Protein 4Z7F (pdb70)

InterPro domains:
  IPR024529 ECF transporter, substrate-specific component [PF12822] (9-159)
  IPR030949 ECF transporter S component, folate family [TIGR04518] (5-163)

Structure (mmCIF, N/CA/C/O backbone):
data_4Z7F
#
_entry.id   4Z7F
#
_cell.length_a   92.752
_cell.length_b   92.752
_cell.length_c   183.445
_cell.angle_alpha   90.00
_cell.angle_beta   90.00
_cell.angle_gamma   120.00
#
_symmetry.space_group_name_H-M   'P 31'
#
loop_
_entity.id
_entity.type
_entity.pdbx_description
1 polymer 'Folate ECF transporter'
2 non-polymer 'FOLIC ACID'
#
loop_
_atom_site.group_PDB
_atom_site.id
_atom_site.type_symbol
_atom_site.label_atom_id
_atom_site.label_alt_id
_atom_site.label_comp_id
_atom_site.label_asym_id
_atom_site.label_entity_id
_atom_site.label_seq_id
_atom_site.pdbx_PDB_ins_code
_atom_site.Cartn_x
_atom_site.Cartn_y
_atom_site.Cartn_z
_atom_site.occupancy
_atom_site.B_iso_or_equiv
_atom_site.auth_seq_id
_atom_site.auth_comp_id
_atom_site.auth_asym_id
_atom_site.auth_atom_id
_atom_site.pdbx_PDB_model_num
ATOM 1 N N . GLY A 1 27 ? -0.523 18.356 80.681 1.00 54.76 7 GLY A N 1
ATOM 2 C CA . GLY A 1 27 ? -0.702 19.760 80.330 1.00 64.83 7 GLY A CA 1
ATOM 3 C C . GLY A 1 27 ? -2.102 20.026 79.800 1.00 91.68 7 GLY A C 1
ATOM 4 O O . GLY A 1 27 ? -2.526 19.347 78.867 1.00 116.53 7 GLY A O 1
ATOM 5 N N . THR A 1 28 ? -2.793 20.996 80.377 1.00 96.30 8 THR A N 1
ATOM 6 C CA . THR A 1 28 ? -4.149 21.289 79.968 1.00 103.63 8 THR A CA 1
ATOM 7 C C . THR A 1 28 ? -4.156 22.039 78.658 1.00 103.74 8 THR A C 1
ATOM 8 O O . THR A 1 28 ? -4.855 21.671 77.727 1.00 104.70 8 THR A O 1
ATOM 12 N N . LYS A 1 29 ? -3.386 23.110 78.581 1.00 92.42 9 LYS A N 1
ATOM 13 C CA . LYS A 1 29 ? -3.508 23.979 77.423 1.00 82.06 9 LYS A CA 1
ATOM 14 C C . LYS A 1 29 ? -3.323 23.099 76.228 1.00 102.81 9 LYS A C 1
ATOM 15 O O . LYS A 1 29 ? -4.039 23.186 75.219 1.00 129.68 9 LYS A O 1
ATOM 21 N N . SER A 1 30 ? -2.360 22.210 76.364 1.00 117.29 10 SER A N 1
ATOM 22 C CA . SER A 1 30 ? -2.044 21.319 75.295 1.00 105.13 10 SER A CA 1
ATOM 23 C C . SER A 1 30 ? -3.270 20.488 75.043 1.00 97.20 10 SER A C 1
ATOM 24 O O . SER A 1 30 ? -3.632 20.254 73.912 1.00 101.79 10 SER A O 1
ATOM 27 N N . ILE A 1 31 ? -3.933 20.059 76.099 1.00 107.67 11 ILE A N 1
ATOM 28 C CA . ILE A 1 31 ? -5.116 19.241 75.929 1.00 105.84 11 ILE A CA 1
ATOM 29 C C . ILE A 1 31 ? -6.256 19.967 75.217 1.00 105.00 11 ILE A C 1
ATOM 30 O O . ILE A 1 31 ? -6.960 19.366 74.438 1.00 97.53 11 ILE A O 1
ATOM 35 N N . ALA A 1 32 ? -6.469 21.238 75.505 1.00 94.20 12 ALA A N 1
ATOM 36 C CA . ALA A 1 32 ? -7.538 21.972 74.859 1.00 98.81 12 ALA A CA 1
ATOM 37 C C . ALA A 1 32 ? -7.238 21.998 73.402 1.00 92.16 12 ALA A C 1
ATOM 38 O O . ALA A 1 32 ? -8.108 21.768 72.550 1.00 84.72 12 ALA A O 1
ATOM 40 N N . LEU A 1 33 ? -5.972 22.249 73.111 1.00 99.79 13 LEU A N 1
ATOM 41 C CA . LEU A 1 33 ? -5.599 22.370 71.723 1.00 87.23 13 LEU A CA 1
ATOM 42 C C . LEU A 1 33 ? -5.888 21.066 71.065 1.00 80.42 13 LEU A C 1
ATOM 43 O O . LEU A 1 33 ? -6.498 21.007 70.027 1.00 92.93 13 LEU A O 1
ATOM 48 N N . MET A 1 34 ? -5.489 20.002 71.718 1.00 75.18 14 MET A N 1
ATOM 49 C CA . MET A 1 34 ? -5.597 18.707 71.134 1.00 68.47 14 MET A CA 1
ATOM 50 C C . MET A 1 34 ? -7.026 18.367 70.884 1.00 57.25 14 MET A C 1
ATOM 51 O O . MET A 1 34 ? -7.339 17.773 69.899 1.00 76.82 14 MET A O 1
ATOM 56 N N . GLY A 1 35 ? -7.894 18.710 71.808 1.00 76.57 15 GLY A N 1
ATOM 57 C CA . GLY A 1 35 ? -9.283 18.366 71.673 1.00 82.25 15 GLY A CA 1
ATOM 58 C C . GLY A 1 35 ? -9.838 19.056 70.477 1.00 79.75 15 GLY A C 1
ATOM 59 O O . GLY A 1 35 ? -10.440 18.410 69.639 1.00 89.24 15 GLY A O 1
ATOM 60 N N . VAL A 1 36 ? -9.556 20.343 70.338 1.00 76.18 16 VAL A N 1
ATOM 61 C CA . VAL A 1 36 ? -10.100 21.045 69.181 1.00 76.69 16 VAL A CA 1
ATOM 62 C C . VAL A 1 36 ? -9.536 20.457 67.895 1.00 75.95 16 VAL A C 1
ATOM 63 O O . VAL A 1 36 ? -10.249 20.350 66.915 1.00 78.95 16 VAL A O 1
ATOM 67 N N . LEU A 1 37 ? -8.251 20.135 67.878 1.00 77.48 17 LEU A N 1
ATOM 68 C CA . LEU A 1 37 ? -7.663 19.600 66.660 1.00 68.25 17 LEU A CA 1
ATOM 69 C C . LEU A 1 37 ? -8.205 18.239 66.297 1.00 68.07 17 LEU A C 1
ATOM 70 O O . LEU A 1 37 ? -8.424 17.933 65.146 1.00 80.02 17 LEU A O 1
ATOM 75 N N . ILE A 1 38 ? -8.407 17.416 67.298 1.00 60.46 18 ILE A N 1
ATOM 76 C CA . ILE A 1 38 ? -8.943 16.106 67.069 1.00 69.94 18 ILE A CA 1
ATOM 77 C C . ILE A 1 38 ? -10.322 16.323 66.517 1.00 72.13 18 ILE A C 1
ATOM 78 O O . ILE A 1 38 ? -10.797 15.558 65.718 1.00 92.51 18 ILE A O 1
ATOM 83 N N . ALA A 1 39 ? -10.990 17.340 67.010 1.00 57.85 19 ALA A N 1
ATOM 84 C CA . ALA A 1 39 ? -12.308 17.671 66.547 1.00 77.56 19 ALA A CA 1
ATOM 85 C C . ALA A 1 39 ? -12.341 18.057 65.082 1.00 99.97 19 ALA A C 1
ATOM 86 O O . ALA A 1 39 ? -13.243 17.667 64.358 1.00 110.07 19 ALA A O 1
ATOM 88 N N . VAL A 1 40 ? -11.392 18.867 64.645 1.00 89.17 20 VAL A N 1
ATOM 89 C CA . VAL A 1 40 ? -11.352 19.242 63.238 1.00 77.58 20 VAL A CA 1
ATOM 90 C C . VAL A 1 40 ? -11.033 18.099 62.294 1.00 79.78 20 VAL A C 1
ATOM 91 O O . VAL A 1 40 ? -11.653 17.951 61.267 1.00 91.66 20 VAL A O 1
ATOM 95 N N . VAL A 1 41 ? -10.075 17.271 62.651 1.00 75.31 21 VAL A N 1
ATOM 96 C CA . VAL A 1 41 ? -9.763 16.121 61.843 1.00 68.29 21 VAL A CA 1
ATOM 97 C C . VAL A 1 41 ? -11.042 15.358 61.666 1.00 82.19 21 VAL A C 1
ATOM 98 O O . VAL A 1 41 ? -11.391 14.932 60.562 1.00 114.57 21 VAL A O 1
ATOM 102 N N . VAL A 1 42 ? -11.770 15.222 62.754 1.00 69.03 22 VAL A N 1
ATOM 103 C CA . VAL A 1 42 ? -12.976 14.450 62.689 1.00 82.62 22 VAL A CA 1
ATOM 104 C C . VAL A 1 42 ? -13.884 15.124 61.712 1.00 111.64 22 VAL A C 1
ATOM 105 O O . VAL A 1 42 ? -14.445 14.481 60.880 1.00 116.80 22 VAL A O 1
ATOM 109 N N . VAL A 1 43 ? -13.975 16.436 61.769 1.00 126.28 23 VAL A N 1
ATOM 110 C CA . VAL A 1 43 ? -14.883 17.149 60.893 1.00 125.47 23 VAL A CA 1
ATOM 111 C C . VAL A 1 43 ? -14.537 16.936 59.438 1.00 114.12 23 VAL A C 1
ATOM 112 O O . VAL A 1 43 ? -15.430 16.717 58.612 1.00 114.37 23 VAL A O 1
ATOM 116 N N . PHE A 1 44 ? -13.252 16.995 59.097 1.00 117.71 24 PHE A N 1
ATOM 117 C CA . PHE A 1 44 ? -12.913 16.870 57.688 1.00 101.89 24 PHE A CA 1
ATOM 118 C C . PHE A 1 44 ? -13.378 15.497 57.271 1.00 102.73 24 PHE A C 1
ATOM 119 O O . PHE A 1 44 ? -14.300 15.389 56.454 1.00 123.82 24 PHE A O 1
ATOM 127 N N . SER A 1 45 ? -12.970 14.478 58.013 1.00 78.65 25 SER A N 1
ATOM 128 C CA . SER A 1 45 ? -13.290 13.134 57.539 1.00 66.02 25 SER A CA 1
ATOM 129 C C . SER A 1 45 ? -14.786 12.948 57.507 1.00 76.36 25 SER A C 1
ATOM 130 O O . SER A 1 45 ? -15.331 12.128 56.814 1.00 60.65 25 SER A O 1
ATOM 133 N N . ARG A 1 46 ? -15.412 13.685 58.381 1.00 75.13 26 ARG A N 1
ATOM 134 C CA . ARG A 1 46 ? -16.807 13.682 58.667 1.00 88.52 26 ARG A CA 1
ATOM 135 C C . ARG A 1 46 ? -17.763 14.112 57.584 1.00 97.86 26 ARG A C 1
ATOM 136 O O . ARG A 1 46 ? -18.686 13.353 57.305 1.00 105.42 26 ARG A O 1
ATOM 144 N N . PHE A 1 47 ? -17.566 15.279 56.958 1.00 130.11 27 PHE A N 1
ATOM 145 C CA . PHE A 1 47 ? -18.736 15.801 56.177 1.00 134.75 27 PHE A CA 1
ATOM 146 C C . PHE A 1 47 ? -18.580 16.220 54.744 1.00 118.95 27 PHE A C 1
ATOM 147 O O . PHE A 1 47 ? -19.532 16.488 54.033 1.00 102.77 27 PHE A O 1
ATOM 155 N N . PHE A 1 48 ? -17.343 16.248 54.358 1.00 115.93 28 PHE A N 1
ATOM 156 C CA . PHE A 1 48 ? -16.782 16.934 53.193 1.00 125.13 28 PHE A CA 1
ATOM 157 C C . PHE A 1 48 ? -15.656 16.130 52.569 1.00 108.78 28 PHE A C 1
ATOM 158 O O . PHE A 1 48 ? -14.692 16.670 52.031 1.00 112.45 28 PHE A O 1
ATOM 166 N N . ALA A 1 49 ? -15.767 14.824 52.717 1.00 97.84 29 ALA A N 1
ATOM 167 C CA . ALA A 1 49 ? -14.913 13.896 52.013 1.00 97.11 29 ALA A CA 1
ATOM 168 C C . ALA A 1 49 ? -15.715 13.355 50.843 1.00 97.51 29 ALA A C 1
ATOM 169 O O . ALA A 1 49 ? -16.943 13.499 50.831 1.00 102.69 29 ALA A O 1
ATOM 171 N N . TYR A 1 50 ? -15.031 12.826 49.827 1.00 99.33 30 TYR A N 1
ATOM 172 C CA . TYR A 1 50 ? -15.629 11.995 48.789 1.00 93.01 30 TYR A CA 1
ATOM 173 C C . TYR A 1 50 ? -15.540 10.543 49.295 1.00 80.31 30 TYR A C 1
ATOM 174 O O . TYR A 1 50 ? -14.535 9.876 49.103 1.00 70.62 30 TYR A O 1
ATOM 183 N N . GLU A 1 51 ? -16.589 10.016 49.920 1.00 71.75 31 GLU A N 1
ATOM 184 C CA . GLU A 1 51 ? -16.427 8.639 50.407 1.00 75.60 31 GLU A CA 1
ATOM 185 C C . GLU A 1 51 ? -17.311 7.598 49.748 1.00 84.54 31 GLU A C 1
ATOM 186 O O . GLU A 1 51 ? -18.541 7.572 49.888 1.00 103.37 31 GLU A O 1
ATOM 192 N N . THR A 1 52 ? -16.621 6.677 49.088 1.00 71.78 32 THR A N 1
ATOM 193 C CA . THR A 1 52 ? -17.240 5.537 48.444 1.00 84.67 32 THR A CA 1
ATOM 194 C C . THR A 1 52 ? -16.438 4.308 48.828 1.00 84.11 32 THR A C 1
ATOM 195 O O . THR A 1 52 ? -15.290 4.422 49.261 1.00 94.92 32 THR A O 1
ATOM 199 N N . THR A 1 53 ? -17.005 3.142 48.548 1.00 80.70 33 THR A N 1
ATOM 200 C CA . THR A 1 53 ? -16.572 1.875 49.133 1.00 72.34 33 THR A CA 1
ATOM 201 C C . THR A 1 53 ? -15.067 1.578 49.114 1.00 80.88 33 THR A C 1
ATOM 202 O O . THR A 1 53 ? -14.531 1.169 50.143 1.00 94.65 33 THR A O 1
ATOM 206 N N . PHE A 1 54 ? -14.371 1.820 47.998 1.00 78.19 34 PHE A N 1
ATOM 207 C CA . PHE A 1 54 ? -12.906 1.617 47.939 1.00 72.30 34 PHE A CA 1
ATOM 208 C C . PHE A 1 54 ? -12.087 2.896 47.657 1.00 66.75 34 PHE A C 1
ATOM 209 O O . PHE A 1 54 ? -10.928 2.803 47.208 1.00 55.88 34 PHE A O 1
ATOM 217 N N . LEU A 1 55 ? -12.681 4.073 47.908 1.00 75.75 35 LEU A N 1
ATOM 218 C CA . LEU A 1 55 ? -11.901 5.316 47.895 1.00 57.61 35 LEU A CA 1
ATOM 219 C C . LEU A 1 55 ? -12.514 6.468 48.754 1.00 84.72 35 LEU A C 1
ATOM 220 O O . LEU A 1 55 ? -13.740 6.701 48.715 1.00 65.36 35 LEU A O 1
ATOM 225 N N . LYS A 1 56 ? -11.658 7.203 49.486 1.00 86.43 36 LYS A N 1
ATOM 226 C CA . LYS A 1 56 ? -12.080 8.449 50.151 1.00 94.64 36 LYS A CA 1
ATOM 227 C C . LYS A 1 56 ? -11.186 9.570 49.651 1.00 97.42 36 LYS A C 1
ATOM 228 O O . LYS A 1 56 ? -9.988 9.397 49.504 1.00 101.11 36 LYS A O 1
ATOM 234 N N . ILE A 1 57 ? -11.791 10.706 49.336 1.00 105.19 37 ILE A N 1
ATOM 235 C CA . ILE A 1 57 ? -11.024 11.906 49.046 1.00 109.36 37 ILE A CA 1
ATOM 236 C C . ILE A 1 57 ? -11.346 12.956 50.063 1.00 93.31 37 ILE A C 1
ATOM 237 O O . ILE A 1 57 ? -12.401 13.553 50.012 1.00 102.10 37 ILE A O 1
ATOM 242 N N . SER A 1 58 ? -10.469 13.180 51.022 1.00 83.76 38 SER A N 1
ATOM 243 C CA . SER A 1 58 ? -10.821 14.202 51.972 1.00 88.46 38 SER A CA 1
ATOM 244 C C . SER A 1 58 ? -9.676 15.162 52.097 1.00 84.38 38 SER A C 1
ATOM 245 O O . SER A 1 58 ? -8.667 15.022 51.433 1.00 50.71 38 SER A O 1
ATOM 248 N N . PHE A 1 59 ? -9.797 16.086 53.027 1.00 83.46 39 PHE A N 1
ATOM 249 C CA . PHE A 1 59 ? -8.702 16.983 53.353 1.00 98.58 39 PHE A CA 1
ATOM 250 C C . PHE A 1 59 ? -8.285 16.767 54.823 1.00 88.56 39 PHE A C 1
ATOM 251 O O . PHE A 1 59 ? -8.134 17.706 55.597 1.00 80.95 39 PHE A O 1
ATOM 259 N N . THR A 1 60 ? -7.990 15.507 55.140 1.00 94.92 40 THR A N 1
ATOM 260 C CA . THR A 1 60 ? -7.707 15.057 56.490 1.00 89.41 40 THR A CA 1
ATOM 261 C C . THR A 1 60 ? -6.202 15.122 56.773 1.00 86.60 40 THR A C 1
ATOM 262 O O . THR A 1 60 ? -5.751 14.832 57.879 1.00 74.59 40 THR A O 1
ATOM 266 N N . PHE A 1 61 ? -5.450 15.492 55.737 1.00 98.56 41 PHE A N 1
ATOM 267 C CA . PHE A 1 61 ? -4.016 15.799 55.772 1.00 104.39 41 PHE A CA 1
ATOM 268 C C . PHE A 1 61 ? -3.674 17.154 56.369 1.00 92.73 41 PHE A C 1
ATOM 269 O O . PHE A 1 61 ? -2.587 17.300 56.912 1.00 73.44 41 PHE A O 1
ATOM 277 N N . ILE A 1 62 ? -4.535 18.162 56.197 1.00 72.51 42 ILE A N 1
ATOM 278 C CA . ILE A 1 62 ? -4.216 19.508 56.701 1.00 85.07 42 ILE A CA 1
ATOM 279 C C . ILE A 1 62 ? -4.236 19.657 58.215 1.00 100.64 42 ILE A C 1
ATOM 280 O O . ILE A 1 62 ? -3.240 20.116 58.787 1.00 126.99 42 ILE A O 1
ATOM 285 N N . PRO A 1 63 ? -5.357 19.303 58.875 1.00 110.61 43 PRO A N 1
ATOM 286 C CA . PRO A 1 63 ? -5.201 19.446 60.319 1.00 80.31 43 PRO A CA 1
ATOM 287 C C . PRO A 1 63 ? -4.089 18.555 60.860 1.00 62.42 43 PRO A C 1
ATOM 288 O O . PRO A 1 63 ? -3.251 19.055 61.610 1.00 74.79 43 PRO A O 1
ATOM 292 N N . GLU A 1 64 ? -3.964 17.339 60.349 1.00 51.67 44 GLU A N 1
ATOM 293 C CA . GLU A 1 64 ? -2.950 16.433 60.856 1.00 58.58 44 GLU A CA 1
ATOM 294 C C . GLU A 1 64 ? -1.499 16.843 60.684 1.00 87.99 44 GLU A C 1
ATOM 295 O O . GLU A 1 64 ? -0.622 16.337 61.382 1.00 108.55 44 GLU A O 1
ATOM 301 N N . SER A 1 65 ? -1.208 17.758 59.785 1.00 89.70 45 SER A N 1
ATOM 302 C CA . SER A 1 65 ? 0.185 18.151 59.675 1.00 100.53 45 SER A CA 1
ATOM 303 C C . SER A 1 65 ? 0.494 19.331 60.589 1.00 89.58 45 SER A C 1
ATOM 304 O O . SER A 1 65 ? 1.624 19.526 61.036 1.00 89.60 45 SER A O 1
ATOM 307 N N . LEU A 1 66 ? -0.543 20.100 60.883 1.00 91.06 46 LEU A N 1
ATOM 308 C CA . LEU A 1 66 ? -0.469 21.122 61.901 1.00 82.97 46 LEU A CA 1
ATOM 309 C C . LEU A 1 66 ? -0.270 20.416 63.244 1.00 89.86 46 LEU A C 1
ATOM 310 O O . LEU A 1 66 ? 0.551 20.808 64.066 1.00 88.66 46 LEU A O 1
ATOM 315 N N . ILE A 1 67 ? -0.991 19.318 63.414 1.00 84.27 47 ILE A N 1
ATOM 316 C CA . ILE A 1 67 ? -0.914 18.510 64.610 1.00 60.57 47 ILE A CA 1
ATOM 317 C C . ILE A 1 67 ? 0.420 17.794 64.684 1.00 66.99 47 ILE A C 1
ATOM 318 O O . ILE A 1 67 ? 0.964 17.540 65.766 1.00 84.15 47 ILE A O 1
ATOM 323 N N . GLY A 1 68 ? 1.026 17.585 63.527 1.00 68.63 48 GLY A N 1
ATOM 324 C CA . GLY A 1 68 ? 2.353 17.003 63.521 1.00 86.26 48 GLY A CA 1
ATOM 325 C C . GLY A 1 68 ? 3.404 18.018 63.914 1.00 114.60 48 GLY A C 1
ATOM 326 O O . GLY A 1 68 ? 4.361 17.700 64.627 1.00 118.01 48 GLY A O 1
ATOM 327 N N . MET A 1 69 ? 3.222 19.235 63.416 1.00 120.72 49 MET A N 1
ATOM 328 C CA . MET A 1 69 ? 4.040 20.411 63.742 1.00 122.58 49 MET A CA 1
ATOM 329 C C . MET A 1 69 ? 4.049 20.891 65.216 1.00 88.63 49 MET A C 1
ATOM 330 O O . MET A 1 69 ? 5.100 21.206 65.807 1.00 89.29 49 MET A O 1
ATOM 335 N N . ILE A 1 70 ? 2.864 21.038 65.765 1.00 107.41 50 ILE A N 1
ATOM 336 C CA . ILE A 1 70 ? 2.739 21.380 67.156 1.00 82.26 50 ILE A CA 1
ATOM 337 C C . ILE A 1 70 ? 3.146 20.316 68.167 1.00 76.79 50 ILE A C 1
ATOM 338 O O . ILE A 1 70 ? 3.832 20.596 69.121 1.00 87.36 50 ILE A O 1
ATOM 343 N N . PHE A 1 71 ? 2.715 19.087 67.958 1.00 69.69 51 PHE A N 1
ATOM 344 C CA . PHE A 1 71 ? 2.861 18.068 68.971 1.00 52.35 51 PHE A CA 1
ATOM 345 C C . PHE A 1 71 ? 3.899 17.004 68.743 1.00 86.05 51 PHE A C 1
ATOM 346 O O . PHE A 1 71 ? 4.105 16.182 69.606 1.00 107.78 51 PHE A O 1
ATOM 354 N N . GLY A 1 72 ? 4.517 16.973 67.582 1.00 79.22 52 GLY A N 1
ATOM 355 C CA . GLY A 1 72 ? 5.586 16.027 67.354 1.00 83.29 52 GLY A CA 1
ATOM 356 C C . GLY A 1 72 ? 5.135 14.622 67.047 1.00 81.15 52 GLY A C 1
ATOM 357 O O . GLY A 1 72 ? 3.941 14.335 67.024 1.00 83.21 52 GLY A O 1
ATOM 358 N N . PRO A 1 73 ? 6.174 13.708 66.810 1.00 75.21 53 PRO A N 1
ATOM 359 C CA . PRO A 1 73 ? 5.697 12.419 66.303 1.00 68.69 53 PRO A CA 1
ATOM 360 C C . PRO A 1 73 ? 4.818 11.528 67.185 1.00 74.96 53 PRO A C 1
ATOM 361 O O . PRO A 1 73 ? 3.803 11.046 66.689 1.00 68.08 53 PRO A O 1
ATOM 365 N N . PHE A 1 74 ? 5.177 11.289 68.438 1.00 89.53 54 PHE A N 1
ATOM 366 C CA . PHE A 1 74 ? 4.395 10.356 69.229 1.00 90.86 54 PHE A CA 1
ATOM 367 C C . PHE A 1 74 ? 3.011 10.894 69.507 1.00 94.77 54 PHE A C 1
ATOM 368 O O . PHE A 1 74 ? 2.036 10.198 69.336 1.00 110.55 54 PHE A O 1
ATOM 376 N N . TRP A 1 75 ? 2.913 12.152 69.889 1.00 87.75 55 TRP A N 1
ATOM 377 C CA . TRP A 1 75 ? 1.611 12.663 70.287 1.00 91.17 55 TRP A CA 1
ATOM 378 C C . TRP A 1 75 ? 0.748 13.122 69.121 1.00 109.84 55 TRP A C 1
ATOM 379 O O . TRP A 1 75 ? -0.468 13.251 69.271 1.00 117.87 55 TRP A O 1
ATOM 390 N N . ALA A 1 76 ? 1.357 13.343 67.955 1.00 112.48 56 ALA A N 1
ATOM 391 C CA . ALA A 1 76 ? 0.557 13.571 66.756 1.00 92.74 56 ALA A CA 1
ATOM 392 C C . ALA A 1 76 ? 0.035 12.209 66.322 1.00 86.36 56 ALA A C 1
ATOM 393 O O . ALA A 1 76 ? -1.124 12.078 65.910 1.00 90.48 56 ALA A O 1
ATOM 395 N N . GLY A 1 77 ? 0.888 11.193 66.448 1.00 78.64 57 GLY A N 1
ATOM 396 C CA . GLY A 1 77 ? 0.482 9.825 66.187 1.00 74.67 57 GLY A CA 1
ATOM 397 C C . GLY A 1 77 ? -0.731 9.405 67.008 1.00 74.93 57 GLY A C 1
ATOM 398 O O . GLY A 1 77 ? -1.766 8.962 66.460 1.00 73.31 57 GLY A O 1
ATOM 399 N N . ILE A 1 78 ? -0.619 9.536 68.326 1.00 84.26 58 ILE A N 1
ATOM 400 C CA . ILE A 1 78 ? -1.749 9.200 69.189 1.00 82.89 58 ILE A CA 1
ATOM 401 C C . ILE A 1 78 ? -2.919 10.152 68.906 1.00 66.25 58 ILE A C 1
ATOM 402 O O . ILE A 1 78 ? -4.094 9.715 68.869 1.00 64.78 58 ILE A O 1
ATOM 407 N N . GLY A 1 79 ? -2.591 11.415 68.612 1.00 53.14 59 GLY A N 1
ATOM 408 C CA . GLY A 1 79 ? -3.612 12.420 68.402 1.00 52.96 59 GLY A CA 1
ATOM 409 C C . GLY A 1 79 ? -4.590 11.982 67.346 1.00 86.07 59 GLY A C 1
ATOM 410 O O . GLY A 1 79 ? -5.809 11.862 67.580 1.00 91.17 59 GLY A O 1
ATOM 411 N N . THR A 1 80 ? -4.021 11.635 66.198 1.00 88.02 60 THR A N 1
ATOM 412 C CA . THR A 1 80 ? -4.825 11.267 65.055 1.00 82.51 60 THR A CA 1
ATOM 413 C C . THR A 1 80 ? -5.388 9.867 65.100 1.00 70.95 60 THR A C 1
ATOM 414 O O . THR A 1 80 ? -6.506 9.645 64.622 1.00 60.89 60 THR A O 1
ATOM 418 N N . ALA A 1 81 ? -4.683 8.939 65.739 1.00 57.76 61 ALA A N 1
ATOM 419 C CA . ALA A 1 81 ? -5.266 7.609 65.870 1.00 72.06 61 ALA A CA 1
ATOM 420 C C . ALA A 1 81 ? -6.593 7.676 66.632 1.00 80.70 61 ALA A C 1
ATOM 421 O O . ALA A 1 81 ? -7.649 7.193 66.148 1.00 80.24 61 ALA A O 1
ATOM 423 N N . VAL A 1 82 ? -6.553 8.315 67.807 1.00 78.47 62 VAL A N 1
ATOM 424 C CA . VAL A 1 82 ? -7.785 8.481 68.588 1.00 88.44 62 VAL A CA 1
ATOM 425 C C . VAL A 1 82 ? -8.787 9.385 67.879 1.00 91.09 62 VAL A C 1
ATOM 426 O O . VAL A 1 82 ? -9.994 9.265 68.106 1.00 92.81 62 VAL A O 1
ATOM 430 N N . ALA A 1 83 ? -8.296 10.286 67.029 1.00 114.56 63 ALA A N 1
ATOM 431 C CA . ALA A 1 83 ? -9.214 11.100 66.240 1.00 72.22 63 ALA A CA 1
ATOM 432 C C . ALA A 1 83 ? -10.024 10.213 65.297 1.00 54.64 63 ALA A C 1
ATOM 433 O O . ALA A 1 83 ? -11.233 10.424 65.108 1.00 54.96 63 ALA A O 1
ATOM 435 N N . ASP A 1 84 ? -9.380 9.166 64.778 1.00 54.68 64 ASP A N 1
ATOM 436 C CA . ASP A 1 84 ? -10.092 8.229 63.922 1.00 68.46 64 ASP A CA 1
ATOM 437 C C . ASP A 1 84 ? -11.113 7.473 64.762 1.00 74.18 64 ASP A C 1
ATOM 438 O O . ASP A 1 84 ? -12.272 7.363 64.360 1.00 65.42 64 ASP A O 1
ATOM 443 N N . VAL A 1 85 ? -10.704 6.978 65.934 1.00 82.44 65 VAL A N 1
ATOM 444 C CA . VAL A 1 85 ? -11.608 6.112 66.717 1.00 74.90 65 VAL A CA 1
ATOM 445 C C . VAL A 1 85 ? -12.823 6.898 67.273 1.00 86.91 65 VAL A C 1
ATOM 446 O O . VAL A 1 85 ? -13.935 6.353 67.415 1.00 92.94 65 VAL A O 1
ATOM 450 N N . VAL A 1 86 ? -12.620 8.191 67.521 1.00 76.55 66 VAL A N 1
ATOM 451 C CA . VAL A 1 86 ? -13.719 9.081 67.869 1.00 70.66 66 VAL A CA 1
ATOM 452 C C . VAL A 1 86 ? -14.621 9.241 66.665 1.00 86.47 66 VAL A C 1
ATOM 453 O O . VAL A 1 86 ? -15.856 9.199 66.787 1.00 84.18 66 VAL A O 1
ATOM 457 N N . GLY A 1 87 ? -13.960 9.382 65.506 1.00 85.13 67 GLY A N 1
ATOM 458 C CA . GLY A 1 87 ? -14.579 9.401 64.196 1.00 75.70 67 GLY A CA 1
ATOM 459 C C . GLY A 1 87 ? -15.548 8.268 63.941 1.00 80.59 67 GLY A C 1
ATOM 460 O O . GLY A 1 87 ? -16.709 8.517 63.646 1.00 91.65 67 GLY A O 1
ATOM 461 N N . MET A 1 88 ? -15.104 7.025 64.112 1.00 76.34 68 MET A N 1
ATOM 462 C CA . MET A 1 88 ? -15.986 5.895 63.855 1.00 84.55 68 MET A CA 1
ATOM 463 C C . MET A 1 88 ? -16.980 5.622 64.970 1.00 96.40 68 MET A C 1
ATOM 464 O O . MET A 1 88 ? -18.109 5.224 64.680 1.00 108.38 68 MET A O 1
ATOM 469 N N . LEU A 1 89 ? -16.604 5.866 66.227 1.00 95.51 69 LEU A N 1
ATOM 470 C CA . LEU A 1 89 ? -17.577 5.751 67.322 1.00 92.95 69 LEU A CA 1
ATOM 471 C C . LEU A 1 89 ? -18.753 6.673 67.065 1.00 79.56 69 LEU A C 1
ATOM 472 O O . LEU A 1 89 ? -19.904 6.301 67.287 1.00 87.19 69 LEU A O 1
ATOM 477 N N . LEU A 1 90 ? -18.501 7.888 66.630 1.00 60.65 70 LEU A N 1
ATOM 478 C CA . LEU A 1 90 ? -19.591 8.766 66.243 1.00 80.98 70 LEU A CA 1
ATOM 479 C C . LEU A 1 90 ? -20.357 8.416 64.977 1.00 95.69 70 LEU A C 1
ATOM 480 O O . LEU A 1 90 ? -21.572 8.509 64.943 1.00 90.07 70 LEU A O 1
ATOM 485 N N . PHE A 1 91 ? -19.636 8.024 63.933 1.00 107.02 71 PHE A N 1
ATOM 486 C CA . PHE A 1 91 ? -20.197 7.866 62.596 1.00 100.73 71 PHE A CA 1
ATOM 487 C C . PHE A 1 91 ? -19.801 6.507 62.095 1.00 95.75 71 PHE A C 1
ATOM 488 O O . PHE A 1 91 ? -18.892 6.375 61.295 1.00 102.69 71 PHE A O 1
ATOM 496 N N . PRO A 1 92 ? -20.539 5.452 62.633 1.00 95.94 72 PRO A N 1
ATOM 497 C CA . PRO A 1 92 ? -19.946 4.143 62.369 1.00 108.54 72 PRO A CA 1
ATOM 498 C C . PRO A 1 92 ? -20.416 3.397 61.139 1.00 127.01 72 PRO A C 1
ATOM 499 O O . PRO A 1 92 ? -19.831 2.376 60.856 1.00 139.11 72 PRO A O 1
ATOM 503 N N . LYS A 1 93 ? -21.375 3.897 60.387 1.00 122.61 73 LYS A N 1
ATOM 504 C CA . LYS A 1 93 ? -22.101 3.063 59.452 1.00 117.74 73 LYS A CA 1
ATOM 505 C C . LYS A 1 93 ? -21.126 2.458 58.492 1.00 120.22 73 LYS A C 1
ATOM 506 O O . LYS A 1 93 ? -21.376 1.414 57.930 1.00 140.79 73 LYS A O 1
ATOM 512 N N . ALA A 1 94 ? -20.003 3.122 58.316 1.00 113.07 74 ALA A N 1
ATOM 513 C CA . ALA A 1 94 ? -18.960 2.654 57.431 1.00 120.94 74 ALA A CA 1
ATOM 514 C C . ALA A 1 94 ? -18.396 1.314 57.861 1.00 118.54 74 ALA A C 1
ATOM 515 O O . ALA A 1 94 ? -18.043 0.500 57.035 1.00 108.41 74 ALA A O 1
ATOM 517 N N . GLY A 1 95 ? -18.268 1.101 59.157 1.00 120.47 75 GLY A N 1
ATOM 518 C CA . GLY A 1 95 ? -17.811 -0.163 59.686 1.00 111.87 75 GLY A CA 1
ATOM 519 C C . GLY A 1 95 ? -16.441 0.088 60.224 1.00 103.90 75 GLY A C 1
ATOM 520 O O . GLY A 1 95 ? -15.769 0.985 59.770 1.00 116.47 75 GLY A O 1
ATOM 521 N N . TYR A 1 96 ? -16.013 -0.692 61.195 1.00 88.63 76 TYR A N 1
ATOM 522 C CA . TYR A 1 96 ? -14.709 -0.439 61.769 1.00 79.36 76 TYR A CA 1
ATOM 523 C C . TYR A 1 96 ? -13.705 -1.482 61.414 1.00 80.55 76 TYR A C 1
ATOM 524 O O . TYR A 1 96 ? -13.893 -2.655 61.677 1.00 73.62 76 TYR A O 1
ATOM 533 N N . PHE A 1 97 ? -12.613 -1.030 60.837 1.00 87.33 77 PHE A N 1
ATOM 534 C CA . PHE A 1 97 ? -11.529 -1.912 60.571 1.00 80.02 77 PHE A CA 1
ATOM 535 C C . PHE A 1 97 ? -10.309 -1.389 61.254 1.00 83.26 77 PHE A C 1
ATOM 536 O O . PHE A 1 97 ? -9.903 -0.265 61.055 1.00 84.80 77 PHE A O 1
ATOM 544 N N . PRO A 1 98 ? -9.717 -2.242 62.057 1.00 92.22 78 PRO A N 1
ATOM 545 C CA . PRO A 1 98 ? -8.530 -1.904 62.854 1.00 90.46 78 PRO A CA 1
ATOM 546 C C . PRO A 1 98 ? -7.432 -1.182 62.099 1.00 95.09 78 PRO A C 1
ATOM 547 O O . PRO A 1 98 ? -7.038 -0.086 62.503 1.00 83.80 78 PRO A O 1
ATOM 551 N N . GLY A 1 99 ? -6.945 -1.763 61.016 1.00 86.62 79 GLY A N 1
ATOM 552 C CA . GLY A 1 99 ? -5.804 -1.161 60.370 1.00 80.91 79 GLY A CA 1
ATOM 553 C C . GLY A 1 99 ? -5.940 0.279 59.921 1.00 81.63 79 GLY A C 1
ATOM 554 O O . GLY A 1 99 ? -4.925 0.981 59.849 1.00 89.94 79 GLY A O 1
ATOM 555 N N . PHE A 1 100 ? -7.158 0.795 59.785 1.00 79.07 80 PHE A N 1
ATOM 556 C CA . PHE A 1 100 ? -7.262 2.205 59.415 1.00 75.38 80 PHE A CA 1
ATOM 557 C C . PHE A 1 100 ? -6.791 3.147 60.493 1.00 93.93 80 PHE A C 1
ATOM 558 O O . PHE A 1 100 ? -6.255 4.210 60.161 1.00 86.57 80 PHE A O 1
ATOM 566 N N . THR A 1 101 ? -6.884 2.738 61.763 1.00 83.88 81 THR A N 1
ATOM 567 C CA . THR A 1 101 ? -6.480 3.653 62.823 1.00 85.43 81 THR A CA 1
ATOM 568 C C . THR A 1 101 ? -4.962 3.610 62.865 1.00 86.13 81 THR A C 1
ATOM 569 O O . THR A 1 101 ? -4.329 4.622 63.185 1.00 113.77 81 THR A O 1
ATOM 573 N N . LEU A 1 102 ? -4.368 2.492 62.442 1.00 76.70 82 LEU A N 1
ATOM 574 C CA . LEU A 1 102 ? -2.921 2.496 62.331 1.00 74.36 82 LEU A CA 1
ATOM 575 C C . LEU A 1 102 ? -2.516 3.518 61.280 1.00 75.84 82 LEU A C 1
ATOM 576 O O . LEU A 1 102 ? -1.545 4.277 61.466 1.00 75.59 82 LEU A O 1
ATOM 581 N N . ASN A 1 103 ? -3.339 3.626 60.237 1.00 78.19 83 ASN A N 1
ATOM 582 C CA . ASN A 1 103 ? -3.049 4.605 59.223 1.00 81.76 83 ASN A CA 1
ATOM 583 C C . ASN A 1 103 ? -2.991 5.973 59.858 1.00 83.17 83 ASN A C 1
ATOM 584 O O . ASN A 1 103 ? -2.004 6.697 59.672 1.00 100.56 83 ASN A O 1
ATOM 589 N N . ALA A 1 104 ? -3.963 6.268 60.716 1.00 81.82 84 ALA A N 1
ATOM 590 C CA . ALA A 1 104 ? -4.056 7.613 61.256 1.00 76.48 84 ALA A CA 1
ATOM 591 C C . ALA A 1 104 ? -2.779 7.911 61.997 1.00 72.73 84 ALA A C 1
ATOM 592 O O . ALA A 1 104 ? -2.122 8.955 61.787 1.00 73.56 84 ALA A O 1
ATOM 594 N N . PHE A 1 105 ? -2.367 6.913 62.767 1.00 79.60 85 PHE A N 1
ATOM 595 C CA . PHE A 1 105 ? -1.203 7.082 63.599 1.00 82.42 85 PHE A CA 1
ATOM 596 C C . PHE A 1 105 ? 0.032 7.371 62.755 1.00 89.63 85 PHE A C 1
ATOM 597 O O . PHE A 1 105 ? 0.767 8.343 63.012 1.00 82.05 85 PHE A O 1
ATOM 605 N N . LEU A 1 106 ? 0.170 6.636 61.659 1.00 79.44 86 LEU A N 1
ATOM 606 C CA . LEU A 1 106 ? 1.364 6.783 60.856 1.00 67.92 86 LEU A CA 1
ATOM 607 C C . LEU A 1 106 ? 1.409 8.170 60.287 1.00 68.18 86 LEU A C 1
ATOM 608 O O . LEU A 1 106 ? 2.467 8.804 60.301 1.00 71.18 86 LEU A O 1
ATOM 613 N N . ALA A 1 107 ? 0.247 8.690 59.908 1.00 71.08 87 ALA A N 1
ATOM 614 C CA . ALA A 1 107 ? 0.231 10.015 59.319 1.00 74.43 87 ALA A CA 1
ATOM 615 C C . ALA A 1 107 ? 0.838 10.992 60.307 1.00 84.51 87 ALA A C 1
ATOM 616 O O . ALA A 1 107 ? 1.825 11.698 59.973 1.00 75.19 87 ALA A O 1
ATOM 618 N N . GLY A 1 108 ? 0.327 10.924 61.547 1.00 74.05 88 GLY A N 1
ATOM 619 C CA . GLY A 1 108 ? 0.753 11.824 62.601 1.00 68.27 88 GLY A CA 1
ATOM 620 C C . GLY A 1 108 ? 2.255 11.726 62.729 1.00 69.49 88 GLY A C 1
ATOM 621 O O . GLY A 1 108 ? 2.968 12.738 62.593 1.00 81.49 88 GLY A O 1
ATOM 622 N N . ALA A 1 109 ? 2.743 10.494 62.846 1.00 51.65 89 ALA A N 1
ATOM 623 C CA . ALA A 1 109 ? 4.143 10.316 63.150 1.00 51.74 89 ALA A CA 1
ATOM 624 C C . ALA A 1 109 ? 4.947 10.943 62.047 1.00 75.12 89 ALA A C 1
ATOM 625 O O . ALA A 1 109 ? 5.754 11.851 62.319 1.00 64.18 89 ALA A O 1
ATOM 627 N N . ILE A 1 110 ? 4.552 10.603 60.807 1.00 79.87 90 ILE A N 1
ATOM 628 C CA . ILE A 1 110 ? 5.255 11.022 59.598 1.00 52.25 90 ILE A CA 1
ATOM 629 C C . ILE A 1 110 ? 5.246 12.515 59.554 1.00 51.76 90 ILE A C 1
ATOM 630 O O . ILE A 1 110 ? 6.322 13.113 59.485 1.00 51.59 90 ILE A O 1
ATOM 635 N N . TYR A 1 111 ? 4.067 13.115 59.747 1.00 61.23 91 TYR A N 1
ATOM 636 C CA . TYR A 1 111 ? 3.971 14.560 59.605 1.00 64.52 91 TYR A CA 1
ATOM 637 C C . TYR A 1 111 ? 4.929 15.144 60.596 1.00 74.57 91 TYR A C 1
ATOM 638 O O . TYR A 1 111 ? 5.945 15.771 60.219 1.00 80.47 91 TYR A O 1
ATOM 647 N N . GLY A 1 112 ? 4.723 14.686 61.831 1.00 82.20 92 GLY A N 1
ATOM 648 C CA . GLY A 1 112 ? 5.456 15.154 62.974 1.00 72.05 92 GLY A CA 1
ATOM 649 C C . GLY A 1 112 ? 6.914 14.929 62.733 1.00 77.23 92 GLY A C 1
ATOM 650 O O . GLY A 1 112 ? 7.694 15.852 62.863 1.00 90.18 92 GLY A O 1
ATOM 651 N N . TYR A 1 113 ? 7.286 13.747 62.267 1.00 77.34 93 TYR A N 1
ATOM 652 C CA . TYR A 1 113 ? 8.703 13.462 62.230 1.00 85.25 93 TYR A CA 1
ATOM 653 C C . TYR A 1 113 ? 9.376 14.266 61.138 1.00 94.87 93 TYR A C 1
ATOM 654 O O . TYR A 1 113 ? 10.503 14.736 61.337 1.00 101.53 93 TYR A O 1
ATOM 663 N N . PHE A 1 114 ? 8.709 14.446 59.993 1.00 96.17 94 PHE A N 1
ATOM 664 C CA . PHE A 1 114 ? 9.355 15.255 58.950 1.00 94.93 94 PHE A CA 1
ATOM 665 C C . PHE A 1 114 ? 9.278 16.712 59.316 1.00 88.16 94 PHE A C 1
ATOM 666 O O . PHE A 1 114 ? 10.260 17.456 59.279 1.00 87.39 94 PHE A O 1
ATOM 674 N N . TYR A 1 115 ? 8.137 17.088 59.847 1.00 78.41 95 TYR A N 1
ATOM 675 C CA . TYR A 1 115 ? 7.795 18.488 59.949 1.00 90.15 95 TYR A CA 1
ATOM 676 C C . TYR A 1 115 ? 7.986 19.078 61.367 1.00 110.32 95 TYR A C 1
ATOM 677 O O . TYR A 1 115 ? 8.102 20.291 61.476 1.00 106.76 95 TYR A O 1
ATOM 686 N N . TYR A 1 116 ? 7.989 18.286 62.426 1.00 107.50 96 TYR A N 1
ATOM 687 C CA . TYR A 1 116 ? 8.196 18.894 63.729 1.00 94.29 96 TYR A CA 1
ATOM 688 C C . TYR A 1 116 ? 9.641 18.770 64.101 1.00 79.99 96 TYR A C 1
ATOM 689 O O . TYR A 1 116 ? 10.114 17.676 64.319 1.00 86.31 96 TYR A O 1
ATOM 698 N N . LYS A 1 117 ? 10.338 19.883 64.210 1.00 54.07 97 LYS A N 1
ATOM 699 C CA . LYS A 1 117 ? 9.887 21.118 63.647 1.00 75.61 97 LYS A CA 1
ATOM 700 C C . LYS A 1 117 ? 11.027 21.786 62.937 1.00 87.20 97 LYS A C 1
ATOM 701 O O . LYS A 1 117 ? 11.648 22.668 63.482 1.00 61.78 97 LYS A O 1
ATOM 707 N N . LYS A 1 118 ? 11.361 21.282 61.764 1.00 102.78 98 LYS A N 1
ATOM 708 C CA . LYS A 1 118 ? 12.225 21.970 60.833 1.00 95.41 98 LYS A CA 1
ATOM 709 C C . LYS A 1 118 ? 11.365 22.919 60.044 1.00 84.58 98 LYS A C 1
ATOM 710 O O . LYS A 1 118 ? 10.151 22.796 60.046 1.00 73.72 98 LYS A O 1
ATOM 716 N N . GLU A 1 119 ? 11.978 23.886 59.395 1.00 93.44 99 GLU A N 1
ATOM 717 C CA . GLU A 1 119 ? 11.206 24.799 58.587 1.00 98.97 99 GLU A CA 1
ATOM 718 C C . GLU A 1 119 ? 10.763 24.035 57.358 1.00 106.14 99 GLU A C 1
ATOM 719 O O . GLU A 1 119 ? 11.462 23.135 56.913 1.00 94.35 99 GLU A O 1
ATOM 725 N N . MET A 1 120 ? 9.593 24.367 56.825 1.00 107.57 100 MET A N 1
ATOM 726 C CA . MET A 1 120 ? 9.068 23.654 55.682 1.00 125.54 100 MET A CA 1
ATOM 727 C C . MET A 1 120 ? 10.017 23.901 54.527 1.00 121.23 100 MET A C 1
ATOM 728 O O . MET A 1 120 ? 10.428 25.033 54.276 1.00 125.07 100 MET A O 1
ATOM 733 N N . THR A 1 121 ? 10.357 22.833 53.820 1.00 118.51 101 THR A N 1
ATOM 734 C CA . THR A 1 121 ? 11.190 22.949 52.632 1.00 102.28 101 THR A CA 1
ATOM 735 C C . THR A 1 121 ? 10.633 22.152 51.465 1.00 108.27 101 THR A C 1
ATOM 736 O O . THR A 1 121 ? 10.387 20.954 51.561 1.00 118.05 101 THR A O 1
ATOM 740 N N . TRP A 1 122 ? 10.476 22.797 50.330 1.00 100.89 102 TRP A N 1
ATOM 741 C CA . TRP A 1 122 ? 9.839 22.125 49.237 1.00 83.85 102 TRP A CA 1
ATOM 742 C C . TRP A 1 122 ? 10.326 20.708 49.249 1.00 67.66 102 TRP A C 1
ATOM 743 O O . TRP A 1 122 ? 9.589 19.789 48.979 1.00 76.51 102 TRP A O 1
ATOM 754 N N . GLN A 1 123 ? 11.584 20.533 49.575 1.00 55.04 103 GLN A N 1
ATOM 755 C CA . GLN A 1 123 ? 12.184 19.231 49.480 1.00 71.55 103 GLN A CA 1
ATOM 756 C C . GLN A 1 123 ? 11.446 18.291 50.384 1.00 94.68 103 GLN A C 1
ATOM 757 O O . GLN A 1 123 ? 11.292 17.117 50.105 1.00 94.82 103 GLN A O 1
ATOM 763 N N . ARG A 1 124 ? 11.026 18.802 51.512 1.00 88.52 104 ARG A N 1
ATOM 764 C CA . ARG A 1 124 ? 10.591 17.945 52.590 1.00 93.86 104 ARG A CA 1
ATOM 765 C C . ARG A 1 124 ? 9.080 17.992 52.799 1.00 84.78 104 ARG A C 1
ATOM 766 O O . ARG A 1 124 ? 8.505 17.034 53.327 1.00 87.31 104 ARG A O 1
ATOM 774 N N . VAL A 1 125 ? 8.421 19.060 52.350 1.00 84.23 105 VAL A N 1
ATOM 775 C CA . VAL A 1 125 ? 6.975 18.961 52.243 1.00 85.10 105 VAL A CA 1
ATOM 776 C C . VAL A 1 125 ? 6.829 17.825 51.243 1.00 86.45 105 VAL A C 1
ATOM 777 O O . VAL A 1 125 ? 6.050 16.889 51.460 1.00 71.69 105 VAL A O 1
ATOM 781 N N . ILE A 1 126 ? 7.657 17.880 50.191 1.00 99.68 106 ILE A N 1
ATOM 782 C CA . ILE A 1 126 ? 7.645 16.874 49.126 1.00 101.26 106 ILE A CA 1
ATOM 783 C C . ILE A 1 126 ? 7.935 15.447 49.591 1.00 98.17 106 ILE A C 1
ATOM 784 O O . ILE A 1 126 ? 7.187 14.542 49.235 1.00 98.76 106 ILE A O 1
ATOM 789 N N . LEU A 1 127 ? 8.991 15.221 50.378 1.00 101.96 107 LEU A N 1
ATOM 790 C CA . LEU A 1 127 ? 9.295 13.821 50.714 1.00 99.96 107 LEU A CA 1
ATOM 791 C C . LEU A 1 127 ? 8.542 13.303 51.942 1.00 98.19 107 LEU A C 1
ATOM 792 O O . LEU A 1 127 ? 8.402 12.070 52.152 1.00 95.93 107 LEU A O 1
ATOM 797 N N . ALA A 1 128 ? 8.003 14.218 52.730 1.00 97.62 108 ALA A N 1
ATOM 798 C CA . ALA A 1 128 ? 7.061 13.743 53.704 1.00 101.04 108 ALA A CA 1
ATOM 799 C C . ALA A 1 128 ? 5.889 13.222 52.886 1.00 86.76 108 ALA A C 1
ATOM 800 O O . ALA A 1 128 ? 5.600 12.014 52.887 1.00 83.77 108 ALA A O 1
ATOM 802 N N . THR A 1 129 ? 5.298 14.131 52.113 1.00 77.65 109 THR A N 1
ATOM 803 C CA . THR A 1 129 ? 4.122 13.845 51.315 1.00 81.82 109 THR A CA 1
ATOM 804 C C . THR A 1 129 ? 4.302 12.607 50.419 1.00 71.60 109 THR A C 1
ATOM 805 O O . THR A 1 129 ? 3.358 11.836 50.160 1.00 56.73 109 THR A O 1
ATOM 809 N N . LEU A 1 130 ? 5.520 12.361 49.981 1.00 70.66 110 LEU A N 1
ATOM 810 C CA . LEU A 1 130 ? 5.696 11.171 49.195 1.00 82.20 110 LEU A CA 1
ATOM 811 C C . LEU A 1 130 ? 5.637 9.969 50.130 1.00 73.57 110 LEU A C 1
ATOM 812 O O . LEU A 1 130 ? 4.913 9.003 49.850 1.00 50.23 110 LEU A O 1
ATOM 817 N N . LEU A 1 131 ? 6.290 10.061 51.289 1.00 76.92 111 LEU A N 1
ATOM 818 C CA . LEU A 1 131 ? 6.393 8.846 52.076 1.00 85.45 111 LEU A CA 1
ATOM 819 C C . LEU A 1 131 ? 4.991 8.491 52.571 1.00 86.08 111 LEU A C 1
ATOM 820 O O . LEU A 1 131 ? 4.624 7.292 52.681 1.00 57.44 111 LEU A O 1
ATOM 825 N N . VAL A 1 132 ? 4.175 9.521 52.786 1.00 98.79 112 VAL A N 1
ATOM 826 C CA . VAL A 1 132 ? 2.799 9.243 53.143 1.00 96.70 112 VAL A CA 1
ATOM 827 C C . VAL A 1 132 ? 2.086 8.604 51.959 1.00 98.53 112 VAL A C 1
ATOM 828 O O . VAL A 1 132 ? 1.626 7.493 52.127 1.00 93.74 112 VAL A O 1
ATOM 832 N N . THR A 1 133 ? 2.088 9.193 50.751 1.00 95.20 113 THR A N 1
ATOM 833 C CA . THR A 1 133 ? 1.295 8.564 49.668 1.00 77.50 113 THR A CA 1
ATOM 834 C C . THR A 1 133 ? 1.729 7.148 49.283 1.00 64.66 113 THR A C 1
ATOM 835 O O . THR A 1 133 ? 0.892 6.235 49.206 1.00 72.81 113 THR A O 1
ATOM 839 N N . VAL A 1 134 ? 3.030 6.933 49.111 1.00 51.07 114 VAL A N 1
ATOM 840 C CA . VAL A 1 134 ? 3.464 5.610 48.696 1.00 64.29 114 VAL A CA 1
ATOM 841 C C . VAL A 1 134 ? 3.237 4.639 49.821 1.00 81.16 114 VAL A C 1
ATOM 842 O O . VAL A 1 134 ? 2.621 3.600 49.577 1.00 52.64 114 VAL A O 1
ATOM 846 N N . LEU A 1 135 ? 3.672 4.994 51.048 1.00 99.24 115 LEU A N 1
ATOM 847 C CA . LEU A 1 135 ? 3.611 4.040 52.173 1.00 93.60 115 LEU A CA 1
ATOM 848 C C . LEU A 1 135 ? 2.237 3.823 52.854 1.00 66.89 115 LEU A C 1
ATOM 849 O O . LEU A 1 135 ? 1.960 2.706 53.310 1.00 67.58 115 LEU A O 1
ATOM 854 N N . ILE A 1 136 ? 1.371 4.824 52.958 1.00 52.47 116 ILE A N 1
ATOM 855 C CA . ILE A 1 136 ? 0.040 4.471 53.470 1.00 74.66 116 ILE A CA 1
ATOM 856 C C . ILE A 1 136 ? -1.024 4.315 52.334 1.00 88.57 116 ILE A C 1
ATOM 857 O O . ILE A 1 136 ? -1.961 3.516 52.476 1.00 85.29 116 ILE A O 1
ATOM 862 N N . ASN A 1 137 ? -0.939 5.082 51.242 1.00 89.03 117 ASN A N 1
ATOM 863 C CA . ASN A 1 137 ? -2.043 5.013 50.274 1.00 94.65 117 ASN A CA 1
ATOM 864 C C . ASN A 1 137 ? -2.004 3.944 49.211 1.00 77.13 117 ASN A C 1
ATOM 865 O O . ASN A 1 137 ? -3.053 3.531 48.713 1.00 69.70 117 ASN A O 1
ATOM 870 N N . ILE A 1 138 ? -0.834 3.455 48.859 1.00 75.21 118 ILE A N 1
ATOM 871 C CA . ILE A 1 138 ? -0.852 2.488 47.790 1.00 79.32 118 ILE A CA 1
ATOM 872 C C . ILE A 1 138 ? -0.322 1.194 48.327 1.00 83.45 118 ILE A C 1
ATOM 873 O O . ILE A 1 138 ? -0.500 0.149 47.693 1.00 90.18 118 ILE A O 1
ATOM 878 N N . ILE A 1 139 ? 0.393 1.248 49.450 1.00 62.38 119 ILE A N 1
ATOM 879 C CA . ILE A 1 139 ? 0.853 -0.021 49.969 1.00 74.32 119 ILE A CA 1
ATOM 880 C C . ILE A 1 139 ? -0.175 -0.614 50.948 1.00 98.22 119 ILE A C 1
ATOM 881 O O . ILE A 1 139 ? -0.481 -1.805 50.896 1.00 112.36 119 ILE A O 1
ATOM 886 N N . LEU A 1 140 ? -0.752 0.225 51.807 1.00 98.86 120 LEU A N 1
ATOM 887 C CA . LEU A 1 140 ? -1.514 -0.290 52.955 1.00 81.29 120 LEU A CA 1
ATOM 888 C C . LEU A 1 140 ? -3.026 -0.221 52.871 1.00 70.89 120 LEU A C 1
ATOM 889 O O . LEU A 1 140 ? -3.704 -1.174 53.211 1.00 67.31 120 LEU A O 1
ATOM 894 N N . THR A 1 141 ? -3.569 0.899 52.437 1.00 64.60 121 THR A N 1
ATOM 895 C CA . THR A 1 141 ? -5.010 0.983 52.339 1.00 71.14 121 THR A CA 1
ATOM 896 C C . THR A 1 141 ? -5.489 -0.061 51.322 1.00 73.93 121 THR A C 1
ATOM 897 O O . THR A 1 141 ? -6.523 -0.740 51.541 1.00 68.67 121 THR A O 1
ATOM 901 N N . PRO A 1 142 ? -4.727 -0.231 50.211 1.00 77.36 122 PRO A N 1
ATOM 902 C CA . PRO A 1 142 ? -5.270 -1.296 49.383 1.00 84.85 122 PRO A CA 1
ATOM 903 C C . PRO A 1 142 ? -5.169 -2.602 50.127 1.00 74.03 122 PRO A C 1
ATOM 904 O O . PRO A 1 142 ? -6.033 -3.445 49.978 1.00 81.14 122 PRO A O 1
ATOM 908 N N . LEU A 1 143 ? -4.190 -2.697 50.999 1.00 57.03 123 LEU A N 1
ATOM 909 C CA . LEU A 1 143 ? -4.053 -3.889 51.787 1.00 79.00 123 LEU A CA 1
ATOM 910 C C . LEU A 1 143 ? -5.219 -4.137 52.720 1.00 117.05 123 LEU A C 1
ATOM 911 O O . LEU A 1 143 ? -5.700 -5.252 52.798 1.00 117.30 123 LEU A O 1
ATOM 916 N N . TRP A 1 144 ? -5.693 -3.114 53.423 1.00 106.71 124 TRP A N 1
ATOM 917 C CA . TRP A 1 144 ? -6.745 -3.339 54.397 1.00 79.13 124 TRP A CA 1
ATOM 918 C C . TRP A 1 144 ? -7.998 -3.813 53.726 1.00 86.86 124 TRP A C 1
ATOM 919 O O . TRP A 1 144 ? -8.612 -4.761 54.148 1.00 92.55 124 TRP A O 1
ATOM 930 N N . LEU A 1 145 ? -8.379 -3.149 52.654 1.00 89.03 125 LEU A N 1
ATOM 931 C CA . LEU A 1 145 ? -9.631 -3.464 52.006 1.00 72.31 125 LEU A CA 1
ATOM 932 C C . LEU A 1 145 ? -9.520 -4.836 51.467 1.00 64.56 125 LEU A C 1
ATOM 933 O O . LEU A 1 145 ? -10.447 -5.609 51.495 1.00 65.34 125 LEU A O 1
ATOM 938 N N . SER A 1 146 ? -8.355 -5.124 50.940 1.00 78.84 126 SER A N 1
ATOM 939 C CA . SER A 1 146 ? -8.108 -6.415 50.385 1.00 83.68 126 SER A CA 1
ATOM 940 C C . SER A 1 146 ? -8.220 -7.375 51.497 1.00 85.60 126 SER A C 1
ATOM 941 O O . SER A 1 146 ? -8.768 -8.443 51.347 1.00 83.24 126 SER A O 1
ATOM 944 N N . LEU A 1 147 ? -7.663 -6.997 52.628 1.00 85.88 127 LEU A N 1
ATOM 945 C CA . LEU A 1 147 ? -7.609 -7.920 53.728 1.00 96.68 127 LEU A CA 1
ATOM 946 C C . LEU A 1 147 ? -8.944 -8.310 54.271 1.00 95.64 127 LEU A C 1
ATOM 947 O O . LEU A 1 147 ? -9.140 -9.463 54.577 1.00 119.23 127 LEU A O 1
ATOM 952 N N . MET A 1 148 ? -9.857 -7.368 54.419 1.00 94.37 128 MET A N 1
ATOM 953 C CA . MET A 1 148 ? -11.170 -7.720 54.927 1.00 117.10 128 MET A CA 1
ATOM 954 C C . MET A 1 148 ? -12.334 -7.191 54.113 1.00 132.13 128 MET A C 1
ATOM 955 O O . MET A 1 148 ? -13.370 -6.847 54.657 1.00 165.25 128 MET A O 1
ATOM 960 N N . TYR A 1 149 ? -12.142 -7.109 52.809 1.00 128.53 129 TYR A N 1
ATOM 961 C CA . TYR A 1 149 ? -13.218 -6.968 51.855 1.00 96.51 129 TYR A CA 1
ATOM 962 C C . TYR A 1 149 ? -12.745 -8.038 50.942 1.00 87.72 129 TYR A C 1
ATOM 963 O O . TYR A 1 149 ? -11.553 -8.304 50.939 1.00 103.00 129 TYR A O 1
ATOM 972 N N . GLY A 1 150 ? -13.621 -8.664 50.174 1.00 98.56 130 GLY A N 1
ATOM 973 C CA . GLY A 1 150 ? -13.169 -9.769 49.354 1.00 109.65 130 GLY A CA 1
ATOM 974 C C . GLY A 1 150 ? -12.651 -9.218 48.058 1.00 108.99 130 GLY A C 1
ATOM 975 O O . GLY A 1 150 ? -13.433 -8.861 47.187 1.00 102.58 130 GLY A O 1
ATOM 976 N N . VAL A 1 151 ? -11.332 -9.166 47.904 1.00 107.85 131 VAL A N 1
ATOM 977 C CA . VAL A 1 151 ? -10.820 -8.559 46.687 1.00 120.79 131 VAL A CA 1
ATOM 978 C C . VAL A 1 151 ? -9.964 -9.433 45.821 1.00 145.13 131 VAL A C 1
ATOM 979 O O . VAL A 1 151 ? -9.042 -10.092 46.277 1.00 144.93 131 VAL A O 1
ATOM 983 N N . ASN A 1 152 ? -10.258 -9.363 44.538 1.00 138.37 132 ASN A N 1
ATOM 984 C CA . ASN A 1 152 ? -9.405 -9.902 43.533 1.00 145.54 132 ASN A CA 1
ATOM 985 C C . ASN A 1 152 ? -8.432 -8.773 43.363 1.00 163.22 132 ASN A C 1
ATOM 986 O O . ASN A 1 152 ? -8.718 -7.806 42.682 1.00 181.59 132 ASN A O 1
ATOM 991 N N . LEU A 1 153 ? -7.275 -8.893 43.991 1.00 153.06 133 LEU A N 1
ATOM 992 C CA . LEU A 1 153 ? -6.261 -7.863 43.905 1.00 148.36 133 LEU A CA 1
ATOM 993 C C . LEU A 1 153 ? -5.884 -7.794 42.446 1.00 145.65 133 LEU A C 1
ATOM 994 O O . LEU A 1 153 ? -5.573 -6.756 41.895 1.00 139.53 133 LEU A O 1
ATOM 999 N N . ALA A 1 154 ? -5.903 -8.961 41.844 1.00 153.51 134 ALA A N 1
ATOM 1000 C CA . ALA A 1 154 ? -5.456 -9.235 40.462 1.00 127.31 134 ALA A CA 1
ATOM 1001 C C . ALA A 1 154 ? -6.046 -8.246 39.480 1.00 98.57 134 ALA A C 1
ATOM 1002 O O . ALA A 1 154 ? -5.405 -7.890 38.513 1.00 66.72 134 ALA A O 1
ATOM 1004 N N . ASN A 1 155 ? -7.304 -7.879 39.681 1.00 104.23 135 ASN A N 1
ATOM 1005 C CA . ASN A 1 155 ? -7.897 -6.802 38.913 1.00 110.59 135 ASN A CA 1
ATOM 1006 C C . ASN A 1 155 ? -6.962 -5.604 39.089 1.00 107.26 135 ASN A C 1
ATOM 1007 O O . ASN A 1 155 ? -6.946 -5.005 40.154 1.00 133.16 135 ASN A O 1
ATOM 1012 N N . PHE A 1 156 ? -6.180 -5.253 38.071 1.00 97.07 136 PHE A N 1
ATOM 1013 C CA . PHE A 1 156 ? -5.406 -4.019 38.168 1.00 95.69 136 PHE A CA 1
ATOM 1014 C C . PHE A 1 156 ? -6.137 -2.994 37.332 1.00 110.97 136 PHE A C 1
ATOM 1015 O O . PHE A 1 156 ? -5.538 -2.084 36.754 1.00 119.45 136 PHE A O 1
ATOM 1023 N N . ALA A 1 157 ? -7.447 -3.182 37.247 1.00 106.04 137 ALA A N 1
ATOM 1024 C CA . ALA A 1 157 ? -8.353 -2.127 36.852 1.00 109.43 137 ALA A CA 1
ATOM 1025 C C . ALA A 1 157 ? -9.160 -1.769 38.083 1.00 98.84 137 ALA A C 1
ATOM 1026 O O . ALA A 1 157 ? -10.141 -1.019 38.012 1.00 78.87 137 ALA A O 1
ATOM 1028 N N . TRP A 1 158 ? -8.726 -2.356 39.201 1.00 98.98 138 TRP A N 1
ATOM 1029 C CA . TRP A 1 158 ? -9.155 -2.017 40.564 1.00 100.87 138 TRP A CA 1
ATOM 1030 C C . TRP A 1 158 ? -8.409 -0.779 41.010 1.00 81.93 138 TRP A C 1
ATOM 1031 O O . TRP A 1 158 ? -8.926 0.071 41.743 1.00 83.52 138 TRP A O 1
ATOM 1042 N N . TRP A 1 159 ? -7.187 -0.691 40.509 1.00 90.52 139 TRP A N 1
ATOM 1043 C CA . TRP A 1 159 ? -6.219 0.302 40.905 1.00 87.79 139 TRP A CA 1
ATOM 1044 C C . TRP A 1 159 ? -6.337 1.590 40.143 1.00 93.86 139 TRP A C 1
ATOM 1045 O O . TRP A 1 159 ? -5.610 2.528 40.428 1.00 89.30 139 TRP A O 1
ATOM 1056 N N . VAL A 1 160 ? -7.158 1.610 39.101 1.00 85.65 140 VAL A N 1
ATOM 1057 C CA . VAL A 1 160 ? -7.154 2.774 38.226 1.00 90.71 140 VAL A CA 1
ATOM 1058 C C . VAL A 1 160 ? -7.746 4.047 38.871 1.00 90.73 140 VAL A C 1
ATOM 1059 O O . VAL A 1 160 ? -7.150 5.121 38.739 1.00 96.32 140 VAL A O 1
ATOM 1063 N N . PRO A 1 161 ? -8.903 3.950 39.564 1.00 84.10 141 PRO A N 1
ATOM 1064 C CA . PRO A 1 161 ? -9.318 5.197 40.230 1.00 99.76 141 PRO A CA 1
ATOM 1065 C C . PRO A 1 161 ? -8.290 5.620 41.279 1.00 114.66 141 PRO A C 1
ATOM 1066 O O . PRO A 1 161 ? -7.959 6.808 41.395 1.00 130.08 141 PRO A O 1
ATOM 1070 N N . ARG A 1 162 ? -7.804 4.624 42.023 1.00 108.41 142 ARG A N 1
ATOM 1071 C CA . ARG A 1 162 ? -6.820 4.794 43.094 1.00 93.22 142 ARG A CA 1
ATOM 1072 C C . ARG A 1 162 ? -5.531 5.487 42.600 1.00 92.15 142 ARG A C 1
ATOM 1073 O O . ARG A 1 162 ? -4.932 6.266 43.335 1.00 86.77 142 ARG A O 1
ATOM 1081 N N . LEU A 1 163 ? -5.071 5.121 41.400 1.00 92.56 143 LEU A N 1
ATOM 1082 C CA . LEU A 1 163 ? -3.858 5.679 40.790 1.00 80.78 143 LEU A CA 1
ATOM 1083 C C . LEU A 1 163 ? -4.107 7.010 40.094 1.00 76.23 143 LEU A C 1
ATOM 1084 O O . LEU A 1 163 ? -3.216 7.879 40.063 1.00 66.92 143 LEU A O 1
ATOM 1089 N N . ILE A 1 164 ? -5.314 7.186 39.558 1.00 59.76 144 ILE A N 1
ATOM 1090 C CA . ILE A 1 164 ? -5.652 8.486 39.017 1.00 71.69 144 ILE A CA 1
ATOM 1091 C C . ILE A 1 164 ? -5.557 9.473 40.145 1.00 68.03 144 ILE A C 1
ATOM 1092 O O . ILE A 1 164 ? -4.887 10.493 40.006 1.00 51.34 144 ILE A O 1
ATOM 1097 N N . LYS A 1 165 ? -6.138 9.086 41.288 1.00 75.15 145 LYS A N 1
ATOM 1098 C CA . LYS A 1 165 ? -6.216 9.917 42.502 1.00 65.60 145 LYS A CA 1
ATOM 1099 C C . LYS A 1 165 ? -4.851 10.121 43.159 1.00 59.63 145 LYS A C 1
ATOM 1100 O O . LYS A 1 165 ? -4.423 11.265 43.431 1.00 62.65 145 LYS A O 1
ATOM 1106 N N . THR A 1 166 ? -4.193 8.993 43.434 1.00 53.91 146 THR A N 1
ATOM 1107 C CA . THR A 1 166 ? -2.840 8.948 43.978 1.00 62.96 146 THR A CA 1
ATOM 1108 C C . THR A 1 166 ? -1.916 9.888 43.221 1.00 77.85 146 THR A C 1
ATOM 1109 O O . THR A 1 166 ? -1.050 10.538 43.788 1.00 60.09 146 THR A O 1
ATOM 1113 N N . VAL A 1 167 ? -2.115 9.990 41.918 1.00 98.70 147 VAL A N 1
ATOM 1114 C CA . VAL A 1 167 ? -1.240 10.877 41.181 1.00 84.00 147 VAL A CA 1
ATOM 1115 C C . VAL A 1 167 ? -1.757 12.326 40.974 1.00 89.95 147 VAL A C 1
ATOM 1116 O O . VAL A 1 167 ? -0.961 13.261 40.942 1.00 97.38 147 VAL A O 1
ATOM 1120 N N . ILE A 1 168 ? -3.074 12.526 40.938 1.00 82.44 148 ILE A N 1
ATOM 1121 C CA . ILE A 1 168 ? -3.642 13.873 40.857 1.00 81.41 148 ILE A CA 1
ATOM 1122 C C . ILE A 1 168 ? -3.407 14.714 42.103 1.00 77.41 148 ILE A C 1
ATOM 1123 O O . ILE A 1 168 ? -3.098 15.901 41.976 1.00 77.06 148 ILE A O 1
ATOM 1128 N N . PHE A 1 169 ? -3.493 14.121 43.298 1.00 77.60 149 PHE A N 1
ATOM 1129 C CA . PHE A 1 169 ? -3.683 14.967 44.498 1.00 87.91 149 PHE A CA 1
ATOM 1130 C C . PHE A 1 169 ? -2.396 15.309 45.272 1.00 71.32 149 PHE A C 1
ATOM 1131 O O . PHE A 1 169 ? -2.322 16.365 45.910 1.00 62.52 149 PHE A O 1
ATOM 1139 N N . PHE A 1 170 ? -1.391 14.483 45.050 1.00 76.27 150 PHE A N 1
ATOM 1140 C CA . PHE A 1 170 ? -0.046 14.751 45.476 1.00 67.88 150 PHE A CA 1
ATOM 1141 C C . PHE A 1 170 ? 0.316 16.181 45.179 1.00 69.52 150 PHE A C 1
ATOM 1142 O O . PHE A 1 170 ? 0.845 16.849 46.031 1.00 65.00 150 PHE A O 1
ATOM 1150 N N . PRO A 1 171 ? 0.042 16.633 43.880 1.00 85.73 151 PRO A N 1
ATOM 1151 C CA . PRO A 1 171 ? 0.308 18.061 43.693 1.00 78.80 151 PRO A CA 1
ATOM 1152 C C . PRO A 1 171 ? -0.547 18.910 44.583 1.00 78.58 151 PRO A C 1
ATOM 1153 O O . PRO A 1 171 ? -0.033 19.855 45.156 1.00 75.91 151 PRO A O 1
ATOM 1157 N N . ILE A 1 172 ? -1.825 18.592 44.733 1.00 72.70 152 ILE A N 1
ATOM 1158 C CA . ILE A 1 172 ? -2.674 19.447 45.533 1.00 82.78 152 ILE A CA 1
ATOM 1159 C C . ILE A 1 172 ? -2.119 19.408 46.903 1.00 88.18 152 ILE A C 1
ATOM 1160 O O . ILE A 1 172 ? -1.979 20.427 47.536 1.00 97.68 152 ILE A O 1
ATOM 1165 N N . GLN A 1 173 ? -1.773 18.215 47.343 1.00 88.65 153 GLN A N 1
ATOM 1166 C CA . GLN A 1 173 ? -1.379 18.072 48.718 1.00 84.32 153 GLN A CA 1
ATOM 1167 C C . GLN A 1 173 ? -0.150 18.890 48.950 1.00 69.94 153 GLN A C 1
ATOM 1168 O O . GLN A 1 173 ? -0.082 19.618 49.914 1.00 59.28 153 GLN A O 1
ATOM 1174 N N . VAL A 1 174 ? 0.808 18.814 48.045 1.00 65.40 154 VAL A N 1
ATOM 1175 C CA . VAL A 1 174 ? 2.047 19.514 48.257 1.00 68.08 154 VAL A CA 1
ATOM 1176 C C . VAL A 1 174 ? 1.829 20.992 48.272 1.00 60.49 154 VAL A C 1
ATOM 1177 O O . VAL A 1 174 ? 2.309 21.654 49.169 1.00 86.96 154 VAL A O 1
ATOM 1181 N N . ILE A 1 175 ? 1.036 21.504 47.346 1.00 69.53 155 ILE A N 1
ATOM 1182 C CA . ILE A 1 175 ? 0.852 22.937 47.305 1.00 79.42 155 ILE A CA 1
ATOM 1183 C C . ILE A 1 175 ? 0.211 23.350 48.608 1.00 63.29 155 ILE A C 1
ATOM 1184 O O . ILE A 1 175 ? 0.679 24.277 49.266 1.00 66.19 155 ILE A O 1
ATOM 1189 N N . ALA A 1 176 ? -0.811 22.629 49.023 1.00 46.94 156 ALA A N 1
ATOM 1190 C CA . ALA A 1 176 ? -1.543 23.061 50.191 1.00 76.26 156 ALA A CA 1
ATOM 1191 C C . ALA A 1 176 ? -0.668 23.012 51.417 1.00 85.20 156 ALA A C 1
ATOM 1192 O O . ALA A 1 176 ? -0.688 23.906 52.229 1.00 66.91 156 ALA A O 1
ATOM 1194 N N . THR A 1 177 ? 0.099 21.950 51.551 1.00 88.69 157 THR A N 1
ATOM 1195 C CA . THR A 1 177 ? 0.890 21.773 52.738 1.00 69.47 157 THR A CA 1
ATOM 1196 C C . THR A 1 177 ? 1.938 22.831 52.789 1.00 59.11 157 THR A C 1
ATOM 1197 O O . THR A 1 177 ? 2.178 23.388 53.822 1.00 84.35 157 THR A O 1
ATOM 1201 N N . TYR A 1 178 ? 2.535 23.151 51.657 1.00 46.78 158 TYR A N 1
ATOM 1202 C CA . TYR A 1 178 ? 3.592 24.128 51.648 1.00 72.50 158 TYR A CA 1
ATOM 1203 C C . TYR A 1 178 ? 2.997 25.399 52.138 1.00 60.57 158 TYR A C 1
ATOM 1204 O O . TYR A 1 178 ? 3.537 26.057 52.996 1.00 64.01 158 TYR A O 1
ATOM 1213 N N . TYR A 1 179 ? 1.855 25.746 51.595 1.00 72.73 159 TYR A N 1
ATOM 1214 C CA . TYR A 1 179 ? 1.232 27.000 51.911 1.00 82.95 159 TYR A CA 1
ATOM 1215 C C . TYR A 1 179 ? 0.890 27.065 53.361 1.00 85.99 159 TYR A C 1
ATOM 1216 O O . TYR A 1 179 ? 1.127 28.057 54.018 1.00 75.33 159 TYR A O 1
ATOM 1225 N N . LEU A 1 180 ? 0.299 26.003 53.866 1.00 99.28 160 LEU A N 1
ATOM 1226 C CA . LEU A 1 180 ? -0.114 25.991 55.246 1.00 80.13 160 LEU A CA 1
ATOM 1227 C C . LEU A 1 180 ? 1.125 26.116 56.052 1.00 65.32 160 LEU A C 1
ATOM 1228 O O . LEU A 1 180 ? 1.166 26.817 57.030 1.00 77.26 160 LEU A O 1
ATOM 1233 N N . GLY A 1 181 ? 2.154 25.428 55.621 1.00 59.15 161 GLY A N 1
ATOM 1234 C CA . GLY A 1 181 ? 3.364 25.363 56.391 1.00 78.78 161 GLY A CA 1
ATOM 1235 C C . GLY A 1 181 ? 3.862 26.766 56.544 1.00 104.05 161 GLY A C 1
ATOM 1236 O O . GLY A 1 181 ? 4.383 27.128 57.579 1.00 125.23 161 GLY A O 1
ATOM 1237 N N . ASN A 1 182 ? 3.689 27.562 55.501 1.00 93.36 162 ASN A N 1
ATOM 1238 C CA . ASN A 1 182 ? 4.241 28.912 55.456 1.00 106.15 162 ASN A CA 1
ATOM 1239 C C . ASN A 1 182 ? 3.118 29.845 55.111 1.00 132.52 162 ASN A C 1
ATOM 1240 O O . ASN A 1 182 ? 3.049 30.389 54.017 1.00 98.21 162 ASN A O 1
ATOM 1245 N N . LYS A 1 183 ? 2.222 29.965 56.082 1.00 124.88 163 LYS A N 1
ATOM 1246 C CA . LYS A 1 183 ? 1.022 30.786 56.029 1.00 135.77 163 LYS A CA 1
ATOM 1247 C C . LYS A 1 183 ? 1.122 31.951 55.080 1.00 143.09 163 LYS A C 1
ATOM 1248 O O . LYS A 1 183 ? 0.477 32.974 55.289 1.00 152.61 163 LYS A O 1
ATOM 1254 N N . LEU A 1 189 ? 6.655 30.073 66.885 1.00 150.15 169 LEU A N 1
ATOM 1255 C CA . LEU A 1 189 ? 5.883 29.660 68.039 1.00 150.44 169 LEU A CA 1
ATOM 1256 C C . LEU A 1 189 ? 4.668 28.911 67.547 1.00 145.09 169 LEU A C 1
ATOM 1257 O O . LEU A 1 189 ? 3.933 29.413 66.714 1.00 143.60 169 LEU A O 1
ATOM 1262 N N . PHE A 1 190 ? 4.474 27.692 68.031 1.00 142.27 170 PHE A N 1
ATOM 1263 C CA . PHE A 1 190 ? 3.312 26.910 67.648 1.00 139.41 170 PHE A CA 1
ATOM 1264 C C . PHE A 1 190 ? 2.217 26.847 68.703 1.00 143.87 170 PHE A C 1
ATOM 1265 O O . PHE A 1 190 ? 1.051 27.045 68.404 1.00 129.66 170 PHE A O 1
ATOM 1273 N N . GLY A 1 191 ? 2.599 26.562 69.939 1.00 117.44 171 GLY A N 1
ATOM 1274 C CA . GLY A 1 191 ? 1.641 26.327 71.005 1.00 127.20 171 GLY A CA 1
ATOM 1275 C C . GLY A 1 191 ? 2.320 25.516 72.090 1.00 136.67 171 GLY A C 1
ATOM 1276 O O . GLY A 1 191 ? 3.547 25.446 72.113 1.00 165.33 171 GLY A O 1
ATOM 1277 N N . LYS A 1 192 ? 1.544 24.887 72.960 1.00 157.88 172 LYS A N 1
ATOM 1278 C CA . LYS A 1 192 ? 2.143 23.980 73.913 1.00 120.39 172 LYS A CA 1
ATOM 1279 C C . LYS A 1 192 ? 2.459 22.499 73.829 1.00 99.41 172 LYS A C 1
ATOM 1280 O O . LYS A 1 192 ? 1.999 21.707 74.652 1.00 70.74 172 LYS A O 1
ATOM 1286 N N . PRO A 1 193 ? 3.253 22.128 72.832 1.00 96.24 173 PRO A N 1
ATOM 1287 C CA . PRO A 1 193 ? 3.345 20.777 72.264 1.00 85.78 173 PRO A CA 1
ATOM 1288 C C . PRO A 1 193 ? 4.513 19.955 72.802 1.00 51.74 173 PRO A C 1
ATOM 1289 O O . PRO A 1 193 ? 5.642 20.446 72.836 1.00 51.62 173 PRO A O 1
ATOM 1293 N N . LEU A 1 194 ? 4.246 18.714 73.203 1.00 53.78 174 LEU A N 1
ATOM 1294 C CA . LEU A 1 194 ? 5.315 17.800 73.587 1.00 53.98 174 LEU A CA 1
ATOM 1295 C C . LEU A 1 194 ? 4.979 17.072 74.884 1.00 54.49 174 LEU A C 1
ATOM 1296 O O . LEU A 1 194 ? 4.878 15.845 74.910 1.00 54.78 174 LEU A O 1
ATOM 1301 N N . PHE B 1 26 ? 4.541 15.845 -0.105 1.00 103.67 6 PHE B N 1
ATOM 1302 C CA . PHE B 1 26 ? 3.593 16.944 0.030 1.00 108.41 6 PHE B CA 1
ATOM 1303 C C . PHE B 1 26 ? 4.022 17.742 1.196 1.00 108.06 6 PHE B C 1
ATOM 1304 O O . PHE B 1 26 ? 3.473 18.796 1.540 1.00 130.54 6 PHE B O 1
ATOM 1312 N N . GLY B 1 27 ? 5.065 17.200 1.781 1.00 107.18 7 GLY B N 1
ATOM 1313 C CA . GLY B 1 27 ? 5.834 17.913 2.749 1.00 111.33 7 GLY B CA 1
ATOM 1314 C C . GLY B 1 27 ? 7.137 18.114 2.021 1.00 98.01 7 GLY B C 1
ATOM 1315 O O . GLY B 1 27 ? 7.667 17.182 1.404 1.00 102.23 7 GLY B O 1
ATOM 1316 N N . THR B 1 28 ? 7.568 19.362 1.966 1.00 87.56 8 THR B N 1
ATOM 1317 C CA . THR B 1 28 ? 8.843 19.697 1.363 1.00 111.51 8 THR B CA 1
ATOM 1318 C C . THR B 1 28 ? 9.838 20.046 2.464 1.00 107.79 8 THR B C 1
ATOM 1319 O O . THR B 1 28 ? 11.002 19.645 2.420 1.00 101.44 8 THR B O 1
ATOM 1323 N N . LYS B 1 29 ? 9.331 20.762 3.462 1.00 100.84 9 LYS B N 1
ATOM 1324 C CA . LYS B 1 29 ? 10.108 21.135 4.628 1.00 101.34 9 LYS B CA 1
ATOM 1325 C C . LYS B 1 29 ? 9.613 20.422 5.885 1.00 109.39 9 LYS B C 1
ATOM 1326 O O . LYS B 1 29 ? 10.324 20.385 6.889 1.00 113.10 9 LYS B O 1
ATOM 1332 N N . SER B 1 30 ? 8.405 19.856 5.850 1.00 106.21 10 SER B N 1
ATOM 1333 C CA . SER B 1 30 ? 7.933 19.200 7.016 1.00 102.05 10 SER B CA 1
ATOM 1334 C C . SER B 1 30 ? 8.912 18.075 7.198 1.00 100.00 10 SER B C 1
ATOM 1335 O O . SER B 1 30 ? 9.303 17.803 8.313 1.00 96.12 10 SER B O 1
ATOM 1338 N N . ILE B 1 31 ? 9.348 17.449 6.114 1.00 103.60 11 ILE B N 1
ATOM 1339 C CA . ILE B 1 31 ? 10.283 16.362 6.256 1.00 98.58 11 ILE B CA 1
ATOM 1340 C C . ILE B 1 31 ? 11.568 16.834 6.903 1.00 88.30 11 ILE B C 1
ATOM 1341 O O . ILE B 1 31 ? 12.031 16.194 7.804 1.00 91.35 11 ILE B O 1
ATOM 1346 N N . ALA B 1 32 ? 12.144 17.949 6.476 1.00 80.73 12 ALA B N 1
ATOM 1347 C CA . ALA B 1 32 ? 13.471 18.326 6.968 1.00 90.30 12 ALA B CA 1
ATOM 1348 C C . ALA B 1 32 ? 13.499 18.679 8.419 1.00 102.40 12 ALA B C 1
ATOM 1349 O O . ALA B 1 32 ? 14.356 18.255 9.196 1.00 112.13 12 ALA B O 1
ATOM 1351 N N . LEU B 1 33 ? 12.524 19.481 8.774 1.00 113.05 13 LEU B N 1
ATOM 1352 C CA . LEU B 1 33 ? 12.363 19.916 10.128 1.00 86.41 13 LEU B CA 1
ATOM 1353 C C . LEU B 1 33 ? 12.003 18.742 10.995 1.00 56.24 13 LEU B C 1
ATOM 1354 O O . LEU B 1 33 ? 12.391 18.668 12.128 1.00 48.91 13 LEU B O 1
ATOM 1359 N N . MET B 1 34 ? 11.196 17.848 10.464 1.00 54.44 14 MET B N 1
ATOM 1360 C CA . MET B 1 34 ? 10.819 16.675 11.201 1.00 54.64 14 MET B CA 1
ATOM 1361 C C . MET B 1 34 ? 12.004 15.808 11.428 1.00 54.97 14 MET B C 1
ATOM 1362 O O . MET B 1 34 ? 12.107 15.166 12.428 1.00 57.70 14 MET B O 1
ATOM 1367 N N . GLY B 1 35 ? 12.894 15.752 10.468 1.00 76.97 15 GLY B N 1
ATOM 1368 C CA . GLY B 1 35 ? 14.085 14.960 10.606 1.00 76.31 15 GLY B CA 1
ATOM 1369 C C . GLY B 1 35 ? 14.823 15.546 11.758 1.00 54.18 15 GLY B C 1
ATOM 1370 O O . GLY B 1 35 ? 15.242 14.837 12.647 1.00 76.29 15 GLY B O 1
ATOM 1371 N N . VAL B 1 36 ? 14.881 16.864 11.799 1.00 49.83 16 VAL B N 1
ATOM 1372 C CA . VAL B 1 36 ? 15.574 17.521 12.900 1.00 78.36 16 VAL B CA 1
ATOM 1373 C C . VAL B 1 36 ? 14.950 17.197 14.265 1.00 85.92 16 VAL B C 1
ATOM 1374 O O . VAL B 1 36 ? 15.650 16.932 15.242 1.00 49.36 16 VAL B O 1
ATOM 1378 N N . LEU B 1 37 ? 13.630 17.220 14.340 1.00 81.73 17 LEU B N 1
ATOM 1379 C CA . LEU B 1 37 ? 12.940 16.897 15.583 1.00 52.27 17 LEU B CA 1
ATOM 1380 C C . LEU B 1 37 ? 13.080 15.459 15.999 1.00 57.09 17 LEU B C 1
ATOM 1381 O O . LEU B 1 37 ? 13.106 15.143 17.166 1.00 88.30 17 LEU B O 1
ATOM 1386 N N . ILE B 1 38 ? 13.083 14.575 15.029 1.00 63.09 18 ILE B N 1
ATOM 1387 C CA . ILE B 1 38 ? 13.241 13.185 15.309 1.00 67.95 18 ILE B CA 1
ATOM 1388 C C . ILE B 1 38 ? 14.605 13.047 15.899 1.00 72.74 18 ILE B C 1
ATOM 1389 O O . ILE B 1 38 ? 14.816 12.250 16.769 1.00 82.90 18 ILE B O 1
ATOM 1394 N N . ALA B 1 39 ? 15.555 13.789 15.375 1.00 60.30 19 ALA B N 1
ATOM 1395 C CA . ALA B 1 39 ? 16.899 13.741 15.903 1.00 68.42 19 ALA B CA 1
ATOM 1396 C C . ALA B 1 39 ? 16.948 14.222 17.321 1.00 83.96 19 ALA B C 1
ATOM 1397 O O . ALA B 1 39 ? 17.653 13.667 18.145 1.00 95.13 19 ALA B O 1
ATOM 1399 N N . VAL B 1 40 ? 16.205 15.270 17.616 1.00 82.89 20 VAL B N 1
ATOM 1400 C CA . VAL B 1 40 ? 16.192 15.780 18.969 1.00 81.33 20 VAL B CA 1
ATOM 1401 C C . VAL B 1 40 ? 15.682 14.673 19.837 1.00 79.62 20 VAL B C 1
ATOM 1402 O O . VAL B 1 40 ? 16.226 14.402 20.880 1.00 76.02 20 VAL B O 1
ATOM 1406 N N . VAL B 1 41 ? 14.649 13.994 19.376 1.00 70.01 21 VAL B N 1
ATOM 1407 C CA . VAL B 1 41 ? 14.066 12.940 20.173 1.00 69.60 21 VAL B CA 1
ATOM 1408 C C . VAL B 1 41 ? 15.069 11.850 20.408 1.00 76.68 21 VAL B C 1
ATOM 1409 O O . VAL B 1 41 ? 15.192 11.391 21.524 1.00 91.44 21 VAL B O 1
ATOM 1413 N N . VAL B 1 42 ? 15.797 11.447 19.380 1.00 75.11 22 VAL B N 1
ATOM 1414 C CA . VAL B 1 42 ? 16.712 10.348 19.559 1.00 78.90 22 VAL B CA 1
ATOM 1415 C C . VAL B 1 42 ? 17.744 10.759 20.586 1.00 85.31 22 VAL B C 1
ATOM 1416 O O . VAL B 1 42 ? 18.026 9.990 21.498 1.00 114.96 22 VAL B O 1
ATOM 1420 N N . VAL B 1 43 ? 18.260 11.982 20.501 1.00 86.64 23 VAL B N 1
ATOM 1421 C CA . VAL B 1 43 ? 19.287 12.370 21.464 1.00 88.77 23 VAL B CA 1
ATOM 1422 C C . VAL B 1 43 ? 18.728 12.367 22.861 1.00 98.22 23 VAL B C 1
ATOM 1423 O O . VAL B 1 43 ? 19.301 11.783 23.763 1.00 81.39 23 VAL B O 1
ATOM 1427 N N . PHE B 1 44 ? 17.554 12.943 23.026 1.00 111.01 24 PHE B N 1
ATOM 1428 C CA . PHE B 1 44 ? 17.011 13.119 24.354 1.00 95.30 24 PHE B CA 1
ATOM 1429 C C . PHE B 1 44 ? 16.840 11.756 24.937 1.00 89.87 24 PHE B C 1
ATOM 1430 O O . PHE B 1 44 ? 17.050 11.546 26.108 1.00 102.08 24 PHE B O 1
ATOM 1438 N N . SER B 1 45 ? 16.385 10.844 24.101 1.00 71.01 25 SER B N 1
ATOM 1439 C CA . SER B 1 45 ? 16.148 9.479 24.490 1.00 84.40 25 SER B CA 1
ATOM 1440 C C . SER B 1 45 ? 17.348 8.640 24.855 1.00 99.32 25 SER B C 1
ATOM 1441 O O . SER B 1 45 ? 17.259 7.872 25.797 1.00 115.42 25 SER B O 1
ATOM 1444 N N . ARG B 1 46 ? 18.388 8.687 24.023 1.00 91.31 26 ARG B N 1
ATOM 1445 C CA . ARG B 1 46 ? 19.555 7.822 24.182 1.00 90.80 26 ARG B CA 1
ATOM 1446 C C . ARG B 1 46 ? 20.722 8.490 24.900 1.00 93.48 26 ARG B C 1
ATOM 1447 O O . ARG B 1 46 ? 21.329 7.896 25.791 1.00 122.51 26 ARG B O 1
ATOM 1455 N N . PHE B 1 47 ? 21.032 9.725 24.518 1.00 91.27 27 PHE B N 1
ATOM 1456 C CA . PHE B 1 47 ? 22.104 10.470 25.200 1.00 108.94 27 PHE B CA 1
ATOM 1457 C C . PHE B 1 47 ? 21.843 11.134 26.568 1.00 123.69 27 PHE B C 1
ATOM 1458 O O . PHE B 1 47 ? 22.752 11.204 27.392 1.00 135.31 27 PHE B O 1
ATOM 1466 N N . PHE B 1 48 ? 20.639 11.621 26.835 1.00 119.89 28 PHE B N 1
ATOM 1467 C CA . PHE B 1 48 ? 20.507 12.599 27.916 1.00 116.36 28 PHE B CA 1
ATOM 1468 C C . PHE B 1 48 ? 19.720 12.185 29.118 1.00 116.25 28 PHE B C 1
ATOM 1469 O O . PHE B 1 48 ? 19.695 12.883 30.128 1.00 123.06 28 PHE B O 1
ATOM 1477 N N . ALA B 1 49 ? 19.111 11.003 29.101 1.00 112.88 29 ALA B N 1
ATOM 1478 C CA . ALA B 1 49 ? 18.213 10.634 30.201 1.00 114.50 29 ALA B CA 1
ATOM 1479 C C . ALA B 1 49 ? 18.508 9.350 30.978 1.00 122.79 29 ALA B C 1
ATOM 1480 O O . ALA B 1 49 ? 19.174 8.458 30.488 1.00 113.13 29 ALA B O 1
ATOM 1482 N N . TYR B 1 50 ? 17.992 9.294 32.205 1.00 131.28 30 TYR B N 1
ATOM 1483 C CA . TYR B 1 50 ? 18.235 8.226 33.188 1.00 138.07 30 TYR B CA 1
ATOM 1484 C C . TYR B 1 50 ? 17.774 6.851 32.730 1.00 132.01 30 TYR B C 1
ATOM 1485 O O . TYR B 1 50 ? 16.650 6.713 32.247 1.00 142.61 30 TYR B O 1
ATOM 1494 N N . GLU B 1 51 ? 18.590 5.821 32.929 1.00 123.63 31 GLU B N 1
ATOM 1495 C CA . GLU B 1 51 ? 18.054 4.482 32.828 1.00 104.01 31 GLU B CA 1
ATOM 1496 C C . GLU B 1 51 ? 18.760 3.321 33.510 1.00 99.48 31 GLU B C 1
ATOM 1497 O O . GLU B 1 51 ? 19.969 3.251 33.616 1.00 105.84 31 GLU B O 1
ATOM 1503 N N . THR B 1 52 ? 17.901 2.419 33.941 1.00 92.90 32 THR B N 1
ATOM 1504 C CA . THR B 1 52 ? 18.093 1.067 34.431 1.00 97.32 32 THR B CA 1
ATOM 1505 C C . THR B 1 52 ? 16.978 0.121 33.969 1.00 82.53 32 THR B C 1
ATOM 1506 O O . THR B 1 52 ? 15.863 0.557 33.669 1.00 72.54 32 THR B O 1
ATOM 1510 N N . THR B 1 53 ? 17.262 -1.177 34.024 1.00 83.82 33 THR B N 1
ATOM 1511 C CA . THR B 1 53 ? 16.323 -2.205 33.593 1.00 86.70 33 THR B CA 1
ATOM 1512 C C . THR B 1 53 ? 15.020 -2.009 34.359 1.00 99.10 33 THR B C 1
ATOM 1513 O O . THR B 1 53 ? 15.054 -1.808 35.565 1.00 114.89 33 THR B O 1
ATOM 1517 N N . PHE B 1 54 ? 13.895 -2.039 33.647 1.00 99.15 34 PHE B N 1
ATOM 1518 C CA . PHE B 1 54 ? 12.530 -1.972 34.206 1.00 92.79 34 PHE B CA 1
ATOM 1519 C C . PHE B 1 54 ? 12.059 -0.552 34.580 1.00 81.35 34 PHE B C 1
ATOM 1520 O O . PHE B 1 54 ? 10.903 -0.384 35.003 1.00 72.26 34 PHE B O 1
ATOM 1528 N N . LEU B 1 55 ? 12.897 0.469 34.411 1.00 68.01 35 LEU B N 1
ATOM 1529 C CA . LEU B 1 55 ? 12.414 1.818 34.693 1.00 71.92 35 LEU B CA 1
ATOM 1530 C C . LEU B 1 55 ? 13.074 2.941 33.923 1.00 80.93 35 LEU B C 1
ATOM 1531 O O . LEU B 1 55 ? 14.289 2.894 33.724 1.00 83.19 35 LEU B O 1
ATOM 1536 N N . LYS B 1 56 ? 12.279 3.926 33.471 1.00 64.36 36 LYS B N 1
ATOM 1537 C CA . LYS B 1 56 ? 12.883 5.179 33.053 1.00 84.83 36 LYS B CA 1
ATOM 1538 C C . LYS B 1 56 ? 12.089 6.501 32.922 1.00 94.58 36 LYS B C 1
ATOM 1539 O O . LYS B 1 56 ? 10.926 6.520 32.566 1.00 74.60 36 LYS B O 1
ATOM 1545 N N . ILE B 1 57 ? 12.908 7.522 33.116 1.00 131.23 37 ILE B N 1
ATOM 1546 C CA . ILE B 1 57 ? 12.594 8.914 33.007 1.00 148.08 37 ILE B CA 1
ATOM 1547 C C . ILE B 1 57 ? 13.037 9.386 31.636 1.00 78.04 37 ILE B C 1
ATOM 1548 O O . ILE B 1 57 ? 14.204 9.718 31.457 1.00 68.54 37 ILE B O 1
ATOM 1553 N N . SER B 1 58 ? 12.135 9.480 30.660 1.00 77.28 38 SER B N 1
ATOM 1554 C CA . SER B 1 58 ? 12.652 10.107 29.453 1.00 95.07 38 SER B CA 1
ATOM 1555 C C . SER B 1 58 ? 12.419 11.592 29.595 1.00 83.84 38 SER B C 1
ATOM 1556 O O . SER B 1 58 ? 11.451 11.999 30.222 1.00 82.21 38 SER B O 1
ATOM 1559 N N . PHE B 1 59 ? 13.297 12.417 29.053 1.00 77.06 39 PHE B N 1
ATOM 1560 C CA . PHE B 1 59 ? 12.883 13.800 28.889 1.00 88.64 39 PHE B CA 1
ATOM 1561 C C . PHE B 1 59 ? 12.633 14.050 27.422 1.00 97.19 39 PHE B C 1
ATOM 1562 O O . PHE B 1 59 ? 12.991 15.084 26.881 1.00 95.97 39 PHE B O 1
ATOM 1570 N N . THR B 1 60 ? 11.904 13.121 26.820 1.00 98.04 40 THR B N 1
ATOM 1571 C CA . THR B 1 60 ? 11.585 13.202 25.414 1.00 85.40 40 THR B CA 1
ATOM 1572 C C . THR B 1 60 ? 10.184 13.707 25.279 1.00 74.51 40 THR B C 1
ATOM 1573 O O . THR B 1 60 ? 9.703 13.895 24.170 1.00 94.16 40 THR B O 1
ATOM 1577 N N . PHE B 1 61 ? 9.533 13.949 26.405 1.00 62.14 41 PHE B N 1
ATOM 1578 C CA . PHE B 1 61 ? 8.201 14.503 26.349 1.00 70.29 41 PHE B CA 1
ATOM 1579 C C . PHE B 1 61 ? 8.285 15.932 25.838 1.00 80.61 41 PHE B C 1
ATOM 1580 O O . PHE B 1 61 ? 7.318 16.414 25.281 1.00 83.77 41 PHE B O 1
ATOM 1588 N N . ILE B 1 62 ? 9.406 16.628 26.039 1.00 87.62 42 ILE B N 1
ATOM 1589 C CA . ILE B 1 62 ? 9.482 18.027 25.574 1.00 99.32 42 ILE B CA 1
ATOM 1590 C C . ILE B 1 62 ? 9.473 18.068 24.019 1.00 67.81 42 ILE B C 1
ATOM 1591 O O . ILE B 1 62 ? 8.574 18.670 23.417 1.00 68.15 42 ILE B O 1
ATOM 1596 N N . PRO B 1 63 ? 10.444 17.398 23.363 1.00 58.52 43 PRO B N 1
ATOM 1597 C CA . PRO B 1 63 ? 10.336 17.341 21.916 1.00 65.33 43 PRO B CA 1
ATOM 1598 C C . PRO B 1 63 ? 9.113 16.567 21.404 1.00 77.77 43 PRO B C 1
ATOM 1599 O O . PRO B 1 63 ? 8.563 16.969 20.377 1.00 83.19 43 PRO B O 1
ATOM 1603 N N . GLU B 1 64 ? 8.651 15.530 22.092 1.00 64.46 44 GLU B N 1
ATOM 1604 C CA . GLU B 1 64 ? 7.497 14.811 21.563 1.00 56.08 44 GLU B CA 1
ATOM 1605 C C . GLU B 1 64 ? 6.227 15.613 21.725 1.00 62.31 44 GLU B C 1
ATOM 1606 O O . GLU B 1 64 ? 5.256 15.430 20.978 1.00 74.45 44 GLU B O 1
ATOM 1612 N N . SER B 1 65 ? 6.247 16.563 22.646 1.00 61.89 45 SER B N 1
ATOM 1613 C CA . SER B 1 65 ? 5.086 17.417 22.809 1.00 82.09 45 SER B CA 1
ATOM 1614 C C . SER B 1 65 ? 5.183 18.572 21.846 1.00 110.09 45 SER B C 1
ATOM 1615 O O . SER B 1 65 ? 4.165 19.059 21.392 1.00 141.30 45 SER B O 1
ATOM 1618 N N . LEU B 1 66 ? 6.382 18.936 21.420 1.00 116.76 46 LEU B N 1
ATOM 1619 C CA . LEU B 1 66 ? 6.452 19.950 20.394 1.00 81.86 46 LEU B CA 1
ATOM 1620 C C . LEU B 1 66 ? 5.762 19.403 19.174 1.00 73.14 46 LEU B C 1
ATOM 1621 O O . LEU B 1 66 ? 4.943 20.051 18.562 1.00 69.54 46 LEU B O 1
ATOM 1626 N N . ILE B 1 67 ? 6.039 18.156 18.861 1.00 74.68 47 ILE B N 1
ATOM 1627 C CA . ILE B 1 67 ? 5.404 17.515 17.732 1.00 69.28 47 ILE B CA 1
ATOM 1628 C C . ILE B 1 67 ? 3.921 17.329 17.902 1.00 76.65 47 ILE B C 1
ATOM 1629 O O . ILE B 1 67 ? 3.234 17.114 16.952 1.00 69.67 47 ILE B O 1
ATOM 1634 N N . GLY B 1 68 ? 3.414 17.324 19.109 1.00 87.71 48 GLY B N 1
ATOM 1635 C CA . GLY B 1 68 ? 1.982 17.322 19.227 1.00 88.88 48 GLY B CA 1
ATOM 1636 C C . GLY B 1 68 ? 1.492 18.648 18.727 1.00 80.51 48 GLY B C 1
ATOM 1637 O O . GLY B 1 68 ? 0.495 18.739 18.044 1.00 63.19 48 GLY B O 1
ATOM 1638 N N . MET B 1 69 ? 2.204 19.685 19.151 1.00 80.49 49 MET B N 1
ATOM 1639 C CA . MET B 1 69 ? 1.893 21.083 18.855 1.00 92.83 49 MET B CA 1
ATOM 1640 C C . MET B 1 69 ? 2.075 21.428 17.387 1.00 95.62 49 MET B C 1
ATOM 1641 O O . MET B 1 69 ? 1.294 22.173 16.798 1.00 96.11 49 MET B O 1
ATOM 1646 N N . ILE B 1 70 ? 3.197 21.020 16.816 1.00 78.37 50 ILE B N 1
ATOM 1647 C CA . ILE B 1 70 ? 3.395 21.222 15.389 1.00 80.48 50 ILE B CA 1
ATOM 1648 C C . ILE B 1 70 ? 2.594 20.365 14.384 1.00 67.15 50 ILE B C 1
ATOM 1649 O O . ILE B 1 70 ? 2.050 20.899 13.445 1.00 69.63 50 ILE B O 1
ATOM 1654 N N . PHE B 1 71 ? 2.513 19.056 14.568 1.00 73.89 51 PHE B N 1
ATOM 1655 C CA . PHE B 1 71 ? 2.028 18.192 13.494 1.00 52.27 51 PHE B CA 1
ATOM 1656 C C . PHE B 1 71 ? 0.635 17.611 13.583 1.00 60.65 51 PHE B C 1
ATOM 1657 O O . PHE B 1 71 ? 0.310 16.738 12.802 1.00 67.48 51 PHE B O 1
ATOM 1665 N N . GLY B 1 72 ? -0.140 17.977 14.578 1.00 66.81 52 GLY B N 1
ATOM 1666 C CA . GLY B 1 72 ? -1.474 17.441 14.693 1.00 65.11 52 GLY B CA 1
ATOM 1667 C C . GLY B 1 72 ? -1.240 16.040 15.167 1.00 49.99 52 GLY B C 1
ATOM 1668 O O . GLY B 1 72 ? -0.090 15.639 15.277 1.00 49.87 52 GLY B O 1
ATOM 1669 N N . PRO B 1 73 ? -2.384 15.272 15.432 1.00 50.46 53 PRO B N 1
ATOM 1670 C CA . PRO B 1 73 ? -2.073 13.979 16.035 1.00 50.71 53 PRO B CA 1
ATOM 1671 C C . PRO B 1 73 ? -1.407 12.939 15.165 1.00 83.57 53 PRO B C 1
ATOM 1672 O O . PRO B 1 73 ? -0.399 12.392 15.547 1.00 51.03 53 PRO B O 1
ATOM 1676 N N . PHE B 1 74 ? -1.925 12.690 13.981 1.00 85.49 54 PHE B N 1
ATOM 1677 C CA . PHE B 1 74 ? -1.538 11.477 13.278 1.00 92.36 54 PHE B CA 1
ATOM 1678 C C . PHE B 1 74 ? -0.074 11.395 12.889 1.00 89.80 54 PHE B C 1
ATOM 1679 O O . PHE B 1 74 ? 0.568 10.392 13.095 1.00 69.18 54 PHE B O 1
ATOM 1687 N N . TRP B 1 75 ? 0.472 12.464 12.360 1.00 84.99 55 TRP B N 1
ATOM 1688 C CA . TRP B 1 75 ? 1.862 12.461 11.971 1.00 89.17 55 TRP B CA 1
ATOM 1689 C C . TRP B 1 75 ? 2.777 12.479 13.155 1.00 84.89 55 TRP B C 1
ATOM 1690 O O . TRP B 1 75 ? 3.821 11.873 13.139 1.00 86.48 55 TRP B O 1
ATOM 1701 N N . ALA B 1 76 ? 2.382 13.188 14.192 1.00 95.26 56 ALA B N 1
ATOM 1702 C CA . ALA B 1 76 ? 3.198 13.211 15.407 1.00 76.98 56 ALA B CA 1
ATOM 1703 C C . ALA B 1 76 ? 3.348 11.801 15.948 1.00 60.58 56 ALA B C 1
ATOM 1704 O O . ALA B 1 76 ? 4.424 11.430 16.412 1.00 68.45 56 ALA B O 1
ATOM 1706 N N . GLY B 1 77 ? 2.254 11.036 15.898 1.00 58.09 57 GLY B N 1
ATOM 1707 C CA . GLY B 1 77 ? 2.244 9.618 16.242 1.00 63.88 57 GLY B CA 1
ATOM 1708 C C . GLY B 1 77 ? 3.248 8.824 15.420 1.00 66.75 57 GLY B C 1
ATOM 1709 O O . GLY B 1 77 ? 4.113 8.130 15.983 1.00 82.15 57 GLY B O 1
ATOM 1710 N N . ILE B 1 78 ? 3.130 8.905 14.091 1.00 52.21 58 ILE B N 1
ATOM 1711 C CA . ILE B 1 78 ? 4.097 8.245 13.221 1.00 65.96 58 ILE B CA 1
ATOM 1712 C C . ILE B 1 78 ? 5.456 8.877 13.383 1.00 76.00 58 ILE B C 1
ATOM 1713 O O . ILE B 1 78 ? 6.484 8.191 13.332 1.00 69.71 58 ILE B O 1
ATOM 1718 N N . GLY B 1 79 ? 5.454 10.183 13.617 1.00 51.55 59 GLY B N 1
ATOM 1719 C CA . GLY B 1 79 ? 6.701 10.894 13.765 1.00 75.61 59 GLY B CA 1
ATOM 1720 C C . GLY B 1 79 ? 7.584 10.295 14.831 1.00 83.14 59 GLY B C 1
ATOM 1721 O O . GLY B 1 79 ? 8.732 9.910 14.554 1.00 65.93 59 GLY B O 1
ATOM 1722 N N . THR B 1 80 ? 7.021 10.154 16.034 1.00 92.12 60 THR B N 1
ATOM 1723 C CA . THR B 1 80 ? 7.778 9.632 17.166 1.00 108.22 60 THR B CA 1
ATOM 1724 C C . THR B 1 80 ? 7.891 8.109 17.109 1.00 103.87 60 THR B C 1
ATOM 1725 O O . THR B 1 80 ? 8.820 7.546 17.682 1.00 129.61 60 THR B O 1
ATOM 1729 N N . ALA B 1 81 ? 6.961 7.439 16.431 1.00 87.32 61 ALA B N 1
ATOM 1730 C CA . ALA B 1 81 ? 7.132 6.005 16.188 1.00 75.78 61 ALA B CA 1
ATOM 1731 C C . ALA B 1 81 ? 8.417 5.745 15.393 1.00 71.09 61 ALA B C 1
ATOM 1732 O O . ALA B 1 81 ? 9.240 4.892 15.747 1.00 69.19 61 ALA B O 1
ATOM 1734 N N . VAL B 1 82 ? 8.589 6.454 14.289 1.00 87.19 62 VAL B N 1
ATOM 1735 C CA . VAL B 1 82 ? 9.845 6.292 13.583 1.00 95.09 62 VAL B CA 1
ATOM 1736 C C . VAL B 1 82 ? 11.005 6.856 14.412 1.00 103.91 62 VAL B C 1
ATOM 1737 O O . VAL B 1 82 ? 12.098 6.322 14.315 1.00 102.12 62 VAL B O 1
ATOM 1741 N N . ALA B 1 83 ? 10.767 7.861 15.273 1.00 101.50 63 ALA B N 1
ATOM 1742 C CA . ALA B 1 83 ? 11.855 8.413 16.128 1.00 85.75 63 ALA B CA 1
ATOM 1743 C C . ALA B 1 83 ? 12.387 7.336 17.070 1.00 72.86 63 ALA B C 1
ATOM 1744 O O . ALA B 1 83 ? 13.601 7.225 17.325 1.00 67.82 63 ALA B O 1
ATOM 1746 N N . ASP B 1 84 ? 11.471 6.485 17.502 1.00 69.93 64 ASP B N 1
ATOM 1747 C CA . ASP B 1 84 ? 11.822 5.309 18.256 1.00 53.17 64 ASP B CA 1
ATOM 1748 C C . ASP B 1 84 ? 12.600 4.358 17.394 1.00 77.94 64 ASP B C 1
ATOM 1749 O O . ASP B 1 84 ? 13.617 3.833 17.844 1.00 54.23 64 ASP B O 1
ATOM 1754 N N . VAL B 1 85 ? 12.100 4.084 16.182 1.00 87.90 65 VAL B N 1
ATOM 1755 C CA . VAL B 1 85 ? 12.711 2.993 15.425 1.00 75.89 65 VAL B CA 1
ATOM 1756 C C . VAL B 1 85 ? 14.107 3.355 14.879 1.00 69.19 65 VAL B C 1
ATOM 1757 O O . VAL B 1 85 ? 14.933 2.457 14.769 1.00 62.11 65 VAL B O 1
ATOM 1761 N N . VAL B 1 86 ? 14.391 4.623 14.537 1.00 55.64 66 VAL B N 1
ATOM 1762 C CA . VAL B 1 86 ? 15.775 4.986 14.173 1.00 61.25 66 VAL B CA 1
ATOM 1763 C C . VAL B 1 86 ? 16.579 5.016 15.444 1.00 87.37 66 VAL B C 1
ATOM 1764 O O . VAL B 1 86 ? 17.791 4.737 15.422 1.00 76.58 66 VAL B O 1
ATOM 1768 N N . GLY B 1 87 ? 15.871 5.362 16.535 1.00 97.88 67 GLY B N 1
ATOM 1769 C CA . GLY B 1 87 ? 16.370 5.270 17.899 1.00 74.22 67 GLY B CA 1
ATOM 1770 C C . GLY B 1 87 ? 17.022 3.919 18.091 1.00 75.30 67 GLY B C 1
ATOM 1771 O O . GLY B 1 87 ? 18.115 3.830 18.641 1.00 70.03 67 GLY B O 1
ATOM 1772 N N . MET B 1 88 ? 16.304 2.857 17.734 1.00 67.43 68 MET B N 1
ATOM 1773 C CA . MET B 1 88 ? 16.878 1.517 17.780 1.00 84.16 68 MET B CA 1
ATOM 1774 C C . MET B 1 88 ? 17.622 0.955 16.585 1.00 89.59 68 MET B C 1
ATOM 1775 O O . MET B 1 88 ? 18.301 -0.049 16.734 1.00 90.68 68 MET B O 1
ATOM 1780 N N . LEU B 1 89 ? 17.494 1.538 15.409 1.00 93.56 69 LEU B N 1
ATOM 1781 C CA . LEU B 1 89 ? 18.361 1.105 14.331 1.00 90.72 69 LEU B CA 1
ATOM 1782 C C . LEU B 1 89 ? 19.778 1.371 14.842 1.00 75.74 69 LEU B C 1
ATOM 1783 O O . LEU B 1 89 ? 20.649 0.484 14.798 1.00 79.51 69 LEU B O 1
ATOM 1788 N N . LEU B 1 90 ? 19.973 2.598 15.334 1.00 62.49 70 LEU B N 1
ATOM 1789 C CA . LEU B 1 90 ? 21.200 3.023 16.005 1.00 71.92 70 LEU B CA 1
ATOM 1790 C C . LEU B 1 90 ? 21.010 2.483 17.409 1.00 103.58 70 LEU B C 1
ATOM 1791 O O . LEU B 1 90 ? 19.914 2.053 17.704 1.00 118.23 70 LEU B O 1
ATOM 1796 N N . PHE B 1 91 ? 22.014 2.493 18.283 1.00 102.53 71 PHE B N 1
ATOM 1797 C CA . PHE B 1 91 ? 21.778 2.094 19.694 1.00 113.70 71 PHE B CA 1
ATOM 1798 C C . PHE B 1 91 ? 21.035 0.736 19.849 1.00 95.13 71 PHE B C 1
ATOM 1799 O O . PHE B 1 91 ? 19.895 0.707 20.342 1.00 83.79 71 PHE B O 1
ATOM 1807 N N . PRO B 1 92 ? 21.669 -0.298 19.327 1.00 94.35 72 PRO B N 1
ATOM 1808 C CA . PRO B 1 92 ? 21.155 -1.667 19.277 1.00 101.86 72 PRO B CA 1
ATOM 1809 C C . PRO B 1 92 ? 20.967 -2.415 20.586 1.00 106.65 72 PRO B C 1
ATOM 1810 O O . PRO B 1 92 ? 19.959 -3.075 20.722 1.00 92.01 72 PRO B O 1
ATOM 1814 N N . LYS B 1 93 ? 21.895 -2.331 21.528 1.00 108.19 73 LYS B N 1
ATOM 1815 C CA . LYS B 1 93 ? 21.784 -3.162 22.716 1.00 118.32 73 LYS B CA 1
ATOM 1816 C C . LYS B 1 93 ? 20.552 -2.784 23.473 1.00 105.46 73 LYS B C 1
ATOM 1817 O O . LYS B 1 93 ? 20.134 -1.641 23.444 1.00 114.54 73 LYS B O 1
ATOM 1823 N N . ALA B 1 94 ? 20.030 -3.613 24.278 1.00 101.60 74 ALA B N 1
ATOM 1824 C CA . ALA B 1 94 ? 18.658 -3.614 24.752 1.00 94.73 74 ALA B CA 1
ATOM 1825 C C . ALA B 1 94 ? 17.582 -4.094 23.777 1.00 105.84 74 ALA B C 1
ATOM 1826 O O . ALA B 1 94 ? 16.393 -4.056 24.095 1.00 103.43 74 ALA B O 1
ATOM 1828 N N . GLY B 1 95 ? 17.995 -4.564 22.600 1.00 115.85 75 GLY B N 1
ATOM 1829 C CA . GLY B 1 95 ? 17.071 -5.242 21.711 1.00 112.90 75 GLY B CA 1
ATOM 1830 C C . GLY B 1 95 ? 16.006 -4.339 21.137 1.00 101.95 75 GLY B C 1
ATOM 1831 O O . GLY B 1 95 ? 16.013 -3.153 21.395 1.00 110.19 75 GLY B O 1
ATOM 1832 N N . TYR B 1 96 ? 15.074 -4.903 20.381 1.00 105.62 76 TYR B N 1
ATOM 1833 C CA . TYR B 1 96 ? 13.930 -4.153 19.902 1.00 93.34 76 TYR B CA 1
ATOM 1834 C C . TYR B 1 96 ? 12.680 -4.832 20.367 1.00 79.88 76 TYR B C 1
ATOM 1835 O O . TYR B 1 96 ? 12.563 -6.031 20.286 1.00 82.24 76 TYR B O 1
ATOM 1844 N N . PHE B 1 97 ? 11.715 -4.056 20.807 1.00 58.29 77 PHE B N 1
ATOM 1845 C CA . PHE B 1 97 ? 10.468 -4.690 21.175 1.00 78.54 77 PHE B CA 1
ATOM 1846 C C . PHE B 1 97 ? 9.339 -3.790 20.678 1.00 72.41 77 PHE B C 1
ATOM 1847 O O . PHE B 1 97 ? 9.292 -2.595 20.996 1.00 57.10 77 PHE B O 1
ATOM 1855 N N . PRO B 1 98 ? 8.431 -4.367 19.877 1.00 91.05 78 PRO B N 1
ATOM 1856 C CA . PRO B 1 98 ? 7.346 -3.661 19.183 1.00 82.43 78 PRO B CA 1
ATOM 1857 C C . PRO B 1 98 ? 6.473 -2.797 20.090 1.00 82.61 78 PRO B C 1
ATOM 1858 O O . PRO B 1 98 ? 6.350 -1.586 19.866 1.00 76.63 78 PRO B O 1
ATOM 1862 N N . GLY B 1 99 ? 5.885 -3.400 21.117 1.00 84.55 79 GLY B N 1
ATOM 1863 C CA . GLY B 1 99 ? 4.955 -2.664 21.948 1.00 86.29 79 GLY B CA 1
ATOM 1864 C C . GLY B 1 99 ? 5.542 -1.408 22.557 1.00 83.82 79 GLY B C 1
ATOM 1865 O O . GLY B 1 99 ? 4.793 -0.512 22.962 1.00 85.99 79 GLY B O 1
ATOM 1866 N N . PHE B 1 100 ? 6.868 -1.284 22.565 1.00 75.70 80 PHE B N 1
ATOM 1867 C CA . PHE B 1 100 ? 7.447 -0.017 23.007 1.00 85.19 80 PHE B CA 1
ATOM 1868 C C . PHE B 1 100 ? 7.201 1.051 21.957 1.00 101.45 80 PHE B C 1
ATOM 1869 O O . PHE B 1 100 ? 6.957 2.210 22.299 1.00 127.98 80 PHE B O 1
ATOM 1877 N N . THR B 1 101 ? 7.168 0.661 20.685 1.00 95.61 81 THR B N 1
ATOM 1878 C CA . THR B 1 101 ? 6.999 1.654 19.631 1.00 75.23 81 THR B CA 1
ATOM 1879 C C . THR B 1 101 ? 5.500 1.891 19.526 1.00 69.49 81 THR B C 1
ATOM 1880 O O . THR B 1 101 ? 5.061 2.929 19.020 1.00 54.13 81 THR B O 1
ATOM 1884 N N . LEU B 1 102 ? 4.716 0.915 19.996 1.00 82.26 82 LEU B N 1
ATOM 1885 C CA . LEU B 1 102 ? 3.281 1.155 20.217 1.00 71.30 82 LEU B CA 1
ATOM 1886 C C . LEU B 1 102 ? 3.076 2.224 21.291 1.00 54.30 82 LEU B C 1
ATOM 1887 O O . LEU B 1 102 ? 2.225 3.122 21.168 1.00 53.92 82 LEU B O 1
ATOM 1892 N N . ASN B 1 103 ? 3.925 2.196 22.303 1.00 54.10 83 ASN B N 1
ATOM 1893 C CA . ASN B 1 103 ? 3.896 3.306 23.220 1.00 70.95 83 ASN B CA 1
ATOM 1894 C C . ASN B 1 103 ? 4.221 4.592 22.465 1.00 73.98 83 ASN B C 1
ATOM 1895 O O . ASN B 1 103 ? 3.420 5.532 22.500 1.00 52.37 83 ASN B O 1
ATOM 1900 N N . ALA B 1 104 ? 5.281 4.565 21.650 1.00 73.99 84 ALA B N 1
ATOM 1901 C CA . ALA B 1 104 ? 5.798 5.787 20.998 1.00 73.57 84 ALA B CA 1
ATOM 1902 C C . ALA B 1 104 ? 4.747 6.474 20.112 1.00 93.28 84 ALA B C 1
ATOM 1903 O O . ALA B 1 104 ? 4.534 7.719 20.191 1.00 87.49 84 ALA B O 1
ATOM 1905 N N . PHE B 1 105 ? 4.058 5.664 19.307 1.00 91.25 85 PHE B N 1
ATOM 1906 C CA . PHE B 1 105 ? 2.982 6.205 18.511 1.00 81.14 85 PHE B CA 1
ATOM 1907 C C . PHE B 1 105 ? 1.890 6.782 19.412 1.00 109.66 85 PHE B C 1
ATOM 1908 O O . PHE B 1 105 ? 1.368 7.877 19.117 1.00 114.59 85 PHE B O 1
ATOM 1916 N N . LEU B 1 106 ? 1.550 6.092 20.517 1.00 119.27 86 LEU B N 1
ATOM 1917 C CA . LEU B 1 106 ? 0.472 6.660 21.336 1.00 72.91 86 LEU B CA 1
ATOM 1918 C C . LEU B 1 106 ? 0.866 7.973 21.965 1.00 87.33 86 LEU B C 1
ATOM 1919 O O . LEU B 1 106 ? 0.041 8.892 22.010 1.00 73.28 86 LEU B O 1
ATOM 1924 N N . ALA B 1 107 ? 2.113 8.087 22.410 1.00 51.67 87 ALA B N 1
ATOM 1925 C CA . ALA B 1 107 ? 2.552 9.333 23.029 1.00 81.77 87 ALA B CA 1
ATOM 1926 C C . ALA B 1 107 ? 2.382 10.448 22.003 1.00 80.81 87 ALA B C 1
ATOM 1927 O O . ALA B 1 107 ? 1.711 11.482 22.272 1.00 82.36 87 ALA B O 1
ATOM 1929 N N . GLY B 1 108 ? 2.910 10.197 20.802 1.00 73.05 88 GLY B N 1
ATOM 1930 C CA . GLY B 1 108 ? 2.875 11.234 19.796 1.00 74.67 88 GLY B CA 1
ATOM 1931 C C . GLY B 1 108 ? 1.446 11.702 19.600 1.00 85.56 88 GLY B C 1
ATOM 1932 O O . GLY B 1 108 ? 1.158 12.915 19.696 1.00 64.52 88 GLY B O 1
ATOM 1933 N N . ALA B 1 109 ? 0.556 10.729 19.377 1.00 88.87 89 ALA B N 1
ATOM 1934 C CA . ALA B 1 109 ? -0.840 11.004 19.043 1.00 83.73 89 ALA B CA 1
ATOM 1935 C C . ALA B 1 109 ? -1.560 11.758 20.178 1.00 93.99 89 ALA B C 1
ATOM 1936 O O . ALA B 1 109 ? -2.359 12.654 19.886 1.00 92.87 89 ALA B O 1
ATOM 1938 N N . ILE B 1 110 ? -1.314 11.391 21.447 1.00 93.80 90 ILE B N 1
ATOM 1939 C CA . ILE B 1 110 ? -1.942 12.098 22.580 1.00 98.33 90 ILE B CA 1
ATOM 1940 C C . ILE B 1 110 ? -1.521 13.574 22.615 1.00 78.51 90 ILE B C 1
ATOM 1941 O O . ILE B 1 110 ? -2.390 14.473 22.629 1.00 49.59 90 ILE B O 1
ATOM 1946 N N . TYR B 1 111 ? -0.204 13.830 22.570 1.00 65.28 91 TYR B N 1
ATOM 1947 C CA . TYR B 1 111 ? 0.266 15.222 22.677 1.00 72.10 91 TYR B CA 1
ATOM 1948 C C . TYR B 1 111 ? -0.315 15.972 21.487 1.00 93.01 91 TYR B C 1
ATOM 1949 O O . TYR B 1 111 ? -0.718 17.128 21.606 1.00 109.35 91 TYR B O 1
ATOM 1958 N N . GLY B 1 112 ? -0.380 15.274 20.349 1.00 85.82 92 GLY B N 1
ATOM 1959 C CA . GLY B 1 112 ? -0.919 15.817 19.126 1.00 67.44 92 GLY B CA 1
ATOM 1960 C C . GLY B 1 112 ? -2.354 16.261 19.314 1.00 75.49 92 GLY B C 1
ATOM 1961 O O . GLY B 1 112 ? -2.691 17.387 18.960 1.00 86.55 92 GLY B O 1
ATOM 1962 N N . TYR B 1 113 ? -3.179 15.413 19.925 1.00 79.05 93 TYR B N 1
ATOM 1963 C CA . TYR B 1 113 ? -4.614 15.680 20.064 1.00 87.62 93 TYR B CA 1
ATOM 1964 C C . TYR B 1 113 ? -4.887 16.788 21.072 1.00 80.36 93 TYR B C 1
ATOM 1965 O O . TYR B 1 113 ? -5.800 17.606 20.874 1.00 87.19 93 TYR B O 1
ATOM 1974 N N . PHE B 1 114 ? -4.120 16.835 22.153 1.00 80.75 94 PHE B N 1
ATOM 1975 C CA . PHE B 1 114 ? -4.384 17.906 23.095 1.00 69.09 94 PHE B CA 1
ATOM 1976 C C . PHE B 1 114 ? -3.754 19.260 22.714 1.00 89.01 94 PHE B C 1
ATOM 1977 O O . PHE B 1 114 ? -4.380 20.300 22.883 1.00 82.63 94 PHE B O 1
ATOM 1985 N N . TYR B 1 115 ? -2.582 19.268 22.096 1.00 94.03 95 TYR B N 1
ATOM 1986 C CA . TYR B 1 115 ? -1.836 20.528 22.025 1.00 120.24 95 TYR B CA 1
ATOM 1987 C C . TYR B 1 115 ? -1.910 21.216 20.648 1.00 129.44 95 TYR B C 1
ATOM 1988 O O . TYR B 1 115 ? -1.647 22.420 20.541 1.00 155.07 95 TYR B O 1
ATOM 1997 N N . TYR B 1 116 ? -2.341 20.486 19.635 1.00 137.16 96 TYR B N 1
ATOM 1998 C CA . TYR B 1 116 ? -2.388 21.060 18.313 1.00 110.54 96 TYR B CA 1
ATOM 1999 C C . TYR B 1 116 ? -3.688 21.791 18.102 1.00 82.33 96 TYR B C 1
ATOM 2000 O O . TYR B 1 116 ? -4.749 21.208 18.124 1.00 88.38 96 TYR B O 1
ATOM 2009 N N . LYS B 1 117 ? -3.594 23.087 17.877 1.00 83.21 97 LYS B N 1
ATOM 2010 C CA . LYS B 1 117 ? -4.722 23.886 17.442 1.00 94.66 97 LYS B CA 1
ATOM 2011 C C . LYS B 1 117 ? -5.626 24.298 18.563 1.00 104.55 97 LYS B C 1
ATOM 2012 O O . LYS B 1 117 ? -6.632 24.945 18.333 1.00 110.24 97 LYS B O 1
ATOM 2018 N N . LYS B 1 118 ? -5.275 23.934 19.781 1.00 114.61 98 LYS B N 1
ATOM 2019 C CA . LYS B 1 118 ? -6.058 24.354 20.933 1.00 115.85 98 LYS B CA 1
ATOM 2020 C C . LYS B 1 118 ? -5.092 24.874 21.978 1.00 120.97 98 LYS B C 1
ATOM 2021 O O . LYS B 1 118 ? -3.982 24.387 22.086 1.00 124.06 98 LYS B O 1
ATOM 2027 N N . GLU B 1 119 ? -5.495 25.875 22.738 1.00 115.42 99 GLU B N 1
ATOM 2028 C CA . GLU B 1 119 ? -4.577 26.480 23.696 1.00 132.83 99 GLU B CA 1
ATOM 2029 C C . GLU B 1 119 ? -4.152 25.526 24.795 1.00 122.51 99 GLU B C 1
ATOM 2030 O O . GLU B 1 119 ? -4.959 24.776 25.306 1.00 131.04 99 GLU B O 1
ATOM 2036 N N . MET B 1 120 ? -2.890 25.582 25.187 1.00 117.55 100 MET B N 1
ATOM 2037 C CA . MET B 1 120 ? -2.436 24.755 26.275 1.00 103.05 100 MET B CA 1
ATOM 2038 C C . MET B 1 120 ? -2.610 25.553 27.533 1.00 115.18 100 MET B C 1
ATOM 2039 O O . MET B 1 120 ? -1.968 26.578 27.733 1.00 105.10 100 MET B O 1
ATOM 2044 N N . THR B 1 121 ? -3.500 25.039 28.366 1.00 111.13 101 THR B N 1
ATOM 2045 C CA . THR B 1 121 ? -3.854 25.521 29.705 1.00 126.71 101 THR B CA 1
ATOM 2046 C C . THR B 1 121 ? -3.578 24.414 30.725 1.00 114.74 101 THR B C 1
ATOM 2047 O O . THR B 1 121 ? -3.362 23.255 30.350 1.00 110.60 101 THR B O 1
ATOM 2051 N N . TRP B 1 122 ? -3.575 24.767 32.007 1.00 126.10 102 TRP B N 1
ATOM 2052 C CA . TRP B 1 122 ? -3.377 23.763 33.046 1.00 109.40 102 TRP B CA 1
ATOM 2053 C C . TRP B 1 122 ? -4.365 22.607 32.877 1.00 96.01 102 TRP B C 1
ATOM 2054 O O . TRP B 1 122 ? -3.966 21.424 32.800 1.00 89.88 102 TRP B O 1
ATOM 2065 N N . GLN B 1 123 ? -5.616 22.984 32.625 1.00 88.44 103 GLN B N 1
ATOM 2066 C CA . GLN B 1 123 ? -6.752 22.066 32.638 1.00 92.81 103 GLN B CA 1
ATOM 2067 C C . GLN B 1 123 ? -6.578 20.936 31.631 1.00 101.17 103 GLN B C 1
ATOM 2068 O O . GLN B 1 123 ? -7.365 19.985 31.612 1.00 103.91 103 GLN B O 1
ATOM 2074 N N . ARG B 1 124 ? -5.649 21.119 30.697 1.00 97.50 104 ARG B N 1
ATOM 2075 C CA . ARG B 1 124 ? -5.470 20.139 29.628 1.00 107.36 104 ARG B CA 1
ATOM 2076 C C . ARG B 1 124 ? -4.063 19.544 29.470 1.00 95.93 104 ARG B C 1
ATOM 2077 O O . ARG B 1 124 ? -3.912 18.399 29.018 1.00 103.59 104 ARG B O 1
ATOM 2085 N N . VAL B 1 125 ? -3.043 20.286 29.884 1.00 85.29 105 VAL B N 1
ATOM 2086 C CA . VAL B 1 125 ? -1.732 19.680 29.998 1.00 82.64 105 VAL B CA 1
ATOM 2087 C C . VAL B 1 125 ? -1.886 18.541 30.990 1.00 72.99 105 VAL B C 1
ATOM 2088 O O . VAL B 1 125 ? -1.380 17.425 30.769 1.00 60.34 105 VAL B O 1
ATOM 2092 N N . ILE B 1 126 ? -2.623 18.816 32.070 1.00 83.45 106 ILE B N 1
ATOM 2093 C CA . ILE B 1 126 ? -2.842 17.780 33.076 1.00 89.80 106 ILE B CA 1
ATOM 2094 C C . ILE B 1 126 ? -3.549 16.565 32.460 1.00 87.22 106 ILE B C 1
ATOM 2095 O O . ILE B 1 126 ? -3.096 15.456 32.663 1.00 93.55 106 ILE B O 1
ATOM 2100 N N . LEU B 1 127 ? -4.575 16.739 31.636 1.00 82.08 107 LEU B N 1
ATOM 2101 C CA . LEU B 1 127 ? -5.308 15.545 31.211 1.00 92.14 107 LEU B CA 1
ATOM 2102 C C . LEU B 1 127 ? -4.586 14.759 30.113 1.00 90.89 107 LEU B C 1
ATOM 2103 O O . LEU B 1 127 ? -4.740 13.522 30.008 1.00 87.70 107 LEU B O 1
ATOM 2108 N N . ALA B 1 128 ? -3.723 15.440 29.362 1.00 91.90 108 ALA B N 1
ATOM 2109 C CA . ALA B 1 128 ? -2.845 14.714 28.455 1.00 88.42 108 ALA B CA 1
ATOM 2110 C C . ALA B 1 128 ? -1.813 13.935 29.253 1.00 87.14 108 ALA B C 1
ATOM 2111 O O . ALA B 1 128 ? -1.779 12.701 29.197 1.00 78.33 108 ALA B O 1
ATOM 2113 N N . THR B 1 129 ? -1.010 14.661 30.029 1.00 76.81 109 THR B N 1
ATOM 2114 C CA . THR B 1 129 ? 0.059 14.045 30.785 1.00 67.35 109 THR B CA 1
ATOM 2115 C C . THR B 1 129 ? -0.524 12.912 31.638 1.00 67.26 109 THR B C 1
ATOM 2116 O O . THR B 1 129 ? 0.131 11.897 31.897 1.00 62.53 109 THR B O 1
ATOM 2120 N N . LEU B 1 130 ? -1.786 13.058 32.018 1.00 69.09 110 LEU B N 1
ATOM 2121 C CA . LEU B 1 130 ? -2.445 12.034 32.822 1.00 63.16 110 LEU B CA 1
ATOM 2122 C C . LEU B 1 130 ? -2.772 10.814 31.972 1.00 70.46 110 LEU B C 1
ATOM 2123 O O . LEU B 1 130 ? -2.562 9.681 32.411 1.00 51.00 110 LEU B O 1
ATOM 2128 N N . LEU B 1 131 ? -3.281 11.021 30.756 1.00 85.15 111 LEU B N 1
ATOM 2129 C CA . LEU B 1 131 ? -3.607 9.840 29.961 1.00 71.75 111 LEU B CA 1
ATOM 2130 C C . LEU B 1 131 ? -2.359 9.127 29.430 1.00 59.93 111 LEU B C 1
ATOM 2131 O O . LEU B 1 131 ? -2.335 7.884 29.350 1.00 58.24 111 LEU B O 1
ATOM 2136 N N . VAL B 1 132 ? -1.298 9.884 29.158 1.00 52.32 112 VAL B N 1
ATOM 2137 C CA . VAL B 1 132 ? -0.052 9.248 28.761 1.00 66.56 112 VAL B CA 1
ATOM 2138 C C . VAL B 1 132 ? 0.440 8.433 29.934 1.00 73.11 112 VAL B C 1
ATOM 2139 O O . VAL B 1 132 ? 0.771 7.251 29.791 1.00 53.05 112 VAL B O 1
ATOM 2143 N N . THR B 1 133 ? 0.454 9.065 31.105 1.00 80.53 113 THR B N 1
ATOM 2144 C CA . THR B 1 133 ? 0.985 8.404 32.272 1.00 65.54 113 THR B CA 1
ATOM 2145 C C . THR B 1 133 ? 0.219 7.149 32.655 1.00 64.28 113 THR B C 1
ATOM 2146 O O . THR B 1 133 ? 0.824 6.079 32.766 1.00 61.56 113 THR B O 1
ATOM 2150 N N . VAL B 1 134 ? -1.103 7.234 32.764 1.00 72.79 114 VAL B N 1
ATOM 2151 C CA . VAL B 1 134 ? -1.845 6.054 33.201 1.00 82.39 114 VAL B CA 1
ATOM 2152 C C . VAL B 1 134 ? -1.889 5.011 32.104 1.00 91.03 114 VAL B C 1
ATOM 2153 O O . VAL B 1 134 ? -1.513 3.855 32.311 1.00 97.68 114 VAL B O 1
ATOM 2157 N N . LEU B 1 135 ? -2.261 5.430 30.907 1.00 88.06 115 LEU B N 1
ATOM 2158 C CA . LEU B 1 135 ? -2.476 4.443 29.877 1.00 86.11 115 LEU B CA 1
ATOM 2159 C C . LEU B 1 135 ? -1.170 3.862 29.332 1.00 77.94 115 LEU B C 1
ATOM 2160 O O . LEU B 1 135 ? -1.127 2.683 28.963 1.00 77.79 115 LEU B O 1
ATOM 2165 N N . ILE B 1 136 ? -0.111 4.667 29.282 1.00 71.23 116 ILE B N 1
ATOM 2166 C CA . ILE B 1 136 ? 1.170 4.165 28.762 1.00 79.51 116 ILE B CA 1
ATOM 2167 C C . ILE B 1 136 ? 2.187 3.719 29.808 1.00 77.16 116 ILE B C 1
ATOM 2168 O O . ILE B 1 136 ? 2.759 2.623 29.709 1.00 88.48 116 ILE B O 1
ATOM 2173 N N . ASN B 1 137 ? 2.375 4.538 30.836 1.00 84.19 117 ASN B N 1
ATOM 2174 C CA . ASN B 1 137 ? 3.469 4.294 31.764 1.00 72.34 117 ASN B CA 1
ATOM 2175 C C . ASN B 1 137 ? 3.077 3.298 32.800 1.00 73.16 117 ASN B C 1
ATOM 2176 O O . ASN B 1 137 ? 3.930 2.605 33.354 1.00 75.59 117 ASN B O 1
ATOM 2181 N N . ILE B 1 138 ? 1.778 3.154 33.001 1.00 73.56 118 ILE B N 1
ATOM 2182 C CA . ILE B 1 138 ? 1.343 2.206 33.991 1.00 82.85 118 ILE B CA 1
ATOM 2183 C C . ILE B 1 138 ? 0.477 1.095 33.456 1.00 86.44 118 ILE B C 1
ATOM 2184 O O . ILE B 1 138 ? 0.589 -0.040 33.909 1.00 98.42 118 ILE B O 1
ATOM 2189 N N . ILE B 1 139 ? -0.317 1.361 32.436 1.00 70.41 119 ILE B N 1
ATOM 2190 C CA . ILE B 1 139 ? -1.154 0.275 31.953 1.00 69.78 119 ILE B CA 1
ATOM 2191 C C . ILE B 1 139 ? -0.342 -0.566 30.981 1.00 77.48 119 ILE B C 1
ATOM 2192 O O . ILE B 1 139 ? -0.390 -1.803 31.014 1.00 83.74 119 ILE B O 1
ATOM 2197 N N . LEU B 1 140 ? 0.470 0.108 30.171 1.00 86.22 120 LEU B N 1
ATOM 2198 C CA . LEU B 1 140 ? 1.086 -0.563 29.049 1.00 79.83 120 LEU B CA 1
ATOM 2199 C C . LEU B 1 140 ? 2.568 -0.902 29.167 1.00 76.43 120 LEU B C 1
ATOM 2200 O O . LEU B 1 140 ? 2.956 -2.036 28.921 1.00 79.86 120 LEU B O 1
ATOM 2205 N N . THR B 1 141 ? 3.397 0.036 29.592 1.00 67.96 121 THR B N 1
ATOM 2206 C CA . THR B 1 141 ? 4.824 -0.259 29.608 1.00 74.82 121 THR B CA 1
ATOM 2207 C C . THR B 1 141 ? 5.215 -1.415 30.537 1.00 88.14 121 THR B C 1
ATOM 2208 O O . THR B 1 141 ? 6.004 -2.311 30.147 1.00 82.80 121 THR B O 1
ATOM 2212 N N . PRO B 1 142 ? 4.632 -1.449 31.754 1.00 101.22 122 PRO B N 1
ATOM 2213 C CA . PRO B 1 142 ? 5.034 -2.605 32.558 1.00 94.86 122 PRO B CA 1
ATOM 2214 C C . PRO B 1 142 ? 4.526 -3.887 31.934 1.00 89.05 122 PRO B C 1
ATOM 2215 O O . PRO B 1 142 ? 5.161 -4.921 32.087 1.00 89.37 122 PRO B O 1
ATOM 2219 N N . LEU B 1 143 ? 3.445 -3.795 31.169 1.00 89.25 123 LEU B N 1
ATOM 2220 C CA . LEU B 1 143 ? 2.907 -4.959 30.494 1.00 83.39 123 LEU B CA 1
ATOM 2221 C C . LEU B 1 143 ? 3.849 -5.466 29.364 1.00 93.15 123 LEU B C 1
ATOM 2222 O O . LEU B 1 143 ? 3.715 -6.616 28.948 1.00 85.02 123 LEU B O 1
ATOM 2227 N N . TRP B 1 144 ? 4.787 -4.643 28.862 1.00 106.32 124 TRP B N 1
ATOM 2228 C CA . TRP B 1 144 ? 5.768 -5.152 27.870 1.00 105.38 124 TRP B CA 1
ATOM 2229 C C . TRP B 1 144 ? 6.948 -5.699 28.637 1.00 114.42 124 TRP B C 1
ATOM 2230 O O . TRP B 1 144 ? 7.634 -6.631 28.175 1.00 131.02 124 TRP B O 1
ATOM 2241 N N . LEU B 1 145 ? 7.112 -5.198 29.866 1.00 101.52 125 LEU B N 1
ATOM 2242 C CA . LEU B 1 145 ? 8.275 -5.600 30.650 1.00 81.47 125 LEU B CA 1
ATOM 2243 C C . LEU B 1 145 ? 7.962 -6.954 31.189 1.00 81.61 125 LEU B C 1
ATOM 2244 O O . LEU B 1 145 ? 8.854 -7.737 31.502 1.00 83.37 125 LEU B O 1
ATOM 2249 N N . SER B 1 146 ? 6.667 -7.234 31.220 1.00 76.03 126 SER B N 1
ATOM 2250 C CA . SER B 1 146 ? 6.151 -8.534 31.593 1.00 91.84 126 SER B CA 1
ATOM 2251 C C . SER B 1 146 ? 6.538 -9.596 30.587 1.00 94.22 126 SER B C 1
ATOM 2252 O O . SER B 1 146 ? 6.959 -10.690 30.948 1.00 97.28 126 SER B O 1
ATOM 2255 N N . LEU B 1 147 ? 6.385 -9.275 29.314 1.00 93.85 127 LEU B N 1
ATOM 2256 C CA . LEU B 1 147 ? 6.640 -10.260 28.296 1.00 88.13 127 LEU B CA 1
ATOM 2257 C C . LEU B 1 147 ? 8.139 -10.461 28.022 1.00 76.42 127 LEU B C 1
ATOM 2258 O O . LEU B 1 147 ? 8.614 -11.602 27.958 1.00 75.50 127 LEU B O 1
ATOM 2263 N N . MET B 1 148 ? 8.913 -9.377 28.002 1.00 70.31 128 MET B N 1
ATOM 2264 C CA . MET B 1 148 ? 10.321 -9.539 27.618 1.00 76.47 128 MET B CA 1
ATOM 2265 C C . MET B 1 148 ? 11.221 -10.115 28.718 1.00 81.72 128 MET B C 1
ATOM 2266 O O . MET B 1 148 ? 11.822 -11.176 28.512 1.00 86.93 128 MET B O 1
ATOM 2271 N N . TYR B 1 149 ? 11.261 -9.485 29.878 1.00 91.71 129 TYR B N 1
ATOM 2272 C CA . TYR B 1 149 ? 12.102 -9.972 30.954 1.00 97.49 129 TYR B CA 1
ATOM 2273 C C . TYR B 1 149 ? 11.456 -11.059 31.808 1.00 111.60 129 TYR B C 1
ATOM 2274 O O . TYR B 1 149 ? 12.111 -11.667 32.645 1.00 118.62 129 TYR B O 1
ATOM 2283 N N . GLY B 1 150 ? 10.174 -11.311 31.591 1.00 111.13 130 GLY B N 1
ATOM 2284 C CA . GLY B 1 150 ? 9.504 -12.447 32.196 1.00 121.47 130 GLY B CA 1
ATOM 2285 C C . GLY B 1 150 ? 8.928 -12.361 33.590 1.00 127.21 130 GLY B C 1
ATOM 2286 O O . GLY B 1 150 ? 8.435 -13.356 34.096 1.00 123.42 130 GLY B O 1
ATOM 2287 N N . VAL B 1 151 ? 8.976 -11.197 34.219 1.00 114.57 131 VAL B N 1
ATOM 2288 C CA . VAL B 1 151 ? 8.343 -11.023 35.524 1.00 152.95 131 VAL B CA 1
ATOM 2289 C C . VAL B 1 151 ? 6.877 -10.582 35.444 1.00 191.06 131 VAL B C 1
ATOM 2290 O O . VAL B 1 151 ? 6.570 -9.440 35.719 1.00 184.97 131 VAL B O 1
ATOM 2294 N N . ASN B 1 152 ? 5.962 -11.478 35.096 1.00 197.85 132 ASN B N 1
ATOM 2295 C CA . ASN B 1 152 ? 4.550 -11.099 34.934 1.00 182.19 132 ASN B CA 1
ATOM 2296 C C . ASN B 1 152 ? 3.888 -10.580 36.218 1.00 153.03 132 ASN B C 1
ATOM 2297 O O . ASN B 1 152 ? 3.143 -9.608 36.197 1.00 154.56 132 ASN B O 1
ATOM 2302 N N . LEU B 1 153 ? 4.175 -11.236 37.327 1.00 186.36 133 LEU B N 1
ATOM 2303 C CA . LEU B 1 153 ? 3.455 -11.040 38.569 1.00 158.50 133 LEU B CA 1
ATOM 2304 C C . LEU B 1 153 ? 3.634 -9.643 39.139 1.00 146.45 133 LEU B C 1
ATOM 2305 O O . LEU B 1 153 ? 4.645 -9.005 38.907 1.00 141.85 133 LEU B O 1
ATOM 2310 N N . ALA B 1 154 ? 2.623 -9.167 39.859 1.00 136.31 134 ALA B N 1
ATOM 2311 C CA . ALA B 1 154 ? 2.720 -7.938 40.634 1.00 136.29 134 ALA B CA 1
ATOM 2312 C C . ALA B 1 154 ? 3.354 -8.144 42.009 1.00 125.10 134 ALA B C 1
ATOM 2313 O O . ALA B 1 154 ? 3.023 -9.081 42.714 1.00 114.36 134 ALA B O 1
ATOM 2315 N N . ASN B 1 155 ? 4.286 -7.273 42.375 1.00 133.73 135 ASN B N 1
ATOM 2316 C CA . ASN B 1 155 ? 4.907 -7.334 43.679 1.00 93.40 135 ASN B CA 1
ATOM 2317 C C . ASN B 1 155 ? 4.931 -6.051 44.453 1.00 92.90 135 ASN B C 1
ATOM 2318 O O . ASN B 1 155 ? 5.597 -5.111 44.072 1.00 77.12 135 ASN B O 1
ATOM 2323 N N . PHE B 1 156 ? 4.317 -6.067 45.617 1.00 102.84 136 PHE B N 1
ATOM 2324 C CA . PHE B 1 156 ? 4.480 -4.981 46.531 1.00 110.40 136 PHE B CA 1
ATOM 2325 C C . PHE B 1 156 ? 5.801 -5.406 47.123 1.00 130.29 136 PHE B C 1
ATOM 2326 O O . PHE B 1 156 ? 5.840 -6.354 47.906 1.00 163.88 136 PHE B O 1
ATOM 2334 N N . ALA B 1 157 ? 6.895 -4.747 46.757 1.00 120.30 137 ALA B N 1
ATOM 2335 C CA . ALA B 1 157 ? 6.880 -3.566 45.938 1.00 95.11 137 ALA B CA 1
ATOM 2336 C C . ALA B 1 157 ? 7.829 -3.779 44.802 1.00 107.75 137 ALA B C 1
ATOM 2337 O O . ALA B 1 157 ? 8.919 -3.231 44.775 1.00 119.29 137 ALA B O 1
ATOM 2339 N N . TRP B 1 158 ? 7.435 -4.634 43.874 1.00 101.35 138 TRP B N 1
ATOM 2340 C CA . TRP B 1 158 ? 8.125 -4.679 42.600 1.00 113.40 138 TRP B CA 1
ATOM 2341 C C . TRP B 1 158 ? 7.869 -3.406 41.820 1.00 89.90 138 TRP B C 1
ATOM 2342 O O . TRP B 1 158 ? 8.735 -2.857 41.156 1.00 82.92 138 TRP B O 1
ATOM 2353 N N . TRP B 1 159 ? 6.620 -2.997 41.867 1.00 105.28 139 TRP B N 1
ATOM 2354 C CA . TRP B 1 159 ? 6.166 -1.858 41.136 1.00 93.00 139 TRP B CA 1
ATOM 2355 C C . TRP B 1 159 ? 6.850 -0.647 41.653 1.00 93.56 139 TRP B C 1
ATOM 2356 O O . TRP B 1 159 ? 7.181 0.248 40.911 1.00 100.37 139 TRP B O 1
ATOM 2367 N N . VAL B 1 160 ? 7.057 -0.597 42.948 1.00 74.54 140 VAL B N 1
ATOM 2368 C CA . VAL B 1 160 ? 7.050 0.659 43.628 1.00 87.91 140 VAL B CA 1
ATOM 2369 C C . VAL B 1 160 ? 8.067 1.637 43.073 1.00 84.25 140 VAL B C 1
ATOM 2370 O O . VAL B 1 160 ? 7.704 2.775 42.793 1.00 81.97 140 VAL B O 1
ATOM 2374 N N . PRO B 1 161 ? 9.304 1.250 42.834 1.00 81.05 141 PRO B N 1
ATOM 2375 C CA . PRO B 1 161 ? 10.160 2.331 42.311 1.00 81.69 141 PRO B CA 1
ATOM 2376 C C . PRO B 1 161 ? 9.446 3.079 41.157 1.00 90.36 141 PRO B C 1
ATOM 2377 O O . PRO B 1 161 ? 9.556 4.308 40.991 1.00 86.18 141 PRO B O 1
ATOM 2381 N N . ARG B 1 162 ? 8.714 2.307 40.364 1.00 88.32 142 ARG B N 1
ATOM 2382 C CA . ARG B 1 162 ? 7.948 2.844 39.258 1.00 93.62 142 ARG B CA 1
ATOM 2383 C C . ARG B 1 162 ? 6.960 3.902 39.743 1.00 90.14 142 ARG B C 1
ATOM 2384 O O . ARG B 1 162 ? 6.932 5.014 39.236 1.00 85.48 142 ARG B O 1
ATOM 2392 N N . LEU B 1 163 ? 6.217 3.567 40.789 1.00 82.43 143 LEU B N 1
ATOM 2393 C CA . LEU B 1 163 ? 5.083 4.352 41.227 1.00 72.06 143 LEU B CA 1
ATOM 2394 C C . LEU B 1 163 ? 5.582 5.593 41.918 1.00 62.99 143 LEU B C 1
ATOM 2395 O O . LEU B 1 163 ? 4.928 6.640 41.906 1.00 50.73 143 LEU B O 1
ATOM 2400 N N . ILE B 1 164 ? 6.745 5.443 42.540 1.00 69.33 144 ILE B N 1
ATOM 2401 C CA . ILE B 1 164 ? 7.493 6.554 43.096 1.00 74.70 144 ILE B CA 1
ATOM 2402 C C . ILE B 1 164 ? 7.877 7.512 42.006 1.00 73.59 144 ILE B C 1
ATOM 2403 O O . ILE B 1 164 ? 7.758 8.729 42.189 1.00 66.92 144 ILE B O 1
ATOM 2408 N N . LYS B 1 165 ? 8.284 6.955 40.859 1.00 91.45 145 LYS B N 1
ATOM 2409 C CA . LYS B 1 165 ? 8.766 7.768 39.745 1.00 87.60 145 LYS B CA 1
ATOM 2410 C C . LYS B 1 165 ? 7.597 8.470 39.069 1.00 51.96 145 LYS B C 1
ATOM 2411 O O . LYS B 1 165 ? 7.672 9.653 38.775 1.00 51.47 145 LYS B O 1
ATOM 2417 N N . THR B 1 166 ? 6.471 7.783 38.952 1.00 52.72 146 THR B N 1
ATOM 2418 C CA . THR B 1 166 ? 5.331 8.387 38.311 1.00 52.47 146 THR B CA 1
ATOM 2419 C C . THR B 1 166 ? 4.716 9.479 39.178 1.00 62.84 146 THR B C 1
ATOM 2420 O O . THR B 1 166 ? 4.401 10.580 38.680 1.00 51.62 146 THR B O 1
ATOM 2424 N N . VAL B 1 167 ? 4.698 9.262 40.492 1.00 85.61 147 VAL B N 1
ATOM 2425 C CA . VAL B 1 167 ? 4.077 10.264 41.364 1.00 79.54 147 VAL B CA 1
ATOM 2426 C C . VAL B 1 167 ? 4.987 11.421 41.734 1.00 78.08 147 VAL B C 1
ATOM 2427 O O . VAL B 1 167 ? 4.502 12.528 41.935 1.00 86.96 147 VAL B O 1
ATOM 2431 N N . ILE B 1 168 ? 6.292 11.202 41.801 1.00 74.88 148 ILE B N 1
ATOM 2432 C CA . ILE B 1 168 ? 7.169 12.341 41.949 1.00 82.09 148 ILE B CA 1
ATOM 2433 C C . ILE B 1 168 ? 7.267 13.141 40.642 1.00 82.52 148 ILE B C 1
ATOM 2434 O O . ILE B 1 168 ? 7.376 14.368 40.705 1.00 64.29 148 ILE B O 1
ATOM 2439 N N . PHE B 1 169 ? 7.240 12.499 39.464 1.00 85.49 149 PHE B N 1
ATOM 2440 C CA . PHE B 1 169 ? 7.653 13.254 38.266 1.00 80.93 149 PHE B CA 1
ATOM 2441 C C . PHE B 1 169 ? 6.495 13.850 37.445 1.00 53.73 149 PHE B C 1
ATOM 2442 O O . PHE B 1 169 ? 6.699 14.910 36.872 1.00 47.52 149 PHE B O 1
ATOM 2450 N N . PHE B 1 170 ? 5.279 13.286 37.488 1.00 48.06 150 PHE B N 1
ATOM 2451 C CA . PHE B 1 170 ? 4.121 13.903 36.775 1.00 47.91 150 PHE B CA 1
ATOM 2452 C C . PHE B 1 170 ? 3.915 15.462 36.901 1.00 62.35 150 PHE B C 1
ATOM 2453 O O . PHE B 1 170 ? 3.573 16.156 35.912 1.00 47.26 150 PHE B O 1
ATOM 2461 N N . PRO B 1 171 ? 4.181 16.038 38.088 1.00 81.02 151 PRO B N 1
ATOM 2462 C CA . PRO B 1 171 ? 4.159 17.510 38.088 1.00 76.09 151 PRO B CA 1
ATOM 2463 C C . PRO B 1 171 ? 5.250 18.139 37.219 1.00 60.82 151 PRO B C 1
ATOM 2464 O O . PRO B 1 171 ? 5.027 19.218 36.680 1.00 60.56 151 PRO B O 1
ATOM 2468 N N . ILE B 1 172 ? 6.413 17.505 37.126 1.00 50.93 152 ILE B N 1
ATOM 2469 C CA . ILE B 1 172 ? 7.503 18.036 36.316 1.00 69.96 152 ILE B CA 1
ATOM 2470 C C . ILE B 1 172 ? 7.101 18.146 34.837 1.00 78.03 152 ILE B C 1
ATOM 2471 O O . ILE B 1 172 ? 7.484 19.075 34.121 1.00 80.25 152 ILE B O 1
ATOM 2476 N N . GLN B 1 173 ? 6.311 17.188 34.381 1.00 77.67 153 GLN B N 1
ATOM 2477 C CA . GLN B 1 173 ? 5.827 17.258 33.027 1.00 62.00 153 GLN B CA 1
ATOM 2478 C C . GLN B 1 173 ? 4.656 18.227 32.834 1.00 62.13 153 GLN B C 1
ATOM 2479 O O . GLN B 1 173 ? 4.542 18.838 31.769 1.00 73.99 153 GLN B O 1
ATOM 2485 N N . VAL B 1 174 ? 3.805 18.407 33.842 1.00 64.79 154 VAL B N 1
ATOM 2486 C CA . VAL B 1 174 ? 2.725 19.384 33.663 1.00 55.74 154 VAL B CA 1
ATOM 2487 C C . VAL B 1 174 ? 3.310 20.807 33.794 1.00 50.06 154 VAL B C 1
ATOM 2488 O O . VAL B 1 174 ? 2.685 21.809 33.464 1.00 48.59 154 VAL B O 1
ATOM 2492 N N . ILE B 1 175 ? 4.462 20.910 34.419 1.00 59.79 155 ILE B N 1
ATOM 2493 C CA . ILE B 1 175 ? 5.089 22.218 34.564 1.00 70.83 155 ILE B CA 1
ATOM 2494 C C . ILE B 1 175 ? 6.112 22.473 33.471 1.00 58.54 155 ILE B C 1
ATOM 2495 O O . ILE B 1 175 ? 6.489 23.618 33.209 1.00 60.63 155 ILE B O 1
ATOM 2500 N N . ALA B 1 176 ? 6.527 21.424 32.786 1.00 61.43 156 ALA B N 1
ATOM 2501 C CA . ALA B 1 176 ? 7.473 21.655 31.704 1.00 73.58 156 ALA B CA 1
ATOM 2502 C C . ALA B 1 176 ? 6.738 21.789 30.353 1.00 75.49 156 ALA B C 1
ATOM 2503 O O . ALA B 1 176 ? 6.983 22.751 29.643 1.00 48.23 156 ALA B O 1
ATOM 2505 N N . THR B 1 177 ? 5.799 20.901 30.018 1.00 50.96 157 THR B N 1
ATOM 2506 C CA . THR B 1 177 ? 5.111 21.089 28.751 1.00 63.66 157 THR B CA 1
ATOM 2507 C C . THR B 1 177 ? 4.131 22.264 28.733 1.00 76.07 157 THR B C 1
ATOM 2508 O O . THR B 1 177 ? 3.870 22.827 27.673 1.00 105.29 157 THR B O 1
ATOM 2512 N N . TYR B 1 178 ? 3.622 22.667 29.884 1.00 45.88 158 TYR B N 1
ATOM 2513 C CA . TYR B 1 178 ? 2.837 23.897 29.988 1.00 60.55 158 TYR B CA 1
ATOM 2514 C C . TYR B 1 178 ? 3.718 25.088 29.602 1.00 67.99 158 TYR B C 1
ATOM 2515 O O . TYR B 1 178 ? 3.263 26.026 28.937 1.00 69.23 158 TYR B O 1
ATOM 2524 N N . TYR B 1 179 ? 4.963 25.086 30.067 1.00 66.16 159 TYR B N 1
ATOM 2525 C CA . TYR B 1 179 ? 5.859 26.198 29.777 1.00 78.19 159 TYR B CA 1
ATOM 2526 C C . TYR B 1 179 ? 6.436 26.111 28.379 1.00 101.54 159 TYR B C 1
ATOM 2527 O O . TYR B 1 179 ? 6.830 27.117 27.787 1.00 134.35 159 TYR B O 1
ATOM 2536 N N . LEU B 1 180 ? 6.480 24.895 27.852 1.00 92.11 160 LEU B N 1
ATOM 2537 C CA . LEU B 1 180 ? 6.793 24.660 26.462 1.00 65.90 160 LEU B CA 1
ATOM 2538 C C . LEU B 1 180 ? 5.697 25.356 25.693 1.00 68.88 160 LEU B C 1
ATOM 2539 O O . LEU B 1 180 ? 5.952 25.941 24.649 1.00 83.87 160 LEU B O 1
ATOM 2544 N N . GLY B 1 181 ? 4.518 25.377 26.283 1.00 57.39 161 GLY B N 1
ATOM 2545 C CA . GLY B 1 181 ? 3.364 25.949 25.639 1.00 62.56 161 GLY B CA 1
ATOM 2546 C C . GLY B 1 181 ? 3.181 27.411 25.917 1.00 75.62 161 GLY B C 1
ATOM 2547 O O . GLY B 1 181 ? 2.345 28.051 25.319 1.00 63.12 161 GLY B O 1
ATOM 2548 N N . ASN B 1 182 ? 3.933 27.932 26.869 1.00 81.94 162 ASN B N 1
ATOM 2549 C CA . ASN B 1 182 ? 3.975 29.356 27.103 1.00 68.21 162 ASN B CA 1
ATOM 2550 C C . ASN B 1 182 ? 5.413 29.719 27.398 1.00 76.61 162 ASN B C 1
ATOM 2551 O O . ASN B 1 182 ? 5.915 29.439 28.462 1.00 78.42 162 ASN B O 1
ATOM 2556 N N . LYS B 1 183 ? 6.041 30.374 26.432 1.00 89.67 163 LYS B N 1
ATOM 2557 C CA . LYS B 1 183 ? 7.475 30.333 26.142 1.00 91.87 163 LYS B CA 1
ATOM 2558 C C . LYS B 1 183 ? 8.423 31.357 26.740 1.00 88.64 163 LYS B C 1
ATOM 2559 O O . LYS B 1 183 ? 8.031 32.206 27.508 1.00 68.95 163 LYS B O 1
ATOM 2565 N N . ILE B 1 184 ? 9.690 31.228 26.351 1.00 87.71 164 ILE B N 1
ATOM 2566 C CA . ILE B 1 184 ? 10.813 32.088 26.754 1.00 127.46 164 ILE B CA 1
ATOM 2567 C C . ILE B 1 184 ? 11.602 32.534 25.521 1.00 136.62 164 ILE B C 1
ATOM 2568 O O . ILE B 1 184 ? 11.594 31.819 24.533 1.00 140.02 164 ILE B O 1
ATOM 2573 N N . PRO B 1 185 ? 12.333 33.738 25.608 1.00 172.23 165 PRO B N 1
ATOM 2574 C CA . PRO B 1 185 ? 13.003 34.106 24.341 1.00 140.44 165 PRO B CA 1
ATOM 2575 C C . PRO B 1 185 ? 14.203 33.220 24.042 1.00 128.69 165 PRO B C 1
ATOM 2576 O O . PRO B 1 185 ? 14.106 31.997 24.119 1.00 118.35 165 PRO B O 1
ATOM 2580 N N . LEU B 1 189 ? 6.766 30.986 17.435 1.00 51.54 169 LEU B N 1
ATOM 2581 C CA . LEU B 1 189 ? 6.119 32.052 18.168 1.00 94.76 169 LEU B CA 1
ATOM 2582 C C . LEU B 1 189 ? 6.590 33.334 17.537 1.00 102.67 169 LEU B C 1
ATOM 2583 O O . LEU B 1 189 ? 5.793 34.149 17.096 1.00 66.15 169 LEU B O 1
ATOM 2588 N N . PHE B 1 190 ? 7.904 33.506 17.495 1.00 94.95 170 PHE B N 1
ATOM 2589 C CA . PHE B 1 190 ? 8.494 34.726 16.982 1.00 100.68 170 PHE B CA 1
ATOM 2590 C C . PHE B 1 190 ? 8.168 34.900 15.527 1.00 102.77 170 PHE B C 1
ATOM 2591 O O . PHE B 1 190 ? 7.884 36.005 15.108 1.00 114.57 170 PHE B O 1
ATOM 2599 N N . GLY B 1 191 ? 8.205 33.819 14.753 1.00 105.14 171 GLY B N 1
ATOM 2600 C CA . GLY B 1 191 ? 7.889 33.922 13.349 1.00 63.53 171 GLY B CA 1
ATOM 2601 C C . GLY B 1 191 ? 6.459 33.539 13.059 1.00 66.94 171 GLY B C 1
ATOM 2602 O O . GLY B 1 191 ? 5.629 34.402 12.894 1.00 63.12 171 GLY B O 1
ATOM 2603 N N . LYS B 1 192 ? 6.142 32.254 13.039 1.00 69.18 172 LYS B N 1
ATOM 2604 C CA . LYS B 1 192 ? 4.790 31.841 12.675 1.00 82.38 172 LYS B CA 1
ATOM 2605 C C . LYS B 1 192 ? 4.202 30.607 13.303 1.00 69.78 172 LYS B C 1
ATOM 2606 O O . LYS B 1 192 ? 4.845 29.581 13.381 1.00 69.20 172 LYS B O 1
ATOM 2612 N N . PRO B 1 193 ? 2.898 30.756 13.774 1.00 59.96 173 PRO B N 1
ATOM 2613 C CA . PRO B 1 193 ? 2.476 29.691 14.661 1.00 83.92 173 PRO B CA 1
ATOM 2614 C C . PRO B 1 193 ? 1.765 28.543 13.992 1.00 74.78 173 PRO B C 1
ATOM 2615 O O . PRO B 1 193 ? 1.005 28.786 13.069 1.00 67.75 173 PRO B O 1
ATOM 2619 N N . LEU B 1 194 ? 1.933 27.324 14.491 1.00 78.68 174 LEU B N 1
ATOM 2620 C CA . LEU B 1 194 ? 1.020 26.215 14.268 1.00 92.25 174 LEU B CA 1
ATOM 2621 C C . LEU B 1 194 ? 0.896 25.861 12.805 1.00 106.88 174 LEU B C 1
ATOM 2622 O O . LEU B 1 194 ? 0.033 25.096 12.401 1.00 99.11 174 LEU B O 1
ATOM 2627 N N . SER B 1 195 ? 1.755 26.473 12.013 1.00 105.58 175 SER B N 1
ATOM 2628 C CA . SER B 1 195 ? 2.099 26.004 10.707 1.00 101.36 175 SER B CA 1
ATOM 2629 C C . SER B 1 195 ? 3.591 26.249 10.617 1.00 110.56 175 SER B C 1
ATOM 2630 O O . SER B 1 195 ? 4.037 27.323 10.949 1.00 122.20 175 SER B O 1
ATOM 2633 N N . GLU B 1 196 ? 4.362 25.264 10.174 1.00 123.41 176 GLU B N 1
ATOM 2634 C CA . GLU B 1 196 ? 5.808 25.403 10.047 1.00 113.37 176 GLU B CA 1
ATOM 2635 C C . GLU B 1 196 ? 6.446 24.055 9.837 1.00 113.42 176 GLU B C 1
ATOM 2636 O O . GLU B 1 196 ? 6.059 23.333 8.925 1.00 115.23 176 GLU B O 1
ATOM 2642 N N . GLY C 1 27 ? 15.329 63.309 -18.018 1.00 67.93 7 GLY C N 1
ATOM 2643 C CA . GLY C 1 27 ? 16.668 63.637 -17.554 1.00 83.15 7 GLY C CA 1
ATOM 2644 C C . GLY C 1 27 ? 17.578 62.428 -17.625 1.00 83.97 7 GLY C C 1
ATOM 2645 O O . GLY C 1 27 ? 17.145 61.316 -17.324 1.00 62.63 7 GLY C O 1
ATOM 2646 N N . THR C 1 28 ? 18.839 62.640 -18.001 1.00 85.91 8 THR C N 1
ATOM 2647 C CA . THR C 1 28 ? 19.658 61.537 -18.507 1.00 109.81 8 THR C CA 1
ATOM 2648 C C . THR C 1 28 ? 20.420 60.800 -17.407 1.00 124.11 8 THR C C 1
ATOM 2649 O O . THR C 1 28 ? 20.283 59.581 -17.296 1.00 125.44 8 THR C O 1
ATOM 2653 N N . LYS C 1 29 ? 21.212 61.500 -16.593 1.00 122.12 9 LYS C N 1
ATOM 2654 C CA . LYS C 1 29 ? 21.924 60.836 -15.499 1.00 133.25 9 LYS C CA 1
ATOM 2655 C C . LYS C 1 29 ? 21.422 61.366 -14.168 1.00 150.92 9 LYS C C 1
ATOM 2656 O O . LYS C 1 29 ? 22.127 61.314 -13.164 1.00 169.60 9 LYS C O 1
ATOM 2662 N N . SER C 1 30 ? 20.183 61.837 -14.175 1.00 138.12 10 SER C N 1
ATOM 2663 C CA . SER C 1 30 ? 19.417 61.972 -12.962 1.00 115.70 10 SER C CA 1
ATOM 2664 C C . SER C 1 30 ? 19.293 60.535 -12.487 1.00 103.84 10 SER C C 1
ATOM 2665 O O . SER C 1 30 ? 19.349 60.248 -11.291 1.00 123.84 10 SER C O 1
ATOM 2668 N N . ILE C 1 31 ? 19.123 59.633 -13.452 1.00 106.27 11 ILE C N 1
ATOM 2669 C CA . ILE C 1 31 ? 18.978 58.209 -13.169 1.00 101.32 11 ILE C CA 1
ATOM 2670 C C . ILE C 1 31 ? 20.270 57.612 -12.588 1.00 116.27 11 ILE C C 1
ATOM 2671 O O . ILE C 1 31 ? 20.248 56.549 -11.962 1.00 118.96 11 ILE C O 1
ATOM 2676 N N . ALA C 1 32 ? 21.401 58.278 -12.813 1.00 112.55 12 ALA C N 1
ATOM 2677 C CA . ALA C 1 32 ? 22.668 57.810 -12.255 1.00 106.87 12 ALA C CA 1
ATOM 2678 C C . ALA C 1 32 ? 22.672 58.011 -10.741 1.00 104.70 12 ALA C C 1
ATOM 2679 O O . ALA C 1 32 ? 22.821 57.058 -9.953 1.00 100.62 12 ALA C O 1
ATOM 2681 N N . LEU C 1 33 ? 22.490 59.263 -10.338 1.00 108.60 13 LEU C N 1
ATOM 2682 C CA . LEU C 1 33 ? 22.485 59.574 -8.931 1.00 91.01 13 LEU C CA 1
ATOM 2683 C C . LEU C 1 33 ? 21.232 58.978 -8.269 1.00 83.39 13 LEU C C 1
ATOM 2684 O O . LEU C 1 33 ? 21.356 58.413 -7.178 1.00 98.55 13 LEU C O 1
ATOM 2689 N N . MET C 1 34 ? 20.054 59.032 -8.906 1.00 63.60 14 MET C N 1
ATOM 2690 C CA . MET C 1 34 ? 18.913 58.303 -8.323 1.00 68.64 14 MET C CA 1
ATOM 2691 C C . MET C 1 34 ? 19.197 56.790 -8.220 1.00 66.58 14 MET C C 1
ATOM 2692 O O . MET C 1 34 ? 18.692 56.078 -7.339 1.00 54.74 14 MET C O 1
ATOM 2697 N N . GLY C 1 35 ? 20.032 56.308 -9.123 1.00 74.07 15 GLY C N 1
ATOM 2698 C CA . GLY C 1 35 ? 20.363 54.903 -9.152 1.00 84.79 15 GLY C CA 1
ATOM 2699 C C . GLY C 1 35 ? 21.118 54.564 -7.897 1.00 90.63 15 GLY C C 1
ATOM 2700 O O . GLY C 1 35 ? 20.739 53.656 -7.141 1.00 93.72 15 GLY C O 1
ATOM 2701 N N . VAL C 1 36 ? 22.175 55.329 -7.647 1.00 89.00 16 VAL C N 1
ATOM 2702 C CA . VAL C 1 36 ? 23.031 55.033 -6.496 1.00 101.38 16 VAL C CA 1
ATOM 2703 C C . VAL C 1 36 ? 22.377 55.373 -5.146 1.00 79.42 16 VAL C C 1
ATOM 2704 O O . VAL C 1 36 ? 22.657 54.714 -4.177 1.00 60.17 16 VAL C O 1
ATOM 2708 N N . LEU C 1 37 ? 21.507 56.381 -5.081 1.00 81.21 17 LEU C N 1
ATOM 2709 C CA . LEU C 1 37 ? 20.785 56.663 -3.840 1.00 57.63 17 LEU C CA 1
ATOM 2710 C C . LEU C 1 37 ? 19.813 55.538 -3.538 1.00 63.31 17 LEU C C 1
ATOM 2711 O O . LEU C 1 37 ? 19.662 55.145 -2.399 1.00 90.35 17 LEU C O 1
ATOM 2716 N N . ILE C 1 38 ? 19.155 55.015 -4.558 1.00 66.62 18 ILE C N 1
ATOM 2717 C CA . ILE C 1 38 ? 18.335 53.824 -4.391 1.00 69.52 18 ILE C CA 1
ATOM 2718 C C . ILE C 1 38 ? 19.222 52.652 -3.948 1.00 72.54 18 ILE C C 1
ATOM 2719 O O . ILE C 1 38 ? 18.766 51.755 -3.210 1.00 75.23 18 ILE C O 1
ATOM 2724 N N . ALA C 1 39 ? 20.497 52.680 -4.345 1.00 65.21 19 ALA C N 1
ATOM 2725 C CA . ALA C 1 39 ? 21.457 51.664 -3.871 1.00 74.84 19 ALA C CA 1
ATOM 2726 C C . ALA C 1 39 ? 21.890 51.850 -2.366 1.00 94.20 19 ALA C C 1
ATOM 2727 O O . ALA C 1 39 ? 22.035 50.883 -1.586 1.00 85.55 19 ALA C O 1
ATOM 2729 N N . VAL C 1 40 ? 22.090 53.105 -1.979 1.00 85.12 20 VAL C N 1
ATOM 2730 C CA . VAL C 1 40 ? 22.396 53.503 -0.613 1.00 73.65 20 VAL C CA 1
ATOM 2731 C C . VAL C 1 40 ? 21.259 53.105 0.311 1.00 67.65 20 VAL C C 1
ATOM 2732 O O . VAL C 1 40 ? 21.474 52.431 1.319 1.00 78.75 20 VAL C O 1
ATOM 2736 N N . VAL C 1 41 ? 20.043 53.511 -0.031 1.00 52.48 21 VAL C N 1
ATOM 2737 C CA . VAL C 1 41 ? 18.897 53.078 0.739 1.00 51.95 21 VAL C CA 1
ATOM 2738 C C . VAL C 1 41 ? 18.729 51.555 0.742 1.00 51.51 21 VAL C C 1
ATOM 2739 O O . VAL C 1 41 ? 18.366 51.004 1.775 1.00 83.98 21 VAL C O 1
ATOM 2743 N N . VAL C 1 42 ? 19.035 50.844 -0.340 1.00 57.48 22 VAL C N 1
ATOM 2744 C CA . VAL C 1 42 ? 18.904 49.383 -0.226 1.00 75.40 22 VAL C CA 1
ATOM 2745 C C . VAL C 1 42 ? 19.919 48.744 0.741 1.00 88.14 22 VAL C C 1
ATOM 2746 O O . VAL C 1 42 ? 19.543 47.813 1.482 1.00 101.41 22 VAL C O 1
ATOM 2750 N N . VAL C 1 43 ? 21.171 49.225 0.789 1.00 106.21 23 VAL C N 1
ATOM 2751 C CA . VAL C 1 43 ? 22.091 48.663 1.803 1.00 108.81 23 VAL C CA 1
ATOM 2752 C C . VAL C 1 43 ? 21.611 49.051 3.184 1.00 89.44 23 VAL C C 1
ATOM 2753 O O . VAL C 1 43 ? 21.430 48.195 4.050 1.00 66.51 23 VAL C O 1
ATOM 2757 N N . PHE C 1 44 ? 21.325 50.322 3.366 1.00 76.00 24 PHE C N 1
ATOM 2758 C CA . PHE C 1 44 ? 21.046 50.834 4.678 1.00 98.00 24 PHE C CA 1
ATOM 2759 C C . PHE C 1 44 ? 19.887 50.043 5.161 1.00 88.16 24 PHE C C 1
ATOM 2760 O O . PHE C 1 44 ? 19.807 49.710 6.313 1.00 92.82 24 PHE C O 1
ATOM 2768 N N . SER C 1 45 ? 18.936 49.815 4.285 1.00 57.33 25 SER C N 1
ATOM 2769 C CA . SER C 1 45 ? 17.779 49.041 4.657 1.00 65.21 25 SER C CA 1
ATOM 2770 C C . SER C 1 45 ? 18.092 47.608 4.916 1.00 83.52 25 SER C C 1
ATOM 2771 O O . SER C 1 45 ? 17.425 46.972 5.707 1.00 105.04 25 SER C O 1
ATOM 2774 N N . ARG C 1 46 ? 19.013 47.061 4.148 1.00 77.13 26 ARG C N 1
ATOM 2775 C CA . ARG C 1 46 ? 19.150 45.632 4.124 1.00 93.82 26 ARG C CA 1
ATOM 2776 C C . ARG C 1 46 ? 20.330 45.026 4.818 1.00 97.15 26 ARG C C 1
ATOM 2777 O O . ARG C 1 46 ? 20.260 43.877 5.216 1.00 79.50 26 ARG C O 1
ATOM 2785 N N . PHE C 1 47 ? 21.399 45.796 4.970 1.00 95.66 27 PHE C N 1
ATOM 2786 C CA . PHE C 1 47 ? 22.574 45.343 5.701 1.00 110.96 27 PHE C CA 1
ATOM 2787 C C . PHE C 1 47 ? 22.754 45.999 7.069 1.00 116.37 27 PHE C C 1
ATOM 2788 O O . PHE C 1 47 ? 23.453 45.473 7.918 1.00 116.60 27 PHE C O 1
ATOM 2796 N N . PHE C 1 48 ? 22.138 47.148 7.286 1.00 125.93 28 PHE C N 1
ATOM 2797 C CA . PHE C 1 48 ? 22.215 47.800 8.585 1.00 128.16 28 PHE C CA 1
ATOM 2798 C C . PHE C 1 48 ? 20.806 47.911 9.124 1.00 117.23 28 PHE C C 1
ATOM 2799 O O . PHE C 1 48 ? 20.028 48.719 8.652 1.00 116.82 28 PHE C O 1
ATOM 2807 N N . ALA C 1 49 ? 20.475 47.055 10.073 1.00 122.14 29 ALA C N 1
ATOM 2808 C CA . ALA C 1 49 ? 19.101 46.889 10.449 1.00 106.79 29 ALA C CA 1
ATOM 2809 C C . ALA C 1 49 ? 19.008 46.393 11.845 1.00 91.67 29 ALA C C 1
ATOM 2810 O O . ALA C 1 49 ? 19.943 45.798 12.329 1.00 87.07 29 ALA C O 1
ATOM 2812 N N . TYR C 1 50 ? 17.868 46.588 12.483 1.00 75.00 30 TYR C N 1
ATOM 2813 C CA . TYR C 1 50 ? 17.638 45.911 13.736 1.00 94.01 30 TYR C CA 1
ATOM 2814 C C . TYR C 1 50 ? 17.518 44.397 13.681 1.00 104.18 30 TYR C C 1
ATOM 2815 O O . TYR C 1 50 ? 18.012 43.756 14.583 1.00 167.71 30 TYR C O 1
ATOM 2824 N N . GLU C 1 51 ? 16.823 43.876 12.675 1.00 66.90 31 GLU C N 1
ATOM 2825 C CA . GLU C 1 51 ? 16.641 42.440 12.516 1.00 83.12 31 GLU C CA 1
ATOM 2826 C C . GLU C 1 51 ? 15.620 41.834 13.481 1.00 102.08 31 GLU C C 1
ATOM 2827 O O . GLU C 1 51 ? 15.857 40.759 14.032 1.00 126.77 31 GLU C O 1
ATOM 2833 N N . THR C 1 52 ? 14.485 42.502 13.684 1.00 92.01 32 THR C N 1
ATOM 2834 C CA . THR C 1 52 ? 13.428 41.900 14.497 1.00 95.92 32 THR C CA 1
ATOM 2835 C C . THR C 1 52 ? 12.067 41.926 13.860 1.00 90.62 32 THR C C 1
ATOM 2836 O O . THR C 1 52 ? 11.781 42.800 13.088 1.00 102.55 32 THR C O 1
ATOM 2840 N N . THR C 1 53 ? 11.235 40.945 14.173 1.00 82.46 33 THR C N 1
ATOM 2841 C CA . THR C 1 53 ? 9.836 40.997 13.826 1.00 78.37 33 THR C CA 1
ATOM 2842 C C . THR C 1 53 ? 9.165 41.989 14.723 1.00 93.35 33 THR C C 1
ATOM 2843 O O . THR C 1 53 ? 9.540 42.145 15.868 1.00 92.69 33 THR C O 1
ATOM 2847 N N . PHE C 1 54 ? 8.188 42.688 14.182 1.00 95.43 34 PHE C N 1
ATOM 2848 C CA . PHE C 1 54 ? 7.315 43.546 14.955 1.00 77.32 34 PHE C CA 1
ATOM 2849 C C . PHE C 1 54 ? 8.059 44.794 15.349 1.00 66.73 34 PHE C C 1
ATOM 2850 O O . PHE C 1 54 ? 7.509 45.649 16.000 1.00 59.83 34 PHE C O 1
ATOM 2858 N N . LEU C 1 55 ? 9.290 44.926 14.857 1.00 67.25 35 LEU C N 1
ATOM 2859 C CA . LEU C 1 55 ? 10.069 46.117 15.049 1.00 71.83 35 LEU C CA 1
ATOM 2860 C C . LEU C 1 55 ? 11.340 46.051 14.227 1.00 88.11 35 LEU C C 1
ATOM 2861 O O . LEU C 1 55 ? 12.022 45.051 14.258 1.00 76.18 35 LEU C O 1
ATOM 2866 N N . LYS C 1 56 ? 11.709 47.144 13.567 1.00 92.37 36 LYS C N 1
ATOM 2867 C CA . LYS C 1 56 ? 12.959 47.233 12.808 1.00 96.83 36 LYS C CA 1
ATOM 2868 C C . LYS C 1 56 ? 13.638 48.539 13.130 1.00 82.48 36 LYS C C 1
ATOM 2869 O O . LYS C 1 56 ? 12.968 49.530 13.285 1.00 82.60 36 LYS C O 1
ATOM 2875 N N . ILE C 1 57 ? 14.957 48.566 13.205 1.00 55.74 37 ILE C N 1
ATOM 2876 C CA . ILE C 1 57 ? 15.653 49.830 13.387 1.00 69.18 37 ILE C CA 1
ATOM 2877 C C . ILE C 1 57 ? 16.725 50.000 12.350 1.00 61.60 37 ILE C C 1
ATOM 2878 O O . ILE C 1 57 ? 17.470 49.074 12.102 1.00 56.40 37 ILE C O 1
ATOM 2883 N N . SER C 1 58 ? 16.822 51.188 11.769 1.00 57.54 38 SER C N 1
ATOM 2884 C CA . SER C 1 58 ? 17.866 51.443 10.788 1.00 76.12 38 SER C CA 1
ATOM 2885 C C . SER C 1 58 ? 18.051 52.929 10.564 1.00 67.80 38 SER C C 1
ATOM 2886 O O . SER C 1 58 ? 17.450 53.745 11.247 1.00 77.30 38 SER C O 1
ATOM 2889 N N . PHE C 1 59 ? 18.870 53.274 9.576 1.00 74.10 39 PHE C N 1
ATOM 2890 C CA . PHE C 1 59 ? 19.100 54.672 9.247 1.00 92.74 39 PHE C CA 1
ATOM 2891 C C . PHE C 1 59 ? 18.854 54.966 7.750 1.00 109.63 39 PHE C C 1
ATOM 2892 O O . PHE C 1 59 ? 19.606 55.693 7.100 1.00 137.00 39 PHE C O 1
ATOM 2900 N N . THR C 1 60 ? 17.777 54.408 7.215 1.00 85.89 40 THR C N 1
ATOM 2901 C CA . THR C 1 60 ? 17.365 54.690 5.851 1.00 75.85 40 THR C CA 1
ATOM 2902 C C . THR C 1 60 ? 16.818 56.117 5.691 1.00 78.24 40 THR C C 1
ATOM 2903 O O . THR C 1 60 ? 16.880 56.727 4.606 1.00 104.45 40 THR C O 1
ATOM 2907 N N . PHE C 1 61 ? 16.269 56.645 6.776 1.00 83.31 41 PHE C N 1
ATOM 2908 C CA . PHE C 1 61 ? 15.627 57.962 6.768 1.00 80.24 41 PHE C CA 1
ATOM 2909 C C . PHE C 1 61 ? 16.562 59.080 6.290 1.00 74.84 41 PHE C C 1
ATOM 2910 O O . PHE C 1 61 ? 16.103 60.074 5.713 1.00 69.59 41 PHE C O 1
ATOM 2918 N N . ILE C 1 62 ? 17.863 58.919 6.544 1.00 69.55 42 ILE C N 1
ATOM 2919 C CA . ILE C 1 62 ? 18.840 59.971 6.260 1.00 70.35 42 ILE C CA 1
ATOM 2920 C C . ILE C 1 62 ? 18.919 60.193 4.737 1.00 92.21 42 ILE C C 1
ATOM 2921 O O . ILE C 1 62 ? 18.595 61.317 4.237 1.00 108.60 42 ILE C O 1
ATOM 2926 N N . PRO C 1 63 ? 19.306 59.126 3.981 1.00 94.90 43 PRO C N 1
ATOM 2927 C CA . PRO C 1 63 ? 19.255 59.295 2.526 1.00 85.01 43 PRO C CA 1
ATOM 2928 C C . PRO C 1 63 ? 17.856 59.685 2.096 1.00 69.31 43 PRO C C 1
ATOM 2929 O O . PRO C 1 63 ? 17.731 60.792 1.575 1.00 55.62 43 PRO C O 1
ATOM 2933 N N . GLU C 1 64 ? 16.840 58.862 2.380 1.00 54.84 44 GLU C N 1
ATOM 2934 C CA . GLU C 1 64 ? 15.482 59.171 1.927 1.00 54.86 44 GLU C CA 1
ATOM 2935 C C . GLU C 1 64 ? 15.075 60.633 2.139 1.00 71.39 44 GLU C C 1
ATOM 2936 O O . GLU C 1 64 ? 14.238 61.179 1.426 1.00 69.82 44 GLU C O 1
ATOM 2942 N N . SER C 1 65 ? 15.675 61.270 3.131 1.00 90.63 45 SER C N 1
ATOM 2943 C CA . SER C 1 65 ? 15.462 62.691 3.333 1.00 90.54 45 SER C CA 1
ATOM 2944 C C . SER C 1 65 ? 16.188 63.509 2.257 1.00 81.89 45 SER C C 1
ATOM 2945 O O . SER C 1 65 ? 15.614 64.464 1.687 1.00 82.51 45 SER C O 1
ATOM 2948 N N . LEU C 1 66 ? 17.439 63.170 1.953 1.00 57.13 46 LEU C N 1
ATOM 2949 C CA . LEU C 1 66 ? 18.052 64.038 0.947 1.00 88.88 46 LEU C CA 1
ATOM 2950 C C . LEU C 1 66 ? 17.743 63.645 -0.544 1.00 83.91 46 LEU C C 1
ATOM 2951 O O . LEU C 1 66 ? 17.714 64.512 -1.424 1.00 58.47 46 LEU C O 1
ATOM 2956 N N . ILE C 1 67 ? 17.469 62.373 -0.821 1.00 90.44 47 ILE C N 1
ATOM 2957 C CA . ILE C 1 67 ? 16.641 62.024 -1.973 1.00 55.35 47 ILE C CA 1
ATOM 2958 C C . ILE C 1 67 ? 15.397 62.903 -1.956 1.00 55.59 47 ILE C C 1
ATOM 2959 O O . ILE C 1 67 ? 14.952 63.426 -2.960 1.00 56.01 47 ILE C O 1
ATOM 2964 N N . GLY C 1 68 ? 14.835 63.059 -0.771 1.00 78.35 48 GLY C N 1
ATOM 2965 C CA . GLY C 1 68 ? 13.657 63.880 -0.579 1.00 93.77 48 GLY C CA 1
ATOM 2966 C C . GLY C 1 68 ? 13.827 65.303 -1.055 1.00 86.34 48 GLY C C 1
ATOM 2967 O O . GLY C 1 68 ? 12.881 65.911 -1.513 1.00 71.29 48 GLY C O 1
ATOM 2968 N N . MET C 1 69 ? 15.006 65.864 -0.784 1.00 76.90 49 MET C N 1
ATOM 2969 C CA . MET C 1 69 ? 15.441 67.173 -1.290 1.00 85.76 49 MET C CA 1
ATOM 2970 C C . MET C 1 69 ? 15.740 67.291 -2.794 1.00 88.30 49 MET C C 1
ATOM 2971 O O . MET C 1 69 ? 15.367 68.275 -3.433 1.00 91.35 49 MET C O 1
ATOM 2976 N N . ILE C 1 70 ? 16.424 66.289 -3.344 1.00 94.00 50 ILE C N 1
ATOM 2977 C CA . ILE C 1 70 ? 16.926 66.334 -4.687 1.00 77.95 50 ILE C CA 1
ATOM 2978 C C . ILE C 1 70 ? 15.732 66.170 -5.621 1.00 72.75 50 ILE C C 1
ATOM 2979 O O . ILE C 1 70 ? 15.401 67.105 -6.337 1.00 98.12 50 ILE C O 1
ATOM 2984 N N . PHE C 1 71 ? 15.032 65.042 -5.572 1.00 63.07 51 PHE C N 1
ATOM 2985 C CA . PHE C 1 71 ? 13.981 64.806 -6.573 1.00 66.14 51 PHE C CA 1
ATOM 2986 C C . PHE C 1 71 ? 12.572 65.254 -6.167 1.00 72.88 51 PHE C C 1
ATOM 2987 O O . PHE C 1 71 ? 11.677 65.415 -7.021 1.00 57.79 51 PHE C O 1
ATOM 2995 N N . GLY C 1 72 ? 12.382 65.423 -4.862 1.00 70.58 52 GLY C N 1
ATOM 2996 C CA . GLY C 1 72 ? 11.069 65.341 -4.245 1.00 57.05 52 GLY C CA 1
ATOM 2997 C C . GLY C 1 72 ? 10.127 66.450 -4.612 1.00 65.76 52 GLY C C 1
ATOM 2998 O O . GLY C 1 72 ? 10.553 67.440 -5.219 1.00 116.70 52 GLY C O 1
ATOM 2999 N N . PRO C 1 73 ? 8.830 66.283 -4.287 1.00 57.61 53 PRO C N 1
ATOM 3000 C CA . PRO C 1 73 ? 8.088 65.115 -3.780 1.00 56.95 53 PRO C CA 1
ATOM 3001 C C . PRO C 1 73 ? 8.181 63.798 -4.555 1.00 71.73 53 PRO C C 1
ATOM 3002 O O . PRO C 1 73 ? 8.621 62.771 -4.015 1.00 55.86 53 PRO C O 1
ATOM 3006 N N . PHE C 1 74 ? 7.755 63.854 -5.822 1.00 106.48 54 PHE C N 1
ATOM 3007 C CA . PHE C 1 74 ? 7.273 62.673 -6.541 1.00 78.73 54 PHE C CA 1
ATOM 3008 C C . PHE C 1 74 ? 8.328 61.682 -7.049 1.00 58.79 54 PHE C C 1
ATOM 3009 O O . PHE C 1 74 ? 8.119 60.449 -7.014 1.00 55.69 54 PHE C O 1
ATOM 3017 N N . TRP C 1 75 ? 9.468 62.184 -7.493 1.00 56.47 55 TRP C N 1
ATOM 3018 C CA . TRP C 1 75 ? 10.500 61.241 -7.876 1.00 73.51 55 TRP C CA 1
ATOM 3019 C C . TRP C 1 75 ? 11.297 60.753 -6.672 1.00 90.49 55 TRP C C 1
ATOM 3020 O O . TRP C 1 75 ? 11.837 59.648 -6.689 1.00 92.00 55 TRP C O 1
ATOM 3031 N N . ALA C 1 76 ? 11.299 61.546 -5.601 1.00 97.36 56 ALA C N 1
ATOM 3032 C CA . ALA C 1 76 ? 11.794 61.081 -4.303 1.00 83.14 56 ALA C CA 1
ATOM 3033 C C . ALA C 1 76 ? 10.868 60.010 -3.737 1.00 73.99 56 ALA C C 1
ATOM 3034 O O . ALA C 1 76 ? 11.334 59.011 -3.193 1.00 68.69 56 ALA C O 1
ATOM 3036 N N . GLY C 1 77 ? 9.562 60.217 -3.868 1.00 54.69 57 GLY C N 1
ATOM 3037 C CA . GLY C 1 77 ? 8.623 59.196 -3.469 1.00 54.23 57 GLY C CA 1
ATOM 3038 C C . GLY C 1 77 ? 8.872 57.871 -4.178 1.00 79.78 57 GLY C C 1
ATOM 3039 O O . GLY C 1 77 ? 9.028 56.797 -3.525 1.00 53.34 57 GLY C O 1
ATOM 3040 N N . ILE C 1 78 ? 8.902 57.932 -5.517 1.00 80.72 58 ILE C N 1
ATOM 3041 C CA . ILE C 1 78 ? 8.941 56.695 -6.308 1.00 75.69 58 ILE C CA 1
ATOM 3042 C C . ILE C 1 78 ? 10.319 56.018 -6.286 1.00 72.12 58 ILE C C 1
ATOM 3043 O O . ILE C 1 78 ? 10.415 54.771 -6.298 1.00 67.57 58 ILE C O 1
ATOM 3048 N N . GLY C 1 79 ? 11.374 56.835 -6.219 1.00 63.42 59 GLY C N 1
ATOM 3049 C CA . GLY C 1 79 ? 12.731 56.326 -6.094 1.00 73.01 59 GLY C CA 1
ATOM 3050 C C . GLY C 1 79 ? 12.800 55.350 -4.944 1.00 91.94 59 GLY C C 1
ATOM 3051 O O . GLY C 1 79 ? 13.261 54.213 -5.071 1.00 105.08 59 GLY C O 1
ATOM 3052 N N . THR C 1 80 ? 12.288 55.796 -3.807 1.00 97.14 60 THR C N 1
ATOM 3053 C CA . THR C 1 80 ? 12.374 55.005 -2.600 1.00 74.86 60 THR C CA 1
ATOM 3054 C C . THR C 1 80 ? 11.419 53.833 -2.611 1.00 64.44 60 THR C C 1
ATOM 3055 O O . THR C 1 80 ? 11.808 52.752 -2.172 1.00 63.59 60 THR C O 1
ATOM 3059 N N . ALA C 1 81 ? 10.178 54.009 -3.080 1.00 63.61 61 ALA C N 1
ATOM 3060 C CA . ALA C 1 81 ? 9.293 52.835 -3.064 1.00 62.25 61 ALA C CA 1
ATOM 3061 C C . ALA C 1 81 ? 9.891 51.709 -3.953 1.00 51.88 61 ALA C C 1
ATOM 3062 O O . ALA C 1 81 ? 9.739 50.492 -3.686 1.00 51.51 61 ALA C O 1
ATOM 3064 N N . VAL C 1 82 ? 10.648 52.105 -4.971 1.00 56.63 62 VAL C N 1
ATOM 3065 C CA . VAL C 1 82 ? 11.327 51.081 -5.751 1.00 77.88 62 VAL C CA 1
ATOM 3066 C C . VAL C 1 82 ? 12.643 50.665 -5.105 1.00 88.12 62 VAL C C 1
ATOM 3067 O O . VAL C 1 82 ? 13.248 49.679 -5.520 1.00 85.27 62 VAL C O 1
ATOM 3071 N N . ALA C 1 83 ? 13.085 51.413 -4.092 1.00 92.51 63 ALA C N 1
ATOM 3072 C CA . ALA C 1 83 ? 14.263 51.007 -3.308 1.00 71.03 63 ALA C CA 1
ATOM 3073 C C . ALA C 1 83 ? 13.863 49.923 -2.296 1.00 70.68 63 ALA C C 1
ATOM 3074 O O . ALA C 1 83 ? 14.658 49.045 -1.939 1.00 50.93 63 ALA C O 1
ATOM 3076 N N . ASP C 1 84 ? 12.606 50.004 -1.868 1.00 50.97 64 ASP C N 1
ATOM 3077 C CA . ASP C 1 84 ? 11.940 48.939 -1.140 1.00 50.53 64 ASP C CA 1
ATOM 3078 C C . ASP C 1 84 ? 11.854 47.692 -1.997 1.00 79.21 64 ASP C C 1
ATOM 3079 O O . ASP C 1 84 ? 12.268 46.606 -1.574 1.00 50.20 64 ASP C O 1
ATOM 3084 N N . VAL C 1 85 ? 11.284 47.866 -3.199 1.00 75.90 65 VAL C N 1
ATOM 3085 C CA . VAL C 1 85 ? 10.971 46.719 -4.062 1.00 75.90 65 VAL C CA 1
ATOM 3086 C C . VAL C 1 85 ? 12.208 46.052 -4.683 1.00 69.44 65 VAL C C 1
ATOM 3087 O O . VAL C 1 85 ? 12.293 44.822 -4.726 1.00 67.82 65 VAL C O 1
ATOM 3091 N N . VAL C 1 86 ? 13.164 46.846 -5.156 1.00 65.99 66 VAL C N 1
ATOM 3092 C CA . VAL C 1 86 ? 14.496 46.318 -5.446 1.00 63.35 66 VAL C CA 1
ATOM 3093 C C . VAL C 1 86 ? 15.019 45.646 -4.209 1.00 78.17 66 VAL C C 1
ATOM 3094 O O . VAL C 1 86 ? 15.574 44.527 -4.262 1.00 76.73 66 VAL C O 1
ATOM 3098 N N . GLY C 1 87 ? 14.852 46.297 -3.069 1.00 96.89 67 GLY C N 1
ATOM 3099 C CA . GLY C 1 87 ? 15.413 45.774 -1.843 1.00 97.41 67 GLY C CA 1
ATOM 3100 C C . GLY C 1 87 ? 14.936 44.476 -1.242 1.00 73.45 67 GLY C C 1
ATOM 3101 O O . GLY C 1 87 ? 15.759 43.662 -0.924 1.00 51.63 67 GLY C O 1
ATOM 3102 N N . MET C 1 88 ? 13.635 44.287 -1.091 1.00 83.63 68 MET C N 1
ATOM 3103 C CA . MET C 1 88 ? 13.125 43.008 -0.623 1.00 93.04 68 MET C CA 1
ATOM 3104 C C . MET C 1 88 ? 13.508 41.962 -1.660 1.00 91.51 68 MET C C 1
ATOM 3105 O O . MET C 1 88 ? 13.818 40.814 -1.340 1.00 99.43 68 MET C O 1
ATOM 3110 N N . LEU C 1 89 ? 13.461 42.394 -2.913 1.00 99.60 69 LEU C N 1
ATOM 3111 C CA . LEU C 1 89 ? 13.489 41.536 -4.088 1.00 80.71 69 LEU C CA 1
ATOM 3112 C C . LEU C 1 89 ? 14.653 40.588 -4.162 1.00 71.25 69 LEU C C 1
ATOM 3113 O O . LEU C 1 89 ? 14.493 39.456 -4.548 1.00 67.68 69 LEU C O 1
ATOM 3118 N N . LEU C 1 90 ? 15.830 41.068 -3.828 1.00 74.02 70 LEU C N 1
ATOM 3119 C CA . LEU C 1 90 ? 16.922 40.222 -3.437 1.00 84.96 70 LEU C CA 1
ATOM 3120 C C . LEU C 1 90 ? 16.730 40.366 -1.958 1.00 114.33 70 LEU C C 1
ATOM 3121 O O . LEU C 1 90 ? 15.952 41.210 -1.577 1.00 127.23 70 LEU C O 1
ATOM 3126 N N . PHE C 1 91 ? 17.399 39.600 -1.110 1.00 122.45 71 PHE C N 1
ATOM 3127 C CA . PHE C 1 91 ? 17.084 39.678 0.311 1.00 102.42 71 PHE C CA 1
ATOM 3128 C C . PHE C 1 91 ? 15.639 39.311 0.502 1.00 87.57 71 PHE C C 1
ATOM 3129 O O . PHE C 1 91 ? 14.898 39.944 1.230 1.00 87.86 71 PHE C O 1
ATOM 3137 N N . PRO C 1 92 ? 15.276 38.143 0.051 1.00 79.79 72 PRO C N 1
ATOM 3138 C CA . PRO C 1 92 ? 13.889 37.739 0.020 1.00 90.07 72 PRO C CA 1
ATOM 3139 C C . PRO C 1 92 ? 13.383 37.051 1.285 1.00 108.87 72 PRO C C 1
ATOM 3140 O O . PRO C 1 92 ? 12.283 36.531 1.271 1.00 106.99 72 PRO C O 1
ATOM 3144 N N . LYS C 1 93 ? 14.155 37.015 2.356 1.00 108.92 73 LYS C N 1
ATOM 3145 C CA . LYS C 1 93 ? 13.737 36.276 3.535 1.00 89.58 73 LYS C CA 1
ATOM 3146 C C . LYS C 1 93 ? 12.442 36.766 4.158 1.00 72.75 73 LYS C C 1
ATOM 3147 O O . LYS C 1 93 ? 11.643 35.971 4.614 1.00 66.12 73 LYS C O 1
ATOM 3153 N N . ALA C 1 94 ? 12.249 38.072 4.204 1.00 68.87 74 ALA C N 1
ATOM 3154 C CA . ALA C 1 94 ? 11.110 38.669 4.893 1.00 70.79 74 ALA C CA 1
ATOM 3155 C C . ALA C 1 94 ? 9.748 38.312 4.322 1.00 88.62 74 ALA C C 1
ATOM 3156 O O . ALA C 1 94 ? 8.777 38.212 5.049 1.00 84.47 74 ALA C O 1
ATOM 3158 N N . GLY C 1 95 ? 9.662 38.183 3.009 1.00 89.72 75 GLY C N 1
ATOM 3159 C CA . GLY C 1 95 ? 8.391 37.972 2.348 1.00 92.76 75 GLY C CA 1
ATOM 3160 C C . GLY C 1 95 ? 7.991 39.361 1.957 1.00 105.77 75 GLY C C 1
ATOM 3161 O O . GLY C 1 95 ? 8.487 40.294 2.554 1.00 123.95 75 GLY C O 1
ATOM 3162 N N . TYR C 1 96 ? 7.132 39.543 0.967 1.00 95.24 76 TYR C N 1
ATOM 3163 C CA . TYR C 1 96 ? 6.943 40.899 0.528 1.00 79.07 76 TYR C CA 1
ATOM 3164 C C . TYR C 1 96 ? 5.564 41.281 0.910 1.00 62.23 76 TYR C C 1
ATOM 3165 O O . TYR C 1 96 ? 4.614 40.616 0.574 1.00 59.27 76 TYR C O 1
ATOM 3174 N N . PHE C 1 97 ? 5.460 42.380 1.612 1.00 73.24 77 PHE C N 1
ATOM 3175 C CA . PHE C 1 97 ? 4.159 42.943 1.928 1.00 78.10 77 PHE C CA 1
ATOM 3176 C C . PHE C 1 97 ? 3.993 44.341 1.339 1.00 74.39 77 PHE C C 1
ATOM 3177 O O . PHE C 1 97 ? 4.711 45.271 1.697 1.00 75.26 77 PHE C O 1
ATOM 3185 N N . PRO C 1 98 ? 2.999 44.487 0.455 1.00 74.90 78 PRO C N 1
ATOM 3186 C CA . PRO C 1 98 ? 2.727 45.629 -0.442 1.00 83.44 78 PRO C CA 1
ATOM 3187 C C . PRO C 1 98 ? 2.634 46.952 0.301 1.00 86.72 78 PRO C C 1
ATOM 3188 O O . PRO C 1 98 ? 2.985 48.058 -0.191 1.00 104.44 78 PRO C O 1
ATOM 3192 N N . GLY C 1 99 ? 2.136 46.819 1.519 1.00 77.11 79 GLY C N 1
ATOM 3193 C CA . GLY C 1 99 ? 1.974 47.962 2.365 1.00 51.13 79 GLY C CA 1
ATOM 3194 C C . GLY C 1 99 ? 3.308 48.603 2.653 1.00 63.53 79 GLY C C 1
ATOM 3195 O O . GLY C 1 99 ? 3.379 49.820 2.700 1.00 55.49 79 GLY C O 1
ATOM 3196 N N . PHE C 1 100 ? 4.310 47.800 2.894 1.00 53.13 80 PHE C N 1
ATOM 3197 C CA . PHE C 1 100 ? 5.522 48.354 3.378 1.00 62.20 80 PHE C CA 1
ATOM 3198 C C . PHE C 1 100 ? 6.034 49.262 2.337 1.00 74.07 80 PHE C C 1
ATOM 3199 O O . PHE C 1 100 ? 6.617 50.258 2.637 1.00 53.49 80 PHE C O 1
ATOM 3207 N N . THR C 1 101 ? 5.827 48.874 1.082 1.00 73.44 81 THR C N 1
ATOM 3208 C CA . THR C 1 101 ? 6.285 49.652 -0.059 1.00 85.92 81 THR C CA 1
ATOM 3209 C C . THR C 1 101 ? 5.577 50.996 -0.093 1.00 91.60 81 THR C C 1
ATOM 3210 O O . THR C 1 101 ? 6.215 52.039 -0.227 1.00 108.27 81 THR C O 1
ATOM 3214 N N . LEU C 1 102 ? 4.254 50.969 0.034 1.00 80.99 82 LEU C N 1
ATOM 3215 C CA . LEU C 1 102 ? 3.495 52.207 0.067 1.00 78.51 82 LEU C CA 1
ATOM 3216 C C . LEU C 1 102 ? 4.080 53.009 1.179 1.00 73.67 82 LEU C C 1
ATOM 3217 O O . LEU C 1 102 ? 4.111 54.210 1.124 1.00 72.04 82 LEU C O 1
ATOM 3222 N N . ASN C 1 103 ? 4.515 52.339 2.226 1.00 77.46 83 ASN C N 1
ATOM 3223 C CA . ASN C 1 103 ? 5.053 53.021 3.359 1.00 51.54 83 ASN C CA 1
ATOM 3224 C C . ASN C 1 103 ? 6.224 53.795 2.869 1.00 60.11 83 ASN C C 1
ATOM 3225 O O . ASN C 1 103 ? 6.348 54.975 3.112 1.00 60.05 83 ASN C O 1
ATOM 3230 N N . ALA C 1 104 ? 7.032 53.143 2.067 1.00 73.79 84 ALA C N 1
ATOM 3231 C CA . ALA C 1 104 ? 8.249 53.757 1.628 1.00 65.99 84 ALA C CA 1
ATOM 3232 C C . ALA C 1 104 ? 7.943 54.964 0.815 1.00 51.74 84 ALA C C 1
ATOM 3233 O O . ALA C 1 104 ? 8.518 56.019 1.019 1.00 52.02 84 ALA C O 1
ATOM 3235 N N . PHE C 1 105 ? 7.001 54.823 -0.093 1.00 51.97 85 PHE C N 1
ATOM 3236 C CA . PHE C 1 105 ? 6.701 55.931 -0.973 1.00 91.40 85 PHE C CA 1
ATOM 3237 C C . PHE C 1 105 ? 6.149 57.087 -0.201 1.00 76.99 85 PHE C C 1
ATOM 3238 O O . PHE C 1 105 ? 6.499 58.212 -0.451 1.00 58.72 85 PHE C O 1
ATOM 3246 N N . LEU C 1 106 ? 5.272 56.810 0.735 1.00 76.17 86 LEU C N 1
ATOM 3247 C CA . LEU C 1 106 ? 4.613 57.870 1.441 1.00 81.77 86 LEU C CA 1
ATOM 3248 C C . LEU C 1 106 ? 5.691 58.638 2.149 1.00 89.55 86 LEU C C 1
ATOM 3249 O O . LEU C 1 106 ? 5.701 59.851 2.136 1.00 96.40 86 LEU C O 1
ATOM 3254 N N . ALA C 1 107 ? 6.631 57.924 2.736 1.00 88.41 87 ALA C N 1
ATOM 3255 C CA . ALA C 1 107 ? 7.681 58.587 3.473 1.00 81.13 87 ALA C CA 1
ATOM 3256 C C . ALA C 1 107 ? 8.537 59.439 2.611 1.00 70.80 87 ALA C C 1
ATOM 3257 O O . ALA C 1 107 ? 8.907 60.533 2.991 1.00 53.32 87 ALA C O 1
ATOM 3259 N N . GLY C 1 108 ? 8.871 58.938 1.441 1.00 76.69 88 GLY C N 1
ATOM 3260 C CA . GLY C 1 108 ? 9.662 59.728 0.523 1.00 69.42 88 GLY C CA 1
ATOM 3261 C C . GLY C 1 108 ? 8.946 60.989 0.096 1.00 62.50 88 GLY C C 1
ATOM 3262 O O . GLY C 1 108 ? 9.527 62.070 0.049 1.00 71.75 88 GLY C O 1
ATOM 3263 N N . ALA C 1 109 ? 7.659 60.869 -0.173 1.00 54.19 89 ALA C N 1
ATOM 3264 C CA . ALA C 1 109 ? 6.912 62.012 -0.615 1.00 54.85 89 ALA C CA 1
ATOM 3265 C C . ALA C 1 109 ? 6.970 63.004 0.495 1.00 102.59 89 ALA C C 1
ATOM 3266 O O . ALA C 1 109 ? 7.247 64.163 0.278 1.00 105.83 89 ALA C O 1
ATOM 3268 N N . ILE C 1 110 ? 6.787 62.532 1.714 1.00 90.47 90 ILE C N 1
ATOM 3269 C CA . ILE C 1 110 ? 6.723 63.446 2.831 1.00 54.80 90 ILE C CA 1
ATOM 3270 C C . ILE C 1 110 ? 8.032 64.194 2.976 1.00 55.03 90 ILE C C 1
ATOM 3271 O O . ILE C 1 110 ? 8.034 65.414 3.101 1.00 55.61 90 ILE C O 1
ATOM 3276 N N . TYR C 1 111 ? 9.144 63.479 2.896 1.00 55.00 91 TYR C N 1
ATOM 3277 C CA . TYR C 1 111 ? 10.412 64.137 3.125 1.00 55.24 91 TYR C CA 1
ATOM 3278 C C . TYR C 1 111 ? 10.614 65.179 2.083 1.00 82.54 91 TYR C C 1
ATOM 3279 O O . TYR C 1 111 ? 10.940 66.314 2.384 1.00 60.56 91 TYR C O 1
ATOM 3288 N N . GLY C 1 112 ? 10.353 64.806 0.844 1.00 84.15 92 GLY C N 1
ATOM 3289 C CA . GLY C 1 112 ? 10.656 65.705 -0.234 1.00 62.66 92 GLY C CA 1
ATOM 3290 C C . GLY C 1 112 ? 9.816 66.931 -0.068 1.00 69.38 92 GLY C C 1
ATOM 3291 O O . GLY C 1 112 ? 10.303 68.029 -0.252 1.00 68.71 92 GLY C O 1
ATOM 3292 N N . TYR C 1 113 ? 8.550 66.751 0.279 1.00 69.41 93 TYR C N 1
ATOM 3293 C CA . TYR C 1 113 ? 7.671 67.892 0.352 1.00 76.83 93 TYR C CA 1
ATOM 3294 C C . TYR C 1 113 ? 8.132 68.845 1.404 1.00 87.78 93 TYR C C 1
ATOM 3295 O O . TYR C 1 113 ? 8.193 70.034 1.147 1.00 88.01 93 TYR C O 1
ATOM 3304 N N . PHE C 1 114 ? 8.396 68.335 2.602 1.00 78.57 94 PHE C N 1
ATOM 3305 C CA . PHE C 1 114 ? 8.652 69.265 3.688 1.00 88.57 94 PHE C CA 1
ATOM 3306 C C . PHE C 1 114 ? 9.967 69.909 3.399 1.00 76.62 94 PHE C C 1
ATOM 3307 O O . PHE C 1 114 ? 10.107 71.102 3.363 1.00 79.98 94 PHE C O 1
ATOM 3315 N N . TYR C 1 115 ? 10.919 69.074 3.082 1.00 67.69 95 TYR C N 1
ATOM 3316 C CA . TYR C 1 115 ? 12.274 69.527 2.829 1.00 63.73 95 TYR C CA 1
ATOM 3317 C C . TYR C 1 115 ? 12.360 70.382 1.518 1.00 76.62 95 TYR C C 1
ATOM 3318 O O . TYR C 1 115 ? 12.707 71.551 1.637 1.00 65.94 95 TYR C O 1
ATOM 3327 N N . TYR C 1 116 ? 12.013 69.851 0.356 1.00 94.34 96 TYR C N 1
ATOM 3328 C CA . TYR C 1 116 ? 12.602 70.286 -0.899 1.00 77.33 96 TYR C CA 1
ATOM 3329 C C . TYR C 1 116 ? 12.541 71.772 -1.202 1.00 69.94 96 TYR C C 1
ATOM 3330 O O . TYR C 1 116 ? 11.497 72.397 -1.214 1.00 70.07 96 TYR C O 1
ATOM 3339 N N . LYS C 1 117 ? 13.717 72.318 -1.462 1.00 68.79 97 LYS C N 1
ATOM 3340 C CA . LYS C 1 117 ? 13.885 73.680 -1.904 1.00 76.87 97 LYS C CA 1
ATOM 3341 C C . LYS C 1 117 ? 13.146 74.551 -0.940 1.00 89.78 97 LYS C C 1
ATOM 3342 O O . LYS C 1 117 ? 12.625 75.580 -1.314 1.00 63.25 97 LYS C O 1
ATOM 3348 N N . LYS C 1 118 ? 13.119 74.141 0.314 1.00 94.73 98 LYS C N 1
ATOM 3349 C CA . LYS C 1 118 ? 12.548 74.936 1.376 1.00 92.97 98 LYS C CA 1
ATOM 3350 C C . LYS C 1 118 ? 13.576 74.773 2.428 1.00 82.89 98 LYS C C 1
ATOM 3351 O O . LYS C 1 118 ? 14.295 73.793 2.409 1.00 79.27 98 LYS C O 1
ATOM 3357 N N . GLU C 1 119 ? 13.710 75.723 3.330 1.00 97.53 99 GLU C N 1
ATOM 3358 C CA . GLU C 1 119 ? 14.843 75.603 4.225 1.00 98.74 99 GLU C CA 1
ATOM 3359 C C . GLU C 1 119 ? 14.536 74.652 5.349 1.00 60.73 99 GLU C C 1
ATOM 3360 O O . GLU C 1 119 ? 13.406 74.570 5.797 1.00 60.53 99 GLU C O 1
ATOM 3366 N N . MET C 1 120 ? 15.548 73.938 5.818 1.00 76.33 100 MET C N 1
ATOM 3367 C CA . MET C 1 120 ? 15.379 73.080 6.968 1.00 87.95 100 MET C CA 1
ATOM 3368 C C . MET C 1 120 ? 15.708 73.875 8.208 1.00 98.92 100 MET C C 1
ATOM 3369 O O . MET C 1 120 ? 16.861 73.994 8.588 1.00 61.86 100 MET C O 1
ATOM 3374 N N . THR C 1 121 ? 14.667 74.403 8.830 1.00 72.20 101 THR C N 1
ATOM 3375 C CA . THR C 1 121 ? 14.715 75.044 10.118 1.00 92.06 101 THR C CA 1
ATOM 3376 C C . THR C 1 121 ? 14.699 73.906 11.098 1.00 99.87 101 THR C C 1
ATOM 3377 O O . THR C 1 121 ? 14.492 72.783 10.684 1.00 112.05 101 THR C O 1
ATOM 3381 N N . TRP C 1 122 ? 14.898 74.150 12.389 1.00 91.09 102 TRP C N 1
ATOM 3382 C CA . TRP C 1 122 ? 14.741 73.071 13.358 1.00 92.04 102 TRP C CA 1
ATOM 3383 C C . TRP C 1 122 ? 13.301 72.629 13.226 1.00 76.19 102 TRP C C 1
ATOM 3384 O O . TRP C 1 122 ? 12.957 71.468 13.215 1.00 81.45 102 TRP C O 1
ATOM 3395 N N . GLN C 1 123 ? 12.463 73.613 13.073 1.00 70.27 103 GLN C N 1
ATOM 3396 C CA . GLN C 1 123 ? 11.038 73.461 13.189 1.00 89.80 103 GLN C CA 1
ATOM 3397 C C . GLN C 1 123 ? 10.559 72.561 12.093 1.00 90.51 103 GLN C C 1
ATOM 3398 O O . GLN C 1 123 ? 9.754 71.674 12.301 1.00 85.45 103 GLN C O 1
ATOM 3404 N N . ARG C 1 124 ? 11.073 72.798 10.904 1.00 96.22 104 ARG C N 1
ATOM 3405 C CA . ARG C 1 124 ? 10.582 72.111 9.740 1.00 92.07 104 ARG C CA 1
ATOM 3406 C C . ARG C 1 124 ? 10.840 70.656 9.943 1.00 95.31 104 ARG C C 1
ATOM 3407 O O . ARG C 1 124 ? 9.944 69.834 9.807 1.00 98.06 104 ARG C O 1
ATOM 3415 N N . VAL C 1 125 ? 12.052 70.349 10.373 1.00 102.66 105 VAL C N 1
ATOM 3416 C CA . VAL C 1 125 ? 12.474 68.977 10.458 1.00 84.54 105 VAL C CA 1
ATOM 3417 C C . VAL C 1 125 ? 11.567 68.329 11.428 1.00 79.70 105 VAL C C 1
ATOM 3418 O O . VAL C 1 125 ? 11.116 67.215 11.235 1.00 70.52 105 VAL C O 1
ATOM 3422 N N . ILE C 1 126 ? 11.289 69.048 12.491 1.00 80.91 106 ILE C N 1
ATOM 3423 C CA . ILE C 1 126 ? 10.539 68.428 13.538 1.00 97.64 106 ILE C CA 1
ATOM 3424 C C . ILE C 1 126 ? 9.146 68.159 13.064 1.00 108.86 106 ILE C C 1
ATOM 3425 O O . ILE C 1 126 ? 8.675 67.044 13.188 1.00 124.56 106 ILE C O 1
ATOM 3430 N N . LEU C 1 127 ? 8.521 69.140 12.429 1.00 112.24 107 LEU C N 1
ATOM 3431 C CA . LEU C 1 127 ? 7.142 68.943 12.040 1.00 102.89 107 LEU C CA 1
ATOM 3432 C C . LEU C 1 127 ? 7.102 67.791 11.079 1.00 91.15 107 LEU C C 1
ATOM 3433 O O . LEU C 1 127 ? 6.287 66.883 11.212 1.00 97.28 107 LEU C O 1
ATOM 3438 N N . ALA C 1 128 ? 8.012 67.804 10.123 1.00 85.15 108 ALA C N 1
ATOM 3439 C CA . ALA C 1 128 ? 7.916 66.836 9.057 1.00 83.45 108 ALA C CA 1
ATOM 3440 C C . ALA C 1 128 ? 8.099 65.457 9.591 1.00 74.76 108 ALA C C 1
ATOM 3441 O O . ALA C 1 128 ? 7.408 64.545 9.224 1.00 71.55 108 ALA C O 1
ATOM 3443 N N . THR C 1 129 ? 9.078 65.319 10.450 1.00 68.37 109 THR C N 1
ATOM 3444 C CA . THR C 1 129 ? 9.459 64.041 10.988 1.00 85.49 109 THR C CA 1
ATOM 3445 C C . THR C 1 129 ? 8.374 63.501 11.875 1.00 106.12 109 THR C C 1
ATOM 3446 O O . THR C 1 129 ? 8.112 62.309 11.937 1.00 122.80 109 THR C O 1
ATOM 3450 N N . LEU C 1 130 ? 7.755 64.409 12.595 1.00 103.14 110 LEU C N 1
ATOM 3451 C CA . LEU C 1 130 ? 6.691 64.067 13.489 1.00 99.84 110 LEU C CA 1
ATOM 3452 C C . LEU C 1 130 ? 5.598 63.485 12.652 1.00 93.23 110 LEU C C 1
ATOM 3453 O O . LEU C 1 130 ? 5.032 62.463 12.984 1.00 79.44 110 LEU C O 1
ATOM 3458 N N . LEU C 1 131 ? 5.347 64.102 11.516 1.00 105.59 111 LEU C N 1
ATOM 3459 C CA . LEU C 1 131 ? 4.308 63.611 10.642 1.00 87.66 111 LEU C CA 1
ATOM 3460 C C . LEU C 1 131 ? 4.574 62.213 10.146 1.00 82.89 111 LEU C C 1
ATOM 3461 O O . LEU C 1 131 ? 3.682 61.395 10.075 1.00 80.82 111 LEU C O 1
ATOM 3466 N N . VAL C 1 132 ? 5.812 61.936 9.802 1.00 78.18 112 VAL C N 1
ATOM 3467 C CA . VAL C 1 132 ? 6.175 60.653 9.263 1.00 85.96 112 VAL C CA 1
ATOM 3468 C C . VAL C 1 132 ? 5.949 59.643 10.346 1.00 86.53 112 VAL C C 1
ATOM 3469 O O . VAL C 1 132 ? 5.319 58.606 10.150 1.00 71.79 112 VAL C O 1
ATOM 3473 N N . THR C 1 133 ? 6.451 59.987 11.513 1.00 100.90 113 THR C N 1
ATOM 3474 C CA . THR C 1 133 ? 6.488 59.063 12.598 1.00 81.96 113 THR C CA 1
ATOM 3475 C C . THR C 1 133 ? 5.104 58.728 13.076 1.00 79.28 113 THR C C 1
ATOM 3476 O O . THR C 1 133 ? 4.802 57.582 13.313 1.00 80.70 113 THR C O 1
ATOM 3480 N N . VAL C 1 134 ? 4.244 59.724 13.178 1.00 72.94 114 VAL C N 1
ATOM 3481 C CA . VAL C 1 134 ? 2.903 59.475 13.637 1.00 78.05 114 VAL C CA 1
ATOM 3482 C C . VAL C 1 134 ? 2.292 58.609 12.604 1.00 83.26 114 VAL C C 1
ATOM 3483 O O . VAL C 1 134 ? 1.587 57.675 12.900 1.00 69.22 114 VAL C O 1
ATOM 3487 N N . LEU C 1 135 ? 2.398 59.046 11.373 1.00 87.69 115 LEU C N 1
ATOM 3488 C CA . LEU C 1 135 ? 1.502 58.464 10.446 1.00 73.22 115 LEU C CA 1
ATOM 3489 C C . LEU C 1 135 ? 2.083 57.191 10.073 1.00 65.79 115 LEU C C 1
ATOM 3490 O O . LEU C 1 135 ? 1.571 56.131 10.425 1.00 91.24 115 LEU C O 1
ATOM 3495 N N . ILE C 1 136 ? 3.228 57.288 9.432 1.00 51.44 116 ILE C N 1
ATOM 3496 C CA . ILE C 1 136 ? 3.659 56.146 8.723 1.00 96.62 116 ILE C CA 1
ATOM 3497 C C . ILE C 1 136 ? 3.961 55.083 9.713 1.00 102.00 116 ILE C C 1
ATOM 3498 O O . ILE C 1 136 ? 3.184 54.147 9.796 1.00 104.42 116 ILE C O 1
ATOM 3503 N N . ASN C 1 137 ? 4.895 55.347 10.621 1.00 86.52 117 ASN C N 1
ATOM 3504 C CA . ASN C 1 137 ? 5.468 54.240 11.335 1.00 107.08 117 ASN C CA 1
ATOM 3505 C C . ASN C 1 137 ? 4.389 53.623 12.126 1.00 129.48 117 ASN C C 1
ATOM 3506 O O . ASN C 1 137 ? 3.888 52.589 11.692 1.00 151.44 117 ASN C O 1
ATOM 3511 N N . ILE C 1 138 ? 3.804 54.415 13.012 1.00 123.42 118 ILE C N 1
ATOM 3512 C CA . ILE C 1 138 ? 2.938 53.822 13.974 1.00 101.73 118 ILE C CA 1
ATOM 3513 C C . ILE C 1 138 ? 1.790 53.229 13.233 1.00 108.41 118 ILE C C 1
ATOM 3514 O O . ILE C 1 138 ? 1.727 52.013 13.175 1.00 126.63 118 ILE C O 1
ATOM 3519 N N . ILE C 1 139 ? 1.088 54.025 12.444 1.00 83.25 119 ILE C N 1
ATOM 3520 C CA . ILE C 1 139 ? -0.225 53.534 12.112 1.00 76.47 119 ILE C CA 1
ATOM 3521 C C . ILE C 1 139 ? -0.017 52.389 11.178 1.00 87.05 119 ILE C C 1
ATOM 3522 O O . ILE C 1 139 ? -0.338 51.224 11.429 1.00 88.21 119 ILE C O 1
ATOM 3527 N N . LEU C 1 140 ? 0.786 52.718 10.212 1.00 95.69 120 LEU C N 1
ATOM 3528 C CA . LEU C 1 140 ? 0.794 51.908 9.072 1.00 91.51 120 LEU C CA 1
ATOM 3529 C C . LEU C 1 140 ? 1.411 50.634 9.421 1.00 71.89 120 LEU C C 1
ATOM 3530 O O . LEU C 1 140 ? 1.016 49.611 8.931 1.00 60.13 120 LEU C O 1
ATOM 3535 N N . THR C 1 141 ? 2.452 50.720 10.213 1.00 69.74 121 THR C N 1
ATOM 3536 C CA . THR C 1 141 ? 3.256 49.565 10.424 1.00 73.55 121 THR C CA 1
ATOM 3537 C C . THR C 1 141 ? 2.514 48.544 11.256 1.00 83.28 121 THR C C 1
ATOM 3538 O O . THR C 1 141 ? 2.450 47.391 10.848 1.00 102.70 121 THR C O 1
ATOM 3542 N N . PRO C 1 142 ? 1.883 48.992 12.462 1.00 68.00 122 PRO C N 1
ATOM 3543 C CA . PRO C 1 142 ? 0.913 48.017 12.965 1.00 87.40 122 PRO C CA 1
ATOM 3544 C C . PRO C 1 142 ? -0.144 47.508 12.021 1.00 88.75 122 PRO C C 1
ATOM 3545 O O . PRO C 1 142 ? -0.425 46.313 12.060 1.00 88.61 122 PRO C O 1
ATOM 3549 N N . LEU C 1 143 ? -0.709 48.348 11.183 1.00 92.95 123 LEU C N 1
ATOM 3550 C CA . LEU C 1 143 ? -1.768 47.890 10.323 1.00 79.37 123 LEU C CA 1
ATOM 3551 C C . LEU C 1 143 ? -1.229 46.766 9.487 1.00 71.22 123 LEU C C 1
ATOM 3552 O O . LEU C 1 143 ? -1.881 45.758 9.313 1.00 61.43 123 LEU C O 1
ATOM 3557 N N . TRP C 1 144 ? -0.031 46.932 8.961 1.00 74.25 124 TRP C N 1
ATOM 3558 C CA . TRP C 1 144 ? 0.554 45.895 8.144 1.00 73.28 124 TRP C CA 1
ATOM 3559 C C . TRP C 1 144 ? 0.849 44.634 8.887 1.00 70.37 124 TRP C C 1
ATOM 3560 O O . TRP C 1 144 ? 0.528 43.570 8.413 1.00 48.50 124 TRP C O 1
ATOM 3571 N N . LEU C 1 145 ? 1.487 44.737 10.043 1.00 83.66 125 LEU C N 1
ATOM 3572 C CA . LEU C 1 145 ? 1.787 43.527 10.804 1.00 67.56 125 LEU C CA 1
ATOM 3573 C C . LEU C 1 145 ? 0.540 42.939 11.359 1.00 68.49 125 LEU C C 1
ATOM 3574 O O . LEU C 1 145 ? 0.318 41.745 11.305 1.00 53.98 125 LEU C O 1
ATOM 3579 N N . SER C 1 146 ? -0.300 43.806 11.882 1.00 65.88 126 SER C N 1
ATOM 3580 C CA . SER C 1 146 ? -1.650 43.359 12.254 1.00 79.15 126 SER C CA 1
ATOM 3581 C C . SER C 1 146 ? -2.221 42.467 11.171 1.00 78.08 126 SER C C 1
ATOM 3582 O O . SER C 1 146 ? -2.837 41.434 11.454 1.00 72.79 126 SER C O 1
ATOM 3585 N N . LEU C 1 147 ? -2.122 42.871 9.918 1.00 66.75 127 LEU C N 1
ATOM 3586 C CA . LEU C 1 147 ? -2.508 41.958 8.860 1.00 53.24 127 LEU C CA 1
ATOM 3587 C C . LEU C 1 147 ? -1.555 40.814 8.584 1.00 58.90 127 LEU C C 1
ATOM 3588 O O . LEU C 1 147 ? -1.952 39.671 8.567 1.00 56.50 127 LEU C O 1
ATOM 3593 N N . MET C 1 148 ? -0.262 41.046 8.430 1.00 61.57 128 MET C N 1
ATOM 3594 C CA . MET C 1 148 ? 0.598 39.923 8.024 1.00 74.13 128 MET C CA 1
ATOM 3595 C C . MET C 1 148 ? 0.765 38.685 8.917 1.00 89.58 128 MET C C 1
ATOM 3596 O O . MET C 1 148 ? 0.683 37.575 8.446 1.00 104.63 128 MET C O 1
ATOM 3601 N N . TYR C 1 149 ? 0.982 38.875 10.197 1.00 84.81 129 TYR C N 1
ATOM 3602 C CA . TYR C 1 149 ? 1.311 37.866 11.124 1.00 100.25 129 TYR C CA 1
ATOM 3603 C C . TYR C 1 149 ? 0.083 38.130 11.893 1.00 118.16 129 TYR C C 1
ATOM 3604 O O . TYR C 1 149 ? -0.572 39.126 11.655 1.00 119.89 129 TYR C O 1
ATOM 3613 N N . GLY C 1 150 ? -0.315 37.235 12.766 1.00 118.49 130 GLY C N 1
ATOM 3614 C CA . GLY C 1 150 ? -1.573 37.469 13.416 1.00 118.34 130 GLY C CA 1
ATOM 3615 C C . GLY C 1 150 ? -1.361 38.023 14.789 1.00 121.30 130 GLY C C 1
ATOM 3616 O O . GLY C 1 150 ? -0.885 37.326 15.675 1.00 127.24 130 GLY C O 1
ATOM 3617 N N . VAL C 1 151 ? -1.731 39.285 14.956 1.00 118.79 131 VAL C N 1
ATOM 3618 C CA . VAL C 1 151 ? -1.736 39.925 16.256 1.00 125.54 131 VAL C CA 1
ATOM 3619 C C . VAL C 1 151 ? -2.939 40.823 16.333 1.00 129.88 131 VAL C C 1
ATOM 3620 O O . VAL C 1 151 ? -3.357 41.380 15.344 1.00 127.88 131 VAL C O 1
ATOM 3624 N N . ASN C 1 152 ? -3.470 40.978 17.525 1.00 134.79 132 ASN C N 1
ATOM 3625 C CA . ASN C 1 152 ? -4.659 41.761 17.716 1.00 131.83 132 ASN C CA 1
ATOM 3626 C C . ASN C 1 152 ? -4.187 43.119 18.128 1.00 127.78 132 ASN C C 1
ATOM 3627 O O . ASN C 1 152 ? -3.299 43.231 18.959 1.00 134.36 132 ASN C O 1
ATOM 3632 N N . LEU C 1 153 ? -4.741 44.161 17.532 1.00 128.37 133 LEU C N 1
ATOM 3633 C CA . LEU C 1 153 ? -4.177 45.487 17.727 1.00 125.97 133 LEU C CA 1
ATOM 3634 C C . LEU C 1 153 ? -4.214 45.914 19.186 1.00 190.19 133 LEU C C 1
ATOM 3635 O O . LEU C 1 153 ? -3.264 46.502 19.684 1.00 171.93 133 LEU C O 1
ATOM 3640 N N . ALA C 1 154 ? -5.321 45.611 19.853 1.00 178.01 134 ALA C N 1
ATOM 3641 C CA . ALA C 1 154 ? -5.612 46.061 21.224 1.00 178.88 134 ALA C CA 1
ATOM 3642 C C . ALA C 1 154 ? -4.734 45.587 22.398 1.00 90.26 134 ALA C C 1
ATOM 3643 O O . ALA C 1 154 ? -4.422 46.372 23.296 1.00 81.65 134 ALA C O 1
ATOM 3645 N N . ASN C 1 155 ? -4.348 44.320 22.407 1.00 92.27 135 ASN C N 1
ATOM 3646 C CA . ASN C 1 155 ? -3.679 43.792 23.573 1.00 85.86 135 ASN C CA 1
ATOM 3647 C C . ASN C 1 155 ? -2.246 44.224 23.518 1.00 92.05 135 ASN C C 1
ATOM 3648 O O . ASN C 1 155 ? -1.499 43.822 22.655 1.00 92.45 135 ASN C O 1
ATOM 3653 N N . PHE C 1 156 ? -1.875 45.028 24.498 1.00 84.78 136 PHE C N 1
ATOM 3654 C CA . PHE C 1 156 ? -0.803 45.998 24.390 1.00 101.46 136 PHE C CA 1
ATOM 3655 C C . PHE C 1 156 ? 0.583 45.569 24.840 1.00 108.78 136 PHE C C 1
ATOM 3656 O O . PHE C 1 156 ? 1.481 46.385 24.876 1.00 126.26 136 PHE C O 1
ATOM 3664 N N . ALA C 1 157 ? 0.752 44.319 25.216 1.00 101.22 137 ALA C N 1
ATOM 3665 C CA . ALA C 1 157 ? 2.064 43.851 25.609 1.00 106.03 137 ALA C CA 1
ATOM 3666 C C . ALA C 1 157 ? 2.965 44.054 24.412 1.00 104.48 137 ALA C C 1
ATOM 3667 O O . ALA C 1 157 ? 4.151 44.299 24.545 1.00 80.12 137 ALA C O 1
ATOM 3669 N N . TRP C 1 158 ? 2.381 43.877 23.238 1.00 118.44 138 TRP C N 1
ATOM 3670 C CA . TRP C 1 158 ? 3.021 44.086 21.949 1.00 118.00 138 TRP C CA 1
ATOM 3671 C C . TRP C 1 158 ? 3.467 45.519 21.629 1.00 113.80 138 TRP C C 1
ATOM 3672 O O . TRP C 1 158 ? 4.549 45.723 21.109 1.00 129.94 138 TRP C O 1
ATOM 3683 N N . TRP C 1 159 ? 2.649 46.509 21.954 1.00 95.90 139 TRP C N 1
ATOM 3684 C CA . TRP C 1 159 ? 2.934 47.884 21.568 1.00 88.06 139 TRP C CA 1
ATOM 3685 C C . TRP C 1 159 ? 4.204 48.390 22.170 1.00 94.74 139 TRP C C 1
ATOM 3686 O O . TRP C 1 159 ? 4.944 49.145 21.566 1.00 98.01 139 TRP C O 1
ATOM 3697 N N . VAL C 1 160 ? 4.415 48.000 23.403 1.00 107.11 140 VAL C N 1
ATOM 3698 C CA . VAL C 1 160 ? 5.416 48.608 24.284 1.00 82.47 140 VAL C CA 1
ATOM 3699 C C . VAL C 1 160 ? 6.779 48.871 23.635 1.00 74.61 140 VAL C C 1
ATOM 3700 O O . VAL C 1 160 ? 7.312 49.969 23.784 1.00 59.10 140 VAL C O 1
ATOM 3704 N N . PRO C 1 161 ? 7.341 47.890 22.901 1.00 74.88 141 PRO C N 1
ATOM 3705 C CA . PRO C 1 161 ? 8.650 48.183 22.299 1.00 84.33 141 PRO C CA 1
ATOM 3706 C C . PRO C 1 161 ? 8.563 49.192 21.137 1.00 79.15 141 PRO C C 1
ATOM 3707 O O . PRO C 1 161 ? 9.510 49.969 20.903 1.00 81.31 141 PRO C O 1
ATOM 3711 N N . ARG C 1 162 ? 7.434 49.189 20.434 1.00 65.05 142 ARG C N 1
ATOM 3712 C CA . ARG C 1 162 ? 7.203 50.196 19.411 1.00 77.75 142 ARG C CA 1
ATOM 3713 C C . ARG C 1 162 ? 7.115 51.577 20.057 1.00 73.28 142 ARG C C 1
ATOM 3714 O O . ARG C 1 162 ? 7.696 52.549 19.558 1.00 66.17 142 ARG C O 1
ATOM 3722 N N . LEU C 1 163 ? 6.423 51.634 21.189 1.00 78.19 143 LEU C N 1
ATOM 3723 C CA . LEU C 1 163 ? 6.217 52.871 21.919 1.00 66.44 143 LEU C CA 1
ATOM 3724 C C . LEU C 1 163 ? 7.472 53.409 22.602 1.00 62.86 143 LEU C C 1
ATOM 3725 O O . LEU C 1 163 ? 7.577 54.623 22.748 1.00 55.07 143 LEU C O 1
ATOM 3730 N N . ILE C 1 164 ? 8.398 52.526 23.008 1.00 54.90 144 ILE C N 1
ATOM 3731 C CA . ILE C 1 164 ? 9.715 52.925 23.552 1.00 72.54 144 ILE C CA 1
ATOM 3732 C C . ILE C 1 164 ? 10.623 53.453 22.462 1.00 89.61 144 ILE C C 1
ATOM 3733 O O . ILE C 1 164 ? 11.231 54.550 22.590 1.00 48.70 144 ILE C O 1
ATOM 3738 N N . LYS C 1 165 ? 10.746 52.620 21.413 1.00 85.49 145 LYS C N 1
ATOM 3739 C CA . LYS C 1 165 ? 11.681 52.877 20.321 1.00 77.99 145 LYS C CA 1
ATOM 3740 C C . LYS C 1 165 ? 11.304 54.141 19.576 1.00 72.63 145 LYS C C 1
ATOM 3741 O O . LYS C 1 165 ? 12.177 54.898 19.180 1.00 63.11 145 LYS C O 1
ATOM 3747 N N . THR C 1 166 ? 10.005 54.364 19.379 1.00 60.78 146 THR C N 1
ATOM 3748 C CA . THR C 1 166 ? 9.547 55.595 18.734 1.00 72.84 146 THR C CA 1
ATOM 3749 C C . THR C 1 166 ? 10.079 56.848 19.453 1.00 88.59 146 THR C C 1
ATOM 3750 O O . THR C 1 166 ? 10.726 57.696 18.833 1.00 99.26 146 THR C O 1
ATOM 3754 N N . VAL C 1 167 ? 9.840 56.938 20.762 1.00 102.43 147 VAL C N 1
ATOM 3755 C CA . VAL C 1 167 ? 10.218 58.121 21.552 1.00 82.34 147 VAL C CA 1
ATOM 3756 C C . VAL C 1 167 ? 11.722 58.272 21.808 1.00 74.69 147 VAL C C 1
ATOM 3757 O O . VAL C 1 167 ? 12.182 59.398 21.988 1.00 66.37 147 VAL C O 1
ATOM 3761 N N . ILE C 1 168 ? 12.487 57.173 21.825 1.00 78.58 148 ILE C N 1
ATOM 3762 C CA . ILE C 1 168 ? 13.959 57.321 21.833 1.00 77.31 148 ILE C CA 1
ATOM 3763 C C . ILE C 1 168 ? 14.559 57.615 20.439 1.00 77.82 148 ILE C C 1
ATOM 3764 O O . ILE C 1 168 ? 15.337 58.548 20.259 1.00 70.89 148 ILE C O 1
ATOM 3769 N N . PHE C 1 169 ? 14.152 56.933 19.398 1.00 77.43 149 PHE C N 1
ATOM 3770 C CA . PHE C 1 169 ? 14.774 57.247 18.116 1.00 93.19 149 PHE C CA 1
ATOM 3771 C C . PHE C 1 169 ? 14.575 58.683 17.617 1.00 91.82 149 PHE C C 1
ATOM 3772 O O . PHE C 1 169 ? 15.473 59.308 17.062 1.00 93.44 149 PHE C O 1
ATOM 3780 N N . PHE C 1 170 ? 13.401 59.220 17.861 1.00 101.74 150 PHE C N 1
ATOM 3781 C CA . PHE C 1 170 ? 12.932 60.403 17.194 1.00 93.65 150 PHE C CA 1
ATOM 3782 C C . PHE C 1 170 ? 13.928 61.516 17.431 1.00 86.67 150 PHE C C 1
ATOM 3783 O O . PHE C 1 170 ? 14.201 62.324 16.534 1.00 54.09 150 PHE C O 1
ATOM 3791 N N . PRO C 1 171 ? 14.482 61.547 18.718 1.00 91.62 151 PRO C N 1
ATOM 3792 C CA . PRO C 1 171 ? 15.429 62.649 18.907 1.00 95.99 151 PRO C CA 1
ATOM 3793 C C . PRO C 1 171 ? 16.575 62.430 17.955 1.00 92.58 151 PRO C C 1
ATOM 3794 O O . PRO C 1 171 ? 17.098 63.353 17.352 1.00 91.68 151 PRO C O 1
ATOM 3798 N N . ILE C 1 172 ? 16.939 61.174 17.795 1.00 87.90 152 ILE C N 1
ATOM 3799 C CA . ILE C 1 172 ? 18.077 60.861 16.979 1.00 87.29 152 ILE C CA 1
ATOM 3800 C C . ILE C 1 172 ? 17.820 61.323 15.580 1.00 103.97 152 ILE C C 1
ATOM 3801 O O . ILE C 1 172 ? 18.674 61.939 14.966 1.00 107.81 152 ILE C O 1
ATOM 3806 N N . GLN C 1 173 ? 16.630 61.002 15.084 1.00 103.10 153 GLN C N 1
ATOM 3807 C CA . GLN C 1 173 ? 16.241 61.311 13.718 1.00 87.56 153 GLN C CA 1
ATOM 3808 C C . GLN C 1 173 ? 16.244 62.807 13.444 1.00 77.99 153 GLN C C 1
ATOM 3809 O O . GLN C 1 173 ? 16.593 63.236 12.344 1.00 71.17 153 GLN C O 1
ATOM 3815 N N . VAL C 1 174 ? 15.854 63.608 14.432 1.00 79.85 154 VAL C N 1
ATOM 3816 C CA . VAL C 1 174 ? 15.798 65.032 14.201 1.00 71.20 154 VAL C CA 1
ATOM 3817 C C . VAL C 1 174 ? 17.223 65.530 14.179 1.00 81.03 154 VAL C C 1
ATOM 3818 O O . VAL C 1 174 ? 17.640 66.181 13.230 1.00 95.07 154 VAL C O 1
ATOM 3822 N N . ILE C 1 175 ? 18.009 65.092 15.145 1.00 77.13 155 ILE C N 1
ATOM 3823 C CA . ILE C 1 175 ? 19.319 65.664 15.280 1.00 92.74 155 ILE C CA 1
ATOM 3824 C C . ILE C 1 175 ? 20.089 65.362 14.025 1.00 95.21 155 ILE C C 1
ATOM 3825 O O . ILE C 1 175 ? 20.672 66.246 13.404 1.00 104.80 155 ILE C O 1
ATOM 3830 N N . ALA C 1 176 ? 20.028 64.121 13.593 1.00 85.26 156 ALA C N 1
ATOM 3831 C CA . ALA C 1 176 ? 20.806 63.725 12.441 1.00 93.25 156 ALA C CA 1
ATOM 3832 C C . ALA C 1 176 ? 20.407 64.389 11.131 1.00 99.69 156 ALA C C 1
ATOM 3833 O O . ALA C 1 176 ? 21.282 64.800 10.375 1.00 82.00 156 ALA C O 1
ATOM 3835 N N . THR C 1 177 ? 19.109 64.508 10.848 1.00 97.48 157 THR C N 1
ATOM 3836 C CA . THR C 1 177 ? 18.723 65.092 9.575 1.00 66.22 157 THR C CA 1
ATOM 3837 C C . THR C 1 177 ? 19.198 66.488 9.625 1.00 61.78 157 THR C C 1
ATOM 3838 O O . THR C 1 177 ? 19.792 66.976 8.696 1.00 93.40 157 THR C O 1
ATOM 3842 N N . TYR C 1 178 ? 18.985 67.122 10.762 1.00 66.95 158 TYR C N 1
ATOM 3843 C CA . TYR C 1 178 ? 19.232 68.537 10.826 1.00 81.30 158 TYR C CA 1
ATOM 3844 C C . TYR C 1 178 ? 20.680 68.747 10.536 1.00 95.87 158 TYR C C 1
ATOM 3845 O O . TYR C 1 178 ? 21.025 69.633 9.791 1.00 101.97 158 TYR C O 1
ATOM 3854 N N . TYR C 1 179 ? 21.533 67.900 11.090 1.00 96.71 159 TYR C N 1
ATOM 3855 C CA . TYR C 1 179 ? 22.955 68.042 10.825 1.00 96.11 159 TYR C CA 1
ATOM 3856 C C . TYR C 1 179 ? 23.235 67.837 9.350 1.00 104.25 159 TYR C C 1
ATOM 3857 O O . TYR C 1 179 ? 24.010 68.558 8.760 1.00 129.04 159 TYR C O 1
ATOM 3866 N N . LEU C 1 180 ? 22.599 66.838 8.772 1.00 110.18 160 LEU C N 1
ATOM 3867 C CA . LEU C 1 180 ? 22.654 66.562 7.345 1.00 99.68 160 LEU C CA 1
ATOM 3868 C C . LEU C 1 180 ? 22.293 67.796 6.493 1.00 89.65 160 LEU C C 1
ATOM 3869 O O . LEU C 1 180 ? 23.142 68.319 5.783 1.00 94.56 160 LEU C O 1
ATOM 3874 N N . GLY C 1 181 ? 21.048 68.269 6.591 1.00 88.36 161 GLY C N 1
ATOM 3875 C CA . GLY C 1 181 ? 20.577 69.453 5.874 1.00 98.99 161 GLY C CA 1
ATOM 3876 C C . GLY C 1 181 ? 21.408 70.733 5.975 1.00 109.73 161 GLY C C 1
ATOM 3877 O O . GLY C 1 181 ? 21.258 71.640 5.135 1.00 113.63 161 GLY C O 1
ATOM 3878 N N . ASN C 1 182 ? 22.265 70.820 6.998 1.00 106.84 162 ASN C N 1
ATOM 3879 C CA . ASN C 1 182 ? 23.172 71.962 7.164 1.00 106.24 162 ASN C CA 1
ATOM 3880 C C . ASN C 1 182 ? 24.626 71.488 7.297 1.00 110.44 162 ASN C C 1
ATOM 3881 O O . ASN C 1 182 ? 25.280 71.746 8.301 1.00 103.85 162 ASN C O 1
ATOM 3886 N N . LYS C 1 183 ? 25.096 70.745 6.311 1.00 112.60 163 LYS C N 1
ATOM 3887 C CA . LYS C 1 183 ? 26.394 70.121 6.439 1.00 129.27 163 LYS C CA 1
ATOM 3888 C C . LYS C 1 183 ? 27.007 70.623 7.724 1.00 161.54 163 LYS C C 1
ATOM 3889 O O . LYS C 1 183 ? 28.125 70.259 8.055 1.00 186.18 163 LYS C O 1
ATOM 3895 N N . PHE C 1 186 ? 26.204 70.749 -1.202 1.00 30.00 166 PHE C N 1
ATOM 3896 C CA . PHE C 1 186 ? 26.012 72.180 -1.077 1.00 30.00 166 PHE C CA 1
ATOM 3897 C C . PHE C 1 186 ? 25.649 72.854 -2.398 1.00 30.00 166 PHE C C 1
ATOM 3898 O O . PHE C 1 186 ? 25.159 73.987 -2.405 1.00 30.00 166 PHE C O 1
ATOM 3906 N N . LYS C 1 187 ? 25.940 72.169 -3.507 1.00 209.11 167 LYS C N 1
ATOM 3907 C CA . LYS C 1 187 ? 25.736 72.663 -4.893 1.00 183.63 167 LYS C CA 1
ATOM 3908 C C . LYS C 1 187 ? 24.370 72.931 -5.597 1.00 176.29 167 LYS C C 1
ATOM 3909 O O . LYS C 1 187 ? 24.276 73.894 -6.349 1.00 190.03 167 LYS C O 1
ATOM 3915 N N . ARG C 1 188 ? 23.347 72.091 -5.438 1.00 169.91 168 ARG C N 1
ATOM 3916 C CA . ARG C 1 188 ? 22.348 72.007 -6.508 1.00 160.12 168 ARG C CA 1
ATOM 3917 C C . ARG C 1 188 ? 20.921 71.490 -6.312 1.00 166.11 168 ARG C C 1
ATOM 3918 O O . ARG C 1 188 ? 20.461 71.271 -5.196 1.00 154.51 168 ARG C O 1
ATOM 3926 N N . LEU C 1 189 ? 20.245 71.290 -7.456 1.00 163.50 169 LEU C N 1
ATOM 3927 C CA . LEU C 1 189 ? 18.901 70.691 -7.480 1.00 156.16 169 LEU C CA 1
ATOM 3928 C C . LEU C 1 189 ? 18.582 69.844 -8.743 1.00 148.76 169 LEU C C 1
ATOM 3929 O O . LEU C 1 189 ? 19.079 70.148 -9.824 1.00 148.72 169 LEU C O 1
ATOM 3934 N N . PHE C 1 190 ? 17.752 68.798 -8.592 1.00 143.78 170 PHE C N 1
ATOM 3935 C CA . PHE C 1 190 ? 17.380 67.905 -9.678 1.00 116.40 170 PHE C CA 1
ATOM 3936 C C . PHE C 1 190 ? 15.890 67.714 -9.688 1.00 81.44 170 PHE C C 1
ATOM 3937 O O . PHE C 1 190 ? 15.403 66.672 -10.064 1.00 59.41 170 PHE C O 1
ATOM 3945 N N . GLY C 1 191 ? 15.164 68.752 -9.335 1.00 84.48 171 GLY C N 1
ATOM 3946 C CA . GLY C 1 191 ? 13.763 68.635 -9.020 1.00 81.74 171 GLY C CA 1
ATOM 3947 C C . GLY C 1 191 ? 13.050 68.161 -10.243 1.00 71.19 171 GLY C C 1
ATOM 3948 O O . GLY C 1 191 ? 13.640 68.121 -11.290 1.00 96.14 171 GLY C O 1
ATOM 3949 N N . LYS C 1 192 ? 11.847 67.653 -10.090 1.00 65.52 172 LYS C N 1
ATOM 3950 C CA . LYS C 1 192 ? 11.136 67.102 -11.214 1.00 59.81 172 LYS C CA 1
ATOM 3951 C C . LYS C 1 192 ? 9.707 67.547 -11.156 1.00 94.52 172 LYS C C 1
ATOM 3952 O O . LYS C 1 192 ? 9.283 68.062 -10.139 1.00 113.66 172 LYS C O 1
ATOM 3958 N N . PRO C 1 193 ? 8.975 67.424 -12.344 1.00 124.17 173 PRO C N 1
ATOM 3959 C CA . PRO C 1 193 ? 7.643 68.049 -12.280 1.00 115.16 173 PRO C CA 1
ATOM 3960 C C . PRO C 1 193 ? 6.621 67.384 -11.395 1.00 79.90 173 PRO C C 1
ATOM 3961 O O . PRO C 1 193 ? 5.929 68.069 -10.666 1.00 64.58 173 PRO C O 1
ATOM 3965 N N . LEU C 1 194 ? 6.532 66.068 -11.485 1.00 69.85 174 LEU C N 1
ATOM 3966 C CA . LEU C 1 194 ? 5.404 65.300 -11.000 1.00 65.09 174 LEU C CA 1
ATOM 3967 C C . LEU C 1 194 ? 5.255 64.118 -11.927 1.00 73.98 174 LEU C C 1
ATOM 3968 O O . LEU C 1 194 ? 4.237 63.943 -12.583 1.00 84.69 174 LEU C O 1
ATOM 3973 N N . PHE D 1 26 ? 12.995 64.835 62.305 1.00 118.32 6 PHE D N 1
ATOM 3974 C CA . PHE D 1 26 ? 12.725 65.569 61.062 1.00 112.11 6 PHE D CA 1
ATOM 3975 C C . PHE D 1 26 ? 12.481 67.037 61.272 1.00 99.94 6 PHE D C 1
ATOM 3976 O O . PHE D 1 26 ? 12.231 67.504 62.388 1.00 124.41 6 PHE D O 1
ATOM 3984 N N . GLY D 1 27 ? 12.535 67.758 60.167 1.00 88.21 7 GLY D N 1
ATOM 3985 C CA . GLY D 1 27 ? 12.167 69.153 60.164 1.00 83.45 7 GLY D CA 1
ATOM 3986 C C . GLY D 1 27 ? 13.377 69.837 60.719 1.00 83.97 7 GLY D C 1
ATOM 3987 O O . GLY D 1 27 ? 14.452 69.239 60.763 1.00 84.21 7 GLY D O 1
ATOM 3988 N N . THR D 1 28 ? 13.230 71.088 61.122 1.00 86.22 8 THR D N 1
ATOM 3989 C CA . THR D 1 28 ? 12.038 71.886 60.894 1.00 100.76 8 THR D CA 1
ATOM 3990 C C . THR D 1 28 ? 12.245 72.531 59.509 1.00 113.02 8 THR D C 1
ATOM 3991 O O . THR D 1 28 ? 11.311 73.029 58.877 1.00 114.37 8 THR D O 1
ATOM 3995 N N . LYS D 1 29 ? 13.496 72.504 59.052 1.00 111.41 9 LYS D N 1
ATOM 3996 C CA . LYS D 1 29 ? 13.867 72.989 57.725 1.00 117.58 9 LYS D CA 1
ATOM 3997 C C . LYS D 1 29 ? 13.362 72.100 56.575 1.00 140.15 9 LYS D C 1
ATOM 3998 O O . LYS D 1 29 ? 12.935 72.599 55.506 1.00 181.28 9 LYS D O 1
ATOM 4004 N N . SER D 1 30 ? 13.379 70.788 56.800 1.00 117.90 10 SER D N 1
ATOM 4005 C CA . SER D 1 30 ? 12.877 69.852 55.806 1.00 101.96 10 SER D CA 1
ATOM 4006 C C . SER D 1 30 ? 11.439 70.096 55.402 1.00 104.34 10 SER D C 1
ATOM 4007 O O . SER D 1 30 ? 11.118 70.115 54.211 1.00 118.24 10 SER D O 1
ATOM 4010 N N . ILE D 1 31 ? 10.596 70.375 56.387 1.00 95.09 11 ILE D N 1
ATOM 4011 C CA . ILE D 1 31 ? 9.185 70.601 56.118 1.00 112.89 11 ILE D CA 1
ATOM 4012 C C . ILE D 1 31 ? 8.915 71.987 55.516 1.00 147.35 11 ILE D C 1
ATOM 4013 O O . ILE D 1 31 ? 7.852 72.229 54.938 1.00 148.26 11 ILE D O 1
ATOM 4018 N N . ALA D 1 32 ? 9.875 72.894 55.668 1.00 135.51 12 ALA D N 1
ATOM 4019 C CA . ALA D 1 32 ? 9.813 74.219 55.050 1.00 127.46 12 ALA D CA 1
ATOM 4020 C C . ALA D 1 32 ? 10.039 74.082 53.568 1.00 113.38 12 ALA D C 1
ATOM 4021 O O . ALA D 1 32 ? 9.300 74.638 52.737 1.00 112.65 12 ALA D O 1
ATOM 4023 N N . LEU D 1 33 ? 11.090 73.335 53.237 1.00 125.64 13 LEU D N 1
ATOM 4024 C CA . LEU D 1 33 ? 11.409 73.129 51.833 1.00 105.00 13 LEU D CA 1
ATOM 4025 C C . LEU D 1 33 ? 10.337 72.294 51.183 1.00 83.93 13 LEU D C 1
ATOM 4026 O O . LEU D 1 33 ? 9.913 72.602 50.084 1.00 95.92 13 LEU D O 1
ATOM 4031 N N . MET D 1 34 ? 9.816 71.308 51.903 1.00 70.13 14 MET D N 1
ATOM 4032 C CA . MET D 1 34 ? 8.771 70.481 51.343 1.00 60.19 14 MET D CA 1
ATOM 4033 C C . MET D 1 34 ? 7.538 71.332 51.172 1.00 65.13 14 MET D C 1
ATOM 4034 O O . MET D 1 34 ? 6.769 71.159 50.243 1.00 77.97 14 MET D O 1
ATOM 4039 N N . GLY D 1 35 ? 7.300 72.194 52.126 1.00 66.09 15 GLY D N 1
ATOM 4040 C CA . GLY D 1 35 ? 6.128 73.005 51.999 1.00 75.32 15 GLY D CA 1
ATOM 4041 C C . GLY D 1 35 ? 6.309 73.886 50.806 1.00 79.32 15 GLY D C 1
ATOM 4042 O O . GLY D 1 35 ? 5.423 74.048 49.989 1.00 80.60 15 GLY D O 1
ATOM 4043 N N . VAL D 1 36 ? 7.492 74.462 50.706 1.00 69.77 16 VAL D N 1
ATOM 4044 C CA . VAL D 1 36 ? 7.723 75.443 49.666 1.00 91.19 16 VAL D CA 1
ATOM 4045 C C . VAL D 1 36 ? 7.631 74.789 48.314 1.00 101.76 16 VAL D C 1
ATOM 4046 O O . VAL D 1 36 ? 6.938 75.265 47.432 1.00 114.25 16 VAL D O 1
ATOM 4050 N N . LEU D 1 37 ? 8.296 73.658 48.164 1.00 92.62 17 LEU D N 1
ATOM 4051 C CA . LEU D 1 37 ? 8.283 72.964 46.902 1.00 59.95 17 LEU D CA 1
ATOM 4052 C C . LEU D 1 37 ? 6.941 72.406 46.548 1.00 64.81 17 LEU D C 1
ATOM 4053 O O . LEU D 1 37 ? 6.553 72.434 45.409 1.00 88.57 17 LEU D O 1
ATOM 4058 N N . ILE D 1 38 ? 6.221 71.906 47.527 1.00 67.20 18 ILE D N 1
ATOM 4059 C CA . ILE D 1 38 ? 4.909 71.372 47.265 1.00 72.19 18 ILE D CA 1
ATOM 4060 C C . ILE D 1 38 ? 4.058 72.506 46.741 1.00 66.56 18 ILE D C 1
ATOM 4061 O O . ILE D 1 38 ? 3.273 72.343 45.824 1.00 60.27 18 ILE D O 1
ATOM 4066 N N . ALA D 1 39 ? 4.216 73.674 47.329 1.00 61.72 19 ALA D N 1
ATOM 4067 C CA . ALA D 1 39 ? 3.463 74.836 46.890 1.00 69.89 19 ALA D CA 1
ATOM 4068 C C . ALA D 1 39 ? 3.811 75.266 45.488 1.00 85.58 19 ALA D C 1
ATOM 4069 O O . ALA D 1 39 ? 2.941 75.620 44.709 1.00 102.38 19 ALA D O 1
ATOM 4071 N N . VAL D 1 40 ? 5.089 75.245 45.163 1.00 79.87 20 VAL D N 1
ATOM 4072 C CA . VAL D 1 40 ? 5.496 75.624 43.830 1.00 92.08 20 VAL D CA 1
ATOM 4073 C C . VAL D 1 40 ? 4.862 74.640 42.878 1.00 67.31 20 VAL D C 1
ATOM 4074 O O . VAL D 1 40 ? 4.440 75.013 41.828 1.00 60.55 20 VAL D O 1
ATOM 4078 N N . VAL D 1 41 ? 4.823 73.370 43.239 1.00 71.79 21 VAL D N 1
ATOM 4079 C CA . VAL D 1 41 ? 4.248 72.365 42.365 1.00 60.79 21 VAL D CA 1
ATOM 4080 C C . VAL D 1 41 ? 2.791 72.632 42.146 1.00 61.19 21 VAL D C 1
ATOM 4081 O O . VAL D 1 41 ? 2.305 72.483 41.046 1.00 85.56 21 VAL D O 1
ATOM 4085 N N . VAL D 1 42 ? 2.084 72.998 43.197 1.00 62.83 22 VAL D N 1
ATOM 4086 C CA . VAL D 1 42 ? 0.667 73.211 43.063 1.00 74.29 22 VAL D CA 1
ATOM 4087 C C . VAL D 1 42 ? 0.505 74.334 42.097 1.00 80.39 22 VAL D C 1
ATOM 4088 O O . VAL D 1 42 ? -0.231 74.228 41.124 1.00 90.77 22 VAL D O 1
ATOM 4092 N N . VAL D 1 43 ? 1.281 75.384 42.297 1.00 73.53 23 VAL D N 1
ATOM 4093 C CA . VAL D 1 43 ? 1.067 76.563 41.488 1.00 84.93 23 VAL D CA 1
ATOM 4094 C C . VAL D 1 43 ? 1.342 76.161 40.076 1.00 93.46 23 VAL D C 1
ATOM 4095 O O . VAL D 1 43 ? 0.575 76.437 39.185 1.00 96.85 23 VAL D O 1
ATOM 4099 N N . PHE D 1 44 ? 2.411 75.417 39.893 1.00 116.57 24 PHE D N 1
ATOM 4100 C CA . PHE D 1 44 ? 2.875 75.159 38.565 1.00 98.50 24 PHE D CA 1
ATOM 4101 C C . PHE D 1 44 ? 1.812 74.441 37.847 1.00 81.82 24 PHE D C 1
ATOM 4102 O O . PHE D 1 44 ? 1.348 74.973 36.863 1.00 94.94 24 PHE D O 1
ATOM 4110 N N . SER D 1 45 ? 1.301 73.346 38.409 1.00 71.23 25 SER D N 1
ATOM 4111 C CA . SER D 1 45 ? 0.397 72.566 37.599 1.00 70.83 25 SER D CA 1
ATOM 4112 C C . SER D 1 45 ? -0.811 73.438 37.351 1.00 85.32 25 SER D C 1
ATOM 4113 O O . SER D 1 45 ? -1.077 73.832 36.214 1.00 100.97 25 SER D O 1
ATOM 4116 N N . ARG D 1 46 ? -1.370 73.969 38.419 1.00 78.61 26 ARG D N 1
ATOM 4117 C CA . ARG D 1 46 ? -2.682 74.546 38.264 1.00 87.70 26 ARG D CA 1
ATOM 4118 C C . ARG D 1 46 ? -2.672 75.710 37.327 1.00 113.82 26 ARG D C 1
ATOM 4119 O O . ARG D 1 46 ? -3.618 75.910 36.584 1.00 122.93 26 ARG D O 1
ATOM 4127 N N . PHE D 1 47 ? -1.615 76.500 37.377 1.00 112.43 27 PHE D N 1
ATOM 4128 C CA . PHE D 1 47 ? -1.676 77.786 36.714 1.00 121.88 27 PHE D CA 1
ATOM 4129 C C . PHE D 1 47 ? -0.870 77.816 35.445 1.00 106.07 27 PHE D C 1
ATOM 4130 O O . PHE D 1 47 ? -1.020 78.693 34.615 1.00 94.62 27 PHE D O 1
ATOM 4138 N N . PHE D 1 48 ? 0.020 76.856 35.331 1.00 107.88 28 PHE D N 1
ATOM 4139 C CA . PHE D 1 48 ? 1.010 76.862 34.276 1.00 108.58 28 PHE D CA 1
ATOM 4140 C C . PHE D 1 48 ? 1.024 75.535 33.639 1.00 108.45 28 PHE D C 1
ATOM 4141 O O . PHE D 1 48 ? 2.010 75.107 33.074 1.00 106.11 28 PHE D O 1
ATOM 4149 N N . ALA D 1 49 ? -0.081 74.855 33.797 1.00 114.52 29 ALA D N 1
ATOM 4150 C CA . ALA D 1 49 ? -0.290 73.634 33.015 1.00 101.74 29 ALA D CA 1
ATOM 4151 C C . ALA D 1 49 ? -1.228 73.936 31.879 1.00 86.85 29 ALA D C 1
ATOM 4152 O O . ALA D 1 49 ? -2.115 74.774 32.014 1.00 75.57 29 ALA D O 1
ATOM 4154 N N . TYR D 1 50 ? -1.054 73.238 30.764 1.00 94.94 30 TYR D N 1
ATOM 4155 C CA . TYR D 1 50 ? -2.022 73.308 29.663 1.00 99.30 30 TYR D CA 1
ATOM 4156 C C . TYR D 1 50 ? -3.058 72.186 29.735 1.00 103.87 30 TYR D C 1
ATOM 4157 O O . TYR D 1 50 ? -2.715 71.016 29.681 1.00 73.07 30 TYR D O 1
ATOM 4166 N N . GLU D 1 51 ? -4.319 72.546 29.936 1.00 112.25 31 GLU D N 1
ATOM 4167 C CA . GLU D 1 51 ? -5.381 71.556 29.949 1.00 124.26 31 GLU D CA 1
ATOM 4168 C C . GLU D 1 51 ? -6.452 71.641 28.872 1.00 130.89 31 GLU D C 1
ATOM 4169 O O . GLU D 1 51 ? -7.000 72.714 28.603 1.00 134.02 31 GLU D O 1
ATOM 4175 N N . THR D 1 52 ? -6.748 70.488 28.272 1.00 134.29 32 THR D N 1
ATOM 4176 C CA . THR D 1 52 ? -8.058 70.253 27.662 1.00 130.68 32 THR D CA 1
ATOM 4177 C C . THR D 1 52 ? -8.366 68.814 27.999 1.00 109.35 32 THR D C 1
ATOM 4178 O O . THR D 1 52 ? -7.490 68.095 28.446 1.00 88.14 32 THR D O 1
ATOM 4182 N N . THR D 1 53 ? -9.594 68.392 27.750 1.00 113.31 33 THR D N 1
ATOM 4183 C CA . THR D 1 53 ? -10.269 67.530 28.694 1.00 110.11 33 THR D CA 1
ATOM 4184 C C . THR D 1 53 ? -9.456 66.296 29.107 1.00 96.77 33 THR D C 1
ATOM 4185 O O . THR D 1 53 ? -9.363 66.042 30.299 1.00 116.98 33 THR D O 1
ATOM 4189 N N . PHE D 1 54 ? -8.871 65.580 28.181 1.00 82.96 34 PHE D N 1
ATOM 4190 C CA . PHE D 1 54 ? -8.191 64.390 28.616 1.00 90.12 34 PHE D CA 1
ATOM 4191 C C . PHE D 1 54 ? -6.732 64.316 28.273 1.00 81.07 34 PHE D C 1
ATOM 4192 O O . PHE D 1 54 ? -6.133 63.264 28.272 1.00 74.49 34 PHE D O 1
ATOM 4200 N N . LEU D 1 55 ? -6.168 65.457 27.954 1.00 79.03 35 LEU D N 1
ATOM 4201 C CA . LEU D 1 55 ? -4.747 65.549 27.857 1.00 88.10 35 LEU D CA 1
ATOM 4202 C C . LEU D 1 55 ? -4.372 66.794 28.576 1.00 95.98 35 LEU D C 1
ATOM 4203 O O . LEU D 1 55 ? -5.043 67.802 28.463 1.00 95.07 35 LEU D O 1
ATOM 4208 N N . LYS D 1 56 ? -3.301 66.711 29.338 1.00 106.68 36 LYS D N 1
ATOM 4209 C CA . LYS D 1 56 ? -2.763 67.860 30.002 1.00 98.46 36 LYS D CA 1
ATOM 4210 C C . LYS D 1 56 ? -1.312 67.886 29.687 1.00 92.89 36 LYS D C 1
ATOM 4211 O O . LYS D 1 56 ? -0.651 66.867 29.678 1.00 92.55 36 LYS D O 1
ATOM 4217 N N . ILE D 1 57 ? -0.818 69.066 29.408 1.00 108.80 37 ILE D N 1
ATOM 4218 C CA . ILE D 1 57 ? 0.583 69.235 29.172 1.00 111.13 37 ILE D CA 1
ATOM 4219 C C . ILE D 1 57 ? 0.936 70.121 30.320 1.00 103.78 37 ILE D C 1
ATOM 4220 O O . ILE D 1 57 ? 0.206 71.047 30.640 1.00 85.10 37 ILE D O 1
ATOM 4225 N N . SER D 1 58 ? 1.968 69.730 31.049 1.00 91.22 38 SER D N 1
ATOM 4226 C CA . SER D 1 58 ? 2.260 70.355 32.321 1.00 109.61 38 SER D CA 1
ATOM 4227 C C . SER D 1 58 ? 3.745 70.566 32.467 1.00 96.12 38 SER D C 1
ATOM 4228 O O . SER D 1 58 ? 4.551 69.856 31.867 1.00 108.31 38 SER D O 1
ATOM 4231 N N . PHE D 1 59 ? 4.105 71.552 33.272 1.00 95.49 39 PHE D N 1
ATOM 4232 C CA . PHE D 1 59 ? 5.498 71.846 33.485 1.00 97.69 39 PHE D CA 1
ATOM 4233 C C . PHE D 1 59 ? 5.774 71.622 34.938 1.00 96.66 39 PHE D C 1
ATOM 4234 O O . PHE D 1 59 ? 5.891 72.559 35.705 1.00 104.91 39 PHE D O 1
ATOM 4242 N N . THR D 1 60 ? 5.847 70.359 35.327 1.00 92.44 40 THR D N 1
ATOM 4243 C CA . THR D 1 60 ? 5.748 70.059 36.742 1.00 77.06 40 THR D CA 1
ATOM 4244 C C . THR D 1 60 ? 6.761 69.004 37.121 1.00 76.76 40 THR D C 1
ATOM 4245 O O . THR D 1 60 ? 6.837 68.593 38.261 1.00 87.60 40 THR D O 1
ATOM 4249 N N . PHE D 1 61 ? 7.501 68.532 36.136 1.00 68.79 41 PHE D N 1
ATOM 4250 C CA . PHE D 1 61 ? 8.631 67.642 36.354 1.00 77.43 41 PHE D CA 1
ATOM 4251 C C . PHE D 1 61 ? 9.745 68.454 36.993 1.00 85.89 41 PHE D C 1
ATOM 4252 O O . PHE D 1 61 ? 10.643 67.885 37.592 1.00 83.42 41 PHE D O 1
ATOM 4260 N N . ILE D 1 62 ? 9.717 69.778 36.795 1.00 82.83 42 ILE D N 1
ATOM 4261 C CA . ILE D 1 62 ? 10.809 70.656 37.228 1.00 83.48 42 ILE D CA 1
ATOM 4262 C C . ILE D 1 62 ? 10.914 70.645 38.762 1.00 82.86 42 ILE D C 1
ATOM 4263 O O . ILE D 1 62 ? 11.903 70.099 39.317 1.00 90.22 42 ILE D O 1
ATOM 4268 N N . PRO D 1 63 ? 9.869 71.128 39.476 1.00 87.86 43 PRO D N 1
ATOM 4269 C CA . PRO D 1 63 ? 9.988 70.918 40.918 1.00 72.13 43 PRO D CA 1
ATOM 4270 C C . PRO D 1 63 ? 9.934 69.439 41.314 1.00 68.45 43 PRO D C 1
ATOM 4271 O O . PRO D 1 63 ? 10.595 69.122 42.262 1.00 77.50 43 PRO D O 1
ATOM 4275 N N . GLU D 1 64 ? 9.265 68.538 40.613 1.00 66.97 44 GLU D N 1
ATOM 4276 C CA . GLU D 1 64 ? 9.276 67.165 41.108 1.00 56.33 44 GLU D CA 1
ATOM 4277 C C . GLU D 1 64 ? 10.645 66.488 40.993 1.00 72.05 44 GLU D C 1
ATOM 4278 O O . GLU D 1 64 ? 10.975 65.589 41.782 1.00 88.27 44 GLU D O 1
ATOM 4284 N N . SER D 1 65 ? 11.494 66.973 40.097 1.00 83.08 45 SER D N 1
ATOM 4285 C CA . SER D 1 65 ? 12.812 66.366 39.969 1.00 95.99 45 SER D CA 1
ATOM 4286 C C . SER D 1 65 ? 13.757 67.026 40.965 1.00 94.65 45 SER D C 1
ATOM 4287 O O . SER D 1 65 ? 14.653 66.373 41.519 1.00 88.18 45 SER D O 1
ATOM 4290 N N . LEU D 1 66 ? 13.511 68.306 41.240 1.00 85.89 46 LEU D N 1
ATOM 4291 C CA . LEU D 1 66 ? 14.255 69.003 42.281 1.00 74.64 46 LEU D CA 1
ATOM 4292 C C . LEU D 1 66 ? 13.926 68.419 43.703 1.00 84.84 46 LEU D C 1
ATOM 4293 O O . LEU D 1 66 ? 14.797 68.206 44.560 1.00 86.07 46 LEU D O 1
ATOM 4298 N N . ILE D 1 67 ? 12.655 68.107 43.917 1.00 73.14 47 ILE D N 1
ATOM 4299 C CA . ILE D 1 67 ? 12.190 67.513 45.154 1.00 71.77 47 ILE D CA 1
ATOM 4300 C C . ILE D 1 67 ? 12.707 66.087 45.239 1.00 70.88 47 ILE D C 1
ATOM 4301 O O . ILE D 1 67 ? 12.994 65.581 46.317 1.00 76.68 47 ILE D O 1
ATOM 4306 N N . GLY D 1 68 ? 12.962 65.471 44.097 1.00 80.42 48 GLY D N 1
ATOM 4307 C CA . GLY D 1 68 ? 13.592 64.160 44.119 1.00 87.91 48 GLY D CA 1
ATOM 4308 C C . GLY D 1 68 ? 15.093 64.125 44.385 1.00 93.54 48 GLY D C 1
ATOM 4309 O O . GLY D 1 68 ? 15.586 63.223 45.062 1.00 82.00 48 GLY D O 1
ATOM 4310 N N . MET D 1 69 ? 15.829 65.094 43.847 1.00 114.09 49 MET D N 1
ATOM 4311 C CA . MET D 1 69 ? 17.270 65.166 44.094 1.00 109.49 49 MET D CA 1
ATOM 4312 C C . MET D 1 69 ? 17.607 65.808 45.454 1.00 82.62 49 MET D C 1
ATOM 4313 O O . MET D 1 69 ? 18.695 65.591 46.007 1.00 68.11 49 MET D O 1
ATOM 4318 N N . ILE D 1 70 ? 16.654 66.548 46.013 1.00 79.63 50 ILE D N 1
ATOM 4319 C CA . ILE D 1 70 ? 16.818 67.120 47.350 1.00 81.97 50 ILE D CA 1
ATOM 4320 C C . ILE D 1 70 ? 16.355 66.169 48.471 1.00 56.79 50 ILE D C 1
ATOM 4321 O O . ILE D 1 70 ? 17.070 65.989 49.447 1.00 74.73 50 ILE D O 1
ATOM 4326 N N . PHE D 1 71 ? 15.144 65.633 48.388 1.00 57.83 51 PHE D N 1
ATOM 4327 C CA . PHE D 1 71 ? 14.640 64.750 49.436 1.00 57.44 51 PHE D CA 1
ATOM 4328 C C . PHE D 1 71 ? 14.734 63.254 49.214 1.00 56.58 51 PHE D C 1
ATOM 4329 O O . PHE D 1 71 ? 14.282 62.496 50.037 1.00 56.27 51 PHE D O 1
ATOM 4337 N N . GLY D 1 72 ? 15.254 62.807 48.096 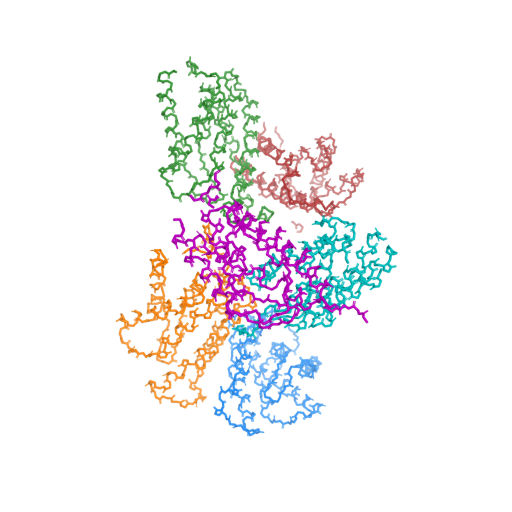1.00 90.57 52 GLY D N 1
ATOM 4338 C CA . GLY D 1 72 ? 15.356 61.384 47.857 1.00 72.58 52 GLY D CA 1
ATOM 4339 C C . GLY D 1 72 ? 14.014 60.808 47.488 1.00 53.29 52 GLY D C 1
ATOM 4340 O O . GLY D 1 72 ? 13.017 61.524 47.490 1.00 53.50 52 GLY D O 1
ATOM 4341 N N . PRO D 1 73 ? 13.957 59.527 47.164 1.00 52.60 53 PRO D N 1
ATOM 4342 C CA . PRO D 1 73 ? 12.727 58.932 46.650 1.00 52.07 53 PRO D CA 1
ATOM 4343 C C . PRO D 1 73 ? 11.471 58.798 47.480 1.00 85.89 53 PRO D C 1
ATOM 4344 O O . PRO 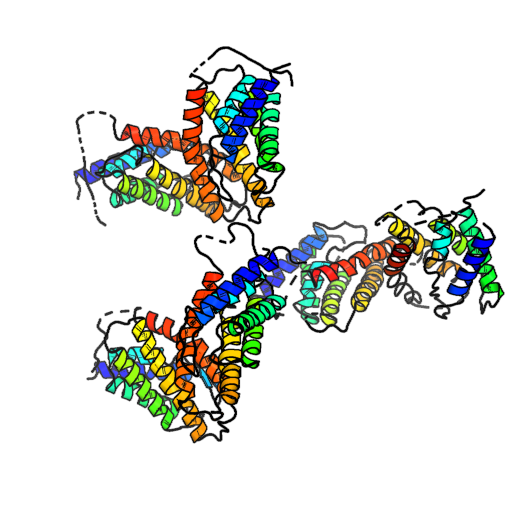D 1 73 ? 10.423 59.230 47.065 1.00 87.21 53 PRO D O 1
ATOM 4348 N N . PHE D 1 74 ? 11.555 58.257 48.666 1.00 96.74 54 PHE D N 1
ATOM 4349 C CA . PHE D 1 74 ? 10.328 57.928 49.358 1.00 94.85 54 PHE D CA 1
ATOM 4350 C C . PHE D 1 74 ? 9.615 59.202 49.725 1.00 100.34 54 PHE D C 1
ATOM 4351 O O . PHE D 1 74 ? 8.435 59.353 49.488 1.00 88.76 54 PHE D O 1
ATOM 4359 N N . TRP D 1 75 ? 10.368 60.150 50.246 1.00 100.30 55 TRP D N 1
ATOM 4360 C CA . TRP D 1 75 ? 9.824 61.400 50.782 1.00 90.35 55 TRP D CA 1
ATOM 4361 C C . TRP D 1 75 ? 9.564 62.446 49.708 1.00 93.85 55 TRP D C 1
ATOM 4362 O O . TRP D 1 75 ? 8.865 63.438 49.958 1.00 84.82 55 TRP D O 1
ATOM 4373 N N . ALA D 1 76 ? 10.143 62.235 48.526 1.00 101.64 56 ALA D N 1
ATOM 4374 C CA . ALA D 1 76 ? 9.794 63.038 47.367 1.00 69.97 56 ALA D CA 1
ATOM 4375 C C . ALA D 1 76 ? 8.487 62.514 46.808 1.00 69.18 56 ALA D C 1
ATOM 4376 O O . ALA D 1 76 ? 7.612 63.283 46.409 1.00 73.65 56 ALA D O 1
ATOM 4378 N N . GLY D 1 77 ? 8.363 61.193 46.793 1.00 82.22 57 GLY D N 1
ATOM 4379 C CA . GLY D 1 77 ? 7.129 60.536 46.396 1.00 91.49 57 GLY D CA 1
ATOM 4380 C C . GLY D 1 77 ? 5.915 60.954 47.211 1.00 75.50 57 GLY D C 1
ATOM 4381 O O . GLY D 1 77 ? 4.900 61.387 46.638 1.00 59.64 57 GLY D O 1
ATOM 4382 N N . ILE D 1 78 ? 6.008 60.782 48.535 1.00 86.96 58 ILE D N 1
ATOM 4383 C CA . ILE D 1 78 ? 4.946 61.204 49.445 1.00 84.24 58 ILE D CA 1
ATOM 4384 C C . ILE D 1 78 ? 4.820 62.713 49.468 1.00 97.34 58 ILE D C 1
ATOM 4385 O O . ILE D 1 78 ? 3.699 63.268 49.462 1.00 105.21 58 ILE D O 1
ATOM 4390 N N . GLY D 1 79 ? 5.986 63.359 49.402 1.00 102.80 59 GLY D N 1
ATOM 4391 C CA . GLY D 1 79 ? 6.086 64.805 49.438 1.00 95.63 59 GLY D CA 1
ATOM 4392 C C . GLY D 1 79 ? 5.189 65.382 48.378 1.00 83.37 59 GLY D C 1
ATOM 4393 O O . GLY D 1 79 ? 4.393 66.267 48.646 1.00 65.48 59 GLY D O 1
ATOM 4394 N N . THR D 1 80 ? 5.324 64.886 47.158 1.00 91.04 60 THR D N 1
ATOM 4395 C CA . THR D 1 80 ? 4.477 65.378 46.088 1.00 96.39 60 THR D CA 1
ATOM 4396 C C . THR D 1 80 ? 3.081 64.726 46.010 1.00 80.65 60 THR D C 1
ATOM 4397 O O . THR D 1 80 ? 2.129 65.385 45.586 1.00 77.62 60 THR D O 1
ATOM 4401 N N . ALA D 1 81 ? 2.928 63.483 46.476 1.00 90.12 61 ALA D N 1
ATOM 4402 C CA . ALA D 1 81 ? 1.603 62.857 46.479 1.00 70.64 61 ALA D CA 1
ATOM 4403 C C . ALA D 1 81 ? 0.671 63.782 47.241 1.00 77.19 61 ALA D C 1
ATOM 4404 O O . ALA D 1 81 ? -0.444 64.077 46.779 1.00 55.52 61 ALA D O 1
ATOM 4406 N N . VAL D 1 82 ? 1.123 64.256 48.401 1.00 82.74 62 VAL D N 1
ATOM 4407 C CA . VAL D 1 82 ? 0.316 65.234 49.121 1.00 82.40 62 VAL D CA 1
ATOM 4408 C C . VAL D 1 82 ? 0.196 66.561 48.356 1.00 84.90 62 VAL D C 1
ATOM 4409 O O . VAL D 1 82 ? -0.759 67.296 48.581 1.00 76.84 62 VAL D O 1
ATOM 4413 N N . ALA D 1 83 ? 1.158 66.885 47.485 1.00 91.50 63 ALA D N 1
ATOM 4414 C CA . ALA D 1 83 ? 1.082 68.116 46.663 1.00 78.69 63 ALA D CA 1
ATOM 4415 C C . ALA D 1 83 ? -0.104 68.018 45.727 1.00 69.21 63 ALA D C 1
ATOM 4416 O O . ALA D 1 83 ? -0.698 69.018 45.296 1.00 57.96 63 ALA D O 1
ATOM 4418 N N . ASP D 1 84 ? -0.379 66.778 45.368 1.00 56.50 64 ASP D N 1
ATOM 4419 C CA . ASP D 1 84 ? -1.528 66.382 44.587 1.00 66.39 64 ASP D CA 1
ATOM 4420 C C . ASP D 1 84 ? -2.861 66.435 45.381 1.00 81.16 64 ASP D C 1
ATOM 4421 O O . ASP D 1 84 ? -3.848 67.056 44.902 1.00 64.90 64 ASP D O 1
ATOM 4426 N N . VAL D 1 85 ? -2.904 65.824 46.578 1.00 75.41 65 VAL D N 1
ATOM 4427 C CA . VAL D 1 85 ? -4.176 65.796 47.328 1.00 80.24 65 VAL D CA 1
ATOM 4428 C C . VAL D 1 85 ? -4.504 67.230 47.792 1.00 58.52 65 VAL D C 1
ATOM 4429 O O . VAL D 1 85 ? -5.679 67.613 47.861 1.00 64.23 65 VAL D O 1
ATOM 4433 N N . VAL D 1 86 ? -3.463 68.030 48.040 1.00 58.39 66 VAL D N 1
ATOM 4434 C CA . VAL D 1 86 ? -3.613 69.451 48.367 1.00 69.29 66 VAL D CA 1
ATOM 4435 C C . VAL D 1 86 ? -4.017 70.294 47.155 1.00 75.47 66 VAL D C 1
ATOM 4436 O O . VAL D 1 86 ? -4.865 71.218 47.251 1.00 71.98 66 VAL D O 1
ATOM 4440 N N . GLY D 1 87 ? -3.425 69.929 46.015 1.00 73.67 67 GLY D N 1
ATOM 4441 C CA . GLY D 1 87 ? -3.764 70.490 44.727 1.00 78.25 67 GLY D CA 1
ATOM 4442 C C . GLY D 1 87 ? -5.260 70.484 44.554 1.00 89.74 67 GLY D C 1
ATOM 4443 O O . GLY D 1 87 ? -5.848 71.520 44.226 1.00 91.72 67 GLY D O 1
ATOM 4444 N N . MET D 1 88 ? -5.888 69.321 44.732 1.00 92.32 68 MET D N 1
ATOM 4445 C CA . MET D 1 88 ? -7.344 69.335 44.584 1.00 93.13 68 MET D CA 1
ATOM 4446 C C . MET D 1 88 ? -8.186 69.693 45.819 1.00 94.15 68 MET D C 1
ATOM 4447 O O . MET D 1 88 ? -9.373 70.006 45.671 1.00 99.12 68 MET D O 1
ATOM 4452 N N . LEU D 1 89 ? -7.633 69.632 47.025 1.00 87.44 69 LEU D N 1
ATOM 4453 C CA . LEU D 1 89 ? -8.398 70.171 48.147 1.00 97.98 69 LEU D CA 1
ATOM 4454 C C . LEU D 1 89 ? -8.677 71.612 47.727 1.00 82.54 69 LEU D C 1
ATOM 4455 O O . LEU D 1 89 ? -9.785 72.124 47.909 1.00 92.16 69 LEU D O 1
ATOM 4460 N N . LEU D 1 90 ? -7.671 72.238 47.112 1.00 83.48 70 LEU D N 1
ATOM 4461 C CA . LEU D 1 90 ? -7.786 73.627 46.674 1.00 95.97 70 LEU D CA 1
ATOM 4462 C C . LEU D 1 90 ? -8.580 73.915 45.385 1.00 107.23 70 LEU D C 1
ATOM 4463 O O . LEU D 1 90 ? -9.293 74.918 45.325 1.00 100.85 70 LEU D O 1
ATOM 4468 N N . PHE D 1 91 ? -8.464 73.075 44.356 1.00 117.36 71 PHE D N 1
ATOM 4469 C CA . PHE D 1 91 ? -9.247 73.282 43.124 1.00 114.50 71 PHE D CA 1
ATOM 4470 C C . PHE D 1 91 ? -10.049 72.021 42.735 1.00 122.32 71 PHE D C 1
ATOM 4471 O O . PHE D 1 91 ? -9.527 71.112 42.083 1.00 119.48 71 PHE D O 1
ATOM 4479 N N . PRO D 1 92 ? -11.326 71.971 43.170 1.00 113.40 72 PRO D N 1
ATOM 4480 C CA . PRO D 1 92 ? -12.307 70.868 43.053 1.00 117.47 72 PRO D CA 1
ATOM 4481 C C . PRO D 1 92 ? -13.065 70.525 41.745 1.00 123.67 72 PRO D C 1
ATOM 4482 O O . PRO D 1 92 ? -13.546 69.388 41.731 1.00 129.33 72 PRO D O 1
ATOM 4486 N N . LYS D 1 93 ? -13.241 71.413 40.755 1.00 135.15 73 LYS D N 1
ATOM 4487 C CA . LYS D 1 93 ? -14.159 71.133 39.609 1.00 110.76 73 LYS D CA 1
ATOM 4488 C C . LYS D 1 93 ? -13.950 69.795 38.889 1.00 103.42 73 LYS D C 1
ATOM 4489 O O . LYS D 1 93 ? -14.921 69.192 38.424 1.00 106.48 73 LYS D O 1
ATOM 4495 N N . ALA D 1 94 ? -12.706 69.334 38.786 1.00 96.82 74 ALA D N 1
ATOM 4496 C CA . ALA D 1 94 ? -12.441 68.071 38.103 1.00 79.85 74 ALA D CA 1
ATOM 4497 C C . ALA D 1 94 ? -13.032 66.881 38.840 1.00 74.34 74 ALA D C 1
ATOM 4498 O O . ALA D 1 94 ? -13.444 65.905 38.216 1.00 88.74 74 ALA D O 1
ATOM 4500 N N . GLY D 1 95 ? -13.065 66.973 40.169 1.00 91.16 75 GLY D N 1
ATOM 4501 C CA . GLY D 1 95 ? -13.356 65.837 41.030 1.00 86.99 75 GLY D CA 1
ATOM 4502 C C . GLY D 1 95 ? -12.039 65.182 41.413 1.00 91.96 75 GLY D C 1
ATOM 4503 O O . GLY D 1 95 ? -10.997 65.619 40.970 1.00 97.61 75 GLY D O 1
ATOM 4504 N N . TYR D 1 96 ? -12.057 64.164 42.262 1.00 98.30 76 TYR D N 1
ATOM 4505 C CA . TYR D 1 96 ? -10.801 63.544 42.697 1.00 99.70 76 TYR D CA 1
ATOM 4506 C C . TYR D 1 96 ? -10.765 62.045 42.315 1.00 105.18 76 TYR D C 1
ATOM 4507 O O . TYR D 1 96 ? -11.793 61.383 42.378 1.00 104.17 76 TYR D O 1
ATOM 4516 N N . PHE D 1 97 ? -9.609 61.502 41.922 1.00 82.02 77 PHE D N 1
ATOM 4517 C CA . PHE D 1 97 ? -9.528 60.050 41.676 1.00 82.77 77 PHE D CA 1
ATOM 4518 C C . PHE D 1 97 ? -8.238 59.322 42.173 1.00 66.01 77 PHE D C 1
ATOM 4519 O O . PHE D 1 97 ? -7.175 59.617 41.703 1.00 73.96 77 PHE D O 1
ATOM 4527 N N . PRO D 1 98 ? -8.324 58.257 42.993 1.00 65.99 78 PRO D N 1
ATOM 4528 C CA . PRO D 1 98 ? -7.052 57.748 43.582 1.00 64.24 78 PRO D CA 1
ATOM 4529 C C . PRO D 1 98 ? -5.779 57.556 42.667 1.00 108.29 78 PRO D C 1
ATOM 4530 O O . PRO D 1 98 ? -4.636 58.010 42.989 1.00 110.25 78 PRO D O 1
ATOM 4534 N N . GLY D 1 99 ? -5.981 56.856 41.542 1.00 88.08 79 GLY D N 1
ATOM 4535 C CA . GLY D 1 99 ? -4.914 56.445 40.630 1.00 75.95 79 GLY D CA 1
ATOM 4536 C C . GLY D 1 99 ? -3.876 57.377 40.034 1.00 79.45 79 GLY D C 1
ATOM 4537 O O . GLY D 1 99 ? -2.727 57.025 39.956 1.00 86.74 79 GLY D O 1
ATOM 4538 N N . PHE D 1 100 ? -4.246 58.581 39.662 1.00 60.91 80 PHE D N 1
ATOM 4539 C CA . PHE D 1 100 ? -3.261 59.544 39.215 1.00 72.53 80 PHE D CA 1
ATOM 4540 C C . PHE D 1 100 ? -2.343 59.840 40.417 1.00 82.60 80 PHE D C 1
ATOM 4541 O O . PHE D 1 100 ? -1.264 60.388 40.199 1.00 83.75 80 PHE D O 1
ATOM 4549 N N . THR D 1 101 ? -2.810 59.683 41.678 1.00 94.90 81 THR D N 1
ATOM 4550 C CA . THR D 1 101 ? -1.958 60.075 42.810 1.00 90.36 81 THR D CA 1
ATOM 4551 C C . THR D 1 101 ? -1.017 58.941 42.987 1.00 54.95 81 THR D C 1
ATOM 4552 O O . THR D 1 101 ? 0.140 59.133 43.351 1.00 54.86 81 THR D O 1
ATOM 4556 N N . LEU D 1 102 ? -1.491 57.746 42.650 1.00 70.81 82 LEU D N 1
ATOM 4557 C CA . LEU D 1 102 ? -0.516 56.658 42.536 1.00 73.83 82 LEU D CA 1
ATOM 4558 C C . LEU D 1 102 ? 0.551 57.022 41.486 1.00 69.87 82 LEU D C 1
ATOM 4559 O O . LEU D 1 102 ? 1.757 56.818 41.702 1.00 86.03 82 LEU D O 1
ATOM 4564 N N . ASN D 1 103 ? 0.109 57.683 40.417 1.00 51.07 83 ASN D N 1
ATOM 4565 C CA . ASN D 1 103 ? 1.025 58.233 39.441 1.00 71.16 83 ASN D CA 1
ATOM 4566 C C . ASN D 1 103 ? 1.994 59.189 40.133 1.00 67.25 83 ASN D C 1
ATOM 4567 O O . ASN D 1 103 ? 3.195 59.097 39.919 1.00 68.32 83 ASN D O 1
ATOM 4572 N N . ALA D 1 104 ? 1.477 60.060 41.006 1.00 61.65 84 ALA D N 1
ATOM 4573 C CA . ALA D 1 104 ? 2.296 61.105 41.649 1.00 68.71 84 ALA D CA 1
ATOM 4574 C C . ALA D 1 104 ? 3.397 60.518 42.516 1.00 70.10 84 ALA D C 1
ATOM 4575 O O . ALA D 1 104 ? 4.556 60.988 42.491 1.00 65.88 84 ALA D O 1
ATOM 4577 N N . PHE D 1 105 ? 3.043 59.505 43.300 1.00 66.66 85 PHE D N 1
ATOM 4578 C CA . PHE D 1 105 ? 4.061 58.869 44.101 1.00 67.48 85 PHE D CA 1
ATOM 4579 C C . PHE D 1 105 ? 5.099 58.213 43.204 1.00 75.36 85 PHE D C 1
ATOM 4580 O O . PHE D 1 105 ? 6.284 58.239 43.544 1.00 65.54 85 PHE D O 1
ATOM 4588 N N . LEU D 1 106 ? 4.665 57.606 42.086 1.00 111.20 86 LEU D N 1
ATOM 4589 C CA . LEU D 1 106 ? 5.631 56.960 41.178 1.00 71.98 86 LEU D CA 1
ATOM 4590 C C . LEU D 1 106 ? 6.547 57.955 40.481 1.00 50.52 86 LEU D C 1
ATOM 4591 O O . LEU D 1 106 ? 7.745 57.694 40.341 1.00 50.37 86 LEU D O 1
ATOM 4596 N N . ALA D 1 107 ? 6.008 59.102 40.084 1.00 51.01 87 ALA D N 1
ATOM 4597 C CA . ALA D 1 107 ? 6.825 60.132 39.457 1.00 51.40 87 ALA D CA 1
ATOM 4598 C C . ALA D 1 107 ? 7.897 60.544 40.457 1.00 84.02 87 ALA D C 1
ATOM 4599 O O . ALA D 1 107 ? 9.098 60.442 40.160 1.00 71.80 87 ALA D O 1
ATOM 4601 N N . GLY D 1 108 ? 7.451 60.906 41.671 1.00 75.48 88 GLY D N 1
ATOM 4602 C CA . GLY D 1 108 ? 8.332 61.387 42.731 1.00 73.50 88 GLY D CA 1
ATOM 4603 C C . GLY D 1 108 ? 9.426 60.398 43.073 1.00 64.84 88 GLY D C 1
ATOM 4604 O O . GLY D 1 108 ? 10.609 60.759 43.184 1.00 55.44 88 GLY D O 1
ATOM 4605 N N . ALA D 1 109 ? 8.998 59.153 43.275 1.00 58.13 89 ALA D N 1
ATOM 4606 C CA . ALA D 1 109 ? 9.865 58.056 43.681 1.00 61.02 89 ALA D CA 1
ATOM 4607 C C . ALA D 1 109 ? 10.931 57.832 42.614 1.00 75.89 89 ALA D C 1
ATOM 4608 O O . ALA D 1 109 ? 12.101 57.624 42.957 1.00 67.62 89 ALA D O 1
ATOM 4610 N N . ILE D 1 110 ? 10.519 57.863 41.335 1.00 86.74 90 ILE D N 1
ATOM 4611 C CA . ILE D 1 110 ? 11.451 57.711 40.201 1.00 50.52 90 ILE D CA 1
ATOM 4612 C C . ILE D 1 110 ? 12.500 58.839 40.129 1.00 51.11 90 ILE D C 1
ATOM 4613 O O . ILE D 1 110 ? 13.713 58.553 40.063 1.00 51.13 90 ILE D O 1
ATOM 4618 N N . TYR D 1 111 ? 12.049 60.102 40.186 1.00 60.33 91 TYR D N 1
ATOM 4619 C CA . TYR D 1 111 ? 12.967 61.251 40.096 1.00 70.64 91 TYR D CA 1
ATOM 4620 C C . TYR D 1 111 ? 13.943 61.150 41.252 1.00 95.00 91 TYR D C 1
ATOM 4621 O O . TYR D 1 111 ? 15.137 61.432 41.111 1.00 123.63 91 TYR D O 1
ATOM 4630 N N . GLY D 1 112 ? 13.407 60.731 42.400 1.00 89.95 92 GLY D N 1
ATOM 4631 C CA . GLY D 1 112 ? 14.196 60.538 43.588 1.00 72.62 92 GLY D CA 1
ATOM 4632 C C . GLY D 1 112 ? 15.260 59.467 43.481 1.00 72.11 92 GLY D C 1
ATOM 4633 O O . GLY D 1 112 ? 16.435 59.766 43.685 1.00 82.38 92 GLY D O 1
ATOM 4634 N N . TYR D 1 113 ? 14.886 58.258 43.075 1.00 65.60 93 TYR D N 1
ATOM 4635 C CA . TYR D 1 113 ? 15.824 57.137 43.046 1.00 71.32 93 TYR D CA 1
ATOM 4636 C C . TYR D 1 113 ? 16.913 57.411 42.021 1.00 79.03 93 TYR D C 1
ATOM 4637 O O . TYR D 1 113 ? 18.056 56.962 42.183 1.00 82.07 93 TYR D O 1
ATOM 4646 N N . PHE D 1 114 ? 16.542 58.092 40.937 1.00 71.84 94 PHE D N 1
ATOM 4647 C CA . PHE D 1 114 ? 17.519 58.462 39.922 1.00 87.92 94 PHE D CA 1
ATOM 4648 C C . PHE D 1 114 ? 18.429 59.653 40.226 1.00 107.17 94 PHE D C 1
ATOM 4649 O O . PHE D 1 114 ? 19.589 59.637 39.852 1.00 110.08 94 PHE D O 1
ATOM 4657 N N . TYR D 1 115 ? 17.954 60.673 40.920 1.00 110.01 95 TYR D N 1
ATOM 4658 C CA . TYR D 1 115 ? 18.738 61.906 40.944 1.00 114.72 95 TYR D CA 1
ATOM 4659 C C . TYR D 1 115 ? 19.444 62.241 42.272 1.00 112.59 95 TYR D C 1
ATOM 4660 O O . TYR D 1 115 ? 20.410 63.018 42.298 1.00 134.25 95 TYR D O 1
ATOM 4669 N N . TYR D 1 116 ? 18.980 61.642 43.359 1.00 116.72 96 TYR D N 1
ATOM 4670 C CA . TYR D 1 116 ? 19.480 62.017 44.654 1.00 100.76 96 TYR D CA 1
ATOM 4671 C C . TYR D 1 116 ? 20.890 61.533 44.783 1.00 94.33 96 TYR D C 1
ATOM 4672 O O . TYR D 1 116 ? 21.170 60.370 44.623 1.00 91.89 96 TYR D O 1
ATOM 4681 N N . LYS D 1 117 ? 21.799 62.448 45.042 1.00 100.30 97 LYS D N 1
ATOM 4682 C CA . LYS D 1 117 ? 23.126 62.083 45.486 1.00 107.43 97 LYS D CA 1
ATOM 4683 C C . LYS D 1 117 ? 23.740 61.135 44.522 1.00 100.71 97 LYS D C 1
ATOM 4684 O O . LYS D 1 117 ? 24.461 60.234 44.897 1.00 78.59 97 LYS D O 1
ATOM 4690 N N . LYS D 1 118 ? 23.471 61.362 43.258 1.00 105.00 98 LYS D N 1
ATOM 4691 C CA . LYS D 1 118 ? 24.147 60.604 42.219 1.00 108.69 98 LYS D CA 1
ATOM 4692 C C . LYS D 1 118 ? 24.352 61.448 40.969 1.00 101.30 98 LYS D C 1
ATOM 4693 O O . LYS D 1 118 ? 23.666 62.440 40.767 1.00 93.06 98 LYS D O 1
ATOM 4699 N N . GLU D 1 119 ? 25.316 61.070 40.143 1.00 114.43 99 GLU D N 1
ATOM 4700 C CA . GLU D 1 119 ? 25.627 61.859 38.965 1.00 110.28 99 GLU D CA 1
ATOM 4701 C C . GLU D 1 119 ? 24.426 61.899 38.043 1.00 93.96 99 GLU D C 1
ATOM 4702 O O . GLU D 1 119 ? 23.814 60.882 37.791 1.00 84.36 99 GLU D O 1
ATOM 4708 N N . MET D 1 120 ? 24.103 63.072 37.523 1.00 92.93 100 MET D N 1
ATOM 4709 C CA . MET D 1 120 ? 22.973 63.234 36.623 1.00 86.26 100 MET D CA 1
ATOM 4710 C C . MET D 1 120 ? 23.503 63.444 35.210 1.00 86.58 100 MET D C 1
ATOM 4711 O O . MET D 1 120 ? 23.885 64.548 34.803 1.00 75.32 100 MET D O 1
ATOM 4716 N N . THR D 1 121 ? 23.469 62.354 34.463 1.00 70.79 101 THR D N 1
ATOM 4717 C CA . THR D 1 121 ? 23.990 62.274 33.111 1.00 81.44 101 THR D CA 1
ATOM 4718 C C . THR D 1 121 ? 22.938 62.282 31.998 1.00 76.91 101 THR D C 1
ATOM 4719 O O . THR D 1 121 ? 21.742 62.108 32.272 1.00 78.84 101 THR D O 1
ATOM 4723 N N . TRP D 1 122 ? 23.381 62.533 30.760 1.00 89.21 102 TRP D N 1
ATOM 4724 C CA . TRP D 1 122 ? 22.505 62.358 29.598 1.00 82.25 102 TRP D CA 1
ATOM 4725 C C . TRP D 1 122 ? 21.968 60.935 29.627 1.00 77.85 102 TRP D C 1
ATOM 4726 O O . TRP D 1 122 ? 20.759 60.685 29.491 1.00 87.68 102 TRP D O 1
ATOM 4737 N N . GLN D 1 123 ? 22.877 60.013 29.909 1.00 74.94 103 GLN D N 1
ATOM 4738 C CA . GLN D 1 123 ? 22.546 58.605 29.937 1.00 68.84 103 GLN D CA 1
ATOM 4739 C C . GLN D 1 123 ? 21.532 58.321 31.050 1.00 75.04 103 GLN D C 1
ATOM 4740 O O . GLN D 1 123 ? 20.798 57.340 30.966 1.00 64.37 103 GLN D O 1
ATOM 4746 N N . ARG D 1 124 ? 21.474 59.197 32.065 1.00 83.28 104 ARG D N 1
ATOM 4747 C CA . ARG D 1 124 ? 20.614 59.003 33.256 1.00 82.33 104 ARG D CA 1
ATOM 4748 C C . ARG D 1 124 ? 19.459 60.007 33.378 1.00 73.63 104 ARG D C 1
ATOM 4749 O O . ARG D 1 124 ? 18.442 59.677 33.974 1.00 73.28 104 ARG D O 1
ATOM 4757 N N . VAL D 1 125 ? 19.562 61.203 32.810 1.00 77.36 105 VAL D N 1
ATOM 4758 C CA . VAL D 1 125 ? 18.338 61.989 32.666 1.00 77.32 105 VAL D CA 1
ATOM 4759 C C . VAL D 1 125 ? 17.388 61.256 31.719 1.00 81.91 105 VAL D C 1
ATOM 4760 O O . VAL D 1 125 ? 16.195 61.127 32.000 1.00 72.53 105 VAL D O 1
ATOM 4764 N N . ILE D 1 126 ? 17.928 60.751 30.608 1.00 90.30 106 ILE D N 1
ATOM 4765 C CA . ILE D 1 126 ? 17.066 60.146 29.587 1.00 108.16 106 ILE D CA 1
ATOM 4766 C C . ILE D 1 126 ? 16.267 58.931 30.086 1.00 105.53 106 ILE D C 1
ATOM 4767 O O . ILE D 1 126 ? 15.078 58.814 29.796 1.00 107.74 106 ILE D O 1
ATOM 4772 N N . LEU D 1 127 ? 16.878 58.021 30.831 1.00 96.25 107 LEU D N 1
ATOM 4773 C CA . LEU D 1 127 ? 16.133 56.795 31.123 1.00 93.45 107 LEU D CA 1
ATOM 4774 C C . LEU D 1 127 ? 15.220 56.833 32.383 1.00 75.02 107 LEU D C 1
ATOM 4775 O O . LEU D 1 127 ? 14.419 55.917 32.596 1.00 83.37 107 LEU D O 1
ATOM 4780 N N . ALA D 1 128 ? 15.358 57.828 33.250 1.00 74.49 108 ALA D N 1
ATOM 4781 C CA . ALA D 1 128 ? 14.291 58.043 34.226 1.00 70.47 108 ALA D CA 1
ATOM 4782 C C . ALA D 1 128 ? 13.088 58.605 33.464 1.00 60.31 108 ALA D C 1
ATOM 4783 O O . ALA D 1 128 ? 12.001 57.996 33.410 1.00 50.15 108 ALA D O 1
ATOM 4785 N N . THR D 1 129 ? 13.341 59.759 32.844 1.00 51.19 109 THR D N 1
ATOM 4786 C CA . THR D 1 129 ? 12.382 60.522 32.058 1.00 69.77 109 THR D CA 1
ATOM 4787 C C . THR D 1 129 ? 11.697 59.657 30.985 1.00 86.14 109 THR D C 1
ATOM 4788 O O . THR D 1 129 ? 10.655 60.043 30.455 1.00 80.61 109 THR D O 1
ATOM 4792 N N . LEU D 1 130 ? 12.339 58.560 30.578 1.00 86.70 110 LEU D N 1
ATOM 4793 C CA . LEU D 1 130 ? 11.694 57.585 29.693 1.00 68.81 110 LEU D CA 1
ATOM 4794 C C . LEU D 1 130 ? 10.727 56.717 30.516 1.00 77.08 110 LEU D C 1
ATOM 4795 O O . LEU D 1 130 ? 9.655 56.326 30.041 1.00 49.21 110 LEU D O 1
ATOM 4800 N N . LEU D 1 131 ? 11.136 56.369 31.738 1.00 94.49 111 LEU D N 1
ATOM 4801 C CA . LEU D 1 131 ? 10.284 55.546 32.584 1.00 128.07 111 LEU D CA 1
ATOM 4802 C C . LEU D 1 131 ? 9.094 56.319 33.138 1.00 49.29 111 LEU D C 1
ATOM 4803 O O . LEU D 1 131 ? 8.004 55.751 33.246 1.00 49.06 111 LEU D O 1
ATOM 4808 N N . VAL D 1 132 ? 9.237 57.617 33.392 1.00 49.84 112 VAL D N 1
ATOM 4809 C CA . VAL D 1 132 ? 8.057 58.342 33.859 1.00 68.97 112 VAL D CA 1
ATOM 4810 C C . VAL D 1 132 ? 7.006 58.368 32.745 1.00 68.70 112 VAL D C 1
ATOM 4811 O O . VAL D 1 132 ? 5.900 57.851 32.905 1.00 49.97 112 VAL D O 1
ATOM 4815 N N . THR D 1 133 ? 7.415 58.840 31.577 1.00 94.87 113 THR D N 1
ATOM 4816 C CA . THR D 1 133 ? 6.532 59.004 30.425 1.00 88.41 113 THR D CA 1
ATOM 4817 C C . THR D 1 133 ? 5.898 57.671 29.924 1.00 73.19 113 THR D C 1
ATOM 4818 O O . THR D 1 133 ? 4.734 57.650 29.504 1.00 65.06 113 THR D O 1
ATOM 4822 N N . VAL D 1 134 ? 6.652 56.575 29.905 1.00 69.40 114 VAL D N 1
ATOM 4823 C CA . VAL D 1 134 ? 6.026 55.300 29.572 1.00 68.09 114 VAL D CA 1
ATOM 4824 C C . VAL D 1 134 ? 5.122 54.761 30.670 1.00 86.09 114 VAL D C 1
ATOM 4825 O O . VAL D 1 134 ? 3.939 54.513 30.434 1.00 85.01 114 VAL D O 1
ATOM 4829 N N . LEU D 1 135 ? 5.652 54.662 31.887 1.00 74.77 115 LEU D N 1
ATOM 4830 C CA . LEU D 1 135 ? 4.907 53.992 32.940 1.00 73.15 115 LEU D CA 1
ATOM 4831 C C . LEU D 1 135 ? 3.793 54.827 33.480 1.00 71.27 115 LEU D C 1
ATOM 4832 O O . LEU D 1 135 ? 2.746 54.303 33.866 1.00 89.54 115 LEU D O 1
ATOM 4837 N N . ILE D 1 136 ? 4.024 56.130 33.518 1.00 70.44 116 ILE D N 1
ATOM 4838 C CA . ILE D 1 136 ? 3.040 57.023 34.107 1.00 70.96 116 ILE D CA 1
ATOM 4839 C C . ILE D 1 136 ? 2.135 57.632 33.044 1.00 75.50 116 ILE D C 1
ATOM 4840 O O . ILE D 1 136 ? 0.902 57.597 33.169 1.00 58.71 116 ILE D O 1
ATOM 4845 N N . ASN D 1 137 ? 2.740 58.114 31.961 1.00 81.30 117 ASN D N 1
ATOM 4846 C CA . ASN D 1 137 ? 1.991 58.929 31.011 1.00 75.52 117 ASN D CA 1
ATOM 4847 C C . ASN D 1 137 ? 1.303 58.096 29.905 1.00 65.71 117 ASN D C 1
ATOM 4848 O O . ASN D 1 137 ? 0.297 58.509 29.315 1.00 50.90 117 ASN D O 1
ATOM 4853 N N . ILE D 1 138 ? 1.810 56.895 29.667 1.00 64.29 118 ILE D N 1
ATOM 4854 C CA . ILE D 1 138 ? 1.166 56.027 28.700 1.00 69.49 118 ILE D CA 1
ATOM 4855 C C . ILE D 1 138 ? 0.693 54.682 29.242 1.00 63.62 118 ILE D C 1
ATOM 4856 O O . ILE D 1 138 ? -0.316 54.171 28.775 1.00 76.21 118 ILE D O 1
ATOM 4861 N N . ILE D 1 139 ? 1.331 54.124 30.266 1.00 57.60 119 ILE D N 1
ATOM 4862 C CA . ILE D 1 139 ? 0.844 52.816 30.714 1.00 61.36 119 ILE D CA 1
ATOM 4863 C C . ILE D 1 139 ? -0.328 53.020 31.648 1.00 69.49 119 ILE D C 1
ATOM 4864 O O . ILE D 1 139 ? -1.303 52.272 31.634 1.00 58.91 119 ILE D O 1
ATOM 4869 N N . LEU D 1 140 ? -0.227 54.046 32.475 1.00 78.71 120 LEU D N 1
ATOM 4870 C CA . LEU D 1 140 ? -1.195 54.199 33.541 1.00 72.42 120 LEU D CA 1
ATOM 4871 C C . LEU D 1 140 ? -2.202 55.319 33.321 1.00 63.05 120 LEU D C 1
ATOM 4872 O O . LEU D 1 140 ? -3.396 55.106 33.502 1.00 57.38 120 LEU D O 1
ATOM 4877 N N . THR D 1 141 ? -1.776 56.480 32.864 1.00 50.53 121 THR D N 1
ATOM 4878 C CA . THR D 1 141 ? -2.759 57.528 32.818 1.00 51.21 121 THR D CA 1
ATOM 4879 C C . THR D 1 141 ? -3.933 57.204 31.900 1.00 84.23 121 THR D C 1
ATOM 4880 O O . THR D 1 141 ? -5.058 57.167 32.405 1.00 51.72 121 THR D O 1
ATOM 4884 N N . PRO D 1 142 ? -3.688 56.767 30.637 1.00 88.05 122 PRO D N 1
ATOM 4885 C CA . PRO D 1 142 ? -4.888 56.410 29.868 1.00 91.94 122 PRO D CA 1
ATOM 4886 C C . PRO D 1 142 ? -5.636 55.230 30.478 1.00 112.42 122 PRO D C 1
ATOM 4887 O O . PRO D 1 142 ? -6.849 55.100 30.288 1.00 134.83 122 PRO D O 1
ATOM 4891 N N . LEU D 1 143 ? -4.914 54.408 31.238 1.00 119.01 123 LEU D N 1
ATOM 4892 C CA . LEU D 1 143 ? -5.504 53.284 31.954 1.00 93.00 123 LEU D CA 1
ATOM 4893 C C . LEU D 1 143 ? -6.420 53.781 33.104 1.00 52.36 123 LEU D C 1
ATOM 4894 O O . LEU D 1 143 ? -7.300 53.053 33.581 1.00 52.89 123 LEU D O 1
ATOM 4899 N N . TRP D 1 144 ? -6.198 55.018 33.516 1.00 54.31 124 TRP D N 1
ATOM 4900 C CA . TRP D 1 144 ? -7.050 55.621 34.515 1.00 73.24 124 TRP D CA 1
ATOM 4901 C C . TRP D 1 144 ? -8.101 56.544 33.975 1.00 80.62 124 TRP D C 1
ATOM 4902 O O . TRP D 1 144 ? -8.957 56.988 34.707 1.00 100.66 124 TRP D O 1
ATOM 4913 N N . LEU D 1 145 ? -8.015 56.897 32.715 1.00 65.22 125 LEU D N 1
ATOM 4914 C CA . LEU D 1 145 ? -9.157 57.469 32.054 1.00 77.94 125 LEU D CA 1
ATOM 4915 C C . LEU D 1 145 ? -10.222 56.451 31.785 1.00 80.79 125 LEU D C 1
ATOM 4916 O O . LEU D 1 145 ? -11.397 56.748 31.792 1.00 73.31 125 LEU D O 1
ATOM 4921 N N . SER D 1 146 ? -9.789 55.247 31.481 1.00 81.94 126 SER D N 1
ATOM 4922 C CA . SER D 1 146 ? -10.705 54.203 31.104 1.00 92.49 126 SER D CA 1
ATOM 4923 C C . SER D 1 146 ? -11.653 53.883 32.242 1.00 89.75 126 SER D C 1
ATOM 4924 O O . SER D 1 146 ? -12.833 53.664 32.026 1.00 82.21 126 SER D O 1
ATOM 4927 N N . LEU D 1 147 ? -11.131 53.830 33.458 1.00 101.95 127 LEU D N 1
ATOM 4928 C CA . LEU D 1 147 ? -11.969 53.561 34.622 1.00 99.61 127 LEU D CA 1
ATOM 4929 C C . LEU D 1 147 ? -13.006 54.627 34.975 1.00 95.25 127 LEU D C 1
ATOM 4930 O O . LEU D 1 147 ? -14.147 54.305 35.247 1.00 96.38 127 LEU D O 1
ATOM 4935 N N . MET D 1 148 ? -12.612 55.891 35.003 1.00 88.35 128 MET D N 1
ATOM 4936 C CA . MET D 1 148 ? -13.583 56.949 35.207 1.00 89.79 128 MET D CA 1
ATOM 4937 C C . MET D 1 148 ? -14.499 57.173 34.032 1.00 105.83 128 MET D C 1
ATOM 4938 O O . MET D 1 148 ? -15.694 57.365 34.187 1.00 113.72 128 MET D O 1
ATOM 4943 N N . TYR D 1 149 ? -13.917 57.180 32.846 1.00 104.58 129 TYR D N 1
ATOM 4944 C CA . TYR D 1 149 ? -14.654 57.579 31.665 1.00 105.40 129 TYR D CA 1
ATOM 4945 C C . TYR D 1 149 ? -15.012 56.441 30.746 1.00 110.75 129 TYR D C 1
ATOM 4946 O O . TYR D 1 149 ? -15.800 56.601 29.829 1.00 125.16 129 TYR D O 1
ATOM 4955 N N . GLY D 1 150 ? -14.404 55.292 30.966 1.00 107.06 130 GLY D N 1
ATOM 4956 C CA . GLY D 1 150 ? -14.812 54.117 30.242 1.00 122.92 130 GLY D CA 1
ATOM 4957 C C . GLY D 1 150 ? -14.779 54.340 28.750 1.00 133.72 130 GLY D C 1
ATOM 4958 O O . GLY D 1 150 ? -15.630 53.830 28.034 1.00 137.21 130 GLY D O 1
ATOM 4959 N N . VAL D 1 151 ? -13.800 55.088 28.266 1.00 142.44 131 VAL D N 1
ATOM 4960 C CA . VAL D 1 151 ? -13.623 55.194 26.840 1.00 131.96 131 VAL D CA 1
ATOM 4961 C C . VAL D 1 151 ? -13.021 53.887 26.419 1.00 121.87 131 VAL D C 1
ATOM 4962 O O . VAL D 1 151 ? -12.076 53.439 27.048 1.00 119.68 131 VAL D O 1
ATOM 4966 N N . ASN D 1 152 ? -13.538 53.279 25.361 1.00 147.24 132 ASN D N 1
ATOM 4967 C CA . ASN D 1 152 ? -12.899 52.087 24.862 1.00 119.72 132 ASN D CA 1
ATOM 4968 C C . ASN D 1 152 ? -11.577 52.536 24.336 1.00 107.02 132 ASN D C 1
ATOM 4969 O O . ASN D 1 152 ? -11.485 53.533 23.640 1.00 95.46 132 ASN D O 1
ATOM 4974 N N . LEU D 1 153 ? -10.545 51.796 24.675 1.00 115.76 133 LEU D N 1
ATOM 4975 C CA . LEU D 1 153 ? -9.210 52.181 24.301 1.00 111.20 133 LEU D CA 1
ATOM 4976 C C . LEU D 1 153 ? -8.782 51.484 23.044 1.00 116.94 133 LEU D C 1
ATOM 4977 O O . LEU D 1 153 ? -7.678 51.673 22.573 1.00 112.27 133 LEU D O 1
ATOM 4982 N N . ALA D 1 154 ? -9.670 50.679 22.493 1.00 98.67 134 ALA D N 1
ATOM 4983 C CA . ALA D 1 154 ? -9.336 49.944 21.301 1.00 118.68 134 ALA D CA 1
ATOM 4984 C C . ALA D 1 154 ? -9.569 50.898 20.167 1.00 119.28 134 ALA D C 1
ATOM 4985 O O . ALA D 1 154 ? -10.601 50.898 19.518 1.00 130.91 134 ALA D O 1
ATOM 4987 N N . ASN D 1 155 ? -8.575 51.733 19.946 1.00 122.37 135 ASN D N 1
ATOM 4988 C CA . ASN D 1 155 ? -8.663 52.782 18.981 1.00 94.64 135 ASN D CA 1
ATOM 4989 C C . ASN D 1 155 ? -7.283 53.115 18.583 1.00 85.58 135 ASN D C 1
ATOM 4990 O O . ASN D 1 155 ? -6.338 52.584 19.122 1.00 73.35 135 ASN D O 1
ATOM 4995 N N . PHE D 1 156 ? -7.179 53.942 17.568 1.00 91.73 136 PHE D N 1
ATOM 4996 C CA . PHE D 1 156 ? -6.077 54.842 17.405 1.00 86.10 136 PHE D CA 1
ATOM 4997 C C . PHE D 1 156 ? -6.589 56.248 17.629 1.00 81.73 136 PHE D C 1
ATOM 4998 O O . PHE D 1 156 ? -5.844 57.141 17.967 1.00 77.05 136 PHE D O 1
ATOM 5006 N N . ALA D 1 157 ? -7.880 56.442 17.463 1.00 74.28 137 ALA D N 1
ATOM 5007 C CA . ALA D 1 157 ? -8.391 57.772 17.318 1.00 82.37 137 ALA D CA 1
ATOM 5008 C C . ALA D 1 157 ? -8.081 58.541 18.555 1.00 88.58 137 ALA D C 1
ATOM 5009 O O . ALA D 1 157 ? -7.687 59.699 18.495 1.00 87.17 137 ALA D O 1
ATOM 5011 N N . TRP D 1 158 ? -8.306 57.893 19.687 1.00 108.38 138 TRP D N 1
ATOM 5012 C CA . TRP D 1 158 ? -8.100 58.502 20.990 1.00 110.99 138 TRP D CA 1
ATOM 5013 C C . TRP D 1 158 ? -6.659 58.806 21.334 1.00 99.99 138 TRP D C 1
ATOM 5014 O O . TRP D 1 158 ? -6.335 59.864 21.825 1.00 99.28 138 TRP D O 1
ATOM 5025 N N . TRP D 1 159 ? -5.796 57.858 21.058 1.00 98.27 139 TRP D N 1
ATOM 5026 C CA . TRP D 1 159 ? -4.445 57.934 21.514 1.00 92.10 139 TRP D CA 1
ATOM 5027 C C . TRP D 1 159 ? -3.779 59.108 20.900 1.00 93.90 139 TRP D C 1
ATOM 5028 O O . TRP D 1 159 ? -2.865 59.680 21.458 1.00 100.79 139 TRP D O 1
ATOM 5039 N N . VAL D 1 160 ? -4.204 59.448 19.708 1.00 86.44 140 VAL D N 1
ATOM 5040 C CA . VAL D 1 160 ? -3.342 60.146 18.815 1.00 83.14 140 VAL D CA 1
ATOM 5041 C C . VAL D 1 160 ? -2.836 61.480 19.344 1.00 86.38 140 VAL D C 1
ATOM 5042 O O . VAL D 1 160 ? -1.640 61.720 19.324 1.00 71.88 140 VAL D O 1
ATOM 5046 N N . PRO D 1 161 ? -3.668 62.332 19.905 1.00 84.12 141 PRO D N 1
ATOM 5047 C CA . PRO D 1 161 ? -3.035 63.522 20.494 1.00 102.89 141 PRO D CA 1
ATOM 5048 C C . PRO D 1 161 ? -2.085 63.169 21.654 1.00 106.32 141 PRO D C 1
ATOM 5049 O O . PRO D 1 161 ? -1.062 63.834 21.794 1.00 108.91 141 PRO D O 1
ATOM 5053 N N . ARG D 1 162 ? -2.381 62.123 22.391 1.00 108.13 142 ARG D N 1
ATOM 5054 C CA . ARG D 1 162 ? -1.557 61.763 23.513 1.00 100.84 142 ARG D CA 1
ATOM 5055 C C . ARG D 1 162 ? -0.175 61.404 23.034 1.00 106.98 142 ARG D C 1
ATOM 5056 O O . ARG D 1 162 ? 0.816 61.786 23.633 1.00 119.97 142 ARG D O 1
ATOM 5064 N N . LEU D 1 163 ? -0.106 60.650 21.958 1.00 104.37 143 LEU D N 1
ATOM 5065 C CA . LEU D 1 163 ? 1.177 60.250 21.438 1.00 83.42 143 LEU D CA 1
ATOM 5066 C C . LEU D 1 163 ? 1.982 61.410 20.934 1.00 72.43 143 LEU D C 1
ATOM 5067 O O . LEU D 1 163 ? 3.182 61.468 21.151 1.00 69.50 143 LEU D O 1
ATOM 5072 N N . ILE D 1 164 ? 1.331 62.341 20.260 1.00 59.03 144 ILE D N 1
ATOM 5073 C CA . ILE D 1 164 ? 2.061 63.466 19.719 1.00 79.92 144 ILE D CA 1
ATOM 5074 C C . ILE D 1 164 ? 2.661 64.253 20.859 1.00 78.60 144 ILE D C 1
ATOM 5075 O O . ILE D 1 164 ? 3.866 64.616 20.883 1.00 75.51 144 ILE D O 1
ATOM 5080 N N . LYS D 1 165 ? 1.838 64.468 21.868 1.00 72.39 145 LYS D N 1
ATOM 5081 C CA . LYS D 1 165 ? 2.279 65.277 22.969 1.00 80.81 145 LYS D CA 1
ATOM 5082 C C . LYS D 1 165 ? 3.427 64.581 23.579 1.00 78.00 145 LYS D C 1
ATOM 5083 O O . LYS D 1 165 ? 4.457 65.154 23.796 1.00 106.75 145 LYS D O 1
ATOM 5089 N N . THR D 1 166 ? 3.267 63.296 23.749 1.00 52.92 146 THR D N 1
ATOM 5090 C CA . THR D 1 166 ? 4.205 62.561 24.516 1.00 60.48 146 THR D CA 1
ATOM 5091 C C . THR D 1 166 ? 5.535 62.676 23.864 1.00 77.93 146 THR D C 1
ATOM 5092 O O . THR D 1 166 ? 6.511 63.001 24.516 1.00 83.04 146 THR D O 1
ATOM 5096 N N . VAL D 1 167 ? 5.574 62.501 22.558 1.00 78.50 147 VAL D N 1
ATOM 5097 C CA . VAL D 1 167 ? 6.859 62.524 21.882 1.00 83.15 147 VAL D CA 1
ATOM 5098 C C . VAL D 1 167 ? 7.569 63.868 21.943 1.00 109.50 147 VAL D C 1
ATOM 5099 O O . VAL D 1 167 ? 8.745 63.955 22.394 1.00 152.90 147 VAL D O 1
ATOM 5103 N N . ILE D 1 168 ? 6.842 64.938 21.623 1.00 82.63 148 ILE D N 1
ATOM 5104 C CA . ILE D 1 168 ? 7.538 66.229 21.592 1.00 73.03 148 ILE D CA 1
ATOM 5105 C C . ILE D 1 168 ? 8.018 66.483 23.003 1.00 107.30 148 ILE D C 1
ATOM 5106 O O . ILE D 1 168 ? 9.146 66.934 23.293 1.00 124.09 148 ILE D O 1
ATOM 5111 N N . PHE D 1 169 ? 7.142 66.131 23.913 1.00 110.96 149 PHE D N 1
ATOM 5112 C CA . PHE D 1 169 ? 7.361 66.466 25.269 1.00 54.05 149 PHE D CA 1
ATOM 5113 C C . PHE D 1 169 ? 8.555 65.795 25.812 1.00 53.64 149 PHE D C 1
ATOM 5114 O O . PHE D 1 169 ? 9.202 66.348 26.650 1.00 81.80 149 PHE D O 1
ATOM 5122 N N . PHE D 1 170 ? 8.794 64.568 25.408 1.00 52.97 150 PHE D N 1
ATOM 5123 C CA . PHE D 1 170 ? 9.914 63.844 25.933 1.00 52.60 150 PHE D CA 1
ATOM 5124 C C . PHE D 1 170 ? 11.210 64.525 25.609 1.00 53.00 150 PHE D C 1
ATOM 5125 O O . PHE D 1 170 ? 11.959 64.805 26.585 1.00 53.20 150 PHE D O 1
ATOM 5133 N N . PRO D 1 171 ? 11.437 64.921 24.259 1.00 81.49 151 PRO D N 1
ATOM 5134 C CA . PRO D 1 171 ? 12.661 65.748 24.192 1.00 87.60 151 PRO D CA 1
ATOM 5135 C C . PRO D 1 171 ? 12.653 66.961 25.100 1.00 83.19 151 PRO D C 1
ATOM 5136 O O . PRO D 1 171 ? 13.664 67.200 25.778 1.00 89.72 151 PRO D O 1
ATOM 5140 N N . ILE D 1 172 ? 11.539 67.678 25.176 1.00 86.27 152 ILE D N 1
ATOM 5141 C CA . ILE D 1 172 ? 11.590 68.919 25.925 1.00 78.16 152 ILE D CA 1
ATOM 5142 C C . ILE D 1 172 ? 12.021 68.664 27.344 1.00 100.18 152 ILE D C 1
ATOM 5143 O O . ILE D 1 172 ? 12.930 69.295 27.847 1.00 107.33 152 ILE D O 1
ATOM 5148 N N . GLN D 1 173 ? 11.414 67.687 27.979 1.00 113.80 153 GLN D N 1
ATOM 5149 C CA . GLN D 1 173 ? 11.725 67.418 29.375 1.00 82.66 153 GLN D CA 1
ATOM 5150 C C . GLN D 1 173 ? 13.118 66.883 29.619 1.00 80.64 153 GLN D C 1
ATOM 5151 O O . GLN D 1 173 ? 13.742 67.197 30.618 1.00 54.80 153 GLN D O 1
ATOM 5157 N N . VAL D 1 174 ? 13.591 66.049 28.715 1.00 90.54 154 VAL D N 1
ATOM 5158 C CA . VAL D 1 174 ? 14.909 65.503 28.874 1.00 83.69 154 VAL D CA 1
ATOM 5159 C C . VAL D 1 174 ? 15.865 66.641 28.873 1.00 79.40 154 VAL D C 1
ATOM 5160 O O . VAL D 1 174 ? 16.825 66.640 29.625 1.00 65.48 154 VAL D O 1
ATOM 5164 N N . ILE D 1 175 ? 15.640 67.597 27.986 1.00 89.19 155 ILE D N 1
ATOM 5165 C CA . ILE D 1 175 ? 16.503 68.770 28.000 1.00 85.13 155 ILE D CA 1
ATOM 5166 C C . ILE D 1 175 ? 16.366 69.666 29.218 1.00 80.21 155 ILE D C 1
ATOM 5167 O O . ILE D 1 175 ? 17.363 70.160 29.703 1.00 71.08 155 ILE D O 1
ATOM 5172 N N . ALA D 1 176 ? 15.147 69.931 29.675 1.00 88.96 156 ALA D N 1
ATOM 5173 C CA . ALA D 1 176 ? 15.005 70.776 30.853 1.00 79.30 156 ALA D CA 1
ATOM 5174 C C . ALA D 1 176 ? 15.393 70.137 32.161 1.00 69.92 156 ALA D C 1
ATOM 5175 O O . ALA D 1 176 ? 16.249 70.622 32.852 1.00 57.41 156 ALA D O 1
ATOM 5177 N N . THR D 1 177 ? 14.829 68.978 32.433 1.00 63.07 157 THR D N 1
ATOM 5178 C CA . THR D 1 177 ? 15.193 68.171 33.565 1.00 65.10 157 THR D CA 1
ATOM 5179 C C . THR D 1 177 ? 16.659 67.886 33.649 1.00 77.00 157 THR D C 1
ATOM 5180 O O . THR D 1 177 ? 17.127 67.504 34.689 1.00 94.40 157 THR D O 1
ATOM 5184 N N . TYR D 1 178 ? 17.386 68.041 32.560 1.00 75.74 158 TYR D N 1
ATOM 5185 C CA . TYR D 1 178 ? 18.813 67.810 32.599 1.00 85.74 158 TYR D CA 1
ATOM 5186 C C . TYR D 1 178 ? 19.491 69.103 32.910 1.00 57.87 158 TYR D C 1
ATOM 5187 O O . TYR D 1 178 ? 20.238 69.201 33.845 1.00 58.20 158 TYR D O 1
ATOM 5196 N N . TYR D 1 179 ? 19.225 70.117 32.116 1.00 77.49 159 TYR D N 1
ATOM 5197 C CA . TYR D 1 179 ? 19.864 71.396 32.310 1.00 76.17 159 TYR D CA 1
ATOM 5198 C C . TYR D 1 179 ? 19.631 71.833 33.709 1.00 93.42 159 TYR D C 1
ATOM 5199 O O . TYR D 1 179 ? 20.500 72.411 34.330 1.00 115.93 159 TYR D O 1
ATOM 5208 N N . LEU D 1 180 ? 18.437 71.555 34.194 1.00 109.05 160 LEU D N 1
ATOM 5209 C CA . LEU D 1 180 ? 18.049 71.984 35.519 1.00 103.86 160 LEU D CA 1
ATOM 5210 C C . LEU D 1 180 ? 18.816 71.260 36.606 1.00 94.01 160 LEU D C 1
ATOM 5211 O O . LEU D 1 180 ? 18.655 71.568 37.766 1.00 79.00 160 LEU D O 1
ATOM 5216 N N . GLY D 1 181 ? 19.642 70.298 36.228 1.00 81.48 161 GLY D N 1
ATOM 5217 C CA . GLY D 1 181 ? 20.490 69.590 37.165 1.00 77.71 161 GLY D CA 1
ATOM 5218 C C . GLY D 1 181 ? 21.942 69.933 36.950 1.00 81.37 161 GLY D C 1
ATOM 5219 O O . GLY D 1 181 ? 22.840 69.269 37.447 1.00 70.50 161 GLY D O 1
ATOM 5220 N N . ASN D 1 182 ? 22.144 71.003 36.192 1.00 102.19 162 ASN D N 1
ATOM 5221 C CA . ASN D 1 182 ? 23.434 71.608 35.924 1.00 87.10 162 ASN D CA 1
ATOM 5222 C C . ASN D 1 182 ? 23.099 72.971 35.375 1.00 90.03 162 ASN D C 1
ATOM 5223 O O . ASN D 1 182 ? 22.945 73.134 34.191 1.00 78.53 162 ASN D O 1
ATOM 5228 N N . LYS D 1 183 ? 22.985 73.956 36.263 1.00 94.51 163 LYS D N 1
ATOM 5229 C CA . LYS D 1 183 ? 22.377 75.265 35.986 1.00 90.13 163 LYS D CA 1
ATOM 5230 C C . LYS D 1 183 ? 23.311 76.339 35.506 1.00 63.40 163 LYS D C 1
ATOM 5231 O O . LYS D 1 183 ? 23.017 77.021 34.555 1.00 93.66 163 LYS D O 1
ATOM 5237 N N . PHE D 1 186 ? 26.334 80.626 44.966 1.00 81.31 166 PHE D N 1
ATOM 5238 C CA . PHE D 1 186 ? 25.986 79.228 45.139 1.00 93.09 166 PHE D CA 1
ATOM 5239 C C . PHE D 1 186 ? 25.361 79.014 46.501 1.00 129.74 166 PHE D C 1
ATOM 5240 O O . PHE D 1 186 ? 25.788 79.595 47.487 1.00 142.95 166 PHE D O 1
ATOM 5248 N N . LYS D 1 187 ? 24.337 78.168 46.548 1.00 122.62 167 LYS D N 1
ATOM 5249 C CA . LYS D 1 187 ? 23.645 77.871 47.796 1.00 125.46 167 LYS D CA 1
ATOM 5250 C C . LYS D 1 187 ? 24.488 76.972 48.695 1.00 116.48 167 LYS D C 1
ATOM 5251 O O . LYS D 1 187 ? 24.196 75.787 48.853 1.00 114.18 167 LYS D O 1
ATOM 5257 N N . PHE D 1 190 ? 19.985 71.568 50.244 1.00 136.98 170 PHE D N 1
ATOM 5258 C CA . PHE D 1 190 ? 20.033 70.147 50.673 1.00 137.32 170 PHE D CA 1
ATOM 5259 C C . PHE D 1 190 ? 19.101 69.782 51.838 1.00 141.04 170 PHE D C 1
ATOM 5260 O O . PHE D 1 190 ? 18.626 70.680 52.537 1.00 139.89 170 PHE D O 1
ATOM 5268 N N . GLY D 1 191 ? 18.832 68.476 52.031 1.00 130.72 171 GLY D N 1
ATOM 5269 C CA . GLY D 1 191 ? 17.911 68.016 53.084 1.00 141.32 171 GLY D CA 1
ATOM 5270 C C . GLY D 1 191 ? 17.518 66.566 53.450 1.00 135.47 171 GLY D C 1
ATOM 5271 O O . GLY D 1 191 ? 18.329 65.661 53.609 1.00 145.53 171 GLY D O 1
ATOM 5272 N N . LYS D 1 192 ? 16.210 66.376 53.536 1.00 159.13 172 LYS D N 1
ATOM 5273 C CA . LYS D 1 192 ? 15.482 65.653 54.560 1.00 125.37 172 LYS D CA 1
ATOM 5274 C C . LYS D 1 192 ? 14.896 64.273 54.187 1.00 71.32 172 LYS D C 1
ATOM 5275 O O . LYS D 1 192 ? 13.692 64.108 54.010 1.00 56.31 172 LYS D O 1
ATOM 5281 N N . PRO D 1 193 ? 15.843 63.248 54.060 1.00 56.23 173 PRO D N 1
ATOM 5282 C CA . PRO D 1 193 ? 15.265 61.925 53.884 1.00 55.37 173 PRO D CA 1
ATOM 5283 C C . PRO D 1 193 ? 15.520 61.052 55.095 1.00 69.75 173 PRO D C 1
ATOM 5284 O O . PRO D 1 193 ? 16.459 60.261 55.132 1.00 77.72 173 PRO D O 1
ATOM 5288 N N . SER D 1 195 ? 13.100 56.506 56.931 1.00 104.89 175 SER D N 1
ATOM 5289 C CA . SER D 1 195 ? 12.144 56.314 55.869 1.00 93.88 175 SER D CA 1
ATOM 5290 C C . SER D 1 195 ? 10.882 55.794 56.512 1.00 93.27 175 SER D C 1
ATOM 5291 O O . SER D 1 195 ? 10.958 54.995 57.410 1.00 98.68 175 SER D O 1
ATOM 5294 N N . GLU D 1 196 ? 9.723 56.255 56.064 1.00 85.00 176 GLU D N 1
ATOM 5295 C CA . GLU D 1 196 ? 8.448 55.818 56.611 1.00 76.03 176 GLU D CA 1
ATOM 5296 C C . GLU D 1 196 ? 8.446 54.325 56.686 1.00 87.36 176 GLU D C 1
ATOM 5297 O O . GLU D 1 196 ? 9.252 53.693 56.028 1.00 89.14 176 GLU D O 1
ATOM 5303 N N . SER E 1 30 ? -26.007 17.823 -38.613 1.00 184.28 10 SER E N 1
ATOM 5304 C CA . SER E 1 30 ? -26.627 18.580 -37.567 1.00 178.48 10 SER E CA 1
ATOM 5305 C C . SER E 1 30 ? -27.725 17.619 -37.183 1.00 171.44 10 SER E C 1
ATOM 5306 O O . SER E 1 30 ? -27.857 17.227 -36.039 1.00 176.42 10 SER E O 1
ATOM 5309 N N . ILE E 1 31 ? -28.473 17.178 -38.181 1.00 161.33 11 ILE E N 1
ATOM 5310 C CA . ILE E 1 31 ? -29.549 16.264 -37.966 1.00 174.09 11 ILE E CA 1
ATOM 5311 C C . ILE E 1 31 ? -29.062 14.972 -37.328 1.00 189.08 11 ILE E C 1
ATOM 5312 O O . ILE E 1 31 ? -29.763 14.435 -36.499 1.00 202.13 11 ILE E O 1
ATOM 5317 N N . ALA E 1 32 ? -27.906 14.447 -37.719 1.00 181.10 12 ALA E N 1
ATOM 5318 C CA . ALA E 1 32 ? -27.507 13.143 -37.205 1.00 171.57 12 ALA E CA 1
ATOM 5319 C C . ALA E 1 32 ? -27.369 13.260 -35.709 1.00 160.80 12 ALA E C 1
ATOM 5320 O O . ALA E 1 32 ? -27.896 12.457 -34.937 1.00 162.56 12 ALA E O 1
ATOM 5322 N N . LEU E 1 33 ? -26.693 14.317 -35.313 1.00 150.75 13 LEU E N 1
ATOM 5323 C CA . LEU E 1 33 ? -26.401 14.577 -33.921 1.00 171.32 13 LEU E CA 1
ATOM 5324 C C . LEU E 1 33 ? -27.669 14.848 -33.158 1.00 180.63 13 LEU E C 1
ATOM 5325 O O . LEU E 1 33 ? -27.809 14.505 -31.998 1.00 175.50 13 LEU E O 1
ATOM 5330 N N . MET E 1 34 ? -28.565 15.541 -33.827 1.00 162.17 14 MET E N 1
ATOM 5331 C CA . MET E 1 34 ? -29.841 15.905 -33.273 1.00 170.78 14 MET E CA 1
ATOM 5332 C C . MET E 1 34 ? -30.628 14.653 -32.962 1.00 169.19 14 MET E C 1
ATOM 5333 O O . MET E 1 34 ? -31.243 14.523 -31.916 1.00 167.45 14 MET E O 1
ATOM 5338 N N . GLY E 1 35 ? -30.596 13.715 -33.888 1.00 177.32 15 GLY E N 1
ATOM 5339 C CA . GLY E 1 35 ? -31.336 12.499 -33.721 1.00 174.66 15 GLY E CA 1
ATOM 5340 C C . GLY E 1 35 ? -30.740 11.837 -32.522 1.00 170.71 15 GLY E C 1
ATOM 5341 O O . GLY E 1 35 ? -31.458 11.404 -31.628 1.00 176.48 15 GLY E O 1
ATOM 5342 N N . VAL E 1 36 ? -29.417 11.843 -32.454 1.00 188.45 16 VAL E N 1
ATOM 5343 C CA . VAL E 1 36 ? -28.779 11.108 -31.379 1.00 197.40 16 VAL E CA 1
ATOM 5344 C C . VAL E 1 36 ? -29.269 11.702 -30.075 1.00 210.23 16 VAL E C 1
ATOM 5345 O O . VAL E 1 36 ? -29.762 10.992 -29.191 1.00 200.37 16 VAL E O 1
ATOM 5349 N N . LEU E 1 37 ? -29.235 13.020 -29.994 1.00 169.53 17 LEU E N 1
ATOM 5350 C CA . LEU E 1 37 ? -29.565 13.651 -28.743 1.00 180.42 17 LEU E CA 1
ATOM 5351 C C . LEU E 1 37 ? -31.003 13.408 -28.360 1.00 187.81 17 LEU E C 1
ATOM 5352 O O . LEU E 1 37 ? -31.266 13.049 -27.221 1.00 198.18 17 LEU E O 1
ATOM 5357 N N . ILE E 1 38 ? -31.933 13.553 -29.300 1.00 207.70 18 ILE E N 1
ATOM 5358 C CA . ILE E 1 38 ? -33.335 13.422 -28.918 1.00 166.68 18 ILE E CA 1
ATOM 5359 C C . ILE E 1 38 ? -33.578 12.019 -28.460 1.00 152.44 18 ILE E C 1
ATOM 5360 O O . ILE E 1 38 ? -34.284 11.776 -27.491 1.00 130.01 18 ILE E O 1
ATOM 5365 N N . ALA E 1 39 ? -32.977 11.079 -29.166 1.00 144.62 19 ALA E N 1
ATOM 5366 C CA . ALA E 1 39 ? -33.212 9.697 -28.849 1.00 169.33 19 ALA E CA 1
ATOM 5367 C C . ALA E 1 39 ? -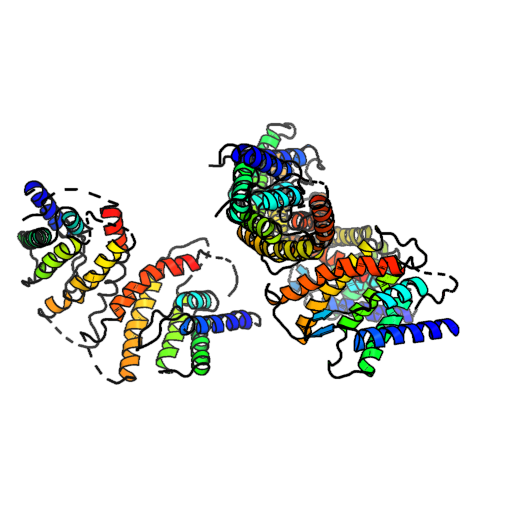32.693 9.503 -27.458 1.00 193.62 19 ALA E C 1
ATOM 5368 O O . ALA E 1 39 ? -33.314 8.849 -26.630 1.00 199.40 19 ALA E O 1
ATOM 5370 N N . VAL E 1 40 ? -31.556 10.113 -27.181 1.00 189.28 20 VAL E N 1
ATOM 5371 C CA . VAL E 1 40 ? -31.019 9.944 -25.842 1.00 186.38 20 VAL E CA 1
ATOM 5372 C C . VAL E 1 40 ? -31.923 10.599 -24.824 1.00 180.75 20 VAL E C 1
ATOM 5373 O O . VAL E 1 40 ? -32.148 10.065 -23.756 1.00 180.66 20 VAL E O 1
ATOM 5377 N N . VAL E 1 41 ? -32.442 11.769 -25.156 1.00 200.77 21 VAL E N 1
ATOM 5378 C CA . VAL E 1 41 ? -33.303 12.464 -24.226 1.00 160.07 21 VAL E CA 1
ATOM 5379 C C . VAL E 1 41 ? -34.538 11.634 -23.952 1.00 145.33 21 VAL E C 1
ATOM 5380 O O . VAL E 1 41 ? -34.965 11.470 -22.811 1.00 156.13 21 VAL E O 1
ATOM 5384 N N . VAL E 1 42 ? -35.106 11.085 -25.009 1.00 144.15 22 VAL E N 1
ATOM 5385 C CA . VAL E 1 42 ? -36.337 10.363 -24.858 1.00 151.21 22 VAL E CA 1
ATOM 5386 C C . VAL E 1 42 ? -36.039 9.186 -23.970 1.00 155.08 22 VAL E C 1
ATOM 5387 O O . VAL E 1 42 ? -36.813 8.868 -23.104 1.00 162.24 22 VAL E O 1
ATOM 5391 N N . VAL E 1 43 ? -34.904 8.548 -24.194 1.00 145.27 23 VAL E N 1
ATOM 5392 C CA . VAL E 1 43 ? -34.512 7.385 -23.401 1.00 156.68 23 VAL E CA 1
ATOM 5393 C C . VAL E 1 43 ? -34.242 7.687 -21.920 1.00 147.96 23 VAL E C 1
ATOM 5394 O O . VAL E 1 43 ? -34.466 6.855 -21.058 1.00 135.88 23 VAL E O 1
ATOM 5398 N N . PHE E 1 44 ? -33.668 8.844 -21.644 1.00 145.05 24 PHE E N 1
ATOM 5399 C CA . PHE E 1 44 ? -33.497 9.311 -20.276 1.00 147.85 24 PHE E CA 1
ATOM 5400 C C . PHE E 1 44 ? -34.828 9.568 -19.590 1.00 145.20 24 PHE E C 1
ATOM 5401 O O . PHE E 1 44 ? -34.948 9.367 -18.389 1.00 166.36 24 PHE E O 1
ATOM 5409 N N . SER E 1 45 ? -35.813 10.053 -20.333 1.00 134.03 25 SER E N 1
ATOM 5410 C CA . SER E 1 45 ? -37.142 10.233 -19.752 1.00 131.19 25 SER E CA 1
ATOM 5411 C C . SER E 1 45 ? -38.011 9.038 -20.094 1.00 131.77 25 SER E C 1
ATOM 5412 O O . SER E 1 45 ? -39.231 9.110 -20.072 1.00 137.05 25 SER E O 1
ATOM 5415 N N . ARG E 1 46 ? -37.286 7.990 -20.448 1.00 121.87 26 ARG E N 1
ATOM 5416 C CA . ARG E 1 46 ? -37.760 6.833 -21.155 1.00 127.74 26 ARG E CA 1
ATOM 5417 C C . ARG E 1 46 ? -38.846 6.008 -20.473 1.00 133.80 26 ARG E C 1
ATOM 5418 O O . ARG E 1 46 ? -39.671 5.427 -21.164 1.00 138.14 26 ARG E O 1
ATOM 5426 N N . PHE E 1 47 ? -38.824 5.844 -19.158 1.00 135.03 27 PHE E N 1
ATOM 5427 C CA . PHE E 1 47 ? -38.177 6.716 -18.218 1.00 135.23 27 PHE E CA 1
ATOM 5428 C C . PHE E 1 47 ? -37.111 5.973 -17.495 1.00 138.48 27 PHE E C 1
ATOM 5429 O O . PHE E 1 47 ? -37.266 4.812 -17.158 1.00 136.75 27 PHE E O 1
ATOM 5437 N N . PHE E 1 48 ? -35.994 6.631 -17.299 1.00 135.92 28 PHE E N 1
ATOM 5438 C CA . PHE E 1 48 ? -35.081 6.186 -16.304 1.00 144.16 28 PHE E CA 1
ATOM 5439 C C . PHE E 1 48 ? -35.698 6.357 -14.925 1.00 174.02 28 PHE E C 1
ATOM 5440 O O . PHE E 1 48 ? -35.486 5.524 -14.051 1.00 193.17 28 PHE E O 1
ATOM 5448 N N . ALA E 1 49 ? -36.452 7.430 -14.712 1.00 160.51 29 ALA E N 1
ATOM 5449 C CA . ALA E 1 49 ? -36.979 7.670 -13.364 1.00 164.50 29 ALA E CA 1
ATOM 5450 C C . ALA E 1 49 ? -38.487 7.868 -13.094 1.00 168.55 29 ALA E C 1
ATOM 5451 O O . ALA E 1 49 ? -39.151 8.704 -13.682 1.00 168.33 29 ALA E O 1
ATOM 5453 N N . TYR E 1 50 ? -38.986 7.086 -12.145 1.00 184.82 30 TYR E N 1
ATOM 5454 C CA . TYR E 1 50 ? -40.112 7.413 -11.270 1.00 180.03 30 TYR E CA 1
ATOM 5455 C C . TYR E 1 50 ? -41.596 7.752 -11.285 1.00 159.99 30 TYR E C 1
ATOM 5456 O O . TYR E 1 50 ? -41.991 8.864 -11.004 1.00 145.81 30 TYR E O 1
ATOM 5465 N N . GLU E 1 51 ? -42.380 6.725 -11.605 1.00 153.32 31 GLU E N 1
ATOM 5466 C CA . GLU E 1 51 ? -43.726 6.661 -12.065 1.00 162.06 31 GLU E CA 1
ATOM 5467 C C . GLU E 1 51 ? -44.479 7.513 -11.055 1.00 177.49 31 GLU E C 1
ATOM 5468 O O . GLU E 1 51 ? -44.147 7.433 -9.870 1.00 195.78 31 GLU E O 1
ATOM 5474 N N . THR E 1 52 ? -45.376 8.392 -11.494 1.00 167.63 32 THR E N 1
ATOM 5475 C CA . THR E 1 52 ? -46.288 9.094 -10.594 1.00 163.53 32 THR E CA 1
ATOM 5476 C C . THR E 1 52 ? -47.420 9.739 -11.363 1.00 155.18 32 THR E C 1
ATOM 5477 O O . THR E 1 52 ? -47.287 9.970 -12.556 1.00 159.60 32 THR E O 1
ATOM 5481 N N . THR E 1 53 ? -48.504 10.075 -10.664 1.00 158.69 33 THR E N 1
ATOM 5482 C CA . THR E 1 53 ? -49.611 10.835 -11.238 1.00 135.30 33 THR E CA 1
ATOM 5483 C C . THR E 1 53 ? -49.554 12.370 -11.067 1.00 125.70 33 THR E C 1
ATOM 5484 O O . THR E 1 53 ? -49.816 13.111 -12.004 1.00 143.67 33 THR E O 1
ATOM 5488 N N . PHE E 1 54 ? -49.240 12.859 -9.874 1.00 123.10 34 PHE E N 1
ATOM 5489 C CA . PHE E 1 54 ? -49.101 14.306 -9.687 1.00 130.71 34 PHE E CA 1
ATOM 5490 C C . PHE E 1 54 ? -47.655 14.760 -9.615 1.00 138.10 34 PHE E C 1
ATOM 5491 O O . PHE E 1 54 ? -47.375 15.862 -9.150 1.00 139.77 34 PHE E O 1
ATOM 5499 N N . LEU E 1 55 ? -46.738 13.913 -10.064 1.00 132.41 35 LEU E N 1
ATOM 5500 C CA . LEU E 1 55 ? -45.339 14.308 -10.125 1.00 141.00 35 LEU E CA 1
ATOM 5501 C C . LEU E 1 55 ? -44.523 13.464 -11.111 1.00 155.20 35 LEU E C 1
ATOM 5502 O O . LEU E 1 55 ? -44.955 12.385 -11.542 1.00 170.74 35 LEU E O 1
ATOM 5507 N N . LYS E 1 56 ? -43.459 14.047 -11.627 1.00 166.47 36 LYS E N 1
ATOM 5508 C CA . LYS E 1 56 ? -42.611 13.327 -12.531 1.00 151.17 36 LYS E CA 1
ATOM 5509 C C . LYS E 1 56 ? -41.219 13.697 -12.161 1.00 148.61 36 LYS E C 1
ATOM 5510 O O . LYS E 1 56 ? -40.911 14.875 -12.097 1.00 153.26 36 LYS E O 1
ATOM 5516 N N . ILE E 1 57 ? -40.365 12.724 -11.904 1.00 152.39 37 ILE E N 1
ATOM 5517 C CA . ILE E 1 57 ? -38.965 13.049 -11.824 1.00 155.36 37 ILE E CA 1
ATOM 5518 C C . ILE E 1 57 ? -38.379 12.452 -13.073 1.00 150.47 37 ILE E C 1
ATOM 5519 O O . ILE E 1 57 ? -38.414 11.250 -13.274 1.00 146.99 37 ILE E O 1
ATOM 5524 N N . SER E 1 58 ? -37.872 13.309 -13.938 1.00 147.36 38 SER E N 1
ATOM 5525 C CA . SER E 1 58 ? -37.420 12.842 -15.220 1.00 157.27 38 SER E CA 1
ATOM 5526 C C . SER E 1 58 ? -35.958 13.126 -15.310 1.00 151.61 38 SER E C 1
ATOM 5527 O O . SER E 1 58 ? -35.528 14.270 -15.239 1.00 144.57 38 SER E O 1
ATOM 5530 N N . PHE E 1 59 ? -35.154 12.107 -15.545 1.00 153.70 39 PHE E N 1
ATOM 5531 C CA . PHE E 1 59 ? -33.726 12.336 -15.555 1.00 158.56 39 PHE E CA 1
ATOM 5532 C C . PHE E 1 59 ? -33.273 12.879 -16.895 1.00 168.70 39 PHE E C 1
ATOM 5533 O O . PHE E 1 59 ? -32.529 12.242 -17.627 1.00 169.66 39 PHE E O 1
ATOM 5541 N N . THR E 1 60 ? -33.704 14.089 -17.199 1.00 164.84 40 THR E N 1
ATOM 5542 C CA . THR E 1 60 ? -33.259 14.725 -18.415 1.00 166.05 40 THR E CA 1
ATOM 5543 C C . THR E 1 60 ? -31.751 14.885 -18.292 1.00 160.27 40 THR E C 1
ATOM 5544 O O . THR E 1 60 ? -30.999 14.577 -19.210 1.00 159.34 40 THR E O 1
ATOM 5548 N N . PHE E 1 61 ? -31.331 15.230 -17.080 1.00 171.15 41 PHE E N 1
ATOM 5549 C CA . PHE E 1 61 ? -29.948 15.118 -16.645 1.00 167.75 41 PHE E CA 1
ATOM 5550 C C . PHE E 1 61 ? -28.994 15.952 -17.464 1.00 170.13 41 PHE E C 1
ATOM 5551 O O . PHE E 1 61 ? -27.878 15.535 -17.742 1.00 173.26 41 PHE E O 1
ATOM 5559 N N . ILE E 1 62 ? -29.467 17.117 -17.876 1.00 155.83 42 ILE E N 1
ATOM 5560 C CA . ILE E 1 62 ? -28.695 18.037 -18.687 1.00 159.81 42 ILE E CA 1
ATOM 5561 C C . ILE E 1 62 ? -28.742 17.606 -20.129 1.00 160.71 42 ILE E C 1
ATOM 5562 O O . ILE E 1 62 ? -28.101 18.257 -20.966 1.00 173.44 42 ILE E O 1
ATOM 5567 N N . PRO E 1 63 ? -29.529 16.476 -20.430 1.00 153.23 43 PRO E N 1
ATOM 5568 C CA . PRO E 1 63 ? -29.467 16.114 -21.853 1.00 147.14 43 PRO E CA 1
ATOM 5569 C C . PRO E 1 63 ? -30.088 17.246 -22.615 1.00 139.98 43 PRO E C 1
ATOM 5570 O O . PRO E 1 63 ? -29.531 17.759 -23.580 1.00 126.18 43 PRO E O 1
ATOM 5574 N N . GLU E 1 64 ? -31.220 17.697 -22.110 1.00 137.13 44 GLU E N 1
ATOM 5575 C CA . GLU E 1 64 ? -31.883 18.801 -22.748 1.00 146.86 44 GLU E CA 1
ATOM 5576 C C . GLU E 1 64 ? -30.957 19.965 -22.636 1.00 158.81 44 GLU E C 1
ATOM 5577 O O . GLU E 1 64 ? -30.655 20.630 -23.614 1.00 160.89 44 GLU E O 1
ATOM 5583 N N . SER E 1 65 ? -30.423 20.164 -21.444 1.00 162.42 45 SER E N 1
ATOM 5584 C CA . SER E 1 65 ? -29.393 21.197 -21.315 1.00 163.56 45 SER E CA 1
ATOM 5585 C C . SER E 1 65 ? -28.132 20.904 -22.246 1.00 154.48 45 SER E C 1
ATOM 5586 O O . SER E 1 65 ? -27.330 21.837 -22.459 1.00 158.13 45 SER E O 1
ATOM 5589 N N . LEU E 1 66 ? -27.861 19.653 -22.679 1.00 162.40 46 LEU E N 1
ATOM 5590 C CA . LEU E 1 66 ? -26.789 19.394 -23.675 1.00 147.19 46 LEU E CA 1
ATOM 5591 C C . LEU E 1 66 ? -27.203 20.012 -25.039 1.00 105.09 46 LEU E C 1
ATOM 5592 O O . LEU E 1 66 ? -26.387 20.616 -25.743 1.00 120.22 46 LEU E O 1
ATOM 5597 N N . ILE E 1 67 ? -28.470 19.857 -25.437 1.00 130.35 47 ILE E N 1
ATOM 5598 C CA . ILE E 1 67 ? -28.917 20.407 -26.730 1.00 140.80 47 ILE E CA 1
ATOM 5599 C C . ILE E 1 67 ? -29.095 21.920 -26.562 1.00 135.44 47 ILE E C 1
ATOM 5600 O O . ILE E 1 67 ? -29.074 22.700 -27.528 1.00 118.33 47 ILE E O 1
ATOM 5605 N N . GLY E 1 68 ? -29.173 22.330 -25.299 1.00 133.96 48 GLY E N 1
ATOM 5606 C CA . GLY E 1 68 ? -29.124 23.737 -24.956 1.00 146.66 48 GLY E CA 1
ATOM 5607 C C . GLY E 1 68 ? -27.698 24.209 -25.197 1.00 153.08 48 GLY E C 1
ATOM 5608 O O . GLY E 1 68 ? -27.529 25.339 -25.649 1.00 160.57 48 GLY E O 1
ATOM 5609 N N . MET E 1 69 ? -26.682 23.393 -24.887 1.00 142.18 49 MET E N 1
ATOM 5610 C CA . MET E 1 69 ? -25.302 23.715 -25.284 1.00 143.56 49 MET E CA 1
ATOM 5611 C C . MET E 1 69 ? -25.279 24.079 -26.725 1.00 143.57 49 MET E C 1
ATOM 5612 O O . MET E 1 69 ? -24.878 25.172 -27.165 1.00 149.06 49 MET E O 1
ATOM 5617 N N . ILE E 1 70 ? -25.780 23.097 -27.453 1.00 140.75 50 ILE E N 1
ATOM 5618 C CA . ILE E 1 70 ? -25.231 22.832 -28.734 1.00 139.92 50 ILE E CA 1
ATOM 5619 C C . ILE E 1 70 ? -25.898 23.758 -29.734 1.00 140.99 50 ILE E C 1
ATOM 5620 O O . ILE E 1 70 ? -25.204 24.385 -30.526 1.00 140.82 50 ILE E O 1
ATOM 5625 N N . PHE E 1 71 ? -27.223 23.867 -29.727 1.00 141.73 51 PHE E N 1
ATOM 5626 C CA . PHE E 1 71 ? -27.773 24.838 -30.664 1.00 130.80 51 PHE E CA 1
ATOM 5627 C C . PHE E 1 71 ? -29.054 25.614 -30.289 1.00 133.73 51 PHE E C 1
ATOM 5628 O O . PHE E 1 71 ? -30.125 25.423 -30.884 1.00 133.00 51 PHE E O 1
ATOM 5636 N N . GLY E 1 72 ? -28.906 26.484 -29.286 1.00 132.22 52 GLY E N 1
ATOM 5637 C CA . GLY E 1 72 ? -29.798 27.611 -29.054 1.00 119.78 52 GLY E CA 1
ATOM 5638 C C . GLY E 1 72 ? -31.295 27.466 -28.848 1.00 110.41 52 GLY E C 1
ATOM 5639 O O . GLY E 1 72 ? -31.853 26.381 -28.935 1.00 90.89 52 GLY E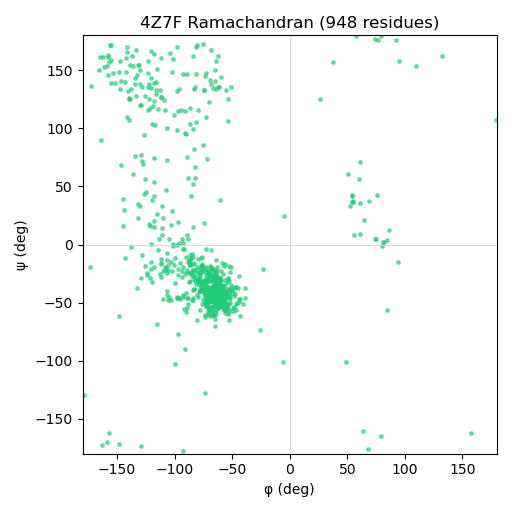 O 1
ATOM 5640 N N . PRO E 1 73 ? -31.950 28.599 -28.643 1.00 112.07 53 PRO E N 1
ATOM 5641 C CA . PRO E 1 73 ? -33.355 28.623 -28.232 1.00 121.26 53 PRO E CA 1
ATOM 5642 C C . PRO E 1 73 ? -34.479 28.118 -29.130 1.00 129.02 53 PRO E C 1
ATOM 5643 O O . PRO E 1 73 ? -35.248 27.288 -28.652 1.00 135.46 53 PRO E O 1
ATOM 5647 N N . PHE E 1 74 ? -34.587 28.564 -30.378 1.00 141.90 54 PHE E N 1
ATOM 5648 C CA . PHE E 1 74 ? -35.724 28.113 -31.180 1.00 142.92 54 PHE E CA 1
ATOM 5649 C C . PHE E 1 74 ? -35.618 26.665 -31.593 1.00 146.52 54 PHE E C 1
ATOM 5650 O O . PHE E 1 74 ? -36.515 25.870 -31.365 1.00 153.63 54 PHE E O 1
ATOM 5658 N N . TRP E 1 75 ? -34.471 26.315 -32.140 1.00 145.96 55 TRP E N 1
ATOM 5659 C CA . TRP E 1 75 ? -34.256 24.966 -32.576 1.00 136.41 55 TRP E CA 1
ATOM 5660 C C . TRP E 1 75 ? -34.257 24.078 -31.381 1.00 142.86 55 TRP E C 1
ATOM 5661 O O . TRP E 1 75 ? -34.787 23.002 -31.429 1.00 140.76 55 TRP E O 1
ATOM 5672 N N . ALA E 1 76 ? -33.642 24.528 -30.297 1.00 146.20 56 ALA E N 1
ATOM 5673 C CA . ALA E 1 76 ? -33.517 23.676 -29.146 1.00 114.91 56 ALA E CA 1
ATOM 5674 C C . ALA E 1 76 ? -34.911 23.375 -28.691 1.00 109.98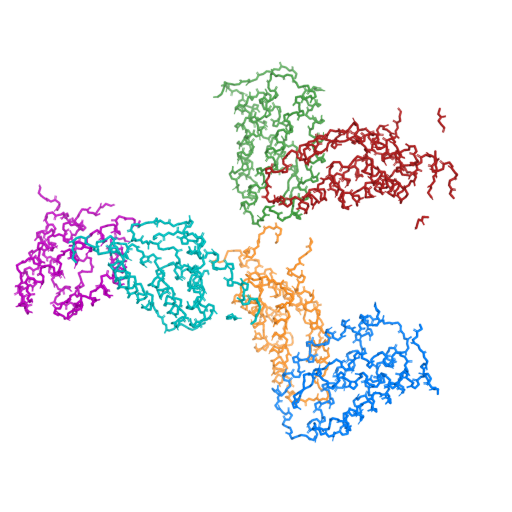 56 ALA E C 1
ATOM 5675 O O . ALA E 1 76 ? -35.256 22.233 -28.496 1.00 126.56 56 ALA E O 1
ATOM 5677 N N . GLY E 1 77 ? -35.746 24.398 -28.617 1.00 111.51 57 GLY E N 1
ATOM 5678 C CA . GLY E 1 77 ? -37.080 24.187 -28.103 1.00 127.47 57 GLY E CA 1
ATOM 5679 C C . GLY E 1 77 ? -37.859 23.255 -28.987 1.00 132.06 57 GLY E C 1
ATOM 5680 O O . GLY E 1 77 ? -38.514 22.328 -28.535 1.00 97.16 57 GLY E O 1
ATOM 5681 N N . ILE E 1 78 ? -37.761 23.493 -30.276 1.00 133.88 58 ILE E N 1
ATOM 5682 C CA . ILE E 1 78 ? -38.534 22.720 -31.207 1.00 138.23 58 ILE E CA 1
ATOM 5683 C C . ILE E 1 78 ? -38.086 21.287 -31.176 1.00 128.91 58 ILE E C 1
ATOM 5684 O O . ILE E 1 78 ? -38.883 20.375 -31.257 1.00 135.96 58 ILE E O 1
ATOM 5689 N N . GLY E 1 79 ? -36.784 21.106 -31.108 1.00 131.38 59 GLY E N 1
ATOM 5690 C CA . GLY E 1 79 ? -36.189 19.797 -31.184 1.00 125.98 59 GLY E CA 1
ATOM 5691 C C . GLY E 1 79 ? -36.642 19.046 -29.977 1.00 127.06 59 GLY E C 1
ATOM 5692 O O . GLY E 1 79 ? -36.964 17.872 -30.013 1.00 118.62 59 GLY E O 1
ATOM 5693 N N . THR E 1 80 ? -36.656 19.770 -28.880 1.00 125.55 60 THR E N 1
ATOM 5694 C CA . THR E 1 80 ? -36.992 19.215 -27.603 1.00 156.89 60 THR E CA 1
ATOM 5695 C C . THR E 1 80 ? -38.430 18.734 -27.662 1.00 187.68 60 THR E C 1
ATOM 5696 O O . THR E 1 80 ? -38.755 17.664 -27.168 1.00 203.42 60 THR E O 1
ATOM 5700 N N . ALA E 1 81 ? -39.286 19.533 -28.286 1.00 186.79 61 ALA E N 1
ATOM 5701 C CA . ALA E 1 81 ? -40.692 19.193 -28.492 1.00 183.83 61 ALA E CA 1
ATOM 5702 C C . ALA E 1 81 ? -40.905 17.969 -29.382 1.00 169.20 61 ALA E C 1
ATOM 5703 O O . ALA E 1 81 ? -41.762 17.110 -29.126 1.00 159.01 61 ALA E O 1
ATOM 5705 N N . VAL E 1 82 ? -40.121 17.874 -30.447 1.00 185.25 62 VAL E N 1
ATOM 5706 C CA . VAL E 1 82 ? -40.248 16.727 -31.327 1.00 172.14 62 VAL E CA 1
ATOM 5707 C C . VAL E 1 82 ? -39.891 15.537 -30.458 1.00 158.79 62 VAL E C 1
ATOM 5708 O O . VAL E 1 82 ? -40.542 14.508 -30.477 1.00 151.60 62 VAL E O 1
ATOM 5712 N N . ALA E 1 83 ? -38.878 15.735 -29.637 1.00 161.34 63 ALA E N 1
ATOM 5713 C CA . ALA E 1 83 ? -38.406 14.677 -28.786 1.00 160.39 63 ALA E CA 1
ATOM 5714 C C . ALA E 1 83 ? -39.480 14.244 -27.817 1.00 179.11 63 ALA E C 1
ATOM 5715 O O . ALA E 1 83 ? -39.646 13.056 -27.607 1.00 176.01 63 ALA E O 1
ATOM 5717 N N . ASP E 1 84 ? -40.221 15.175 -27.229 1.00 161.79 64 ASP E N 1
ATOM 5718 C CA . ASP E 1 84 ? -41.264 14.773 -26.290 1.00 175.39 64 ASP E CA 1
ATOM 5719 C C . ASP E 1 84 ? -42.327 13.962 -26.980 1.00 175.03 64 ASP E C 1
ATOM 5720 O O . ASP E 1 84 ? -42.821 12.949 -26.449 1.00 198.38 64 ASP E O 1
ATOM 5725 N N . VAL E 1 85 ? -42.719 14.437 -28.157 1.00 196.13 65 VAL E N 1
ATOM 5726 C CA . VAL E 1 85 ? -43.795 13.741 -28.840 1.00 160.37 65 VAL E CA 1
ATOM 5727 C C . VAL E 1 85 ? -43.310 12.326 -29.141 1.00 156.28 65 VAL E C 1
ATOM 5728 O O . VAL E 1 85 ? -44.063 11.374 -29.043 1.00 148.13 65 VAL E O 1
ATOM 5732 N N . VAL E 1 86 ? -42.044 12.206 -29.513 1.00 160.68 66 VAL E N 1
ATOM 5733 C CA . VAL E 1 86 ? -41.417 10.926 -29.785 1.00 159.21 66 VAL E CA 1
ATOM 5734 C C . VAL E 1 86 ? -41.265 10.007 -28.596 1.00 178.76 66 VAL E C 1
ATOM 5735 O O . VAL E 1 86 ? -41.137 8.812 -28.763 1.00 185.66 66 VAL E O 1
ATOM 5739 N N . GLY E 1 87 ? -41.091 10.569 -27.413 1.00 186.98 67 GLY E N 1
ATOM 5740 C CA . GLY E 1 87 ? -41.115 9.782 -26.195 1.00 187.77 67 GLY E CA 1
ATOM 5741 C C . GLY E 1 87 ? -42.495 9.198 -26.017 1.00 186.43 67 GLY E C 1
ATOM 5742 O O . GLY E 1 87 ? -42.666 8.012 -25.746 1.00 183.89 67 GLY E O 1
ATOM 5743 N N . MET E 1 88 ? -43.494 10.034 -26.255 1.00 183.34 68 MET E N 1
ATOM 5744 C CA . MET E 1 88 ? -44.868 9.557 -26.209 1.00 183.52 68 MET E CA 1
ATOM 5745 C C . MET E 1 88 ? -45.034 8.514 -27.294 1.00 186.24 68 MET E C 1
ATOM 5746 O O . MET E 1 88 ? -45.900 7.656 -27.217 1.00 200.57 68 MET E O 1
ATOM 5751 N N . LEU E 1 89 ? -44.177 8.582 -28.299 1.00 189.57 69 LEU E N 1
ATOM 5752 C CA . LEU E 1 89 ? -44.351 7.855 -29.524 1.00 193.17 69 LEU E CA 1
ATOM 5753 C C . LEU E 1 89 ? -44.448 6.427 -29.154 1.00 191.45 69 LEU E C 1
ATOM 5754 O O . LEU E 1 89 ? -45.303 5.709 -29.651 1.00 199.95 69 LEU E O 1
ATOM 5759 N N . LEU E 1 90 ? -43.482 5.892 -28.422 1.00 196.07 70 LEU E N 1
ATOM 5760 C CA . LEU E 1 90 ? -43.666 4.483 -28.113 1.00 192.08 70 LEU E CA 1
ATOM 5761 C C . LEU E 1 90 ? -44.782 4.171 -27.133 1.00 186.23 70 LEU E C 1
ATOM 5762 O O . LEU E 1 90 ? -45.609 3.325 -27.414 1.00 186.58 70 LEU E O 1
ATOM 5767 N N . PHE E 1 91 ? -44.753 4.765 -25.957 1.00 177.57 71 PHE E N 1
ATOM 5768 C CA . PHE E 1 91 ? -45.873 4.596 -25.062 1.00 189.17 71 PHE E CA 1
ATOM 5769 C C . PHE E 1 91 ? -46.189 5.925 -24.431 1.00 200.76 71 PHE E C 1
ATOM 5770 O O . PHE E 1 91 ? -45.287 6.602 -23.937 1.00 199.46 71 PHE E O 1
ATOM 5778 N N . PRO E 1 92 ? -47.459 6.302 -24.395 1.00 185.73 72 PRO E N 1
ATOM 5779 C CA . PRO E 1 92 ? -47.795 7.383 -23.447 1.00 190.41 72 PRO E CA 1
ATOM 5780 C C . PRO E 1 92 ? -48.063 6.990 -21.992 1.00 175.64 72 PRO E C 1
ATOM 5781 O O . PRO E 1 92 ? -47.539 7.601 -21.071 1.00 170.67 72 PRO E O 1
ATOM 5785 N N . LYS E 1 93 ? -48.878 5.974 -21.787 1.00 194.82 73 LYS E N 1
ATOM 5786 C CA . LYS E 1 93 ? -49.314 5.660 -20.447 1.00 184.01 73 LYS E CA 1
ATOM 5787 C C . LYS E 1 93 ? -49.927 6.916 -19.833 1.00 176.44 73 LYS E C 1
ATOM 5788 O O . LYS E 1 93 ? -49.784 7.154 -18.646 1.00 172.15 73 LYS E O 1
ATOM 5794 N N . ALA E 1 94 ? -50.624 7.702 -20.649 1.00 172.36 74 ALA E N 1
ATOM 5795 C CA . ALA E 1 94 ? -51.250 8.967 -20.239 1.00 171.24 74 ALA E CA 1
ATOM 5796 C C . ALA E 1 94 ? -52.602 9.079 -20.938 1.00 177.51 74 ALA E C 1
ATOM 5797 O O . ALA E 1 94 ? -52.864 8.289 -21.838 1.00 182.73 74 ALA E O 1
ATOM 5799 N N . GLY E 1 95 ? -53.484 9.993 -20.515 1.00 194.69 75 GLY E N 1
ATOM 5800 C CA . GLY E 1 95 ? -53.170 10.985 -19.504 1.00 180.17 75 GLY E CA 1
ATOM 5801 C C . GLY E 1 95 ? -52.530 12.174 -20.194 1.00 168.26 75 GLY E C 1
ATOM 5802 O O . GLY E 1 95 ? -51.901 13.006 -19.534 1.00 137.12 75 GLY E O 1
ATOM 5803 N N . TYR E 1 96 ? -52.603 12.214 -21.522 1.00 188.18 76 TYR E N 1
ATOM 5804 C CA . TYR E 1 96 ? -51.893 13.232 -22.315 1.00 179.47 76 TYR E CA 1
ATOM 5805 C C . TYR E 1 96 ? -52.619 14.572 -22.417 1.00 172.49 76 TYR E C 1
ATOM 5806 O O . TYR E 1 96 ? -53.819 14.624 -22.643 1.00 172.59 76 TYR E O 1
ATOM 5815 N N . PHE E 1 97 ? -51.873 15.651 -22.244 1.00 188.26 77 PHE E N 1
ATOM 5816 C CA . PHE E 1 97 ? -52.395 16.981 -22.449 1.00 187.49 77 PHE E CA 1
ATOM 5817 C C . PHE E 1 97 ? -51.488 17.603 -23.474 1.00 180.87 77 PHE E C 1
ATOM 5818 O O . PHE E 1 97 ? -50.303 17.289 -23.531 1.00 153.84 77 PHE E O 1
ATOM 5826 N N . PRO E 1 98 ? -52.041 18.469 -24.307 1.00 180.62 78 PRO E N 1
ATOM 5827 C CA . PRO E 1 98 ? -51.300 18.977 -25.460 1.00 188.30 78 PRO E CA 1
ATOM 5828 C C . PRO E 1 98 ? -50.053 19.720 -25.022 1.00 183.22 78 PRO E C 1
ATOM 5829 O O . PRO E 1 98 ? -49.023 19.661 -25.694 1.00 196.36 78 PRO E O 1
ATOM 5833 N N . GLY E 1 99 ? -50.161 20.439 -23.912 1.00 210.56 79 GLY E N 1
ATOM 5834 C CA . GLY E 1 99 ? -49.209 21.472 -23.589 1.00 225.35 79 GLY E CA 1
ATOM 5835 C C . GLY E 1 99 ? -47.805 21.099 -23.209 1.00 199.17 79 GLY E C 1
ATOM 5836 O O . GLY E 1 99 ? -46.950 21.963 -23.197 1.00 99.00 79 GLY E O 1
ATOM 5837 N N . PHE E 1 100 ? -47.561 19.861 -22.812 1.00 158.56 80 PHE E N 1
ATOM 5838 C CA . PHE E 1 100 ? -46.522 19.678 -21.757 1.00 159.64 80 PHE E CA 1
ATOM 5839 C C . PHE E 1 100 ? -45.193 19.893 -22.465 1.00 167.04 80 PHE E C 1
ATOM 5840 O O . PHE E 1 100 ? -44.153 19.448 -21.993 1.00 166.46 80 PHE E O 1
ATOM 5848 N N . THR E 1 101 ? -45.243 20.536 -23.621 1.00 160.15 81 THR E N 1
ATOM 5849 C CA . THR E 1 101 ? -44.106 20.707 -24.483 1.00 161.85 81 THR E CA 1
ATOM 5850 C C . THR E 1 101 ? -43.874 22.180 -24.756 1.00 151.07 81 THR E C 1
ATOM 5851 O O . THR E 1 101 ? -42.748 22.598 -25.015 1.00 149.27 81 THR E O 1
ATOM 5855 N N . LEU E 1 102 ? -44.940 22.970 -24.641 1.00 149.22 82 LEU E N 1
ATOM 5856 C CA . LEU E 1 102 ? -44.830 24.413 -24.767 1.00 140.05 82 LEU E CA 1
ATOM 5857 C C . LEU E 1 102 ? -43.886 24.798 -23.654 1.00 145.96 82 LEU E C 1
ATOM 5858 O O . LEU E 1 102 ? -43.155 25.781 -23.746 1.00 156.92 82 LEU E O 1
ATOM 5863 N N . ASN E 1 103 ? -43.965 24.005 -22.590 1.00 131.31 83 ASN E N 1
ATOM 5864 C CA . ASN E 1 103 ? -42.977 23.942 -21.535 1.00 147.26 83 ASN E CA 1
ATOM 5865 C C . ASN E 1 103 ? -41.629 23.396 -22.009 1.00 157.27 83 ASN E C 1
ATOM 5866 O O . ASN E 1 103 ? -40.607 23.904 -21.616 1.00 169.96 83 ASN E O 1
ATOM 5871 N N . ALA E 1 104 ? -41.647 22.298 -22.776 1.00 164.30 84 ALA E N 1
ATOM 5872 C CA . ALA E 1 104 ? -40.427 21.612 -23.252 1.00 145.93 84 ALA E CA 1
ATOM 5873 C C . ALA E 1 104 ? -39.693 22.567 -24.148 1.00 137.81 84 ALA E C 1
ATOM 5874 O O . ALA E 1 104 ? -38.461 22.669 -24.127 1.00 122.39 84 ALA E O 1
ATOM 5876 N N . PHE E 1 105 ? -40.491 23.247 -24.962 1.00 146.91 85 PHE E N 1
ATOM 5877 C CA . PHE E 1 105 ? -39.981 24.265 -25.843 1.00 143.38 85 PHE E CA 1
ATOM 5878 C C . PHE E 1 105 ? -39.320 25.330 -24.968 1.00 141.19 85 PHE E C 1
ATOM 5879 O O . PHE E 1 105 ? -38.324 25.886 -25.356 1.00 146.08 85 PHE E O 1
ATOM 5887 N N . LEU E 1 106 ? -39.916 25.633 -23.816 1.00 141.56 86 LEU E N 1
ATOM 5888 C CA . LEU E 1 106 ? -39.377 26.607 -22.868 1.00 120.81 86 LEU E CA 1
ATOM 5889 C C . LEU E 1 106 ? -38.136 26.088 -22.149 1.00 127.96 86 LEU E C 1
ATOM 5890 O O . LEU E 1 106 ? -37.254 26.844 -21.810 1.00 129.92 86 LEU E O 1
ATOM 5895 N N . ALA E 1 107 ? -38.113 24.803 -21.839 1.00 128.41 87 ALA E N 1
ATOM 5896 C CA . ALA E 1 107 ? -37.006 24.180 -21.136 1.00 140.53 87 ALA E CA 1
ATOM 5897 C C . ALA E 1 107 ? -35.810 24.355 -22.031 1.00 141.45 87 ALA E C 1
ATOM 5898 O O . ALA E 1 107 ? -34.740 24.886 -21.654 1.00 134.81 87 ALA E O 1
ATOM 5900 N N . GLY E 1 108 ? -36.059 23.929 -23.261 1.00 132.27 88 GLY E N 1
ATOM 5901 C CA . GLY E 1 108 ? -35.100 24.006 -24.323 1.00 140.50 88 GLY E CA 1
ATOM 5902 C C . GLY E 1 108 ? -34.720 25.454 -24.495 1.00 145.80 88 GLY E C 1
ATOM 5903 O O . GLY E 1 108 ? -33.555 25.764 -24.447 1.00 146.25 88 GLY E O 1
ATOM 5904 N N . ALA E 1 109 ? -35.711 26.333 -24.632 1.00 147.57 89 ALA E N 1
ATOM 5905 C CA . ALA E 1 109 ? -35.503 27.741 -25.000 1.00 138.40 89 ALA E CA 1
ATOM 5906 C C . ALA E 1 109 ? -34.692 28.505 -23.999 1.00 141.39 89 ALA E C 1
ATOM 5907 O O . ALA E 1 109 ? -33.776 29.238 -24.362 1.00 91.17 89 ALA E O 1
ATOM 5909 N N . ILE E 1 110 ? -35.059 28.330 -22.737 1.00 142.39 90 ILE E N 1
ATOM 5910 C CA . ILE E 1 110 ? -34.371 28.964 -21.645 1.00 149.88 90 ILE E CA 1
ATOM 5911 C C . ILE E 1 110 ? -32.942 28.464 -21.599 1.00 137.81 90 ILE E C 1
ATOM 5912 O O . ILE E 1 110 ? -32.009 29.266 -21.577 1.00 123.31 90 ILE E O 1
ATOM 5917 N N . TYR E 1 111 ? -32.751 27.147 -21.569 1.00 141.10 91 TYR E N 1
ATOM 5918 C CA . TYR E 1 111 ? -31.375 26.642 -21.561 1.00 147.36 91 TYR E CA 1
ATOM 5919 C C . TYR E 1 111 ? -30.643 26.780 -22.890 1.00 143.71 91 TYR E C 1
ATOM 5920 O O . TYR E 1 111 ? -29.458 26.455 -22.995 1.00 141.72 91 TYR E O 1
ATOM 5929 N N . GLY E 1 112 ? -31.355 27.262 -23.897 1.00 139.16 92 GLY E N 1
ATOM 5930 C CA . GLY E 1 112 ? -30.808 27.389 -25.224 1.00 136.31 92 GLY E CA 1
ATOM 5931 C C . GLY E 1 112 ? -29.637 28.344 -25.298 1.00 151.90 92 GLY E C 1
ATOM 5932 O O . GLY E 1 112 ? -28.557 27.964 -25.746 1.00 155.91 92 GLY E O 1
ATOM 5933 N N . TYR E 1 113 ? -29.836 29.573 -24.816 1.00 162.70 93 TYR E N 1
ATOM 5934 C CA . TYR E 1 113 ? -28.828 30.637 -24.933 1.00 164.36 93 TYR E CA 1
ATOM 5935 C C . TYR E 1 113 ? -28.229 31.021 -23.557 1.00 163.60 93 TYR E C 1
ATOM 5936 O O . TYR E 1 113 ? -27.070 31.505 -23.548 1.00 165.22 93 TYR E O 1
ATOM 5945 N N . PHE E 1 114 ? -28.963 30.863 -22.439 1.00 202.57 94 PHE E N 1
ATOM 5946 C CA . PHE E 1 114 ? -28.339 31.152 -21.159 1.00 181.06 94 PHE E CA 1
ATOM 5947 C C . PHE E 1 114 ? -27.157 30.196 -21.065 1.00 165.91 94 PHE E C 1
ATOM 5948 O O . PHE E 1 114 ? -26.061 30.569 -20.658 1.00 162.40 94 PHE E O 1
ATOM 5956 N N . LYS E 1 117 ? -23.081 27.942 -24.445 1.00 215.66 97 LYS E N 1
ATOM 5957 C CA . LYS E 1 117 ? -21.753 28.224 -24.977 1.00 194.18 97 LYS E CA 1
ATOM 5958 C C . LYS E 1 117 ? -21.261 29.627 -24.610 1.00 179.04 97 LYS E C 1
ATOM 5959 O O . LYS E 1 117 ? -20.441 30.206 -25.327 1.00 179.06 97 LYS E O 1
ATOM 5965 N N . LYS E 1 118 ? -21.790 30.184 -23.521 1.00 178.14 98 LYS E N 1
ATOM 5966 C CA . LYS E 1 118 ? -21.261 31.423 -22.957 1.00 152.14 98 LYS E CA 1
ATOM 5967 C C . LYS E 1 118 ? -20.347 31.120 -21.765 1.00 142.35 98 LYS E C 1
ATOM 5968 O O . LYS E 1 118 ? -20.216 31.917 -20.826 1.00 133.08 98 LYS E O 1
ATOM 5974 N N . TRP E 1 122 ? -20.079 31.185 -11.187 1.00 157.06 102 TRP E N 1
ATOM 5975 C CA . TRP E 1 122 ? -21.123 30.249 -10.794 1.00 147.56 102 TRP E CA 1
ATOM 5976 C C . TRP E 1 122 ? -22.500 30.894 -10.936 1.00 140.24 102 TRP E C 1
ATOM 5977 O O . TRP E 1 122 ? -23.523 30.217 -10.885 1.00 138.57 102 TRP E O 1
ATOM 5988 N N . GLN E 1 123 ? -22.504 32.206 -11.142 1.00 140.97 103 GLN E N 1
ATOM 5989 C CA . GLN E 1 123 ? -23.722 33.020 -11.161 1.00 137.71 103 GLN E CA 1
ATOM 5990 C C . GLN E 1 123 ? -24.820 32.755 -12.220 1.00 154.46 103 GLN E C 1
ATOM 5991 O O . GLN E 1 123 ? -26.037 32.791 -11.913 1.00 150.59 103 GLN E O 1
ATOM 5997 N N . ARG E 1 124 ? -24.427 32.336 -13.416 1.00 159.28 104 ARG E N 1
ATOM 5998 C CA . ARG E 1 124 ? -25.335 32.526 -14.542 1.00 168.31 104 ARG E CA 1
ATOM 5999 C C . ARG E 1 124 ? -25.978 31.207 -14.942 1.00 160.43 104 ARG E C 1
ATOM 6000 O O . ARG E 1 124 ? -27.021 31.208 -15.605 1.00 174.84 104 ARG E O 1
ATOM 6008 N N . VAL E 1 125 ? -25.351 30.086 -14.583 1.00 163.11 105 VAL E N 1
ATOM 6009 C CA . VAL E 1 125 ? -26.048 28.810 -14.659 1.00 149.30 105 VAL E CA 1
ATOM 6010 C C . VAL E 1 125 ? -27.168 28.779 -13.599 1.00 161.12 105 VAL E C 1
ATOM 6011 O O . VAL E 1 125 ? -28.320 28.450 -13.918 1.00 156.40 105 VAL E O 1
ATOM 6015 N N . ILE E 1 126 ? -26.835 29.160 -12.357 1.00 158.72 106 ILE E N 1
ATOM 6016 C CA . ILE E 1 126 ? -27.819 29.190 -11.260 1.00 181.44 106 ILE E CA 1
ATOM 6017 C C . ILE E 1 126 ? -28.985 30.121 -11.621 1.00 187.57 106 ILE E C 1
ATOM 6018 O O . ILE E 1 126 ? -30.145 29.782 -11.313 1.00 193.36 106 ILE E O 1
ATOM 6023 N N . LEU E 1 127 ? -28.747 31.267 -12.272 1.00 186.73 107 LEU E N 1
ATOM 6024 C CA . LEU E 1 127 ? -29.930 32.115 -12.440 1.00 196.97 107 LEU E CA 1
ATOM 6025 C C . LEU E 1 127 ? -30.856 31.591 -13.553 1.00 206.12 107 LEU E C 1
ATOM 6026 O O . LEU E 1 127 ? -32.070 31.765 -13.461 1.00 218.60 107 LEU E O 1
ATOM 6031 N N . ALA E 1 128 ? -30.343 30.817 -14.499 1.00 200.20 108 ALA E N 1
ATOM 6032 C CA . ALA E 1 128 ? -31.247 30.144 -15.426 1.00 192.65 108 ALA E CA 1
ATOM 6033 C C . ALA E 1 128 ? -32.056 29.100 -14.672 1.00 175.23 108 ALA E C 1
ATOM 6034 O O . ALA E 1 128 ? -33.316 29.125 -14.659 1.00 177.55 108 ALA E O 1
ATOM 6036 N N . THR E 1 129 ? -31.300 28.206 -14.030 1.00 196.85 109 THR E N 1
ATOM 6037 C CA . THR E 1 129 ? -31.861 27.069 -13.316 1.00 170.84 109 THR E CA 1
ATOM 6038 C C . THR E 1 129 ? -32.966 27.427 -12.336 1.00 154.87 109 THR E C 1
ATOM 6039 O O . THR E 1 129 ? -33.928 26.676 -12.192 1.00 160.38 109 THR E O 1
ATOM 6043 N N . LEU E 1 130 ? -32.842 28.554 -11.645 1.00 146.64 110 LEU E N 1
ATOM 6044 C CA . LEU E 1 130 ? -33.942 28.964 -10.790 1.00 147.93 110 LEU E CA 1
ATOM 6045 C C . LEU E 1 130 ? -35.037 29.730 -11.574 1.00 166.82 110 LEU E C 1
ATOM 6046 O O . LEU E 1 130 ? -36.242 29.409 -11.402 1.00 191.96 110 LEU E O 1
ATOM 6051 N N . LEU E 1 131 ? -34.631 30.696 -12.425 1.00 171.60 111 LEU E N 1
ATOM 6052 C CA . LEU E 1 131 ? -35.559 31.507 -13.248 1.00 164.03 111 LEU E CA 1
ATOM 6053 C C . LEU E 1 131 ? -36.683 30.632 -13.799 1.00 159.27 111 LEU E C 1
ATOM 6054 O O . LEU E 1 131 ? -37.924 30.855 -13.612 1.00 165.28 111 LEU E O 1
ATOM 6059 N N . VAL E 1 132 ? -36.265 29.541 -14.404 1.00 155.56 112 VAL E N 1
ATOM 6060 C CA . VAL E 1 132 ? -37.312 28.713 -14.903 1.00 152.22 112 VAL E CA 1
ATOM 6061 C C . VAL E 1 132 ? -37.384 27.271 -14.398 1.00 139.97 112 VAL E C 1
ATOM 6062 O O . VAL E 1 132 ? -38.127 26.470 -14.983 1.00 127.33 112 VAL E O 1
ATOM 6066 N N . THR E 1 133 ? -36.702 26.942 -13.296 1.00 140.32 113 THR E N 1
ATOM 6067 C CA . THR E 1 133 ? -37.351 25.931 -12.471 1.00 160.56 113 THR E CA 1
ATOM 6068 C C . THR E 1 133 ? -38.702 26.467 -12.058 1.00 172.02 113 THR E C 1
ATOM 6069 O O . THR E 1 133 ? -39.724 25.728 -12.153 1.00 181.34 113 THR E O 1
ATOM 6073 N N . VAL E 1 134 ? -38.729 27.730 -11.614 1.00 175.98 114 VAL E N 1
ATOM 6074 C CA . VAL E 1 134 ? -40.008 28.226 -11.197 1.00 175.73 114 VAL E CA 1
ATOM 6075 C C . VAL E 1 134 ? -40.834 28.238 -12.485 1.00 171.04 114 VAL E C 1
ATOM 6076 O O . VAL E 1 134 ? -42.021 27.837 -12.363 1.00 187.26 114 VAL E O 1
ATOM 6080 N N . LEU E 1 135 ? -40.239 28.556 -13.632 1.00 153.18 115 LEU E N 1
ATOM 6081 C CA . LEU E 1 135 ? -40.902 28.418 -14.926 1.00 125.97 115 LEU E CA 1
ATOM 6082 C C . LEU E 1 135 ? -41.620 27.246 -15.600 1.00 162.60 115 LEU E C 1
ATOM 6083 O O . LEU E 1 135 ? -42.793 27.362 -15.957 1.00 161.55 115 LEU E O 1
ATOM 6088 N N . ILE E 1 136 ? -40.926 26.122 -15.779 1.00 154.10 116 ILE E N 1
ATOM 6089 C CA . ILE E 1 136 ? -41.547 24.759 -15.993 1.00 163.47 116 ILE E CA 1
ATOM 6090 C C . ILE E 1 136 ? -42.381 24.169 -14.798 1.00 152.26 116 ILE E C 1
ATOM 6091 O O . ILE E 1 136 ? -43.646 24.142 -14.894 1.00 154.65 116 ILE E O 1
ATOM 6096 N N . ASN E 1 137 ? -41.800 23.995 -13.606 1.00 152.39 117 ASN E N 1
ATOM 6097 C CA . ASN E 1 137 ? -42.547 23.220 -12.601 1.00 164.93 117 ASN E CA 1
ATOM 6098 C C . ASN E 1 137 ? -43.621 23.922 -11.823 1.00 187.66 117 ASN E C 1
ATOM 6099 O O . ASN E 1 137 ? -44.533 23.244 -11.371 1.00 183.09 117 ASN E O 1
ATOM 6104 N N . ILE E 1 138 ? -43.543 25.226 -11.574 1.00 186.47 118 ILE E N 1
ATOM 6105 C CA . ILE E 1 138 ? -44.658 25.754 -10.781 1.00 183.47 118 ILE E CA 1
ATOM 6106 C C . ILE E 1 138 ? -45.373 26.841 -11.582 1.00 177.22 118 ILE E C 1
ATOM 6107 O O . ILE E 1 138 ? -46.458 27.266 -11.183 1.00 181.45 118 ILE E O 1
ATOM 6112 N N . ILE E 1 139 ? -44.785 27.369 -12.654 1.00 185.86 119 ILE E N 1
ATOM 6113 C CA . ILE E 1 139 ? -45.603 28.328 -13.337 1.00 188.06 119 ILE E CA 1
ATOM 6114 C C . ILE E 1 139 ? -46.556 27.465 -14.110 1.00 181.67 119 ILE E C 1
ATOM 6115 O O . ILE E 1 139 ? -47.696 27.881 -14.358 1.00 187.41 119 ILE E O 1
ATOM 6120 N N . LEU E 1 140 ? -46.105 26.280 -14.539 1.00 188.24 120 LEU E N 1
ATOM 6121 C CA . LEU E 1 140 ? -46.937 25.650 -15.526 1.00 165.11 120 LEU E CA 1
ATOM 6122 C C . LEU E 1 140 ? -47.097 24.140 -15.490 1.00 161.04 120 LEU E C 1
ATOM 6123 O O . LEU E 1 140 ? -47.938 23.612 -16.199 1.00 165.00 120 LEU E O 1
ATOM 6128 N N . THR E 1 141 ? -46.309 23.417 -14.710 1.00 170.05 121 THR E N 1
ATOM 6129 C CA . THR E 1 141 ? -46.691 22.017 -14.547 1.00 150.74 121 THR E CA 1
ATOM 6130 C C . THR E 1 141 ? -48.015 21.788 -13.786 1.00 144.23 121 THR E C 1
ATOM 6131 O O . THR E 1 141 ? -48.816 20.949 -14.226 1.00 148.27 121 THR E O 1
ATOM 6135 N N . PRO E 1 142 ? -48.238 22.481 -12.643 1.00 150.39 122 PRO E N 1
ATOM 6136 C CA . PRO E 1 142 ? -49.560 22.259 -12.073 1.00 150.88 122 PRO E CA 1
ATOM 6137 C C . PRO E 1 142 ? -50.759 22.915 -12.804 1.00 163.06 122 PRO E C 1
ATOM 6138 O O . PRO E 1 142 ? -51.838 22.303 -12.781 1.00 168.85 122 PRO E O 1
ATOM 6142 N N . LEU E 1 143 ? -50.605 24.094 -13.420 1.00 152.81 123 LEU E N 1
ATOM 6143 C CA . LEU E 1 143 ? -51.720 24.772 -14.119 1.00 161.66 123 LEU E CA 1
ATOM 6144 C C . LEU E 1 143 ? -52.116 24.071 -15.415 1.00 169.87 123 LEU E C 1
ATOM 6145 O O . LEU E 1 143 ? -53.235 24.221 -15.944 1.00 174.19 123 LEU E O 1
ATOM 6150 N N . TRP E 1 144 ? -51.159 23.305 -15.942 1.00 176.92 124 TRP E N 1
ATOM 6151 C CA . TRP E 1 144 ? -51.325 22.453 -17.124 1.00 173.68 124 TRP E CA 1
ATOM 6152 C C . TRP E 1 144 ? -51.735 21.056 -16.668 1.00 172.86 124 TRP E C 1
ATOM 6153 O O . TRP E 1 144 ? -51.853 20.146 -17.475 1.00 175.42 124 TRP E O 1
ATOM 6164 N N . LEU E 1 145 ? -51.894 20.883 -15.361 1.00 198.37 125 LEU E N 1
ATOM 6165 C CA . LEU E 1 145 ? -52.281 19.591 -14.749 1.00 169.40 125 LEU E CA 1
ATOM 6166 C C . LEU E 1 145 ? -53.588 19.729 -13.962 1.00 154.59 125 LEU E C 1
ATOM 6167 O O . LEU E 1 145 ? -54.310 18.757 -13.726 1.00 153.21 125 LEU E O 1
ATOM 6172 N N . SER E 1 146 ? -53.890 20.969 -13.595 1.00 150.71 126 SER E N 1
ATOM 6173 C CA . SER E 1 146 ? -55.130 21.310 -12.926 1.00 148.30 126 SER E CA 1
ATOM 6174 C C . SER E 1 146 ? -56.225 21.310 -13.959 1.00 156.26 126 SER E C 1
ATOM 6175 O O . SER E 1 146 ? -57.405 21.174 -13.639 1.00 156.99 126 SER E O 1
ATOM 6178 N N . LEU E 1 147 ? -55.807 21.401 -15.214 1.00 155.95 127 LEU E N 1
ATOM 6179 C CA . LEU E 1 147 ? -56.728 21.420 -16.340 1.00 174.43 127 LEU E CA 1
ATOM 6180 C C . LEU E 1 147 ? -57.216 19.988 -16.573 1.00 195.87 127 LEU E C 1
ATOM 6181 O O . LEU E 1 147 ? -58.283 19.773 -17.140 1.00 226.25 127 LEU E O 1
ATOM 6186 N N . MET E 1 148 ? -56.459 19.044 -16.014 1.00 186.55 128 MET E N 1
ATOM 6187 C CA . MET E 1 148 ? -56.844 17.639 -15.905 1.00 180.88 128 MET E CA 1
ATOM 6188 C C . MET E 1 148 ? -57.053 17.290 -14.426 1.00 171.73 128 MET E C 1
ATOM 6189 O O . MET E 1 148 ? -56.231 17.634 -13.576 1.00 174.65 128 MET E O 1
ATOM 6194 N N . TYR E 1 149 ? -58.163 16.619 -14.130 1.00 174.98 129 TYR E N 1
ATOM 6195 C CA . TYR E 1 149 ? -58.638 16.406 -12.764 1.00 168.33 129 TYR E CA 1
ATOM 6196 C C . TYR E 1 149 ? -59.020 17.681 -12.017 1.00 160.73 129 TYR E C 1
ATOM 6197 O O . TYR E 1 149 ? -59.678 17.623 -10.980 1.00 155.42 129 TYR E O 1
ATOM 6206 N N . ASN E 1 155 ? -60.400 19.833 1.987 1.00 30.00 135 ASN E N 1
ATOM 6207 C CA . ASN E 1 155 ? -59.476 20.468 1.057 1.00 30.00 135 ASN E CA 1
ATOM 6208 C C . ASN E 1 155 ? -58.599 21.483 1.768 1.00 30.00 135 ASN E C 1
ATOM 6209 O O . ASN E 1 155 ? -59.066 22.549 2.149 1.00 30.00 135 ASN E O 1
ATOM 6214 N N . PHE E 1 156 ? -57.331 21.135 1.955 1.00 219.55 136 PHE E N 1
ATOM 6215 C CA . PHE E 1 156 ? -56.368 22.037 2.568 1.00 199.92 136 PHE E CA 1
ATOM 6216 C C . PHE E 1 156 ? -55.306 22.395 1.547 1.00 180.15 136 PHE E C 1
ATOM 6217 O O . PHE E 1 156 ? -55.195 23.527 1.083 1.00 175.50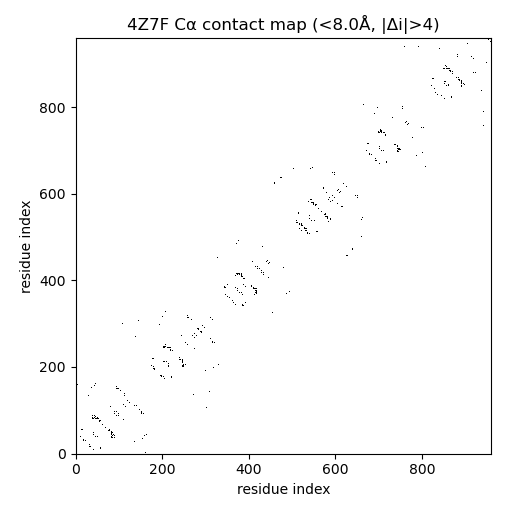 136 PHE E O 1
ATOM 6225 N N . ALA E 1 157 ? -54.517 21.392 1.212 1.00 180.95 137 ALA E N 1
ATOM 6226 C CA . ALA E 1 157 ? -53.599 21.462 0.112 1.00 179.05 137 ALA E CA 1
ATOM 6227 C C . ALA E 1 157 ? -53.364 20.021 -0.261 1.00 190.70 137 ALA E C 1
ATOM 6228 O O . ALA E 1 157 ? -53.537 19.131 0.563 1.00 188.14 137 ALA E O 1
ATOM 6230 N N . TRP E 1 158 ? -52.957 19.799 -1.500 1.00 197.97 138 TRP E N 1
ATOM 6231 C CA . TRP E 1 158 ? -52.606 18.480 -1.995 1.00 216.61 138 TRP E CA 1
ATOM 6232 C C . TRP E 1 158 ? -51.455 18.751 -2.952 1.00 234.77 138 TRP E C 1
ATOM 6233 O O . TRP E 1 158 ? -51.345 18.154 -4.025 1.00 230.07 138 TRP E O 1
ATOM 6244 N N . TRP E 1 159 ? -50.605 19.683 -2.529 1.00 218.58 139 TRP E N 1
ATOM 6245 C CA . TRP E 1 159 ? -49.701 20.400 -3.377 1.00 211.61 139 TRP E CA 1
ATOM 6246 C C . TRP E 1 159 ? -48.303 19.928 -3.038 1.00 211.73 139 TRP E C 1
ATOM 6247 O O . TRP E 1 159 ? -47.641 19.375 -3.927 1.00 224.39 139 TRP E O 1
ATOM 6258 N N . VAL E 1 160 ? -48.043 19.889 -1.734 1.00 233.89 140 VAL E N 1
ATOM 6259 C CA . VAL E 1 160 ? -46.754 19.942 -1.058 1.00 201.54 140 VAL E CA 1
ATOM 6260 C C . VAL E 1 160 ? -45.835 18.763 -1.341 1.00 200.11 140 VAL E C 1
ATOM 6261 O O . VAL E 1 160 ? -44.643 18.824 -1.011 1.00 176.59 140 VAL E O 1
ATOM 6265 N N . PRO E 1 161 ? -46.421 17.643 -1.963 1.00 195.47 141 PRO E N 1
ATOM 6266 C CA . PRO E 1 161 ? -45.434 16.597 -2.308 1.00 215.45 141 PRO E CA 1
ATOM 6267 C C . PRO E 1 161 ? -44.398 17.208 -3.248 1.00 234.08 141 PRO E C 1
ATOM 6268 O O . PRO E 1 161 ? -43.205 16.936 -3.120 1.00 231.33 141 PRO E O 1
ATOM 6272 N N . ARG E 1 162 ? -44.877 18.062 -4.146 1.00 224.07 142 ARG E N 1
ATOM 6273 C CA . ARG E 1 162 ? -44.037 19.034 -4.807 1.00 204.29 142 ARG E CA 1
ATOM 6274 C C . ARG E 1 162 ? -43.636 20.044 -3.736 1.00 182.92 142 ARG E C 1
ATOM 6275 O O . ARG E 1 162 ? -44.440 20.403 -2.876 1.00 198.06 142 ARG E O 1
ATOM 6283 N N . LEU E 1 163 ? -42.392 20.507 -3.777 1.00 220.90 143 LEU E N 1
ATOM 6284 C CA . LEU E 1 163 ? -41.880 21.440 -2.771 1.00 187.64 143 LEU E CA 1
ATOM 6285 C C . LEU E 1 163 ? -41.800 20.597 -1.502 1.00 175.45 143 LEU E C 1
ATOM 6286 O O . LEU E 1 163 ? -41.957 21.094 -0.387 1.00 170.20 143 LEU E O 1
ATOM 6291 N N . ILE E 1 164 ? -41.398 19.311 -1.767 1.00 191.10 144 ILE E N 1
ATOM 6292 C CA . ILE E 1 164 ? -40.683 18.371 -0.905 1.00 183.07 144 ILE E CA 1
ATOM 6293 C C . ILE E 1 164 ? -39.677 17.993 -1.994 1.00 191.20 144 ILE E C 1
ATOM 6294 O O . ILE E 1 164 ? -38.512 17.831 -1.671 1.00 195.02 144 ILE E O 1
ATOM 6299 N N . LYS E 1 165 ? -40.067 17.876 -3.278 1.00 178.67 145 LYS E N 1
ATOM 6300 C CA . LYS E 1 165 ? -39.163 18.625 -4.186 1.00 176.33 145 LYS E CA 1
ATOM 6301 C C . LYS E 1 165 ? -39.727 19.391 -5.393 1.00 183.02 145 LYS E C 1
ATOM 6302 O O . LYS E 1 165 ? -40.299 18.796 -6.374 1.00 183.26 145 LYS E O 1
ATOM 6308 N N . THR E 1 166 ? -39.634 20.723 -5.197 1.00 162.12 146 THR E N 1
ATOM 6309 C CA . THR E 1 166 ? -39.103 21.700 -6.134 1.00 167.23 146 THR E CA 1
ATOM 6310 C C . THR E 1 166 ? -37.850 22.168 -5.385 1.00 168.89 146 THR E C 1
ATOM 6311 O O . THR E 1 166 ? -37.182 23.117 -5.825 1.00 169.30 146 THR E O 1
ATOM 6315 N N . VAL E 1 167 ? -37.519 21.560 -4.229 1.00 170.04 147 VAL E N 1
ATOM 6316 C CA . VAL E 1 167 ? -36.224 21.988 -3.637 1.00 165.39 147 VAL E CA 1
ATOM 6317 C C . VAL E 1 167 ? -35.227 21.029 -2.855 1.00 162.14 147 VAL E C 1
ATOM 6318 O O . VAL E 1 167 ? -34.351 21.574 -2.188 1.00 148.33 147 VAL E O 1
ATOM 6322 N N . ILE E 1 168 ? -35.298 19.681 -2.915 1.00 166.42 148 ILE E N 1
ATOM 6323 C CA . ILE E 1 168 ? -34.142 18.784 -2.525 1.00 168.16 148 ILE E CA 1
ATOM 6324 C C . ILE E 1 168 ? -33.100 18.582 -3.661 1.00 205.31 148 ILE E C 1
ATOM 6325 O O . ILE E 1 168 ? -31.880 18.505 -3.442 1.00 218.21 148 ILE E O 1
ATOM 6330 N N . PHE E 1 169 ? -33.658 18.478 -4.867 1.00 192.08 149 PHE E N 1
ATOM 6331 C CA . PHE E 1 169 ? -33.130 17.953 -6.135 1.00 174.42 149 PHE E CA 1
ATOM 6332 C C . PHE E 1 169 ? -32.707 19.144 -7.002 1.00 158.74 149 PHE E C 1
ATOM 6333 O O . PHE E 1 169 ? -31.959 19.022 -7.967 1.00 170.22 149 PHE E O 1
ATOM 6341 N N . PHE E 1 170 ? -33.205 20.321 -6.643 1.00 189.06 150 PHE E N 1
ATOM 6342 C CA . PHE E 1 170 ? -32.777 21.533 -7.330 1.00 183.96 150 PHE E CA 1
ATOM 6343 C C . PHE E 1 170 ? -31.909 22.453 -6.491 1.00 205.92 150 PHE E C 1
ATOM 6344 O O . PHE E 1 170 ? -31.848 23.655 -6.744 1.00 192.65 150 PHE E O 1
ATOM 6352 N N . PRO E 1 171 ? -31.250 21.896 -5.467 1.00 190.98 151 PRO E N 1
ATOM 6353 C CA . PRO E 1 171 ? -29.813 22.189 -5.456 1.00 185.14 151 PRO E CA 1
ATOM 6354 C C . PRO E 1 171 ? -28.997 21.303 -6.425 1.00 165.56 151 PRO E C 1
ATOM 6355 O O . PRO E 1 171 ? -28.181 21.853 -7.148 1.00 169.84 151 PRO E O 1
ATOM 6359 N N . ILE E 1 172 ? -29.254 19.993 -6.495 1.00 200.99 152 ILE E N 1
ATOM 6360 C CA . ILE E 1 172 ? -28.424 19.098 -7.327 1.00 211.73 152 ILE E CA 1
ATOM 6361 C C . ILE E 1 172 ? -28.511 19.241 -8.869 1.00 149.53 152 ILE E C 1
ATOM 6362 O O . ILE E 1 172 ? -27.553 18.882 -9.549 1.00 153.52 152 ILE E O 1
ATOM 6367 N N . GLN E 1 173 ? -29.624 19.726 -9.424 1.00 138.05 153 GLN E N 1
ATOM 6368 C CA . GLN E 1 173 ? -29.687 19.993 -10.874 1.00 142.77 153 GLN E CA 1
ATOM 6369 C C . GLN E 1 173 ? -28.657 21.016 -11.293 1.00 148.34 153 GLN E C 1
ATOM 6370 O O . GLN E 1 173 ? -28.332 21.049 -12.461 1.00 160.33 153 GLN E O 1
ATOM 6376 N N . VAL E 1 174 ? -28.265 21.941 -10.407 1.00 142.74 154 VAL E N 1
ATOM 6377 C CA . VAL E 1 174 ? -27.195 22.871 -10.746 1.00 135.01 154 VAL E CA 1
ATOM 6378 C C . VAL E 1 174 ? -25.875 22.178 -10.526 1.00 134.37 154 VAL E C 1
ATOM 6379 O O . VAL E 1 174 ? -24.907 22.637 -11.052 1.00 131.07 154 VAL E O 1
ATOM 6383 N N . ILE E 1 175 ? -25.781 21.125 -9.718 1.00 133.27 155 ILE E N 1
ATOM 6384 C CA . ILE E 1 175 ? -24.479 20.448 -9.686 1.00 135.56 155 ILE E CA 1
ATOM 6385 C C . ILE E 1 175 ? -24.415 19.545 -10.946 1.00 217.14 155 ILE E C 1
ATOM 6386 O O . ILE E 1 175 ? -23.323 19.173 -11.430 1.00 222.41 155 ILE E O 1
ATOM 6391 N N . ALA E 1 176 ? -25.575 19.387 -11.586 1.00 186.36 156 ALA E N 1
ATOM 6392 C CA . ALA E 1 176 ? -25.720 18.595 -12.808 1.00 170.88 156 ALA E CA 1
ATOM 6393 C C . ALA E 1 176 ? -25.461 19.466 -14.023 1.00 153.54 156 ALA E C 1
ATOM 6394 O O . ALA E 1 176 ? -24.743 19.059 -14.927 1.00 159.04 156 ALA E O 1
ATOM 6396 N N . THR E 1 177 ? -26.049 20.658 -14.049 1.00 167.24 157 THR E N 1
ATOM 6397 C CA . THR E 1 177 ? -25.791 21.615 -15.116 1.00 171.25 157 THR E CA 1
ATOM 6398 C C . THR E 1 177 ? -24.378 22.161 -14.874 1.00 173.82 157 THR E C 1
ATOM 6399 O O . THR E 1 177 ? -23.755 22.737 -15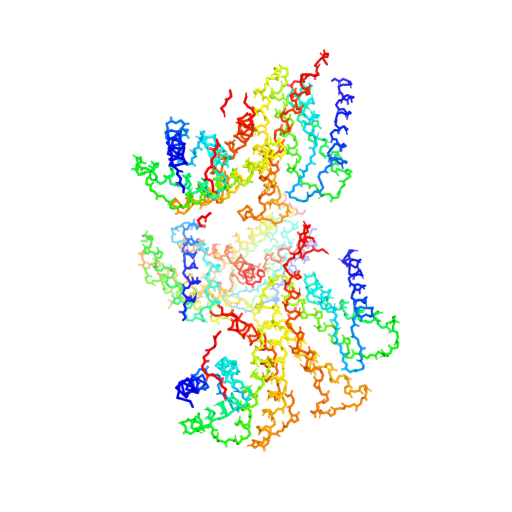.769 1.00 176.35 157 THR E O 1
ATOM 6403 N N . TYR E 1 178 ? -23.890 22.015 -13.644 1.00 170.04 158 TYR E N 1
ATOM 6404 C CA . TYR E 1 178 ? -22.491 22.305 -13.376 1.00 164.91 158 TYR E CA 1
ATOM 6405 C C . TYR E 1 178 ? -21.595 21.328 -14.128 1.00 164.05 158 TYR E C 1
ATOM 6406 O O . TYR E 1 178 ? -20.967 21.746 -15.100 1.00 171.86 158 TYR E O 1
ATOM 6415 N N . TYR E 1 179 ? -21.546 20.040 -13.749 1.00 181.30 159 TYR E N 1
ATOM 6416 C CA . TYR E 1 179 ? -20.542 19.205 -14.433 1.00 183.98 159 TYR E CA 1
ATOM 6417 C C . TYR E 1 179 ? -21.086 18.673 -15.789 1.00 170.27 159 TYR E C 1
ATOM 6418 O O . TYR E 1 179 ? -20.480 17.784 -16.406 1.00 172.45 159 TYR E O 1
ATOM 6427 N N . LEU E 1 180 ? -22.189 19.259 -16.276 1.00 165.30 160 LEU E N 1
ATOM 6428 C CA . LEU E 1 180 ? -22.654 19.020 -17.650 1.00 157.93 160 LEU E CA 1
ATOM 6429 C C . LEU E 1 180 ? -21.622 19.429 -18.669 1.00 163.53 160 LEU E C 1
ATOM 6430 O O . LEU E 1 180 ? -21.304 18.721 -19.645 1.00 163.93 160 LEU E O 1
ATOM 6435 N N . GLY E 1 181 ? -21.151 20.648 -18.418 1.00 155.17 161 GLY E N 1
ATOM 6436 C CA . GLY E 1 181 ? -20.400 21.416 -19.381 1.00 165.34 161 GLY E CA 1
ATOM 6437 C C . GLY E 1 181 ? -19.052 21.917 -18.933 1.00 181.73 161 GLY E C 1
ATOM 6438 O O . GLY E 1 181 ? -18.229 22.266 -19.775 1.00 187.72 161 GLY E O 1
ATOM 6439 N N . ASN E 1 182 ? -18.801 21.963 -17.627 1.00 172.05 162 ASN E N 1
ATOM 6440 C CA . ASN E 1 182 ? -17.449 22.278 -17.166 1.00 182.37 162 ASN E CA 1
ATOM 6441 C C . ASN E 1 182 ? -16.588 21.021 -17.198 1.00 186.28 162 ASN E C 1
ATOM 6442 O O . ASN E 1 182 ? -15.646 20.880 -16.413 1.00 196.87 162 ASN E O 1
ATOM 6447 N N . PHE E 1 190 ? -24.967 25.348 -36.158 1.00 137.46 170 PHE E N 1
ATOM 6448 C CA . PHE E 1 190 ? -26.163 24.662 -35.684 1.00 119.62 170 PHE E CA 1
ATOM 6449 C C . PHE E 1 190 ? -27.169 25.647 -35.098 1.00 117.15 170 PHE E C 1
ATOM 6450 O O . PHE E 1 190 ? -28.335 25.311 -34.895 1.00 129.61 170 PHE E O 1
ATOM 6458 N N . GLY E 1 191 ? -26.709 26.865 -34.830 1.00 97.40 171 GLY E N 1
ATOM 6459 C CA . GLY E 1 191 ? -27.563 27.896 -34.271 1.00 118.72 171 GLY E CA 1
ATOM 6460 C C . GLY E 1 191 ? -28.361 28.626 -35.333 1.00 147.05 171 GLY E C 1
ATOM 6461 O O . GLY E 1 191 ? -28.353 29.856 -35.394 1.00 155.64 171 GLY E O 1
ATOM 6462 N N . LYS E 1 192 ? -29.054 27.865 -36.173 1.00 147.34 172 LYS E N 1
ATOM 6463 C CA . LYS E 1 192 ? -29.862 28.441 -37.240 1.00 164.94 172 LYS E CA 1
ATOM 6464 C C . LYS E 1 192 ? -31.167 29.052 -36.689 1.00 187.15 172 LYS E C 1
ATOM 6465 O O . LYS E 1 192 ? -31.442 28.879 -35.502 1.00 198.80 172 LYS E O 1
ATOM 6471 N N . PRO E 1 193 ? -32.024 29.795 -37.537 1.00 196.11 173 PRO E N 1
ATOM 6472 C CA . PRO E 1 193 ? -31.585 29.933 -38.936 1.00 203.57 173 PRO E CA 1
ATOM 6473 C C . PRO E 1 193 ? -30.969 31.301 -39.205 1.00 198.05 173 PRO E C 1
ATOM 6474 O O . PRO E 1 193 ? -31.686 32.300 -39.150 1.00 199.25 173 PRO E O 1
ATOM 6478 N N . GLY F 1 27 ? -28.263 25.778 36.350 1.00 67.60 7 GLY F N 1
ATOM 6479 C CA . GLY F 1 27 ? -26.910 26.321 36.487 1.00 76.21 7 GLY F CA 1
ATOM 6480 C C . GLY F 1 27 ? -26.887 27.859 36.406 1.00 71.45 7 GLY F C 1
ATOM 6481 O O . GLY F 1 27 ? -27.923 28.499 36.613 1.00 67.12 7 GLY F O 1
ATOM 6482 N N . THR F 1 28 ? -25.710 28.447 36.148 1.00 81.16 8 THR F N 1
ATOM 6483 C CA . THR F 1 28 ? -25.580 29.912 36.036 1.00 103.91 8 THR F CA 1
ATOM 6484 C C . THR F 1 28 ? -24.873 30.440 34.797 1.00 144.29 8 THR F C 1
ATOM 6485 O O . THR F 1 28 ? -25.150 31.561 34.361 1.00 158.44 8 THR F O 1
ATOM 6489 N N . LYS F 1 29 ? -23.949 29.657 34.247 1.00 149.32 9 LYS F N 1
ATOM 6490 C CA . LYS F 1 29 ? -23.289 30.014 32.993 1.00 154.45 9 LYS F CA 1
ATOM 6491 C C . LYS F 1 29 ? -24.254 29.707 31.843 1.00 159.07 9 LYS F C 1
ATOM 6492 O O . LYS F 1 29 ? -24.213 30.322 30.748 1.00 152.96 9 LYS F O 1
ATOM 6498 N N . SER F 1 30 ? -25.121 28.735 32.128 1.00 164.18 10 SER F N 1
ATOM 6499 C CA . SER F 1 30 ? -26.194 28.334 31.236 1.00 150.88 10 SER F CA 1
ATOM 6500 C C . SER F 1 30 ? -26.938 29.592 30.832 1.00 148.49 10 SER F C 1
ATOM 6501 O O . SER F 1 30 ? -27.226 29.834 29.641 1.00 147.35 10 SER F O 1
ATOM 6504 N N . ILE F 1 31 ? -27.135 30.448 31.829 1.00 175.05 11 ILE F N 1
ATOM 6505 C CA . ILE F 1 31 ? -27.792 31.729 31.633 1.00 170.09 11 ILE F CA 1
ATOM 6506 C C . ILE F 1 31 ? -26.881 32.776 30.952 1.00 155.61 11 ILE F C 1
ATOM 6507 O O . ILE F 1 31 ? -27.374 33.753 30.378 1.00 155.80 11 ILE F O 1
ATOM 6512 N N . ALA F 1 32 ? -25.566 32.562 30.964 1.00 141.64 12 ALA F N 1
ATOM 6513 C CA . ALA F 1 32 ? -24.674 33.485 30.262 1.00 128.35 12 ALA F CA 1
ATOM 6514 C C . ALA F 1 32 ? -24.743 33.327 28.750 1.00 157.94 12 ALA F C 1
ATOM 6515 O O . ALA F 1 32 ? -25.142 34.282 28.016 1.00 182.35 12 ALA F O 1
ATOM 6517 N N . LEU F 1 33 ? -24.412 32.162 28.231 1.00 158.92 13 LEU F N 1
ATOM 6518 C CA . LEU F 1 33 ? -24.310 32.056 26.794 1.00 151.52 13 LEU F CA 1
ATOM 6519 C C . LEU F 1 33 ? -25.661 32.433 26.244 1.00 152.02 13 LEU F C 1
ATOM 6520 O O . LEU F 1 33 ? -25.775 33.074 25.205 1.00 141.65 13 LEU F O 1
ATOM 6525 N N . MET F 1 34 ? -26.698 32.063 26.968 1.00 141.91 14 MET F N 1
ATOM 6526 C CA . MET F 1 34 ? -28.025 32.257 26.465 1.00 156.70 14 MET F CA 1
ATOM 6527 C C . MET F 1 34 ? -28.214 33.710 26.184 1.00 171.46 14 MET F C 1
ATOM 6528 O O . MET F 1 34 ? -28.660 34.064 25.120 1.00 174.04 14 MET F O 1
ATOM 6533 N N . GLY F 1 35 ? -27.843 34.563 27.122 1.00 161.41 15 GLY F N 1
ATOM 6534 C CA . GLY F 1 35 ? -28.154 35.970 26.968 1.00 171.91 15 GLY F CA 1
ATOM 6535 C C . GLY F 1 35 ? -27.465 36.672 25.821 1.00 173.59 15 GLY F C 1
ATOM 6536 O O . GLY F 1 35 ? -28.087 37.358 24.995 1.00 181.35 15 GLY F O 1
ATOM 6537 N N . VAL F 1 36 ? -26.169 36.440 25.709 1.00 180.89 16 VAL F N 1
ATOM 6538 C CA . VAL F 1 36 ? -25.415 37.093 24.674 1.00 166.97 16 VAL F CA 1
ATOM 6539 C C . VAL F 1 36 ? -25.991 36.588 23.383 1.00 169.29 16 VAL F C 1
ATOM 6540 O O . VAL F 1 36 ? -26.176 37.335 22.441 1.00 165.73 16 VAL F O 1
ATOM 6544 N N . LEU F 1 37 ? -26.280 35.298 23.362 1.00 170.74 17 LEU F N 1
ATOM 6545 C CA . LEU F 1 37 ? -26.785 34.695 22.150 1.00 176.20 17 LEU F CA 1
ATOM 6546 C C . LEU F 1 37 ? -28.139 35.195 21.713 1.00 135.38 17 LEU F C 1
ATOM 6547 O O . LEU F 1 37 ? -28.395 35.306 20.542 1.00 143.99 17 LEU F O 1
ATOM 6552 N N . ILE F 1 38 ? -29.028 35.425 22.653 1.00 143.42 18 ILE F N 1
ATOM 6553 C CA . ILE F 1 38 ? -30.320 35.969 22.341 1.00 146.59 18 ILE F CA 1
ATOM 6554 C C . ILE F 1 38 ? -30.160 37.371 21.790 1.00 146.87 18 ILE F C 1
ATOM 6555 O O . ILE F 1 38 ? -30.875 37.779 20.879 1.00 150.08 18 ILE F O 1
ATOM 6560 N N . ALA F 1 39 ? -29.238 38.128 22.366 1.00 142.62 19 ALA F N 1
ATOM 6561 C CA . ALA F 1 39 ? -29.029 39.477 21.883 1.00 146.17 19 ALA F CA 1
ATOM 6562 C C . ALA F 1 39 ? -28.573 39.331 20.456 1.00 149.87 19 ALA F C 1
ATOM 6563 O O . ALA F 1 39 ? -28.980 40.052 19.565 1.00 162.52 19 ALA F O 1
ATOM 6565 N N . VAL F 1 40 ? -27.728 38.350 20.247 1.00 170.82 20 VAL F N 1
ATOM 6566 C CA . VAL F 1 40 ? -27.139 38.132 18.961 1.00 163.89 20 VAL F CA 1
ATOM 6567 C C . VAL F 1 40 ? -28.242 37.839 17.992 1.00 108.48 20 VAL F C 1
ATOM 6568 O O . VAL F 1 40 ? -28.288 38.369 16.905 1.00 108.63 20 VAL F O 1
ATOM 6572 N N . VAL F 1 41 ? -29.163 37.008 18.411 1.00 127.12 21 VAL F N 1
ATOM 6573 C CA . VAL F 1 41 ? -30.213 36.579 17.537 1.00 136.62 21 VAL F CA 1
ATOM 6574 C C . VAL F 1 41 ? -31.031 37.766 17.121 1.00 143.17 21 VAL F C 1
ATOM 6575 O O . VAL F 1 41 ? -31.305 37.947 15.937 1.00 149.51 21 VAL F O 1
ATOM 6579 N N . VAL F 1 42 ? -31.393 38.600 18.083 1.00 130.60 22 VAL F N 1
ATOM 6580 C CA . VAL F 1 42 ? -32.244 39.717 17.743 1.00 141.05 22 VAL F CA 1
ATOM 6581 C C . VAL F 1 42 ? -31.518 40.669 16.807 1.00 133.83 22 VAL F C 1
ATOM 6582 O O . VAL F 1 42 ? -32.086 41.168 15.829 1.00 129.91 22 VAL F O 1
ATOM 6586 N N . VAL F 1 43 ? -30.246 40.911 17.091 1.00 139.70 23 VAL F N 1
ATOM 6587 C CA . VAL F 1 43 ? -29.528 41.894 16.310 1.00 136.44 23 VAL F CA 1
ATOM 6588 C C . VAL F 1 43 ? -29.509 41.365 14.905 1.00 133.61 23 VAL F C 1
ATOM 6589 O O . VAL F 1 43 ? -29.800 42.083 13.965 1.00 136.13 23 VAL F O 1
ATOM 6593 N N . PHE F 1 44 ? -29.230 40.080 14.775 1.00 126.28 24 PHE F N 1
ATOM 6594 C CA . PHE F 1 44 ? -29.044 39.505 13.467 1.00 121.50 24 PHE F CA 1
ATOM 6595 C C . PHE F 1 44 ? -30.326 39.628 12.705 1.00 120.48 24 PHE F C 1
ATOM 6596 O O . PHE F 1 44 ? -30.337 40.010 11.545 1.00 120.94 24 PHE F O 1
ATOM 6604 N N . SER F 1 45 ? -31.418 39.319 13.375 1.00 120.05 25 SER F N 1
ATOM 6605 C CA . SER F 1 45 ? -32.679 39.307 12.696 1.00 120.10 25 SER F CA 1
ATOM 6606 C C . SER F 1 45 ? -33.018 40.682 12.191 1.00 120.84 25 SER F C 1
ATOM 6607 O O . SER F 1 45 ? -33.475 40.789 11.065 1.00 132.50 25 SER F O 1
ATOM 6610 N N . ARG F 1 46 ? -32.815 41.734 12.988 1.00 112.15 26 ARG F N 1
ATOM 6611 C CA . ARG F 1 46 ? -33.212 43.062 12.492 1.00 107.75 26 ARG F CA 1
ATOM 6612 C C . ARG F 1 46 ? -32.192 44.179 12.343 1.00 137.87 26 ARG F C 1
ATOM 6613 O O . ARG F 1 46 ? -32.543 45.277 11.932 1.00 132.72 26 ARG F O 1
ATOM 6621 N N . PHE F 1 47 ? -30.940 43.913 12.672 1.00 126.12 27 PHE F N 1
ATOM 6622 C CA . PHE F 1 47 ? -29.860 44.868 12.434 1.00 131.14 27 PHE F CA 1
ATOM 6623 C C . PHE F 1 47 ? -29.190 44.618 11.091 1.00 120.36 27 PHE F C 1
ATOM 6624 O O . PHE F 1 47 ? -28.895 45.559 10.374 1.00 113.85 27 PHE F O 1
ATOM 6632 N N . PHE F 1 48 ? -28.931 43.360 10.750 1.00 115.00 28 PHE F N 1
ATOM 6633 C CA . PHE F 1 48 ? -28.282 43.057 9.468 1.00 126.87 28 PHE F CA 1
ATOM 6634 C C . PHE F 1 48 ? -29.260 42.372 8.573 1.00 139.71 28 PHE F C 1
ATOM 6635 O O . PHE F 1 48 ? -28.912 41.520 7.769 1.00 155.61 28 PHE F O 1
ATOM 6643 N N . ALA F 1 49 ? -30.531 42.722 8.674 1.00 129.82 29 ALA F N 1
ATOM 6644 C CA . ALA F 1 49 ? -31.553 41.931 7.999 1.00 131.53 29 ALA F CA 1
ATOM 6645 C C . ALA F 1 49 ? -32.313 42.672 6.926 1.00 150.55 29 ALA F C 1
ATOM 6646 O O . ALA F 1 49 ? -32.634 43.834 7.098 1.00 155.52 29 ALA F O 1
ATOM 6648 N N . TYR F 1 50 ? -32.594 42.002 5.812 1.00 149.46 30 TYR F N 1
ATOM 6649 C CA . TYR F 1 50 ? -33.426 42.593 4.760 1.00 172.87 30 TYR F CA 1
ATOM 6650 C C . TYR F 1 50 ? -34.923 42.622 5.151 1.00 188.16 30 TYR F C 1
ATOM 6651 O O . TYR F 1 50 ? -35.486 41.641 5.631 1.00 195.13 30 TYR F O 1
ATOM 6660 N N . GLU F 1 51 ? -35.531 43.785 4.931 1.00 194.58 31 GLU F N 1
ATOM 6661 C CA . GLU F 1 51 ? -36.557 44.391 5.785 1.00 164.43 31 GLU F CA 1
ATOM 6662 C C . GLU F 1 51 ? -38.002 43.928 6.080 1.00 152.58 31 GLU F C 1
ATOM 6663 O O . GLU F 1 51 ? -38.376 43.908 7.244 1.00 146.89 31 GLU F O 1
ATOM 6669 N N . THR F 1 52 ? -38.826 43.582 5.095 1.00 152.31 32 THR F N 1
ATOM 6670 C CA . THR F 1 52 ? -40.257 43.878 5.253 1.00 152.43 32 THR F CA 1
ATOM 6671 C C . THR F 1 52 ? -41.360 43.123 4.501 1.00 170.03 32 THR F C 1
ATOM 6672 O O . THR F 1 52 ? -41.146 42.073 3.920 1.00 165.93 32 THR F O 1
ATOM 6676 N N . THR F 1 53 ? -42.519 43.746 4.481 1.00 157.20 33 THR F N 1
ATOM 6677 C CA . THR F 1 53 ? -43.514 43.375 3.520 1.00 169.40 33 THR F CA 1
ATOM 6678 C C . THR F 1 53 ? -43.741 41.899 3.652 1.00 169.00 33 THR F C 1
ATOM 6679 O O . THR F 1 53 ? -43.870 41.182 2.670 1.00 182.13 33 THR F O 1
ATOM 6683 N N . PHE F 1 54 ? -43.802 41.435 4.883 1.00 185.33 34 PHE F N 1
ATOM 6684 C CA . PHE F 1 54 ? -44.218 40.068 5.140 1.00 170.69 34 PHE F CA 1
ATOM 6685 C C . PHE F 1 54 ? -43.405 39.044 4.359 1.00 155.53 34 PHE F C 1
ATOM 6686 O O . PHE F 1 54 ? -43.948 38.090 3.806 1.00 155.88 34 PHE F O 1
ATOM 6694 N N . LEU F 1 55 ? -42.102 39.257 4.300 1.00 162.74 35 LEU F N 1
ATOM 6695 C CA . LEU F 1 55 ? -41.200 38.210 3.890 1.00 150.10 35 LEU F CA 1
ATOM 6696 C C . LEU F 1 55 ? -39.829 38.428 4.497 1.00 129.34 35 LEU F C 1
ATOM 6697 O O . LEU F 1 55 ? -39.403 39.571 4.626 1.00 116.90 35 LEU F O 1
ATOM 6702 N N . LYS F 1 56 ? -39.091 37.365 4.814 1.00 134.53 36 LYS F N 1
ATOM 6703 C CA . LYS F 1 56 ? -37.661 37.589 4.919 1.00 122.79 36 LYS F CA 1
ATOM 6704 C C . LYS F 1 56 ? -36.645 36.403 4.961 1.00 144.01 36 LYS F C 1
ATOM 6705 O O . LYS F 1 56 ? -36.917 35.306 5.463 1.00 148.52 36 LYS F O 1
ATOM 6711 N N . ILE F 1 57 ? -35.449 36.716 4.432 1.00 131.34 37 ILE F N 1
ATOM 6712 C CA . ILE F 1 57 ? -34.253 35.922 4.574 1.00 133.09 37 ILE F CA 1
ATOM 6713 C C . ILE F 1 57 ? -33.888 36.266 6.022 1.00 148.63 37 ILE F C 1
ATOM 6714 O O . ILE F 1 57 ? -33.029 37.115 6.257 1.00 151.39 37 ILE F O 1
ATOM 6719 N N . SER F 1 58 ? -34.461 35.537 6.985 1.00 155.40 38 SER F N 1
ATOM 6720 C CA . SER F 1 58 ? -34.356 35.902 8.402 1.00 130.22 38 SER F CA 1
ATOM 6721 C C . SER F 1 58 ? -32.964 36.114 8.935 1.00 124.12 38 SER F C 1
ATOM 6722 O O . SER F 1 58 ? -32.788 36.898 9.852 1.00 131.04 38 SER F O 1
ATOM 6725 N N . PHE F 1 59 ? -31.973 35.427 8.376 1.00 122.71 39 PHE F N 1
ATOM 6726 C CA . PHE F 1 59 ? -30.580 35.675 8.730 1.00 124.09 39 PHE F CA 1
ATOM 6727 C C . PHE F 1 59 ? -30.440 35.278 10.217 1.00 137.60 39 PHE F C 1
ATOM 6728 O O . PHE F 1 59 ? -29.519 35.681 10.927 1.00 139.50 39 PHE F O 1
ATOM 6736 N N . THR F 1 60 ? -31.385 34.441 10.664 1.00 140.30 40 THR F N 1
ATOM 6737 C CA . THR F 1 60 ? -31.444 33.918 12.044 1.00 145.03 40 THR F CA 1
ATOM 6738 C C . THR F 1 60 ? -30.912 32.496 12.029 1.00 141.09 40 THR F C 1
ATOM 6739 O O . THR F 1 60 ? -30.787 31.829 13.066 1.00 140.96 40 THR F O 1
ATOM 6743 N N . PHE F 1 61 ? -30.521 32.016 10.885 1.00 153.31 41 PHE F N 1
ATOM 6744 C CA . PHE F 1 61 ? -30.196 30.614 10.772 1.00 143.17 41 PHE F CA 1
ATOM 6745 C C . PHE F 1 61 ? -29.037 30.158 11.662 1.00 126.39 41 PHE F C 1
ATOM 6746 O O . PHE F 1 61 ? -29.136 29.144 12.374 1.00 126.25 41 PHE F O 1
ATOM 6754 N N . ILE F 1 62 ? -27.949 30.908 11.657 1.00 118.17 42 ILE F N 1
ATOM 6755 C CA . ILE F 1 62 ? -26.775 30.484 12.405 1.00 131.51 42 ILE F CA 1
ATOM 6756 C C . ILE F 1 62 ? -26.948 30.491 13.939 1.00 163.73 42 ILE F C 1
ATOM 6757 O O . ILE F 1 62 ? -26.658 29.480 14.647 1.00 182.76 42 ILE F O 1
ATOM 6762 N N . PRO F 1 63 ? -27.514 31.669 14.459 1.00 148.94 43 PRO F N 1
ATOM 6763 C CA . PRO F 1 63 ? -27.517 31.695 15.930 1.00 145.08 43 PRO F CA 1
ATOM 6764 C C . PRO F 1 63 ? -28.387 30.600 16.498 1.00 150.36 43 PRO F C 1
ATOM 6765 O O . PRO F 1 63 ? -28.008 29.964 17.468 1.00 157.98 43 PRO F O 1
ATOM 6769 N N . GLU F 1 64 ? -29.539 30.404 15.864 1.00 169.06 44 GLU F N 1
ATOM 6770 C CA . GLU F 1 64 ? -30.503 29.396 16.269 1.00 155.32 44 GLU F CA 1
ATOM 6771 C C . GLU F 1 64 ? -29.925 27.995 16.158 1.00 130.95 44 GLU F C 1
ATOM 6772 O O . GLU F 1 64 ? -30.070 27.192 17.080 1.00 116.36 44 GLU F O 1
ATOM 6778 N N . SER F 1 65 ? -29.271 27.685 15.040 1.00 140.84 45 SER F N 1
ATOM 6779 C CA . SER F 1 65 ? -28.726 26.335 14.906 1.00 144.33 45 SER F CA 1
ATOM 6780 C C . SER F 1 65 ? -27.885 26.107 16.155 1.00 149.50 45 SER F C 1
ATOM 6781 O O . SER F 1 65 ? -28.024 25.091 16.854 1.00 157.23 45 SER F O 1
ATOM 6784 N N . LEU F 1 66 ? -27.117 27.126 16.514 1.00 162.01 46 LEU F N 1
ATOM 6785 C CA . LEU F 1 66 ? -26.338 27.024 17.743 1.00 159.65 46 LEU F CA 1
ATOM 6786 C C . LEU F 1 66 ? -27.167 26.851 19.027 1.00 159.42 46 LEU F C 1
ATOM 6787 O O . LEU F 1 66 ? -26.857 25.993 19.867 1.00 153.88 46 LEU F O 1
ATOM 6792 N N . ILE F 1 67 ? -28.253 27.603 19.168 1.00 169.58 47 ILE F N 1
ATOM 6793 C CA . ILE F 1 67 ? -29.027 27.515 20.396 1.00 168.24 47 ILE F CA 1
ATOM 6794 C C . ILE F 1 67 ? -29.488 26.085 20.499 1.00 174.35 47 ILE F C 1
ATOM 6795 O O . ILE F 1 67 ? -29.435 25.480 21.576 1.00 180.47 47 ILE F O 1
ATOM 6800 N N . GLY F 1 68 ? -29.961 25.553 19.380 1.00 158.55 48 GLY F N 1
ATOM 6801 C CA . GLY F 1 68 ? -30.580 24.246 19.437 1.00 167.91 48 GLY F CA 1
ATOM 6802 C C . GLY F 1 68 ? -29.562 23.220 19.848 1.00 180.54 48 GLY F C 1
ATOM 6803 O O . GLY F 1 68 ? -29.775 22.437 20.786 1.00 171.54 48 GLY F O 1
ATOM 6804 N N . MET F 1 69 ? -28.394 23.313 19.223 1.00 214.37 49 MET F N 1
ATOM 6805 C CA . MET F 1 69 ? -27.386 22.294 19.418 1.00 203.35 49 MET F CA 1
ATOM 6806 C C . MET F 1 69 ? -27.077 22.301 20.905 1.00 175.63 49 MET F C 1
ATOM 6807 O O . MET F 1 69 ? -26.924 21.255 21.526 1.00 170.11 49 MET F O 1
ATOM 6812 N N . ILE F 1 70 ? -26.999 23.494 21.473 1.00 186.23 50 ILE F N 1
ATOM 6813 C CA . ILE F 1 70 ? -26.779 23.616 22.905 1.00 173.53 50 ILE F CA 1
ATOM 6814 C C . ILE F 1 70 ? -27.812 23.163 23.945 1.00 173.25 50 ILE F C 1
ATOM 6815 O O . ILE F 1 70 ? -27.442 22.524 24.916 1.00 170.71 50 ILE F O 1
ATOM 6820 N N . PHE F 1 71 ? -29.085 23.507 23.787 1.00 158.58 51 PHE F N 1
ATOM 6821 C CA . PHE F 1 71 ? -29.930 23.618 25.001 1.00 153.61 51 PHE F CA 1
ATOM 6822 C C . PHE F 1 71 ? -31.154 22.742 25.260 1.00 154.98 51 PHE F C 1
ATOM 6823 O O . PHE F 1 71 ? -31.924 22.978 26.177 1.00 163.56 51 PHE F O 1
ATOM 6831 N N . GLY F 1 72 ? -31.252 21.677 24.516 1.00 156.74 52 GLY F N 1
ATOM 6832 C CA . GLY F 1 72 ? -32.293 21.270 23.616 1.00 171.33 52 GLY F CA 1
ATOM 6833 C C . GLY F 1 72 ? -32.373 19.784 23.387 1.00 182.23 52 GLY F C 1
ATOM 6834 O O . GLY F 1 72 ? -31.515 19.037 23.829 1.00 190.88 52 GLY F O 1
ATOM 6835 N N . PRO F 1 73 ? -33.426 19.327 22.692 1.00 175.63 53 PRO F N 1
ATOM 6836 C CA . PRO F 1 73 ? -34.587 19.961 22.034 1.00 174.30 53 PRO F CA 1
ATOM 6837 C C . PRO F 1 73 ? -35.345 21.096 22.774 1.00 136.41 53 PRO F C 1
ATOM 6838 O O . PRO F 1 73 ? -35.393 22.213 22.244 1.00 142.55 53 PRO F O 1
ATOM 6842 N N . PHE F 1 74 ? -35.936 20.810 23.938 1.00 170.53 54 PHE F N 1
ATOM 6843 C CA . PHE F 1 74 ? -36.964 21.671 24.558 1.00 152.05 54 PHE F CA 1
ATOM 6844 C C . PHE F 1 74 ? -36.541 23.069 25.061 1.00 136.75 54 PHE F C 1
ATOM 6845 O O . PHE F 1 74 ? -37.238 24.065 24.800 1.00 140.35 54 PHE F O 1
ATOM 6853 N N . TRP F 1 75 ? -35.421 23.167 25.767 1.00 142.59 55 TRP F N 1
ATOM 6854 C CA . TRP F 1 75 ? -35.024 24.464 26.322 1.00 141.61 55 TRP F CA 1
ATOM 6855 C C . TRP F 1 75 ? -34.452 25.339 25.221 1.00 137.48 55 TRP F C 1
ATOM 6856 O O . TRP F 1 75 ? -34.249 26.544 25.390 1.00 134.58 55 TRP F O 1
ATOM 6867 N N . ALA F 1 76 ? -34.215 24.713 24.080 1.00 130.00 56 ALA F N 1
ATOM 6868 C CA . ALA F 1 76 ? -33.857 25.428 22.869 1.00 126.94 56 ALA F CA 1
ATOM 6869 C C . ALA F 1 76 ? -35.011 26.116 22.217 1.00 160.45 56 ALA F C 1
ATOM 6870 O O . ALA F 1 76 ? -34.928 27.259 21.779 1.00 173.43 56 ALA F O 1
ATOM 6872 N N . GLY F 1 77 ? -36.073 25.340 22.088 1.00 141.04 57 GLY F N 1
ATOM 6873 C CA . GLY F 1 77 ? -37.322 25.816 21.546 1.00 156.85 57 GLY F CA 1
ATOM 6874 C C . GLY F 1 77 ? -37.835 26.989 22.335 1.00 161.43 57 GLY F C 1
ATOM 6875 O O . GLY F 1 77 ? -38.065 28.102 21.805 1.00 198.38 57 GLY F O 1
ATOM 6876 N N . ILE F 1 78 ? -37.963 26.751 23.635 1.00 186.38 58 ILE F N 1
ATOM 6877 C CA . ILE F 1 78 ? -38.452 27.792 24.506 1.00 191.68 58 ILE F CA 1
ATOM 6878 C C . ILE F 1 78 ? -37.369 28.917 24.451 1.00 104.33 58 ILE F C 1
ATOM 6879 O O . ILE F 1 78 ? -37.693 30.101 24.606 1.00 111.56 58 ILE F O 1
ATOM 6884 N N . GLY F 1 79 ? -36.112 28.531 24.193 1.00 111.76 59 GLY F N 1
ATOM 6885 C CA . GLY F 1 79 ? -34.996 29.452 24.004 1.00 122.32 59 GLY F CA 1
ATOM 6886 C C . GLY F 1 79 ? -35.116 30.518 22.912 1.00 135.37 59 GLY F C 1
ATOM 6887 O O . GLY F 1 79 ? -34.745 31.704 23.100 1.00 132.15 59 GLY F O 1
ATOM 6888 N N . THR F 1 80 ? -35.483 30.138 21.700 1.00 127.88 60 THR F N 1
ATOM 6889 C CA . THR F 1 80 ? -35.645 31.256 20.799 1.00 147.38 60 THR F CA 1
ATOM 6890 C C . THR F 1 80 ? -37.026 31.873 20.893 1.00 155.86 60 THR F C 1
ATOM 6891 O O . THR F 1 80 ? -37.259 32.978 20.361 1.00 156.84 60 THR F O 1
ATOM 6895 N N . ALA F 1 81 ? -37.940 31.183 21.568 1.00 152.26 61 ALA F N 1
ATOM 6896 C CA . ALA F 1 81 ? -39.150 31.911 21.964 1.00 145.68 61 ALA F CA 1
ATOM 6897 C C . ALA F 1 81 ? -38.751 33.133 22.778 1.00 132.56 61 ALA F C 1
ATOM 6898 O O . ALA F 1 81 ? -39.283 34.248 22.592 1.00 131.62 61 ALA F O 1
ATOM 6900 N N . VAL F 1 82 ? -37.846 32.903 23.733 1.00 145.88 62 VAL F N 1
ATOM 6901 C CA . VAL F 1 82 ? -37.428 34.026 24.548 1.00 139.40 62 VAL F CA 1
ATOM 6902 C C . VAL F 1 82 ? -36.731 35.064 23.603 1.00 126.76 62 VAL F C 1
ATOM 6903 O O . VAL F 1 82 ? -37.217 36.270 23.521 1.00 129.13 62 VAL F O 1
ATOM 6907 N N . ALA F 1 83 ? -35.787 34.630 22.749 1.00 143.88 63 ALA F N 1
ATOM 6908 C CA . ALA F 1 83 ? -35.138 35.673 21.913 1.00 141.37 63 ALA F CA 1
ATOM 6909 C C . ALA F 1 83 ? -36.065 36.493 20.997 1.00 125.15 63 ALA F C 1
ATOM 6910 O O . ALA F 1 83 ? -35.893 37.722 20.831 1.00 109.65 63 ALA F O 1
ATOM 6912 N N . ASP F 1 84 ? -37.083 35.844 20.446 1.00 114.14 64 ASP F N 1
ATOM 6913 C CA . ASP F 1 84 ? -38.028 36.581 19.615 1.00 114.50 64 ASP F CA 1
ATOM 6914 C C . ASP F 1 84 ? -38.845 37.582 20.453 1.00 116.07 64 ASP F C 1
ATOM 6915 O O . ASP F 1 84 ? -39.044 38.719 20.002 1.00 115.24 64 ASP F O 1
ATOM 6920 N N . VAL F 1 85 ? -39.358 37.140 21.588 1.00 139.12 65 VAL F N 1
ATOM 6921 C CA . VAL F 1 85 ? -40.282 37.956 22.371 1.00 134.96 65 VAL F CA 1
ATOM 6922 C C . VAL F 1 85 ? -39.727 39.254 22.990 1.00 151.01 65 VAL F C 1
ATOM 6923 O O . VAL F 1 85 ? -40.397 40.279 22.978 1.00 154.32 65 VAL F O 1
ATOM 6927 N N . VAL F 1 86 ? -38.524 39.217 23.549 1.00 130.88 66 VAL F N 1
ATOM 6928 C CA . VAL F 1 86 ? -37.903 40.445 24.054 1.00 139.20 66 VAL F CA 1
ATOM 6929 C C . VAL F 1 86 ? -37.562 41.431 22.944 1.00 138.44 66 VAL F C 1
ATOM 6930 O O . VAL F 1 86 ? -37.763 42.641 23.070 1.00 144.48 66 VAL F O 1
ATOM 6934 N N . GLY F 1 87 ? -37.050 40.912 21.833 1.00 142.57 67 GLY F N 1
ATOM 6935 C CA . GLY F 1 87 ? -36.631 41.777 20.756 1.00 126.69 67 GLY F CA 1
ATOM 6936 C C . GLY F 1 87 ? -37.871 42.496 20.322 1.00 105.67 67 GLY F C 1
ATOM 6937 O O . GLY F 1 87 ? -37.884 43.702 20.155 1.00 96.08 67 GLY F O 1
ATOM 6938 N N . MET F 1 88 ? -38.956 41.751 20.256 1.00 116.63 68 MET F N 1
ATOM 6939 C CA . MET F 1 88 ? -40.187 42.325 19.787 1.00 123.72 68 MET F CA 1
ATOM 6940 C C . MET F 1 88 ? -40.532 43.443 20.732 1.00 137.95 68 MET F C 1
ATOM 6941 O O . MET F 1 88 ? -40.938 44.511 20.312 1.00 152.76 68 MET F O 1
ATOM 6946 N N . LEU F 1 89 ? -40.343 43.209 22.016 1.00 132.25 69 LEU F N 1
ATOM 6947 C CA . LEU F 1 89 ? -40.538 44.269 22.974 1.00 126.14 69 LEU F CA 1
ATOM 6948 C C . LEU F 1 89 ? -39.525 45.339 22.703 1.00 114.80 69 LEU F C 1
ATOM 6949 O O . LEU F 1 89 ? -39.818 46.522 22.756 1.00 122.60 69 LEU F O 1
ATOM 6954 N N . LEU F 1 90 ? -38.314 44.913 22.400 1.00 102.42 70 LEU F N 1
ATOM 6955 C CA . LEU F 1 90 ? -37.236 45.853 22.276 1.00 103.38 70 LEU F CA 1
ATOM 6956 C C . LEU F 1 90 ? -37.599 46.814 21.157 1.00 125.67 70 LEU F C 1
ATOM 6957 O O . LEU F 1 90 ? -37.421 48.020 21.280 1.00 136.05 70 LEU F O 1
ATOM 6962 N N . PHE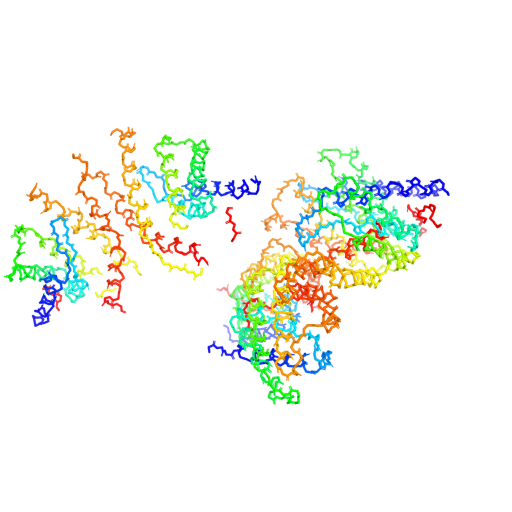 F 1 91 ? -38.157 46.256 20.088 1.00 127.57 71 PHE F N 1
ATOM 6963 C CA . PHE F 1 91 ? -38.573 47.013 18.915 1.00 119.26 71 PHE F CA 1
ATOM 6964 C C . PHE F 1 91 ? -40.037 46.818 18.606 1.00 127.98 71 PHE F C 1
ATOM 6965 O O . PHE F 1 91 ? -40.434 45.710 18.260 1.00 131.34 71 PHE F O 1
ATOM 6973 N N . PRO F 1 92 ? -40.853 47.954 18.717 1.00 141.66 72 PRO F N 1
ATOM 6974 C CA . PRO F 1 92 ? -42.235 47.710 18.263 1.00 150.68 72 PRO F CA 1
ATOM 6975 C C . PRO F 1 92 ? -42.218 47.507 16.760 1.00 162.80 72 PRO F C 1
ATOM 6976 O O . PRO F 1 92 ? -41.494 48.225 16.081 1.00 167.21 72 PRO F O 1
ATOM 6980 N N . LYS F 1 93 ? -42.969 46.546 16.240 1.00 163.17 73 LYS F N 1
ATOM 6981 C CA . LYS F 1 93 ? -43.087 46.415 14.797 1.00 164.64 73 LYS F CA 1
ATOM 6982 C C . LYS F 1 93 ? -44.280 45.582 14.353 1.00 164.26 73 LYS F C 1
ATOM 6983 O O . LYS F 1 93 ? -44.811 44.786 15.118 1.00 162.86 73 LYS F O 1
ATOM 6989 N N . ALA F 1 94 ? -44.663 45.743 13.096 1.00 156.42 74 ALA F N 1
ATOM 6990 C CA . ALA F 1 94 ? -45.719 44.943 12.517 1.00 152.01 74 ALA F CA 1
ATOM 6991 C C . ALA F 1 94 ? -46.921 44.930 13.435 1.00 153.59 74 ALA F C 1
ATOM 6992 O O . ALA F 1 94 ? -47.028 45.765 14.325 1.00 153.62 74 ALA F O 1
ATOM 6994 N N . PHE F 1 97 ? -47.648 38.451 17.716 1.00 161.07 77 PHE F N 1
ATOM 6995 C CA . PHE F 1 97 ? -47.037 37.764 18.838 1.00 140.62 77 PHE F CA 1
ATOM 6996 C C . PHE F 1 97 ? -47.144 36.233 18.738 1.00 122.70 77 PHE F C 1
ATOM 6997 O O . PHE F 1 97 ? -46.123 35.531 18.672 1.00 120.57 77 PHE F O 1
ATOM 7005 N N . PRO F 1 98 ? -48.450 35.717 18.724 1.00 114.46 78 PRO F N 1
ATOM 7006 C CA . PRO F 1 98 ? -48.487 34.265 18.943 1.00 111.82 78 PRO F CA 1
ATOM 7007 C C . PRO F 1 98 ? -47.893 33.413 17.846 1.00 120.22 78 PRO F C 1
ATOM 7008 O O . PRO F 1 98 ? -47.155 32.467 18.117 1.00 121.75 78 PRO F O 1
ATOM 7012 N N . GLY F 1 99 ? -48.235 33.719 16.607 1.00 116.71 79 GLY F N 1
ATOM 7013 C CA . GLY F 1 99 ? -47.882 32.816 15.540 1.00 126.22 79 GLY F CA 1
ATOM 7014 C C . GLY F 1 99 ? -46.394 32.806 15.493 1.00 136.67 79 GLY F C 1
ATOM 7015 O O . GLY F 1 99 ? -45.740 31.774 15.406 1.00 121.63 79 GLY F O 1
ATOM 7016 N N . PHE F 1 100 ? -45.830 34.007 15.555 1.00 125.06 80 PHE F N 1
ATOM 7017 C CA . PHE F 1 100 ? -44.396 34.188 15.399 1.00 145.54 80 PHE F CA 1
ATOM 7018 C C . PHE F 1 100 ? -43.663 33.442 16.499 1.00 155.33 80 PHE F C 1
ATOM 7019 O O . PHE F 1 100 ? -42.624 32.826 16.259 1.00 166.26 80 PHE F O 1
ATOM 7027 N N . THR F 1 101 ? -44.208 33.493 17.709 1.00 160.13 81 THR F N 1
ATOM 7028 C CA . THR F 1 101 ? -43.611 32.767 18.818 1.00 138.95 81 THR F CA 1
ATOM 7029 C C . THR F 1 101 ? -43.682 31.243 18.728 1.00 135.71 81 THR F C 1
ATOM 7030 O O . THR F 1 101 ? -42.783 30.550 19.191 1.00 122.25 81 THR F O 1
ATOM 7034 N N . LEU F 1 102 ? -44.784 30.720 18.210 1.00 150.88 82 LEU F N 1
ATOM 7035 C CA . LEU F 1 102 ? -44.853 29.282 17.999 1.00 135.60 82 LEU F CA 1
ATOM 7036 C C . LEU F 1 102 ? -43.799 28.927 16.999 1.00 124.16 82 LEU F C 1
ATOM 7037 O O . LEU F 1 102 ? -43.131 27.909 17.112 1.00 116.53 82 LEU F O 1
ATOM 7042 N N . ASN F 1 103 ? -43.636 29.788 16.012 1.00 125.89 83 ASN F N 1
ATOM 7043 C CA . ASN F 1 103 ? -42.656 29.514 14.995 1.00 122.69 83 ASN F CA 1
ATOM 7044 C C . ASN F 1 103 ? -41.320 29.410 15.678 1.00 141.73 83 ASN F C 1
ATOM 7045 O O . ASN F 1 103 ? -40.565 28.486 15.426 1.00 155.46 83 ASN F O 1
ATOM 7050 N N . ALA F 1 104 ? -41.055 30.325 16.599 1.00 138.36 84 ALA F N 1
ATOM 7051 C CA . ALA F 1 104 ? -39.774 30.334 17.288 1.00 147.07 84 ALA F CA 1
ATOM 7052 C C . ALA F 1 104 ? -39.550 29.072 18.079 1.00 142.84 84 ALA F C 1
ATOM 7053 O O . ALA F 1 104 ? -38.509 28.408 17.955 1.00 150.56 84 ALA F O 1
ATOM 7055 N N . PHE F 1 105 ? -40.561 28.669 18.827 1.00 138.78 85 PHE F N 1
ATOM 7056 C CA . PHE F 1 105 ? -40.381 27.527 19.693 1.00 124.10 85 PHE F CA 1
ATOM 7057 C C . PHE F 1 105 ? -40.063 26.368 18.809 1.00 129.25 85 PHE F C 1
ATOM 7058 O O . PHE F 1 105 ? -39.181 25.574 19.080 1.00 123.06 85 PHE F O 1
ATOM 7066 N N . LEU F 1 106 ? -40.798 26.306 17.716 1.00 129.40 86 LEU F N 1
ATOM 7067 C CA . LEU F 1 106 ? -40.707 25.193 16.816 1.00 111.72 86 LEU F CA 1
ATOM 7068 C C . LEU F 1 106 ? -39.356 25.076 16.181 1.00 99.81 86 LEU F C 1
ATOM 7069 O O . LEU F 1 106 ? -38.788 24.000 16.137 1.00 74.08 86 LEU F O 1
ATOM 7074 N N . ALA F 1 107 ? -38.812 26.191 15.727 1.00 98.04 87 ALA F N 1
ATOM 7075 C CA . ALA F 1 107 ? -37.546 26.134 15.046 1.00 98.95 87 ALA F CA 1
ATOM 7076 C C . ALA F 1 107 ? -36.559 25.622 16.028 1.00 96.77 87 ALA F C 1
ATOM 7077 O O . ALA F 1 107 ? -35.826 24.675 15.737 1.00 80.68 87 ALA F O 1
ATOM 7079 N N . GLY F 1 108 ? -36.599 26.183 17.231 1.00 104.87 88 GLY F N 1
ATOM 7080 C CA . GLY F 1 108 ? -35.537 25.850 18.151 1.00 121.38 88 GLY F CA 1
ATOM 7081 C C . GLY F 1 108 ? -35.611 24.368 18.413 1.00 131.77 88 GLY F C 1
ATOM 7082 O O . GLY F 1 108 ? -34.632 23.631 18.309 1.00 136.77 88 GLY F O 1
ATOM 7083 N N . ALA F 1 109 ? -36.821 23.912 18.666 1.00 131.52 89 ALA F N 1
ATOM 7084 C CA . ALA F 1 109 ? -37.013 22.542 19.067 1.00 125.41 89 ALA F CA 1
ATOM 7085 C C . ALA F 1 109 ? -36.609 21.575 17.985 1.00 120.24 89 ALA F C 1
ATOM 7086 O O . ALA F 1 109 ? -35.979 20.579 18.270 1.00 107.48 89 ALA F O 1
ATOM 7088 N N . ILE F 1 110 ? -36.986 21.852 16.745 1.00 120.91 90 ILE F N 1
ATOM 7089 C CA . ILE F 1 110 ? -36.671 20.921 15.680 1.00 103.30 90 ILE F CA 1
ATOM 7090 C C . ILE F 1 110 ? -35.192 20.870 15.477 1.00 95.55 90 ILE F C 1
ATOM 7091 O O . ILE F 1 110 ? -34.631 19.805 15.296 1.00 88.00 90 ILE F O 1
ATOM 7096 N N . TYR F 1 111 ? -34.550 22.025 15.545 1.00 96.19 91 TYR F N 1
ATOM 7097 C CA . TYR F 1 111 ? -33.127 22.049 15.294 1.00 102.24 91 TYR F CA 1
ATOM 7098 C C . TYR F 1 111 ? -32.485 21.176 16.325 1.00 129.75 91 TYR F C 1
ATOM 7099 O O . TYR F 1 111 ? -31.574 20.423 16.013 1.00 147.10 91 TYR F O 1
ATOM 7108 N N . GLY F 1 112 ? -32.950 21.289 17.565 1.00 150.81 92 GLY F N 1
ATOM 7109 C CA . GLY F 1 112 ? -32.411 20.442 18.608 1.00 133.99 92 GLY F CA 1
ATOM 7110 C C . GLY F 1 112 ? -32.686 18.961 18.475 1.00 122.88 92 GLY F C 1
ATOM 7111 O O . GLY F 1 112 ? -31.789 18.143 18.597 1.00 112.03 92 GLY F O 1
ATOM 7112 N N . TYR F 1 113 ? -33.922 18.604 18.172 1.00 113.86 93 TYR F N 1
ATOM 7113 C CA . TYR F 1 113 ? -34.306 17.212 18.273 1.00 142.94 93 TYR F CA 1
ATOM 7114 C C . TYR F 1 113 ? -33.476 16.447 17.313 1.00 178.49 93 TYR F C 1
ATOM 7115 O O . TYR F 1 113 ? -32.922 15.413 17.658 1.00 189.33 93 TYR F O 1
ATOM 7124 N N . PHE F 1 114 ? -33.354 16.943 16.098 1.00 168.15 94 PHE F N 1
ATOM 7125 C CA . PHE F 1 114 ? -32.720 16.049 15.136 1.00 170.28 94 PHE F CA 1
ATOM 7126 C C . PHE F 1 114 ? -31.166 15.907 15.305 1.00 224.76 94 PHE F C 1
ATOM 7127 O O . PHE F 1 114 ? -30.639 14.811 15.129 1.00 229.39 94 PHE F O 1
ATOM 7135 N N . TYR F 1 115 ? -30.446 16.978 15.661 1.00 218.86 95 TYR F N 1
ATOM 7136 C CA . TYR F 1 115 ? -28.965 16.989 15.570 1.00 199.48 95 TYR F CA 1
ATOM 7137 C C . TYR F 1 115 ? -28.236 17.105 16.914 1.00 188.83 95 TYR F C 1
ATOM 7138 O O . TYR F 1 115 ? -28.786 16.730 17.950 1.00 183.55 95 TYR F O 1
ATOM 7147 N N . MET F 1 120 ? -17.937 11.757 16.042 1.00 209.41 100 MET F N 1
ATOM 7148 C CA . MET F 1 120 ? -16.983 10.895 15.356 1.00 206.00 100 MET F CA 1
ATOM 7149 C C . MET F 1 120 ? -17.690 9.940 14.400 1.00 211.23 100 MET F C 1
ATOM 7150 O O . MET F 1 120 ? -17.082 9.417 13.466 1.00 216.06 100 MET F O 1
ATOM 7155 N N . THR F 1 121 ? -18.978 9.716 14.641 1.00 210.46 101 THR F N 1
ATOM 7156 C CA . THR F 1 121 ? -19.769 8.827 13.804 1.00 211.80 101 THR F CA 1
ATOM 7157 C C . THR F 1 121 ? -21.067 9.481 13.352 1.00 217.25 101 THR F C 1
ATOM 7158 O O . THR F 1 121 ? -21.875 9.924 14.168 1.00 221.58 101 THR F O 1
ATOM 7162 N N . TRP F 1 122 ? -21.190 9.580 12.036 1.00 206.99 102 TRP F N 1
ATOM 7163 C CA . TRP F 1 122 ? -22.291 10.263 11.390 1.00 214.50 102 TRP F CA 1
ATOM 7164 C C . TRP F 1 122 ? -23.025 9.299 10.470 1.00 202.06 102 TRP F C 1
ATOM 7165 O O . TRP F 1 122 ? -22.464 8.811 9.489 1.00 209.58 102 TRP F O 1
ATOM 7176 N N . GLN F 1 123 ? -24.291 9.051 10.768 1.00 228.53 103 GLN F N 1
ATOM 7177 C CA . GLN F 1 123 ? -25.122 8.285 9.872 1.00 195.44 103 GLN F CA 1
ATOM 7178 C C . GLN F 1 123 ? -26.441 8.988 9.785 1.00 171.57 103 GLN F C 1
ATOM 7179 O O . GLN F 1 123 ? -27.482 8.447 10.128 1.00 161.80 103 GLN F O 1
ATOM 7185 N N . ARG F 1 124 ? -26.366 10.220 9.317 1.00 166.37 104 ARG F N 1
ATOM 7186 C CA . ARG F 1 124 ? -27.535 10.999 9.000 1.00 170.25 104 ARG F CA 1
ATOM 7187 C C . ARG F 1 124 ? -27.129 12.082 8.011 1.00 178.17 104 ARG F C 1
ATOM 7188 O O . ARG F 1 124 ? -25.944 12.370 7.826 1.00 188.84 104 ARG F O 1
ATOM 7196 N N . VAL F 1 125 ? -28.115 12.662 7.352 1.00 178.82 105 VAL F N 1
ATOM 7197 C CA . VAL F 1 125 ? -27.834 13.671 6.368 1.00 174.92 105 VAL F CA 1
ATOM 7198 C C . VAL F 1 125 ? -29.101 14.485 6.582 1.00 181.66 105 VAL F C 1
ATOM 7199 O O . VAL F 1 125 ? -29.809 14.270 7.554 1.00 189.81 105 VAL F O 1
ATOM 7203 N N . ILE F 1 126 ? -29.351 15.470 5.717 1.00 174.96 106 ILE F N 1
ATOM 7204 C CA . ILE F 1 126 ? -29.982 16.790 5.871 1.00 170.76 106 ILE F CA 1
ATOM 7205 C C . ILE F 1 126 ? -31.509 16.980 5.736 1.00 164.42 106 ILE F C 1
ATOM 7206 O O . ILE F 1 126 ? -31.970 18.121 5.761 1.00 167.79 106 ILE F O 1
ATOM 7211 N N . LEU F 1 127 ? -32.298 15.919 5.575 1.00 168.63 107 LEU F N 1
ATOM 7212 C CA . LEU F 1 127 ? -33.704 16.115 5.237 1.00 158.88 107 LEU F CA 1
ATOM 7213 C C . LEU F 1 127 ? -34.354 17.004 6.275 1.00 160.07 107 LEU F C 1
ATOM 7214 O O . LEU F 1 127 ? -35.105 17.915 5.962 1.00 169.64 107 LEU F O 1
ATOM 7219 N N . ALA F 1 128 ? -34.024 16.731 7.521 1.00 156.50 108 ALA F N 1
ATOM 7220 C CA . ALA F 1 128 ? -34.427 17.524 8.672 1.00 170.22 108 ALA F CA 1
ATOM 7221 C C . ALA F 1 128 ? -34.398 19.041 8.393 1.00 175.61 108 ALA F C 1
ATOM 7222 O O . ALA F 1 128 ? -35.349 19.753 8.715 1.00 184.95 108 ALA F O 1
ATOM 7224 N N . THR F 1 129 ? -33.330 19.531 7.770 1.00 181.55 109 THR F N 1
ATOM 7225 C CA . THR F 1 129 ? -33.242 20.949 7.424 1.00 151.41 109 THR F CA 1
ATOM 7226 C C . THR F 1 129 ? -34.292 21.329 6.403 1.00 168.50 109 THR F C 1
ATOM 7227 O O . THR F 1 129 ? -34.901 22.394 6.466 1.00 169.42 109 THR F O 1
ATOM 7231 N N . LEU F 1 130 ? -34.485 20.446 5.437 1.00 169.39 110 LEU F N 1
ATOM 7232 C CA . LEU F 1 130 ? -35.457 20.693 4.405 1.00 166.79 110 LEU F CA 1
ATOM 7233 C C . LEU F 1 130 ? -36.787 20.764 5.071 1.00 158.91 110 LEU F C 1
ATOM 7234 O O . LEU F 1 130 ? -37.611 21.560 4.706 1.00 155.15 110 LEU F O 1
ATOM 7239 N N . LEU F 1 131 ? -37.015 19.871 6.012 1.00 166.53 111 LEU F N 1
ATOM 7240 C CA . LEU F 1 131 ? -38.314 19.781 6.612 1.00 156.44 111 LEU F CA 1
ATOM 7241 C C . LEU F 1 131 ? -38.550 21.067 7.299 1.00 146.65 111 LEU F C 1
ATOM 7242 O O . LEU F 1 131 ? -39.608 21.630 7.174 1.00 145.83 111 LEU F O 1
ATOM 7247 N N . VAL F 1 132 ? -37.551 21.558 8.015 1.00 149.85 112 VAL F N 1
ATOM 7248 C CA . VAL F 1 132 ? -37.779 22.752 8.808 1.00 152.81 112 VAL F CA 1
ATOM 7249 C C . VAL F 1 132 ? -38.144 23.843 7.836 1.00 160.45 112 VAL F C 1
ATOM 7250 O O . VAL F 1 132 ? -39.168 24.511 7.974 1.00 158.73 112 VAL F O 1
ATOM 7254 N N . THR F 1 133 ? -37.364 23.925 6.771 1.00 161.89 113 THR F N 1
ATOM 7255 C CA . THR F 1 133 ? -37.501 25.009 5.830 1.00 158.95 113 THR F CA 1
ATOM 7256 C C . THR F 1 133 ? -38.881 24.986 5.209 1.00 164.78 113 THR F C 1
ATOM 7257 O O . THR F 1 133 ? -39.527 26.014 5.081 1.00 164.81 113 THR F O 1
ATOM 7261 N N . VAL F 1 134 ? -39.331 23.805 4.821 1.00 180.00 114 VAL F N 1
ATOM 7262 C CA . VAL F 1 134 ? -40.627 23.667 4.194 1.00 197.51 114 VAL F CA 1
ATOM 7263 C C . VAL F 1 134 ? -41.781 23.950 5.138 1.00 197.09 114 VAL F C 1
ATOM 7264 O O . VAL F 1 134 ? -42.712 24.676 4.816 1.00 213.09 114 VAL F O 1
ATOM 7268 N N . LEU F 1 135 ? -41.858 23.150 6.176 1.00 165.16 115 LEU F N 1
ATOM 7269 C CA . LEU F 1 135 ? -43.120 23.105 6.823 1.00 172.06 115 LEU F CA 1
ATOM 7270 C C . LEU F 1 135 ? -43.362 24.479 7.350 1.00 188.85 115 LEU F C 1
ATOM 7271 O O . LEU F 1 135 ? -44.406 25.095 7.088 1.00 192.93 115 LEU F O 1
ATOM 7276 N N . ILE F 1 136 ? -42.358 24.997 8.040 1.00 172.93 116 ILE F N 1
ATOM 7277 C CA . ILE F 1 136 ? -42.670 26.093 8.902 1.00 179.39 116 ILE F CA 1
ATOM 7278 C C . ILE F 1 136 ? -42.987 27.366 8.176 1.00 196.61 116 ILE F C 1
ATOM 7279 O O . ILE F 1 136 ? -44.124 27.817 8.275 1.00 216.59 116 ILE F O 1
ATOM 7284 N N . ASN F 1 137 ? -42.073 27.864 7.335 1.00 204.01 117 ASN F N 1
ATOM 7285 C CA . ASN F 1 137 ? -42.291 29.212 6.831 1.00 191.63 117 ASN F CA 1
ATOM 7286 C C . ASN F 1 137 ? -43.522 29.161 6.027 1.00 205.41 117 ASN F C 1
ATOM 7287 O O . ASN F 1 137 ? -44.475 29.792 6.407 1.00 224.19 117 ASN F O 1
ATOM 7292 N N . ILE F 1 138 ? -43.572 28.233 5.089 1.00 204.83 118 ILE F N 1
ATOM 7293 C CA . ILE F 1 138 ? -44.649 28.312 4.152 1.00 184.94 118 ILE F CA 1
ATOM 7294 C C . ILE F 1 138 ? -45.966 28.147 4.896 1.00 184.72 118 ILE F C 1
ATOM 7295 O O . ILE F 1 138 ? -46.699 29.147 4.973 1.00 197.73 118 ILE F O 1
ATOM 7300 N N . ILE F 1 139 ? -46.137 27.066 5.671 1.00 208.87 119 ILE F N 1
ATOM 7301 C CA . ILE F 1 139 ? -47.511 26.842 6.098 1.00 190.29 119 ILE F CA 1
ATOM 7302 C C . ILE F 1 139 ? -47.819 27.931 7.079 1.00 179.49 119 ILE F C 1
ATOM 7303 O O . ILE F 1 139 ? -48.612 28.847 6.826 1.00 173.47 119 ILE F O 1
ATOM 7308 N N . LEU F 1 140 ? -46.926 27.991 8.030 1.00 171.05 120 LEU F N 1
ATOM 7309 C CA . LEU F 1 140 ? -47.262 28.664 9.237 1.00 179.50 120 LEU F CA 1
ATOM 7310 C C . LEU F 1 140 ? -47.390 30.107 8.883 1.00 202.78 120 LEU F C 1
ATOM 7311 O O . LEU F 1 140 ? -48.270 30.816 9.344 1.00 206.21 120 LEU F O 1
ATOM 7316 N N . THR F 1 141 ? -46.447 30.546 8.081 1.00 196.40 121 THR F N 1
ATOM 7317 C CA . THR F 1 141 ? -46.272 31.954 7.929 1.00 184.26 121 THR F CA 1
ATOM 7318 C C . THR F 1 141 ? -47.390 32.522 7.088 1.00 181.98 121 THR F C 1
ATOM 7319 O O . THR F 1 141 ? -48.044 33.443 7.543 1.00 195.88 121 THR F O 1
ATOM 7323 N N . PRO F 1 142 ? -47.661 31.895 5.825 1.00 205.32 122 PRO F N 1
ATOM 7324 C CA . PRO F 1 142 ? -48.960 32.295 5.288 1.00 185.96 122 PRO F CA 1
ATOM 7325 C C . PRO F 1 142 ? -50.163 32.172 6.210 1.00 182.83 122 PRO F C 1
ATOM 7326 O O . PRO F 1 142 ? -50.956 33.103 6.151 1.00 185.34 122 PRO F O 1
ATOM 7330 N N . LEU F 1 143 ? -50.324 31.147 7.037 1.00 186.27 123 LEU F N 1
ATOM 7331 C CA . LEU F 1 143 ? -51.543 31.057 7.819 1.00 185.66 123 LEU F CA 1
ATOM 7332 C C . LEU F 1 143 ? -51.650 32.312 8.640 1.00 196.37 123 LEU F C 1
ATOM 7333 O O . LEU F 1 143 ? -52.634 33.062 8.610 1.00 179.62 123 LEU F O 1
ATOM 7338 N N . TRP F 1 144 ? -50.557 32.593 9.305 1.00 189.59 124 TRP F N 1
ATOM 7339 C CA . TRP F 1 144 ? -50.550 33.674 10.248 1.00 211.88 124 TRP F CA 1
ATOM 7340 C C . TRP F 1 144 ? -50.729 35.024 9.538 1.00 214.00 124 TRP F C 1
ATOM 7341 O O . TRP F 1 144 ? -51.430 35.908 10.019 1.00 229.88 124 TRP F O 1
ATOM 7352 N N . LEU F 1 145 ? -50.106 35.166 8.380 1.00 239.91 125 LEU F N 1
ATOM 7353 C CA . LEU F 1 145 ? -50.163 36.397 7.623 1.00 174.40 125 LEU F CA 1
ATOM 7354 C C . LEU F 1 145 ? -51.585 36.660 7.217 1.00 179.52 125 LEU F C 1
ATOM 7355 O O . LEU F 1 145 ? -52.099 37.772 7.351 1.00 199.67 125 LEU F O 1
ATOM 7360 N N . SER F 1 146 ? -52.240 35.614 6.736 1.00 183.26 126 SER F N 1
ATOM 7361 C CA . SER F 1 146 ? -53.573 35.773 6.197 1.00 192.71 126 SER F CA 1
ATOM 7362 C C . SER F 1 146 ? -54.402 36.248 7.358 1.00 193.16 126 SER F C 1
ATOM 7363 O O . SER F 1 146 ? -55.142 37.230 7.265 1.00 194.69 126 SER F O 1
ATOM 7366 N N . LEU F 1 147 ? -54.192 35.601 8.495 1.00 199.22 127 LEU F N 1
ATOM 7367 C CA . LEU F 1 147 ? -54.995 35.944 9.640 1.00 176.22 127 LEU F CA 1
ATOM 7368 C C . LEU F 1 147 ? -54.756 37.392 10.011 1.00 180.26 127 LEU F C 1
ATOM 7369 O O . LEU F 1 147 ? -55.690 38.067 10.415 1.00 190.46 127 LEU F O 1
ATOM 7374 N N . MET F 1 148 ? -53.530 37.890 9.880 1.00 183.93 128 MET F N 1
ATOM 7375 C CA . MET F 1 148 ? -53.303 39.232 10.364 1.00 187.89 128 MET F CA 1
ATOM 7376 C C . MET F 1 148 ? -53.584 40.236 9.228 1.00 201.00 128 MET F C 1
ATOM 7377 O O . MET F 1 148 ? -54.435 41.122 9.438 1.00 213.90 128 MET F O 1
ATOM 7382 N N . TYR F 1 149 ? -52.913 40.156 8.067 1.00 186.97 129 TYR F N 1
ATOM 7383 C CA . TYR F 1 149 ? -53.195 41.180 7.034 1.00 188.59 129 TYR F CA 1
ATOM 7384 C C . TYR F 1 149 ? -54.427 40.793 6.153 1.00 220.16 129 TYR F C 1
ATOM 7385 O O . TYR F 1 149 ? -54.453 40.998 4.939 1.00 235.68 129 TYR F O 1
ATOM 7394 N N . GLY F 1 150 ? -55.474 40.273 6.791 1.00 219.74 130 GLY F N 1
ATOM 7395 C CA . GLY F 1 150 ? -56.759 40.030 6.136 1.00 195.23 130 GLY F CA 1
ATOM 7396 C C . GLY F 1 150 ? -56.875 39.177 4.879 1.00 170.97 130 GLY F C 1
ATOM 7397 O O . GLY F 1 150 ? -56.325 39.474 3.827 1.00 161.30 130 GLY F O 1
ATOM 7398 N N . ASN F 1 155 ? -52.512 30.552 -5.053 1.00 167.76 135 ASN F N 1
ATOM 7399 C CA . ASN F 1 155 ? -52.431 30.931 -6.451 1.00 173.90 135 ASN F CA 1
ATOM 7400 C C . ASN F 1 155 ? -51.964 32.365 -6.668 1.00 186.25 135 ASN F C 1
ATOM 7401 O O . ASN F 1 155 ? -52.180 33.225 -5.832 1.00 198.39 135 ASN F O 1
ATOM 7406 N N . PHE F 1 156 ? -51.420 32.627 -7.851 1.00 180.83 136 PHE F N 1
ATOM 7407 C CA . PHE F 1 156 ? -50.745 33.885 -8.131 1.00 199.36 136 PHE F CA 1
ATOM 7408 C C . PHE F 1 156 ? -51.667 35.086 -7.956 1.00 211.06 136 PHE F C 1
ATOM 7409 O O . PHE F 1 156 ? -52.868 35.017 -8.218 1.00 212.08 136 PHE F O 1
ATOM 7417 N N . ALA F 1 157 ? -51.086 36.171 -7.457 1.00 202.93 137 ALA F N 1
ATOM 7418 C CA . ALA F 1 157 ? -49.646 36.217 -7.302 1.00 206.32 137 ALA F CA 1
ATOM 7419 C C . ALA F 1 157 ? -49.376 36.377 -5.822 1.00 209.52 137 ALA F C 1
ATOM 7420 O O . ALA F 1 157 ? -48.528 37.176 -5.409 1.00 211.86 137 ALA F O 1
ATOM 7422 N N . TRP F 1 158 ? -50.148 35.640 -5.018 1.00 221.54 138 TRP F N 1
ATOM 7423 C CA . TRP F 1 158 ? -50.034 35.624 -3.549 1.00 198.78 138 TRP F CA 1
ATOM 7424 C C . TRP F 1 158 ? -48.764 35.035 -2.897 1.00 193.16 138 TRP F C 1
ATOM 7425 O O . TRP F 1 158 ? -48.224 35.630 -1.964 1.00 193.94 138 TRP F O 1
ATOM 7436 N N . TRP F 1 159 ? -48.289 33.885 -3.376 1.00 182.57 139 TRP F N 1
ATOM 7437 C CA . TRP F 1 159 ? -47.089 33.284 -2.826 1.00 183.28 139 TRP F CA 1
ATOM 7438 C C . TRP F 1 159 ? -45.928 33.095 -3.845 1.00 179.11 139 TRP F C 1
ATOM 7439 O O . TRP F 1 159 ? -45.268 32.051 -3.896 1.00 180.08 139 TRP F O 1
ATOM 7450 N N . VAL F 1 160 ? -45.755 34.066 -4.732 1.00 165.09 140 VAL F N 1
ATOM 7451 C CA . VAL F 1 160 ? -44.597 34.089 -5.621 1.00 168.72 140 VAL F CA 1
ATOM 7452 C C . VAL F 1 160 ? -43.244 34.332 -4.893 1.00 215.65 140 VAL F C 1
ATOM 7453 O O . VAL F 1 160 ? -42.283 33.521 -5.084 1.00 225.27 140 VAL F O 1
ATOM 7457 N N . PRO F 1 161 ? -43.200 35.357 -3.983 1.00 187.93 141 PRO F N 1
ATOM 7458 C CA . PRO F 1 161 ? -41.995 36.111 -3.674 1.00 188.11 141 PRO F CA 1
ATOM 7459 C C . PRO F 1 161 ? -41.029 35.143 -3.071 1.00 184.20 141 PRO F C 1
ATOM 7460 O O . PRO F 1 161 ? -39.782 35.181 -3.148 1.00 185.78 141 PRO F O 1
ATOM 7464 N N . ARG F 1 162 ? -41.702 34.180 -2.468 1.00 195.78 142 ARG F N 1
ATOM 7465 C CA . ARG F 1 162 ? -41.200 33.503 -1.326 1.00 174.56 142 ARG F CA 1
ATOM 7466 C C . ARG F 1 162 ? -40.886 32.069 -1.661 1.00 160.56 142 ARG F C 1
ATOM 7467 O O . ARG F 1 162 ? -40.196 31.410 -0.923 1.00 154.50 142 ARG F O 1
ATOM 7475 N N . LEU F 1 163 ? -41.404 31.549 -2.762 1.00 173.67 143 LEU F N 1
ATOM 7476 C CA . LEU F 1 163 ? -40.868 30.266 -3.174 1.00 161.96 143 LEU F CA 1
ATOM 7477 C C . LEU F 1 163 ? -39.653 30.604 -4.055 1.00 150.47 143 LEU F C 1
ATOM 7478 O O . LEU F 1 163 ? -38.626 29.891 -3.975 1.00 143.57 143 LEU F O 1
ATOM 7483 N N . ILE F 1 164 ? -39.706 31.734 -4.793 1.00 157.25 144 ILE F N 1
ATOM 7484 C CA . ILE F 1 164 ? -38.455 32.173 -5.444 1.00 149.71 144 ILE F CA 1
ATOM 7485 C C . ILE F 1 164 ? -37.383 32.388 -4.357 1.00 136.21 144 ILE F C 1
ATOM 7486 O O . ILE F 1 164 ? -36.222 32.003 -4.558 1.00 127.95 144 ILE F O 1
ATOM 7491 N N . LYS F 1 165 ? -37.779 32.881 -3.179 1.00 136.51 145 LYS F N 1
ATOM 7492 C CA . LYS F 1 165 ? -36.793 33.099 -2.122 1.00 136.22 145 LYS F CA 1
ATOM 7493 C C . LYS F 1 165 ? -36.489 31.874 -1.226 1.00 154.25 145 LYS F C 1
ATOM 7494 O O . LYS F 1 165 ? -35.372 31.776 -0.731 1.00 149.81 145 LYS F O 1
ATOM 7500 N N . THR F 1 166 ? -37.397 30.900 -1.090 1.00 157.16 146 THR F N 1
ATOM 7501 C CA . THR F 1 166 ? -37.105 29.715 -0.267 1.00 174.51 146 THR F CA 1
ATOM 7502 C C . THR F 1 166 ? -36.039 28.965 -1.053 1.00 186.58 146 THR F C 1
ATOM 7503 O O . THR F 1 166 ? -35.092 28.379 -0.470 1.00 199.54 146 THR F O 1
ATOM 7507 N N . VAL F 1 167 ? -36.130 29.100 -2.386 1.00 173.40 147 VAL F N 1
ATOM 7508 C CA . VAL F 1 167 ? -35.153 28.449 -3.255 1.00 196.07 147 VAL F CA 1
ATOM 7509 C C . VAL F 1 167 ? -33.890 29.338 -3.343 1.00 208.35 147 VAL F C 1
ATOM 7510 O O . VAL F 1 167 ? -32.791 28.774 -3.472 1.00 193.59 147 VAL F O 1
ATOM 7514 N N . ILE F 1 168 ? -33.996 30.674 -3.164 1.00 207.32 148 ILE F N 1
ATOM 7515 C CA . ILE F 1 168 ? -32.761 31.473 -2.916 1.00 201.56 148 ILE F CA 1
ATOM 7516 C C . ILE F 1 168 ? -31.964 30.918 -1.807 1.00 191.03 148 ILE F C 1
ATOM 7517 O O . ILE F 1 168 ? -30.763 30.638 -1.890 1.00 206.31 148 ILE F O 1
ATOM 7522 N N . PHE F 1 169 ? -32.742 30.610 -0.800 1.00 198.38 149 PHE F N 1
ATOM 7523 C CA . PHE F 1 169 ? -32.246 30.654 0.532 1.00 161.87 149 PHE F CA 1
ATOM 7524 C C . PHE F 1 169 ? -31.742 29.372 0.993 1.00 134.16 149 PHE F C 1
ATOM 7525 O O . PHE F 1 169 ? -30.845 29.360 1.837 1.00 132.60 149 PHE F O 1
ATOM 7533 N N . PHE F 1 170 ? -32.173 28.266 0.405 1.00 130.22 150 PHE F N 1
ATOM 7534 C CA . PHE F 1 170 ? -31.609 27.151 1.110 1.00 118.36 150 PHE F CA 1
ATOM 7535 C C . PHE F 1 170 ? -30.528 26.184 0.493 1.00 142.85 150 PHE F C 1
ATOM 7536 O O . PHE F 1 170 ? -29.843 25.511 1.240 1.00 145.12 150 PHE F O 1
ATOM 7544 N N . PRO F 1 171 ? -30.243 26.197 -0.812 1.00 136.54 151 PRO F N 1
ATOM 7545 C CA . PRO F 1 171 ? -28.934 25.523 -0.973 1.00 134.67 151 PRO F CA 1
ATOM 7546 C C . PRO F 1 171 ? -27.843 26.298 -0.177 1.00 119.13 151 PRO F C 1
ATOM 7547 O O . PRO F 1 171 ? -26.908 25.713 0.425 1.00 114.81 151 PRO F O 1
ATOM 7551 N N . ILE F 1 172 ? -28.059 27.610 -0.105 1.00 111.00 152 ILE F N 1
ATOM 7552 C CA . ILE F 1 172 ? -27.234 28.525 0.659 1.00 112.69 152 ILE F CA 1
ATOM 7553 C C . ILE F 1 172 ? -27.320 28.062 2.138 1.00 169.92 152 ILE F C 1
ATOM 7554 O O . ILE F 1 172 ? -26.336 28.129 2.872 1.00 186.34 152 ILE F O 1
ATOM 7559 N N . GLN F 1 173 ? -28.492 27.551 2.526 1.00 134.99 153 GLN F N 1
ATOM 7560 C CA . GLN F 1 173 ? -28.754 26.979 3.839 1.00 135.50 153 GLN F CA 1
ATOM 7561 C C . GLN F 1 173 ? -27.936 25.763 4.179 1.00 125.96 153 GLN F C 1
ATOM 7562 O O . GLN F 1 173 ? -27.294 25.702 5.238 1.00 123.49 153 GLN F O 1
ATOM 7568 N N . VAL F 1 174 ? -27.912 24.826 3.244 1.00 133.47 154 VAL F N 1
ATOM 7569 C CA . VAL F 1 174 ? -27.330 23.559 3.561 1.00 115.22 154 VAL F CA 1
ATOM 7570 C C . VAL F 1 174 ? -25.834 23.703 3.606 1.00 114.92 154 VAL F C 1
ATOM 7571 O O . VAL F 1 174 ? -25.173 23.139 4.492 1.00 109.27 154 VAL F O 1
ATOM 7575 N N . ILE F 1 175 ? -25.299 24.574 2.761 1.00 129.23 155 ILE F N 1
ATOM 7576 C CA . ILE F 1 175 ? -23.850 24.680 2.756 1.00 132.37 155 ILE F CA 1
ATOM 7577 C C . ILE F 1 175 ? -23.389 25.676 3.827 1.00 125.28 155 ILE F C 1
ATOM 7578 O O . ILE F 1 175 ? -22.231 25.617 4.291 1.00 135.01 155 ILE F O 1
ATOM 7583 N N . ALA F 1 176 ? -24.330 26.458 4.355 1.00 115.51 156 ALA F N 1
ATOM 7584 C CA . ALA F 1 176 ? -23.963 27.409 5.390 1.00 119.15 156 ALA F CA 1
ATOM 7585 C C . ALA F 1 176 ? -24.050 26.809 6.806 1.00 127.76 156 ALA F C 1
ATOM 7586 O O . ALA F 1 176 ? -23.141 27.037 7.611 1.00 116.17 156 ALA F O 1
ATOM 7588 N N . THR F 1 177 ? -25.131 26.096 7.138 1.00 134.39 157 THR F N 1
ATOM 7589 C CA . THR F 1 177 ? -25.184 25.439 8.446 1.00 135.43 157 THR F CA 1
ATOM 7590 C C . THR F 1 177 ? -24.251 24.216 8.433 1.00 141.85 157 THR F C 1
ATOM 7591 O O . THR F 1 177 ? -23.763 23.790 9.497 1.00 152.04 157 THR F O 1
ATOM 7595 N N . TYR F 1 178 ? -23.966 23.668 7.245 1.00 140.94 158 TYR F N 1
ATOM 7596 C CA . TYR F 1 178 ? -22.893 22.678 7.175 1.00 135.90 158 TYR F CA 1
ATOM 7597 C C . TYR F 1 178 ? -21.589 23.353 7.558 1.00 140.94 158 TYR F C 1
ATOM 7598 O O . TYR F 1 178 ? -20.764 22.736 8.240 1.00 147.82 158 TYR F O 1
ATOM 7607 N N . TYR F 1 179 ? -21.351 24.583 7.087 1.00 144.40 159 TYR F N 1
ATOM 7608 C CA . TYR F 1 179 ? -20.075 25.192 7.460 1.00 129.59 159 TYR F CA 1
ATOM 7609 C C . TYR F 1 179 ? -20.022 25.707 8.910 1.00 129.96 159 TYR F C 1
ATOM 7610 O O . TYR F 1 179 ? -18.958 25.674 9.526 1.00 138.37 159 TYR F O 1
ATOM 7619 N N . LEU F 1 180 ? -21.140 26.155 9.479 1.00 131.48 160 LEU F N 1
ATOM 7620 C CA . LEU F 1 180 ? -21.149 26.486 10.906 1.00 109.38 160 LEU F CA 1
ATOM 7621 C C . LEU F 1 180 ? -20.883 25.252 11.739 1.00 109.40 160 LEU F C 1
ATOM 7622 O O . LEU F 1 180 ? -20.188 25.334 12.746 1.00 119.56 160 LEU F O 1
ATOM 7627 N N . GLY F 1 181 ? -21.392 24.101 11.308 1.00 106.51 161 GLY F N 1
ATOM 7628 C CA . GLY F 1 181 ? -21.289 22.934 12.156 1.00 108.53 161 GLY F CA 1
ATOM 7629 C C . GLY F 1 181 ? -19.996 22.154 11.985 1.00 123.93 161 GLY F C 1
ATOM 7630 O O . GLY F 1 181 ? -19.639 21.407 12.901 1.00 126.14 161 GLY F O 1
ATOM 7631 N N . ASN F 1 182 ? -19.281 22.366 10.904 1.00 120.60 162 ASN F N 1
ATOM 7632 C CA . ASN F 1 182 ? -17.926 21.895 10.879 1.00 118.32 162 ASN F CA 1
ATOM 7633 C C . ASN F 1 182 ? -17.032 23.053 10.550 1.00 113.18 162 ASN F C 1
ATOM 7634 O O . ASN F 1 182 ? -16.145 22.953 9.722 1.00 105.40 162 ASN F O 1
ATOM 7639 N N . LYS F 1 183 ? -17.290 24.167 11.214 1.00 118.99 163 LYS F N 1
ATOM 7640 C CA . LYS F 1 183 ? -16.547 25.380 10.991 1.00 118.18 163 LYS F CA 1
ATOM 7641 C C . LYS F 1 183 ? -15.080 25.096 11.180 1.00 123.38 163 LYS F C 1
ATOM 7642 O O . LYS F 1 183 ? -14.704 23.992 11.551 1.00 131.24 163 LYS F O 1
ATOM 7648 N N . LEU F 1 189 ? -18.406 18.817 24.430 1.00 137.23 169 LEU F N 1
ATOM 7649 C CA . LEU F 1 189 ? -18.967 18.257 25.645 1.00 141.93 169 LEU F CA 1
ATOM 7650 C C . LEU F 1 189 ? -19.511 19.339 26.550 1.00 153.23 169 LEU F C 1
ATOM 7651 O O . LEU F 1 189 ? -18.909 19.679 27.560 1.00 151.22 169 LEU F O 1
ATOM 7656 N N . PHE F 1 190 ? -20.641 19.903 26.158 1.00 152.38 170 PHE F N 1
ATOM 7657 C CA . PHE F 1 190 ? -21.423 20.766 27.017 1.00 158.00 170 PHE F CA 1
ATOM 7658 C C . PHE F 1 190 ? -22.835 20.767 26.497 1.00 154.90 170 PHE F C 1
ATOM 7659 O O . PHE F 1 190 ? -23.079 20.420 25.349 1.00 157.70 170 PHE F O 1
ATOM 7667 N N . GLY F 1 191 ? -23.765 21.167 27.345 1.00 161.21 171 GLY F N 1
ATOM 7668 C CA . GLY F 1 191 ? -25.143 21.305 26.938 1.00 155.81 171 GLY F CA 1
ATOM 7669 C C . GLY F 1 191 ? -25.635 22.626 27.458 1.00 153.48 171 GLY F C 1
ATOM 7670 O O . GLY F 1 191 ? -24.872 23.353 28.081 1.00 153.41 171 GLY F O 1
#

CATH classification: 1.10.1760.20

Sequence (960 aa):
GTKSIALMGVLIAVVVVFSRFFAYETTFLKISFTFIPESLIGMIFGPFWAGIGTAVADVVGMLLFPKAGYFPGFTLNAFLAGAIYGYFYYKKEMTWQRVILATLLVTVLINIILTPLWLSLMYGVNLANFAWWVPRLIKTVIFFPIQVIATYYLGNKLFGKPLFGTKSIALMGVLIAVVVVFSRFFAYETTFLKISFTFIPESLIGMIFGPFWAGIGTAVADVVGMLLFPKAGYFPGFTLNAFLAGAIYGYFYYKKEMTWQRVILATLLVTVLINIILTPLWLSLMYGVNLANFAWWVPRLIKTVIFFPIQVIATYYLGNKIPLFGKPLSEGTKSIALMGVLIAVVVVFSRFFAYETTFLKISFTFIPESLIGMIFGPFWAGIGTAVADVVGMLLFPKAGYFPGFTLNAFLAGAIYGYFYYKKEMTWQRVILATLLVTVLINIILTPLWLSLMYGVNLANFAWWVPRLIKTVIFFPIQVIATYYLGNKFKRLFGKPLFGTKSIALMGVLIAVVVVFSRFFAYETTFLKISFTFIPESLIGMIFGPFWAGIGTAVADVVGMLLFPKAGYFPGFTLNAFLAGAIYGYFYYKKEMTWQRVILATLLVTVLINIILTPLWLSLMYGVNLANFAWWVPRLIKTVIFFPIQVIATYYLGNKFKFGKPSESIALMGVLIAVVVVFSRFFAYETTFLKISFTFIPESLIGMIFGPFWAGIGTAVADVVGMLLFPKAGYFPGFTLNAFLAGAIYGYFKKWQRVILATLLVTVLINIILTPLWLSLMYNFAWWVPRLIKTVIFFPIQVIATYYLGNFGKPGTKSIALMGVLIAVVVVFSRFFAYETTFLKISFTFIPESLIGMIFGPFWAGIGTAVADVVGMLLFPKAFPGFTLNAFLAGAIYGYFYMTWQRVILATLLVTVLINIILTPLWLSLMYGNFAWWVPRLIKTVIFFPIQVIATYYLGNKLFG

B-factor: mean 108.5, std 41.34, range [20.0, 350.86]

Secondary structure (DSSP, 8-state):
-HHHHHHHHHHHHHHHHHHHHSSEEETTEEE--THHHHHHHHHHHHHHHHHHHHHHHHHHHHHHS-TT---THHHHHHHHHHHHHHHHHSSSPP-HHHHHHHHHHHIIIIIITTHHHHHHHHTT--TT-TTSHHHHHHHHHHHHHHHHHHHHHHHT----S--/--SSHHHHHHHHHHHHHHHHHTSS-EETTEE----HHHHHHHHHHHHHHHHHHHHHHHHHHHHHSS-TT---HHHHHHHHHHHHHHHHHHSSS---HHHHHHHHHHIIIIIIIIIHHHHHHHHS---S--TTTSHHHHHHHHHHHHHHHHHHHHHSS-----S-SS--/--SHHHHHHHHHHHHHHHHHTS---BTTB----THHHHHHHHHHTTTHHHHHHHHHHHHHHHHSSTTS---HHHHHHHHHHHHHHHHHHTTS---HHHHHHHHHHHIIIIIIIIHHHHHHHHTT--SS-TTTHHHHHHHHHHHHHHHHHHHHHHHT----------/--SHHHHHHHHHHHHHHHHHHHH-EEETTEEE---HHHHHHHHHHH-HHHHHHHHHHHHHHHHHH--TT---HHHHHHHHHHHHHHHHHHTTS---HHHHHHHHHHIIIIIIIIIHHHHHHHHH------STTHHHHHHHHHHHHHHHHHHHHHTT----------/-HHHHHHHHHHHHHHTTTTS---SS-------SHHHHHHHHH-HHHHHHHHHHHHHHHHHH---S---TTTTHHHHHHHHHHHH----HHHHHHHHHHHIIIIITTTTTTTSS-----S-TTTTTSSSSHHHHHHHHHHHHH-----/--SHHHHHHHHHHHHHHHHHHSS---TT------HHHHHHHHHHH-SHHHHHHHHHHHHHHHHHS----HHHHHHHHHHHHHHHHH-------SHHHHHHHIIIIIIIHHHHHHHH---TTSSSHHHHHHHHHHHHHHHHHHHHHT----

Foldseek 3Di:
DVQVVVVLVVLLVVLLVFQPDPWPDDLQDIRTPSLVSLLLLLQFAAQQCSLVSQLVSVVVNCVVVPPSHDDPVVSNLRSVSNNLSNVQPHDDQDDLVRLLVSLVCSLVVPQPPPSVVRCVVPPVDPVVPCVSCVVSVVCSPVCSVVSSVVCNCSSPVVSTNYD/DCPCCVVVLVVLLVVLLCQAPPNWDDDQPDTDGPSLLSLLVLLAQPAQQVSLVSQLVSVVVSCVPPPPVHDDPVVSVLRSVLSNLSNHQRYPDADDLVGLLVSLVCSCCVPLPVRPVVSSCVPVPPVDCDVVPCPVSVVCSVVCSVVSSVNVSDSRVDDPVVPDGNYD/DPCVCVVLVVLLVVLLCQVQVPWPPDPLDMDTDSLQSLLVCLAAADDQVSLVSFLVSLVVRCVPVVPVPDDNLVSNLRSVLSNLSNVLPYPDAPDLVSLLVSLVVNLVPRCPPSVCVRVVPPPPDDPPPCVSCVVVVVCSVVCSVVSSVVNSCVRVVDDDHNYDDD/DDDPFVVVLVVLLVVLLCQCVPVWADDDQDIRGDRLLSLLVLQQFAAQQCSLVSNLVSVVVSCVPPPPVHDDDQLSVLSSLSNNLSNPQRHPDDQDLVRLLVSLVCSCCVNQPVGSVVVCCVVPVDPPPDPVPCPVSVVSSVVVSVVCSVVSRCSSVPPDHDDYHD/DVVVLVVLLVVQLVPPLDPDDDDQLDGDGPSLCSLLVLLVPAAQQCSLVSQLVSVVVSCVVPVPDDDDPCLSVLSSVVSHLSNPLVPLPSLLVSLVVCLCVNPVVPSVVSCVVPDVDPPDVVPVVPVPPCVVVSSVSSVVVPCNHDD/DPCLVVVLVVLLVVLLCQQPVVWDDDDLDGLRSNQLSLLVLQCADDLQVSLVSVLVSVVVSCVVPPDPHDLVSNLSSVSNNLSNPPYVDDDDADVSVVCNLPPRCVPSSVVVCCVRVVVPPVPVVPVVVSVVRPVVVRVVVVCSVVCPHD

Nearest PDB structures (foldseek):
  4z7f-assembly2_D  TM=1.006E+00  e=3.151E-25  Enterococcus faecalis V583
  4z7f-assembly1_A  TM=9.792E-01  e=2.776E-19  Enterococcus faecalis V583
  4z7f-assembly1_B  TM=9.463E-01  e=3.573E-19  Enterococcus faecalis V583
  4z7f-assembly2_C  TM=9.703E-01  e=1.837E-17  Enterococcus faecalis V583
  4z7f-assembly3_E  TM=9.350E-01  e=5.651E-14  Enterococcus faecalis V583

Radius of gyration: 40.77 Å; Cα contacts (8 Å, |Δi|>4): 1163; chains: 6; bounding box: 86×92×119 Å

Solvent-accessible surface area: 55708 Å² total; per-residue (Å²): 90,114,156,24,119,68,55,34,40,102,24,16,45,55,6,16,56,64,56,52,124,166,22,118,101,72,97,69,24,117,40,22,92,28,25,43,10,12,1,65,0,0,3,12,13,2,56,106,117,0,0,63,4,2,16,66,1,36,51,56,16,36,142,94,84,70,204,88,42,112,40,83,9,59,23,83,17,12,66,47,10,0,20,27,8,0,164,43,8,54,100,160,157,38,71,119,90,109,0,48,64,0,1,17,65,8,4,12,66,19,28,1,40,25,17,0,67,34,12,18,111,146,104,86,36,93,62,80,58,94,74,29,26,39,75,14,18,69,36,8,7,44,55,6,31,71,21,5,104,27,2,70,145,31,18,67,202,219,76,31,111,2,153,255,28,122,116,46,119,63,37,26,39,94,25,15,45,49,9,16,49,47,57,110,139,133,24,165,107,99,82,64,41,52,19,51,74,7,17,49,4,24,0,42,1,0,12,45,35,5,60,112,160,0,0,61,4,3,18,65,2,34,58,53,13,65,146,102,64,96,190,62,43,107,52,81,8,58,20,81,17,17,67,45,12,0,24,19,6,0,152,33,6,45,134,134,156,28,55,113,147,62,0,65,95,0,0,19,71,9,10,16,60,8,36,15,64,28,24,10,82,27,12,21,123,68,108,55,52,125,96,45,65,99,56,61,49,14,76,12,14,64,30,5,5,39,68,12,28,74,26,8,109,30,0,52,113,29,24,64,104,93,148,124,137,36,105,90,100,78,98,95,104,141,5,120,52,44,21,34,85,26,23,52,52,6,24,49,50,30,69,132,120,40,118,149,44,57,60,27,126,39,28,86,27,22,35,11,20,0,58,0,0,31,33,2,1,63,64,98,0,0,62,4,2,15,58,1,24,51,66,0,16,121,93,48,83,180,54,43,114,48,81,7,70,14,87,8,18,53,51,5,0,22,22,9,0,125,26,1,45,148,88,137,25,65,122,133,56,0,59,83,0,1,21,69,12,18,30,57,25,33,12,46,19,20,3,75,31,9,28,117,61,44,80,35,101,81,53,106,102,88,31,29,45,61,6,22,58,35,10,8,68,39,12,35,76,20,6,99,28,2,55,157,50,36,76,161,186,152,119,91,49,30,62,131,136,166,24,123,125,4,105,60,52,13,36,78,26,18,53,60,13,14,62,43,14,90,122,112,23,123,147,102,106,69,27,100,45,23,59,14,10,51,5,28,0,64,0,0,25,31,1,1,52,62,41,0,0,45,6,6,19,61,4,26,64,54,3,28,132,103,63,90,200,86,40,109,51,89,8,56,19,90,12,20,63,49,8,0,23,18,4,0,168,32,4,55,132,135,125,29,57,118,155,80,0,59,94,0,0,22,63,15,8,17,60,15,34,10,33,31,31,2,82,28,17,32,120,88,123,57,48,111,46,50,62,52,72,44,49,62,70,16,19,48,20,1,17,60,16,6,30,75,12,8,104,33,0,50,127,23,27,74,197,256,221,142,16,24,76,117,138,62,150,69,70,39,36,91,15,14,56,70,15,19,41,62,38,152,100,137,0,154,132,81,86,86,66,126,51,32,49,21,105,18,9,40,13,79,1,2,74,69,12,9,44,107,79,0,0,58,0,10,22,72,2,30,95,67,25,68,113,99,160,73,172,55,56,137,39,86,6,67,28,108,8,18,56,50,17,0,15,27,49,2,109,79,176,197,211,135,140,63,61,65,4,3,32,79,11,13,35,13,38,50,26,83,19,38,22,98,36,22,84,128,69,183,185,212,61,191,76,55,61,24,19,95,40,6,10,72,37,33,22,87,24,14,102,32,16,66,180,42,61,133,119,69,134,150,108,106,154,47,120,38,50,30,32,88,40,34,47,45,9,22,47,45,47,92,116,151,16,180,122,67,81,118,58,50,52,46,40,31,58,52,2,19,6,60,2,2,104,36,24,40,65,133,183,0,2,79,6,2,7,84,0,16,57,63,8,49,132,105,75,128,97,140,172,104,3,102,27,72,23,10,55,62,19,0,31,30,47,6,158,89,116,237,122,205,142,186,103,75,92,3,18,20,56,14,21,24,93,26,39,42,70,20,35,21,83,60,23,58,146,136,175,98,145,171,69,164,94,78,46,12,22,55,17,22,20,83,44,10,40,92,15,30,116,32,42,148,143,14,50,104,145,231,165,71

Organism: Enterococcus faecalis (strain ATCC 700802 / V583) (NCBI:txid226185)